Protein AF-A0A2E8D542-F1 (afdb_monomer)

Foldseek 3Di:
DDDDDDDDDDDDDDDDDPDPDDPPPPDPDDDDPLFDFFAADADAAFPLPDFADQKAKEFEWEDDPPDIAGDWLKWKDQLQFIDTQHRRRIDMDRHDRPGRKIFIAAAAQKDWDDDRIHGHDNYDYTYIYGDPDHQLKFKEWEAEQLAFFPDPLSRSLLLLVLVVQQPDPVHHQEYEYQENLHQADQLQPDDVVRLVRRLSSSNRRNVSRPHYYHYAYYSRNFHVPPCVVQPAQRQCHRCNSVCSRPNDNWHWYDGQQEIETHAELFGRRVPDWDQDPNDTGGGGPLAGDPSSLNVLLNSLVSGDPRHAYEYRHQDDCVVHYVPVLVSCVVRRQAEYEHEDQQDADWDDDSRIYGYFRHLCQLPVFVLLVQHHLQRHHRWIKMWMDNNHDTDIDTDHSVDQKDWPDDAAAAEDAFKDKTKMKGFQADPPKFKWKDFVVPDTDGWDFDDDDPRITMTIDIDGLNPPAFAKIKIWMAIPVGDIDIGIYTYPHVPFLVLFDDKKKKKKWWQDDQPPWRWDHWQQKKFKDKQNHGQDIDHHPDTGMDITIGDSRSDDQKMKIFIHDPDQQTKGWMWFMWIGDPPDIWGFSSLVSSLSSQCSNVNDVRSRRATEMAGNDPDPDDGSRYYYDGMGMTGHDSPDDDDDDPPPDPDDPAFKAKFFQPDPPFFAQAWADWEDDQQKIWTDHAQWIWIDSHSVDHTDTFLAHDAGGWHEWYAQPPVQWIWTFSQVVQWIWIDNDSNDNDTDDTGQDAQNHGRHRFAYWDADPVVQWIWIARFQQRKIWIDNDDDDHIDIQGPNVPARTWHYWEADPNWIWTQRQQQQKIWTQPDRVVNDIDIQHAAPQPGRDCAEACVHGNARWQDWYDDDQKIKTAGRFACVRHPPHQSLWQRIWIGRDSVCRHHVNIHRPSVSDDPQKGFHDWDDDDQWIKTFIARPVDRRPHTGIMIIHGDD

pLDDT: mean 90.02, std 15.62, range [21.89, 98.88]

Structure (mmCIF, N/CA/C/O backbone):
data_AF-A0A2E8D542-F1
#
_entry.id   AF-A0A2E8D542-F1
#
loop_
_atom_site.group_PDB
_atom_site.id
_atom_site.type_symbol
_atom_site.label_atom_id
_atom_site.label_alt_id
_atom_site.label_comp_id
_atom_site.label_asym_id
_atom_site.label_entity_id
_atom_site.label_seq_id
_atom_site.pdbx_PDB_ins_code
_atom_site.Cartn_x
_atom_site.Cartn_y
_atom_site.Cartn_z
_atom_site.occupancy
_atom_site.B_iso_or_equiv
_atom_site.auth_seq_id
_atom_site.auth_comp_id
_atom_site.auth_asym_id
_atom_site.auth_atom_id
_atom_site.pdbx_PDB_model_num
ATOM 1 N N . MET A 1 1 ? -6.558 -70.794 15.693 1.00 32.56 1 MET A N 1
ATOM 2 C CA . MET A 1 1 ? -5.566 -71.063 16.761 1.00 32.56 1 MET A CA 1
ATOM 3 C C . MET A 1 1 ? -5.573 -69.848 17.683 1.00 32.56 1 MET A C 1
ATOM 5 O O . MET A 1 1 ? -5.268 -68.776 17.197 1.00 32.56 1 MET A O 1
ATOM 9 N N . ARG A 1 2 ? -6.327 -69.904 18.798 1.00 27.05 2 ARG A N 1
ATOM 10 C CA . ARG A 1 2 ? -5.830 -70.000 20.201 1.00 27.05 2 ARG A CA 1
ATOM 11 C C . ARG A 1 2 ? -4.864 -68.838 20.548 1.00 27.05 2 ARG A C 1
ATOM 13 O O . ARG A 1 2 ? -3.843 -68.754 19.893 1.00 27.05 2 ARG A O 1
ATOM 20 N N . ALA A 1 3 ? -5.060 -67.975 21.552 1.00 26.20 3 ALA A N 1
ATOM 21 C CA . ALA A 1 3 ? -5.926 -68.031 22.733 1.00 26.20 3 ALA A CA 1
ATOM 22 C C . ALA A 1 3 ? -5.837 -66.721 23.587 1.00 26.20 3 ALA A C 1
ATOM 24 O O . ALA A 1 3 ? -4.746 -66.183 23.714 1.00 26.20 3 ALA A O 1
ATOM 25 N N . ILE A 1 4 ? -6.973 -66.341 24.217 1.00 26.92 4 ILE A N 1
ATOM 26 C CA . ILE A 1 4 ? -7.182 -65.785 25.595 1.00 26.92 4 ILE A CA 1
ATOM 27 C C . ILE A 1 4 ? -6.825 -64.294 25.869 1.00 26.92 4 ILE A C 1
ATOM 29 O O . ILE A 1 4 ? -5.666 -63.916 25.789 1.00 26.92 4 ILE A O 1
ATOM 33 N N . LEU A 1 5 ? -7.800 -63.367 26.028 1.00 25.95 5 LEU A N 1
ATOM 34 C CA . LEU A 1 5 ? -8.625 -62.968 27.219 1.00 25.95 5 LEU A CA 1
ATOM 35 C C . LEU A 1 5 ? -7.804 -62.432 28.422 1.00 25.95 5 LEU A C 1
ATOM 37 O O . LEU A 1 5 ? -6.939 -63.141 28.917 1.00 25.95 5 LEU A O 1
ATOM 41 N N . THR A 1 6 ? -8.023 -61.210 28.950 1.00 25.56 6 THR A N 1
ATOM 42 C CA . THR A 1 6 ? -8.920 -60.844 30.098 1.00 25.56 6 THR A CA 1
ATOM 43 C C . THR A 1 6 ? -8.750 -59.316 30.352 1.00 25.56 6 THR A C 1
ATOM 45 O O . THR A 1 6 ? -7.609 -58.874 30.383 1.00 25.56 6 THR A O 1
ATOM 48 N N . LEU A 1 7 ? -9.741 -58.411 30.241 1.00 23.11 7 LEU A N 1
ATOM 49 C CA . LEU A 1 7 ? -10.859 -57.970 31.123 1.00 23.11 7 LEU A CA 1
ATOM 50 C C . LEU A 1 7 ? -10.489 -57.229 32.443 1.00 23.11 7 LEU A C 1
ATOM 52 O O . LEU A 1 7 ? -9.785 -57.807 33.259 1.00 23.11 7 LEU A O 1
ATOM 56 N N . PHE A 1 8 ? -11.032 -55.999 32.618 1.00 22.77 8 PHE A N 1
ATOM 57 C CA . PHE A 1 8 ? -11.613 -55.287 33.808 1.00 22.77 8 PHE A CA 1
ATOM 58 C C . PHE A 1 8 ? -11.392 -53.744 33.676 1.00 22.77 8 PHE A C 1
ATOM 60 O O . PHE A 1 8 ? -10.249 -53.312 33.626 1.00 22.77 8 PHE A O 1
ATOM 67 N N . CYS A 1 9 ? -12.389 -52.889 33.348 1.00 21.89 9 CYS A N 1
ATOM 68 C CA . CYS A 1 9 ? -13.466 -52.261 34.177 1.00 21.89 9 CYS A CA 1
ATOM 69 C C . CYS A 1 9 ? -12.918 -51.320 35.292 1.00 21.89 9 CYS A C 1
ATOM 71 O O . CYS A 1 9 ? -12.009 -51.736 35.989 1.00 21.89 9 CYS A O 1
ATOM 73 N N . LEU A 1 10 ? -13.396 -50.095 35.601 1.00 22.77 10 LEU A N 1
ATOM 74 C CA . LEU A 1 10 ? -14.681 -49.397 35.392 1.00 22.77 10 LEU A CA 1
ATOM 75 C C . LEU A 1 10 ? -14.566 -47.888 35.832 1.00 22.77 10 LEU A C 1
ATOM 77 O O . LEU A 1 10 ? -13.953 -47.618 36.855 1.00 22.77 10 LEU A O 1
ATOM 81 N N . ILE A 1 11 ? -15.215 -46.971 35.086 1.00 25.77 11 ILE A N 1
ATOM 82 C CA . ILE A 1 11 ? -15.910 -45.682 35.422 1.00 25.77 11 ILE A CA 1
ATOM 83 C C . ILE A 1 11 ? -15.229 -44.522 36.205 1.00 25.77 11 ILE A C 1
ATOM 85 O O . ILE A 1 11 ? -14.840 -44.663 37.357 1.00 25.77 11 ILE A O 1
ATOM 89 N N . GLY A 1 12 ? -15.329 -43.304 35.625 1.00 23.20 12 GLY A N 1
ATOM 90 C CA . GLY A 1 12 ? -15.254 -42.007 36.329 1.00 23.20 12 GLY A CA 1
ATOM 91 C C . GLY A 1 12 ? -15.396 -40.751 35.434 1.00 23.20 12 GLY A C 1
ATOM 92 O O . GLY A 1 12 ? -14.400 -40.157 35.057 1.00 23.20 12 GLY A O 1
ATOM 93 N N . THR A 1 13 ? -16.637 -40.391 35.079 1.00 25.14 13 THR A N 1
ATOM 94 C CA . THR A 1 13 ? -17.205 -39.059 34.709 1.00 25.14 13 THR A CA 1
ATOM 95 C C . THR A 1 13 ? -16.343 -37.882 34.177 1.00 25.14 13 THR A C 1
ATOM 97 O O . THR A 1 13 ? -15.595 -37.264 34.921 1.00 25.14 13 THR A O 1
ATOM 100 N N . ALA A 1 14 ? -16.674 -37.481 32.935 1.00 24.23 14 ALA A N 1
ATOM 101 C CA . ALA A 1 14 ? -16.989 -36.131 32.410 1.00 24.23 14 ALA A CA 1
ATOM 102 C C . ALA A 1 14 ? -16.025 -34.933 32.601 1.00 24.23 14 ALA A C 1
ATOM 104 O O . ALA A 1 14 ? -15.936 -34.375 33.686 1.00 24.23 14 ALA A O 1
ATOM 105 N N . LEU A 1 15 ? -15.488 -34.402 31.489 1.00 25.20 15 LEU A N 1
ATOM 106 C CA . LEU A 1 15 ? -15.872 -33.104 30.890 1.00 25.20 15 LEU A CA 1
ATOM 107 C C . LEU A 1 15 ? -15.009 -32.786 29.650 1.00 25.20 15 LEU A C 1
ATOM 109 O O . LEU A 1 15 ? -13.880 -33.237 29.500 1.00 25.20 15 LEU A O 1
ATOM 113 N N . SER A 1 16 ? -15.634 -32.055 28.738 1.00 26.75 16 SER A N 1
ATOM 114 C CA . SER A 1 16 ? -15.252 -31.660 27.381 1.00 26.75 16 SER A CA 1
ATOM 115 C C . SER A 1 16 ? -13.941 -30.879 27.243 1.00 26.75 16 SER A C 1
ATOM 117 O O . SER A 1 16 ? -13.697 -29.939 27.992 1.00 26.75 16 SER A O 1
ATOM 119 N N . GLY A 1 17 ? -13.187 -31.181 26.182 1.00 24.62 17 GLY A N 1
ATOM 120 C CA . GLY A 1 17 ? -12.063 -30.377 25.701 1.00 24.62 17 GLY A CA 1
ATOM 121 C C . GLY A 1 17 ? -11.438 -30.999 24.454 1.00 24.62 17 GLY A C 1
ATOM 122 O O . GLY A 1 17 ? -10.439 -31.705 24.545 1.00 24.62 17 GLY A O 1
ATOM 123 N N . VAL A 1 18 ? -12.054 -30.789 23.286 1.00 25.00 18 VAL A N 1
ATOM 124 C CA . VAL A 1 18 ? -11.438 -31.128 21.995 1.00 25.00 18 VAL A CA 1
ATOM 125 C C . VAL A 1 18 ? -10.356 -30.085 21.728 1.00 25.00 18 VAL A C 1
ATOM 127 O O . VAL A 1 18 ? -10.637 -28.994 21.241 1.00 25.00 18 VAL A O 1
ATOM 130 N N . ALA A 1 19 ? -9.120 -30.412 22.093 1.00 25.11 19 ALA A N 1
ATOM 131 C CA . ALA A 1 19 ? -7.946 -29.681 21.650 1.00 25.11 19 ALA A CA 1
ATOM 132 C C . ALA A 1 19 ? -7.706 -30.014 20.171 1.00 25.11 19 ALA A C 1
ATOM 134 O O . ALA A 1 19 ? -7.317 -31.131 19.824 1.00 25.11 19 ALA A O 1
ATOM 135 N N . ILE A 1 20 ? -7.961 -29.046 19.292 1.00 26.08 20 ILE A N 1
ATOM 136 C CA . ILE A 1 20 ? -7.488 -29.084 17.910 1.00 26.08 20 ILE A CA 1
ATOM 137 C C . ILE A 1 20 ? -5.976 -28.848 17.973 1.00 26.08 20 ILE A C 1
ATOM 139 O O . ILE A 1 20 ? -5.516 -27.725 18.159 1.00 26.08 20 ILE A O 1
ATOM 143 N N . GLN A 1 21 ? -5.200 -29.925 17.871 1.00 23.80 21 GLN A N 1
ATOM 144 C CA . GLN A 1 21 ? -3.763 -29.839 17.625 1.00 23.80 21 GLN A CA 1
ATOM 145 C C . GLN A 1 21 ? -3.526 -29.150 16.271 1.00 23.80 21 GLN A C 1
ATOM 147 O O . GLN A 1 21 ? -4.207 -29.492 15.298 1.00 23.80 21 GLN A O 1
ATOM 152 N N . PRO A 1 22 ? -2.548 -28.236 16.146 1.00 27.06 22 PRO A N 1
ATOM 153 C CA . PRO A 1 22 ? -2.090 -27.823 14.833 1.00 27.06 22 PRO A CA 1
ATOM 154 C C . PRO A 1 22 ? -1.466 -29.045 14.154 1.00 27.06 22 PRO A C 1
ATOM 156 O O . PRO A 1 22 ? -0.594 -29.712 14.716 1.00 27.06 22 PRO A O 1
ATOM 159 N N . ALA A 1 23 ? -1.942 -29.358 12.951 1.00 26.06 23 ALA A N 1
ATOM 160 C CA . ALA A 1 23 ? -1.365 -30.397 12.119 1.00 26.06 23 ALA A CA 1
ATOM 161 C C . ALA A 1 23 ? 0.113 -30.065 11.862 1.00 26.06 23 ALA A C 1
ATOM 163 O O . ALA A 1 23 ? 0.445 -29.176 11.077 1.00 26.06 23 ALA A O 1
ATOM 164 N N . ILE A 1 24 ? 1.002 -30.787 12.542 1.00 26.75 24 ILE A N 1
ATOM 165 C CA . ILE A 1 24 ? 2.413 -30.875 12.187 1.00 26.75 24 ILE A CA 1
ATOM 166 C C . ILE A 1 24 ? 2.437 -31.518 10.803 1.00 26.75 24 ILE A C 1
ATOM 168 O O . ILE A 1 24 ? 2.159 -32.710 10.655 1.00 26.75 24 ILE A O 1
ATOM 172 N N . GLY A 1 25 ? 2.719 -30.713 9.780 1.00 25.03 25 GLY A N 1
ATOM 173 C CA . GLY A 1 25 ? 3.028 -31.231 8.458 1.00 25.03 25 GLY A CA 1
ATOM 174 C C . GLY A 1 25 ? 4.167 -32.236 8.588 1.00 25.03 25 GLY A C 1
ATOM 175 O O . GLY A 1 25 ? 5.243 -31.904 9.088 1.00 25.03 25 GLY A O 1
ATOM 176 N N . GLN A 1 26 ? 3.914 -33.475 8.173 1.00 27.95 26 GLN A N 1
ATOM 177 C CA . GLN A 1 26 ? 4.946 -34.482 7.963 1.00 27.95 26 GLN A CA 1
ATOM 178 C C . GLN A 1 26 ? 5.831 -34.024 6.803 1.00 27.95 26 GLN A C 1
ATOM 180 O O . GLN A 1 26 ? 5.574 -34.362 5.659 1.00 27.95 26 GLN A O 1
ATOM 185 N N . ASP A 1 27 ? 6.797 -33.164 7.103 1.00 27.89 27 ASP A N 1
ATOM 186 C CA . ASP A 1 27 ? 8.025 -32.935 6.349 1.00 27.89 27 ASP A CA 1
ATOM 187 C C . ASP A 1 27 ? 8.826 -31.902 7.146 1.00 27.89 27 ASP A C 1
ATOM 189 O O . ASP A 1 27 ? 8.527 -30.710 7.118 1.00 27.89 27 ASP A O 1
ATOM 193 N N . GLY A 1 28 ? 9.836 -32.359 7.892 1.00 26.45 28 GLY A N 1
ATOM 194 C CA . GLY A 1 28 ? 10.751 -31.528 8.683 1.00 26.45 28 GLY A CA 1
ATOM 195 C C . GLY A 1 28 ? 11.654 -30.633 7.827 1.00 26.45 28 GLY A C 1
ATOM 196 O O . GLY A 1 28 ? 12.876 -30.755 7.872 1.00 26.45 28 GLY A O 1
ATOM 197 N N . LYS A 1 29 ? 11.064 -29.743 7.028 1.00 26.12 29 LYS A N 1
ATOM 198 C CA . LYS A 1 29 ? 11.755 -28.677 6.305 1.00 26.12 29 LYS A CA 1
ATOM 199 C C . LYS A 1 29 ? 11.615 -27.388 7.102 1.00 26.12 29 LYS A C 1
ATOM 201 O O . LYS A 1 29 ? 10.515 -26.996 7.479 1.00 26.12 29 LYS A O 1
ATOM 206 N N . SER A 1 30 ? 12.749 -26.736 7.333 1.00 25.92 30 SER A N 1
ATOM 207 C CA . SER A 1 30 ? 12.838 -25.350 7.788 1.00 25.92 30 SER A CA 1
ATOM 208 C C . SER A 1 30 ? 11.818 -24.470 7.045 1.00 25.92 30 SER A C 1
ATOM 210 O O . SER A 1 30 ? 11.621 -24.671 5.839 1.00 25.92 30 SER A O 1
ATOM 212 N N . PRO A 1 31 ? 11.153 -23.509 7.721 1.00 36.03 31 PRO A N 1
ATOM 213 C CA . PRO A 1 31 ? 10.272 -22.574 7.034 1.00 36.03 31 PRO A CA 1
ATOM 214 C C . PRO A 1 31 ? 11.059 -21.916 5.898 1.00 36.03 31 PRO A C 1
ATOM 216 O O . PRO A 1 31 ? 12.198 -21.482 6.084 1.00 36.03 31 PRO A O 1
ATOM 219 N N . LYS A 1 32 ? 10.482 -21.932 4.690 1.00 44.38 32 LYS A N 1
ATOM 220 C CA . LYS A 1 32 ? 11.088 -21.301 3.510 1.00 44.38 32 LYS A CA 1
ATOM 221 C C . LYS A 1 32 ? 11.435 -19.846 3.853 1.00 44.38 32 LYS A C 1
ATOM 223 O O . LYS A 1 32 ? 10.628 -19.213 4.533 1.00 44.38 32 LYS A O 1
ATOM 228 N N . PRO A 1 33 ? 12.563 -19.303 3.364 1.00 47.72 33 PRO A N 1
ATOM 229 C CA . PRO A 1 33 ? 12.880 -17.897 3.585 1.00 47.72 33 PRO A CA 1
ATOM 230 C C . PRO A 1 33 ? 11.722 -17.031 3.073 1.00 47.72 33 PRO A C 1
ATOM 232 O O . PRO A 1 33 ? 11.204 -17.287 1.981 1.00 47.72 33 PRO A O 1
ATOM 235 N N . GLU A 1 34 ? 11.271 -16.051 3.866 1.00 80.38 34 GLU A N 1
ATOM 236 C CA . GLU A 1 34 ? 10.144 -15.177 3.498 1.00 80.38 34 GLU A CA 1
ATOM 237 C C . GLU A 1 34 ? 10.470 -14.333 2.260 1.00 80.38 34 GLU A C 1
ATOM 239 O O . GLU A 1 34 ? 9.610 -14.155 1.391 1.00 80.38 34 GLU A O 1
ATOM 244 N N . VAL A 1 35 ? 11.739 -13.966 2.079 1.00 93.12 35 VAL A N 1
ATOM 245 C CA . VAL A 1 35 ? 12.272 -13.331 0.866 1.00 93.12 35 VAL A CA 1
ATOM 246 C C . VAL A 1 35 ? 12.872 -14.385 -0.071 1.00 93.12 35 VAL A C 1
ATOM 248 O O . VAL A 1 35 ? 13.564 -15.297 0.372 1.00 93.12 35 VAL A O 1
ATOM 251 N N . LEU A 1 36 ? 12.580 -14.300 -1.370 1.00 95.56 36 LEU A N 1
ATOM 252 C CA . LEU A 1 36 ? 13.213 -15.148 -2.385 1.00 95.56 36 LEU A CA 1
ATOM 253 C C . LEU A 1 36 ? 14.665 -14.709 -2.617 1.00 95.56 36 LEU A C 1
ATOM 255 O O . LEU A 1 36 ? 14.931 -13.517 -2.763 1.00 95.56 36 LEU A O 1
ATOM 259 N N . ASP A 1 37 ? 15.586 -15.669 -2.727 1.00 96.06 37 ASP A N 1
ATOM 260 C CA . ASP A 1 37 ? 16.956 -15.388 -3.170 1.00 96.06 37 ASP A CA 1
ATOM 261 C C . ASP A 1 37 ? 16.935 -14.701 -4.538 1.00 96.06 37 ASP A C 1
ATOM 263 O O . ASP A 1 37 ? 16.192 -15.111 -5.428 1.00 96.06 37 ASP A O 1
ATOM 267 N N . LEU A 1 38 ? 17.744 -13.662 -4.738 1.00 97.44 38 LEU A N 1
ATOM 268 C CA . LEU A 1 38 ? 17.688 -12.881 -5.974 1.00 97.44 38 LEU A CA 1
ATOM 269 C C . LEU A 1 38 ? 18.143 -13.715 -7.183 1.00 97.44 38 LEU A C 1
ATOM 271 O O . LEU A 1 38 ? 19.311 -14.085 -7.294 1.00 97.44 38 LEU A O 1
ATOM 275 N N . LEU A 1 39 ? 17.233 -13.947 -8.131 1.00 97.81 39 LEU A N 1
ATOM 276 C CA . LEU A 1 39 ? 17.522 -14.575 -9.417 1.00 97.81 39 LEU A CA 1
ATOM 277 C C . LEU A 1 39 ? 17.804 -13.496 -10.465 1.00 97.81 39 LEU A C 1
ATOM 279 O O . LEU A 1 39 ? 16.913 -13.041 -11.179 1.00 97.81 39 LEU A O 1
ATOM 283 N N . LEU A 1 40 ? 19.054 -13.053 -10.556 1.00 96.94 40 LEU A N 1
ATOM 284 C CA . LEU A 1 40 ? 19.459 -12.083 -11.574 1.00 96.94 40 LEU A CA 1
ATOM 285 C C . LEU A 1 40 ? 19.685 -12.784 -12.917 1.00 96.94 40 LEU A C 1
ATOM 287 O O . LEU A 1 40 ? 20.303 -13.844 -12.975 1.00 96.94 40 LEU A O 1
ATOM 291 N N . LYS A 1 41 ? 19.183 -12.177 -13.993 1.00 93.50 41 LYS A N 1
ATOM 292 C CA . LYS A 1 41 ? 19.390 -12.627 -15.372 1.00 93.50 41 LYS A CA 1
ATOM 293 C C . LYS A 1 41 ? 20.198 -11.574 -16.111 1.00 93.50 41 LYS A C 1
ATOM 295 O O . LYS A 1 41 ? 20.038 -10.384 -15.843 1.00 93.50 41 LYS A O 1
ATOM 300 N N . GLU A 1 42 ? 21.046 -12.013 -17.030 1.00 91.75 42 GLU A N 1
ATOM 301 C CA . GLU A 1 42 ? 21.680 -11.093 -17.966 1.00 91.75 42 GLU A CA 1
ATOM 302 C C . GLU A 1 42 ? 20.626 -10.539 -18.927 1.00 91.75 42 GLU A C 1
ATOM 304 O O . GLU A 1 42 ? 19.786 -11.271 -19.458 1.00 91.75 42 GLU A O 1
ATOM 309 N N . THR A 1 43 ? 20.660 -9.226 -19.107 1.00 93.75 43 THR A N 1
ATOM 310 C CA . THR A 1 43 ? 19.779 -8.469 -19.989 1.00 93.75 43 THR A CA 1
ATOM 311 C C . THR A 1 43 ? 20.627 -7.767 -21.046 1.00 93.75 43 THR A C 1
ATOM 313 O O . THR A 1 43 ? 21.724 -7.292 -20.730 1.00 93.75 43 THR A O 1
ATOM 316 N N . PRO A 1 44 ? 20.150 -7.668 -22.299 1.00 95.75 44 PRO A N 1
ATOM 317 C CA . PRO A 1 44 ? 20.784 -6.824 -23.296 1.00 95.75 44 PRO A CA 1
ATOM 318 C C . PRO A 1 44 ? 20.858 -5.390 -22.771 1.00 95.75 44 PRO A C 1
ATOM 320 O O . PRO A 1 44 ? 19.860 -4.852 -22.290 1.00 95.75 44 PRO A O 1
ATOM 323 N N . LYS A 1 45 ? 22.040 -4.781 -22.848 1.00 95.12 45 LYS A N 1
ATOM 324 C CA . LYS A 1 45 ? 22.277 -3.407 -22.395 1.00 95.12 45 LYS A CA 1
ATOM 325 C C . LYS A 1 45 ? 22.456 -2.484 -23.594 1.00 95.12 45 LYS A C 1
ATOM 327 O O . LYS A 1 45 ? 23.027 -2.944 -24.582 1.00 95.12 45 LYS A O 1
ATOM 332 N N . PRO A 1 46 ? 22.023 -1.215 -23.517 1.00 94.06 46 PRO A N 1
ATOM 333 C CA . PRO A 1 46 ? 22.388 -0.225 -24.518 1.00 94.06 46 PRO A CA 1
ATOM 334 C C . PRO A 1 46 ? 23.906 -0.092 -24.612 1.00 94.06 46 PRO A C 1
ATOM 336 O O . PRO A 1 46 ? 24.593 -0.067 -23.588 1.00 94.06 46 PRO A O 1
ATOM 339 N N . ASP A 1 47 ? 24.410 0.048 -25.832 1.00 92.94 47 ASP A N 1
ATOM 340 C CA . ASP A 1 47 ? 25.754 0.559 -26.056 1.00 92.94 47 ASP A CA 1
ATOM 341 C C . ASP A 1 47 ? 25.648 2.072 -26.251 1.00 92.94 47 ASP A C 1
ATOM 343 O O . ASP A 1 47 ? 25.293 2.554 -27.324 1.00 92.94 47 ASP A O 1
ATOM 347 N N . TYR A 1 48 ? 25.864 2.815 -25.167 1.00 92.00 48 TYR A N 1
ATOM 348 C CA . TYR A 1 48 ? 25.692 4.267 -25.167 1.00 92.00 48 TYR A CA 1
ATOM 349 C C . TYR A 1 48 ? 26.797 5.018 -25.920 1.00 92.00 48 TYR A C 1
ATOM 351 O O . TYR A 1 48 ? 26.633 6.210 -26.181 1.00 92.00 48 TYR A O 1
ATOM 359 N N . ASP A 1 49 ? 27.913 4.348 -26.214 1.00 88.81 49 ASP A N 1
ATOM 360 C CA . ASP A 1 49 ? 29.075 4.943 -26.873 1.00 88.81 49 ASP A CA 1
ATOM 361 C C . ASP A 1 49 ? 29.146 4.549 -28.361 1.00 88.81 49 ASP A C 1
ATOM 363 O O . ASP A 1 49 ? 29.858 5.187 -29.142 1.00 88.81 49 ASP A O 1
ATOM 367 N N . ALA A 1 50 ? 28.390 3.526 -28.778 1.00 88.75 50 ALA A N 1
ATOM 368 C CA . ALA A 1 50 ? 28.268 3.144 -30.178 1.00 88.75 50 ALA A CA 1
ATOM 369 C C . ALA A 1 50 ? 27.466 4.177 -30.992 1.00 88.75 50 ALA A C 1
ATOM 371 O O . ALA A 1 50 ? 26.420 4.659 -30.550 1.00 88.75 50 ALA A O 1
ATOM 372 N N . PRO A 1 51 ? 27.902 4.492 -32.227 1.00 90.94 51 PRO A N 1
ATOM 373 C CA . PRO A 1 51 ? 27.109 5.317 -33.123 1.00 90.94 51 PRO A CA 1
ATOM 374 C C . PRO A 1 51 ? 25.830 4.579 -33.532 1.00 90.94 51 PRO A C 1
ATOM 376 O O . PRO A 1 51 ? 25.853 3.387 -33.845 1.00 90.94 51 PRO A O 1
ATOM 379 N N . VAL A 1 52 ? 24.721 5.315 -33.596 1.00 95.25 52 VAL A N 1
ATOM 380 C CA . VAL A 1 52 ? 23.465 4.814 -34.164 1.00 95.25 52 VAL A CA 1
ATOM 381 C C . VAL A 1 52 ? 23.697 4.467 -35.645 1.00 95.25 52 VAL A C 1
ATOM 383 O O . VAL A 1 52 ? 24.115 5.348 -36.399 1.00 95.25 52 VAL A O 1
ATOM 386 N N . PRO A 1 53 ? 23.452 3.218 -36.093 1.00 95.38 53 PRO A N 1
ATOM 387 C CA . PRO A 1 53 ? 23.622 2.846 -37.497 1.00 95.38 53 PRO A CA 1
ATOM 388 C C . PRO A 1 53 ? 22.691 3.642 -38.420 1.00 95.38 53 PRO A C 1
ATOM 390 O O . PRO A 1 53 ? 21.526 3.838 -38.092 1.00 95.38 53 PRO A O 1
ATOM 393 N N . ASP A 1 54 ? 23.143 4.008 -39.624 1.00 96.25 54 ASP A N 1
ATOM 394 C CA . ASP A 1 54 ? 22.285 4.688 -40.617 1.00 96.25 54 ASP A CA 1
ATOM 395 C C . ASP A 1 54 ? 21.065 3.842 -41.030 1.00 96.25 54 ASP A C 1
ATOM 397 O O . ASP A 1 5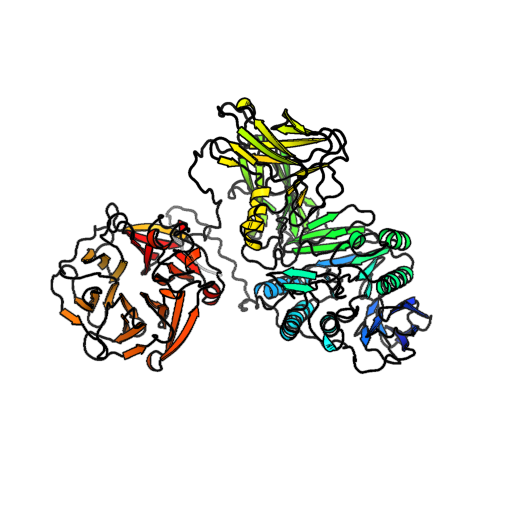4 ? 20.019 4.362 -41.430 1.00 96.25 54 ASP A O 1
ATOM 401 N N . GLN A 1 55 ? 21.218 2.521 -40.956 1.00 97.88 55 GLN A N 1
ATOM 402 C CA . GLN A 1 55 ? 20.207 1.528 -41.274 1.00 97.88 55 GLN A CA 1
ATOM 403 C C . GLN A 1 55 ? 20.453 0.266 -40.447 1.00 97.88 55 GLN A C 1
ATOM 405 O O . GLN A 1 55 ? 21.594 -0.160 -40.264 1.00 97.88 55 GLN A O 1
ATOM 410 N N . ILE A 1 56 ? 19.367 -0.351 -39.993 1.00 98.25 56 ILE A N 1
ATOM 411 C CA . ILE A 1 56 ? 19.363 -1.651 -39.330 1.00 98.25 56 ILE A CA 1
ATOM 412 C C . ILE A 1 56 ? 18.553 -2.616 -40.187 1.00 98.25 56 ILE A C 1
ATOM 414 O O . ILE A 1 56 ? 17.458 -2.292 -40.652 1.00 98.25 56 ILE A O 1
ATOM 418 N N . SER A 1 57 ? 19.096 -3.806 -40.402 1.00 98.44 57 SER A N 1
ATOM 419 C CA . SER A 1 57 ? 18.423 -4.892 -41.114 1.00 98.44 57 SER A CA 1
ATOM 420 C C . SER A 1 57 ? 18.357 -6.143 -40.247 1.00 98.44 57 SER A C 1
ATOM 422 O O . SER A 1 57 ? 19.089 -6.277 -39.270 1.00 98.44 57 SER A O 1
ATOM 424 N N . GLY A 1 58 ? 17.474 -7.072 -40.584 1.00 98.25 58 GLY A N 1
ATOM 425 C CA . GLY A 1 58 ? 17.425 -8.350 -39.888 1.00 98.25 58 GLY A CA 1
ATOM 426 C C . GLY A 1 58 ? 16.247 -9.202 -40.306 1.00 98.25 58 GLY A C 1
ATOM 427 O O . GLY A 1 58 ? 15.518 -8.872 -41.247 1.00 98.25 58 GLY A O 1
ATOM 428 N N . ARG A 1 59 ? 16.067 -10.316 -39.601 1.00 98.31 59 ARG A N 1
ATOM 429 C CA . ARG A 1 59 ? 14.991 -11.280 -39.808 1.00 98.31 59 ARG A CA 1
ATOM 430 C C . ARG A 1 59 ? 14.330 -11.682 -38.499 1.00 98.31 59 ARG A C 1
ATOM 432 O O . ARG A 1 59 ? 14.988 -11.816 -37.474 1.00 98.31 59 ARG A O 1
ATOM 439 N N . VAL A 1 60 ? 13.028 -11.937 -38.564 1.00 98.38 60 VAL A N 1
ATOM 440 C CA . VAL A 1 60 ? 12.282 -12.654 -37.529 1.00 98.38 60 VAL A CA 1
ATOM 441 C C . VAL A 1 60 ? 11.972 -14.050 -38.052 1.00 98.38 60 VAL A C 1
ATOM 443 O O . VAL A 1 60 ? 11.288 -14.193 -39.070 1.00 98.38 60 VAL A O 1
ATOM 446 N N . VAL A 1 61 ? 12.492 -15.074 -37.381 1.00 97.75 61 VAL A N 1
ATOM 447 C CA . VAL A 1 61 ? 12.393 -16.470 -37.822 1.00 97.75 61 VAL A CA 1
ATOM 448 C C . VAL A 1 61 ? 11.663 -17.330 -36.799 1.00 97.75 61 VAL A C 1
ATOM 450 O O . VAL A 1 61 ? 11.829 -17.171 -35.596 1.00 97.75 61 VAL A O 1
ATOM 453 N N . LEU A 1 62 ? 10.841 -18.253 -37.283 1.00 97.00 62 LEU A N 1
ATOM 454 C CA . LEU A 1 62 ? 10.167 -19.275 -36.499 1.00 97.00 62 LEU A CA 1
ATOM 455 C C . LEU A 1 62 ? 11.001 -20.551 -36.505 1.00 97.00 62 LEU A C 1
ATOM 457 O O . LEU A 1 62 ? 11.334 -21.055 -37.575 1.00 97.00 62 LEU A O 1
ATOM 461 N N . HIS A 1 63 ? 11.266 -21.098 -35.324 1.00 94.56 63 HIS A N 1
ATOM 462 C CA . HIS A 1 63 ? 11.897 -22.400 -35.139 1.00 94.56 63 HIS A CA 1
ATOM 463 C C . HIS A 1 63 ? 10.836 -23.479 -34.920 1.00 94.56 63 HIS A C 1
ATOM 465 O O . HIS A 1 63 ? 10.094 -23.445 -33.934 1.00 94.56 63 HIS A O 1
ATOM 471 N N . ALA A 1 64 ? 10.802 -24.465 -35.818 1.00 87.88 64 ALA A N 1
ATOM 472 C CA . ALA A 1 64 ? 9.963 -25.657 -35.730 1.00 87.88 64 ALA A CA 1
ATOM 473 C C . ALA A 1 64 ? 10.854 -26.912 -35.785 1.00 87.88 64 ALA A C 1
ATOM 475 O O . ALA A 1 64 ? 11.120 -27.492 -36.837 1.00 87.88 64 ALA A O 1
ATOM 476 N N . GLY A 1 65 ? 11.381 -27.325 -34.630 1.00 82.06 65 GLY A N 1
ATOM 477 C CA . GLY A 1 65 ? 12.354 -28.418 -34.568 1.00 82.06 65 GLY A CA 1
ATOM 478 C C . GLY A 1 65 ? 13.693 -28.018 -35.195 1.00 82.06 65 GLY A C 1
ATOM 479 O O . GLY A 1 65 ? 14.405 -27.197 -34.627 1.00 82.06 65 GLY A O 1
ATOM 480 N N . ARG A 1 66 ? 14.058 -28.625 -36.333 1.00 82.50 66 ARG A N 1
ATOM 481 C CA . ARG A 1 66 ? 15.279 -28.282 -37.097 1.00 82.50 66 ARG A CA 1
ATOM 482 C C . ARG A 1 66 ? 15.018 -27.325 -38.263 1.00 82.50 66 ARG A C 1
ATOM 484 O O . ARG A 1 66 ? 15.970 -26.915 -38.920 1.00 82.50 66 ARG A O 1
ATOM 491 N N . GLU A 1 67 ? 13.756 -27.016 -38.541 1.00 88.31 67 GLU A N 1
ATOM 492 C CA . GLU A 1 67 ? 13.364 -26.134 -39.636 1.00 88.31 67 GLU A CA 1
ATOM 493 C C . GLU A 1 67 ? 13.228 -24.694 -39.141 1.00 88.31 67 GLU A C 1
ATOM 495 O O . GLU A 1 67 ? 12.762 -24.448 -38.022 1.00 88.31 67 GLU A O 1
ATOM 500 N N . THR A 1 68 ? 13.625 -23.748 -39.993 1.00 92.56 68 THR A N 1
ATOM 501 C CA . THR A 1 68 ? 13.455 -22.314 -39.766 1.00 92.56 68 THR A CA 1
ATOM 502 C C . THR A 1 68 ? 12.716 -21.677 -40.934 1.00 92.56 68 THR A C 1
ATOM 504 O O . THR A 1 68 ? 13.017 -21.937 -42.099 1.00 92.56 68 THR A O 1
ATOM 507 N N . SER A 1 69 ? 11.738 -20.826 -40.630 1.00 96.00 69 SER A N 1
ATOM 508 C CA . SER A 1 69 ? 10.974 -20.084 -41.637 1.00 96.00 69 SER A CA 1
ATOM 509 C C . SER A 1 69 ? 10.810 -18.625 -41.231 1.00 96.00 69 SER A C 1
ATOM 511 O O . SER A 1 69 ? 10.670 -18.321 -40.050 1.00 96.00 69 SER A O 1
ATOM 513 N N . GLY A 1 70 ? 10.792 -17.711 -42.198 1.00 96.50 70 GLY A N 1
ATOM 514 C CA . GLY A 1 70 ? 10.491 -16.306 -41.930 1.00 96.50 70 GLY A CA 1
ATOM 515 C C . GLY A 1 70 ? 9.073 -16.106 -41.394 1.00 96.50 70 GLY A C 1
ATOM 516 O O . GLY A 1 70 ? 8.149 -16.802 -41.814 1.00 96.50 70 GLY A O 1
ATOM 517 N N . VAL A 1 71 ? 8.892 -15.156 -40.474 1.00 97.00 71 VAL A N 1
ATOM 518 C CA . VAL A 1 71 ? 7.567 -14.796 -39.946 1.00 97.00 71 VAL A CA 1
ATOM 519 C C . VAL A 1 71 ? 7.149 -13.450 -40.504 1.00 97.00 71 VAL A C 1
ATOM 521 O O . VAL A 1 71 ? 7.770 -12.428 -40.215 1.00 97.00 71 VAL A O 1
ATOM 524 N N . THR A 1 72 ? 6.090 -13.448 -41.306 1.00 96.88 72 THR A N 1
ATOM 525 C CA . THR A 1 72 ? 5.563 -12.238 -41.937 1.00 96.88 72 THR A CA 1
ATOM 526 C C . THR A 1 72 ? 4.743 -11.383 -40.982 1.00 96.88 72 THR A C 1
ATOM 528 O O . THR A 1 72 ? 4.082 -11.893 -40.080 1.00 96.88 72 THR A O 1
ATOM 531 N N . GLY A 1 73 ? 4.761 -10.068 -41.195 1.00 97.12 73 GLY A N 1
ATOM 532 C CA . GLY A 1 73 ? 3.870 -9.151 -40.503 1.00 97.12 73 GLY A CA 1
ATOM 533 C C . GLY A 1 73 ? 4.185 -8.946 -39.019 1.00 97.12 73 GLY A C 1
ATOM 534 O O . GLY A 1 73 ? 3.332 -8.426 -38.304 1.00 97.12 73 GLY A O 1
ATOM 535 N N . VAL A 1 74 ? 5.382 -9.287 -38.540 1.00 98.38 74 VAL A N 1
ATOM 536 C CA . VAL A 1 74 ? 5.831 -8.970 -37.174 1.00 98.38 74 VAL A CA 1
ATOM 537 C C . VAL A 1 74 ? 6.253 -7.505 -37.122 1.00 98.38 74 VAL A C 1
ATOM 539 O O . VAL A 1 74 ? 6.979 -7.040 -38.002 1.00 98.38 74 VAL A O 1
ATOM 542 N N . SER A 1 75 ? 5.766 -6.758 -36.127 1.00 98.62 75 SER A N 1
ATOM 543 C CA . SER A 1 75 ? 6.202 -5.371 -35.913 1.00 98.62 75 SER A CA 1
ATOM 544 C C . SER A 1 75 ? 7.611 -5.355 -35.334 1.00 98.62 75 SER A C 1
ATOM 546 O O . SER A 1 75 ? 7.870 -6.043 -34.347 1.00 98.62 75 SER A O 1
ATOM 548 N N . VAL A 1 76 ? 8.488 -4.546 -35.924 1.00 98.75 76 VAL A N 1
ATOM 549 C CA . VAL A 1 76 ? 9.844 -4.273 -35.435 1.00 98.75 76 VAL A CA 1
ATOM 550 C C . VAL A 1 76 ? 10.000 -2.771 -35.238 1.00 98.75 76 VAL A C 1
ATOM 552 O O . VAL A 1 76 ? 9.571 -1.988 -36.087 1.00 98.75 76 VAL A O 1
ATOM 555 N N . THR A 1 77 ? 10.582 -2.367 -34.116 1.00 98.69 77 THR A N 1
ATOM 556 C CA . THR A 1 77 ? 10.613 -0.973 -33.663 1.00 98.69 77 THR A CA 1
ATOM 557 C C . THR A 1 77 ? 11.909 -0.647 -32.931 1.00 98.69 77 THR A C 1
ATOM 559 O O . THR A 1 77 ? 12.542 -1.523 -32.344 1.00 98.69 77 THR A O 1
ATOM 562 N N . ASP A 1 78 ? 12.280 0.629 -32.952 1.00 97.94 78 ASP A N 1
ATOM 563 C CA . ASP A 1 78 ? 13.360 1.233 -32.161 1.00 97.94 78 ASP A CA 1
ATOM 564 C C . ASP A 1 78 ? 12.853 2.113 -30.997 1.00 97.94 78 ASP A C 1
ATOM 566 O O . ASP A 1 78 ? 13.647 2.688 -30.255 1.00 97.94 78 ASP A O 1
ATOM 570 N N . GLY A 1 79 ? 11.528 2.230 -30.850 1.00 96.81 79 GLY A N 1
ATOM 571 C CA . GLY A 1 79 ? 10.845 3.098 -29.879 1.00 96.81 79 GLY A CA 1
ATOM 572 C C . GLY A 1 79 ? 10.369 4.427 -30.450 1.00 96.81 79 GLY A C 1
ATOM 573 O O . GLY A 1 79 ? 9.743 5.211 -29.741 1.00 96.81 79 GLY A O 1
ATOM 574 N N . TYR A 1 80 ? 10.608 4.652 -31.742 1.00 97.75 80 TYR A N 1
ATOM 575 C CA . TYR A 1 80 ? 10.270 5.884 -32.449 1.00 97.75 80 TYR A CA 1
ATOM 576 C C . TYR A 1 80 ? 9.518 5.598 -33.752 1.00 97.75 80 TYR A C 1
ATOM 578 O O . TYR A 1 80 ? 8.569 6.300 -34.097 1.00 97.75 80 TYR A O 1
ATOM 586 N N . SER A 1 81 ? 9.913 4.544 -34.465 1.00 97.12 81 SER A N 1
ATOM 587 C CA . SER A 1 81 ? 9.333 4.112 -35.736 1.00 97.12 81 SER A CA 1
ATOM 588 C C . SER A 1 81 ? 8.996 2.625 -35.714 1.00 97.12 81 SER A C 1
ATOM 590 O O . SER A 1 81 ? 9.682 1.833 -35.072 1.00 97.12 81 SER A O 1
ATOM 592 N N . VAL A 1 82 ? 7.966 2.227 -36.466 1.00 98.50 82 VAL A N 1
ATOM 593 C CA . VAL A 1 82 ? 7.538 0.822 -36.559 1.00 98.50 82 VAL A CA 1
ATOM 594 C C . VAL A 1 82 ? 7.520 0.347 -38.012 1.00 98.50 82 VAL A C 1
ATOM 596 O O . VAL A 1 82 ? 6.858 0.936 -38.872 1.00 98.50 82 VAL A O 1
ATOM 599 N N . VAL A 1 83 ? 8.209 -0.761 -38.289 1.00 98.50 83 VAL A N 1
ATOM 600 C CA . VAL A 1 83 ? 8.209 -1.463 -39.584 1.00 98.50 83 VAL A CA 1
ATOM 601 C C . VAL A 1 83 ? 7.641 -2.874 -39.442 1.00 98.50 83 VAL A C 1
ATOM 603 O O . VAL A 1 83 ? 7.458 -3.376 -38.336 1.00 98.50 83 VAL A O 1
ATOM 606 N N . LYS A 1 84 ? 7.323 -3.513 -40.571 1.00 98.38 84 LYS A N 1
ATOM 607 C CA . LYS A 1 84 ? 6.791 -4.878 -40.623 1.00 98.38 84 LYS A CA 1
ATOM 608 C C . LYS A 1 84 ? 7.740 -5.798 -41.365 1.00 98.38 84 LYS A C 1
ATOM 610 O O . LYS A 1 84 ? 8.290 -5.409 -42.394 1.00 98.38 84 LYS A O 1
ATOM 615 N N . THR A 1 85 ? 7.885 -7.021 -40.871 1.00 98.69 85 THR A N 1
ATOM 616 C CA . THR A 1 85 ? 8.600 -8.067 -41.601 1.00 98.69 85 THR A CA 1
ATOM 617 C C . THR A 1 85 ? 7.847 -8.473 -42.869 1.00 98.69 85 THR A C 1
ATOM 619 O O . THR A 1 85 ? 6.613 -8.546 -42.896 1.00 98.69 85 THR A O 1
ATOM 622 N N . ASN A 1 86 ? 8.591 -8.752 -43.936 1.00 98.31 86 ASN A N 1
ATOM 623 C CA . ASN A 1 86 ? 8.050 -9.262 -45.195 1.00 98.31 86 ASN A CA 1
ATOM 624 C C . ASN A 1 86 ? 7.771 -10.782 -45.128 1.00 98.31 86 ASN A C 1
ATOM 626 O O . ASN A 1 86 ? 7.840 -11.386 -44.060 1.00 98.31 86 ASN A O 1
ATOM 630 N N . ALA A 1 87 ? 7.434 -11.411 -46.259 1.00 97.06 87 ALA A N 1
ATOM 631 C CA . ALA A 1 87 ? 7.133 -12.848 -46.327 1.00 97.06 87 ALA A CA 1
ATOM 632 C C . ALA A 1 87 ? 8.295 -13.754 -45.860 1.00 97.06 87 ALA A C 1
ATOM 634 O O . ALA A 1 87 ? 8.049 -14.797 -45.265 1.00 97.06 87 ALA A O 1
ATOM 635 N N . ASP A 1 88 ? 9.545 -13.322 -46.055 1.00 97.00 88 ASP A N 1
ATOM 636 C CA . ASP A 1 88 ? 10.754 -14.047 -45.639 1.00 97.00 88 ASP A CA 1
ATOM 637 C C . ASP A 1 88 ? 11.184 -13.721 -44.198 1.00 97.00 88 ASP A C 1
ATOM 639 O O . ASP A 1 88 ? 12.287 -14.081 -43.769 1.00 97.00 88 ASP A O 1
ATOM 643 N N . GLY A 1 89 ? 10.342 -12.999 -43.452 1.00 98.12 89 GLY A N 1
ATOM 644 C CA . GLY A 1 89 ? 10.640 -12.512 -42.110 1.00 98.12 89 GLY A CA 1
ATOM 645 C C . GLY A 1 89 ? 11.629 -11.348 -42.072 1.00 98.12 89 GLY A C 1
ATOM 646 O O . GLY A 1 89 ? 11.986 -10.907 -40.985 1.00 98.12 89 GLY A O 1
ATOM 647 N N . ALA A 1 90 ? 12.080 -10.835 -43.219 1.00 98.62 90 ALA A N 1
ATOM 648 C CA . ALA A 1 90 ? 13.085 -9.782 -43.287 1.00 98.62 90 ALA A CA 1
ATOM 649 C C . ALA A 1 90 ? 12.485 -8.390 -43.060 1.00 98.62 90 ALA A C 1
ATOM 651 O O . ALA A 1 90 ? 11.358 -8.111 -43.477 1.00 98.62 90 ALA A O 1
ATOM 652 N N . TYR A 1 91 ? 13.258 -7.502 -42.440 1.00 98.69 91 TYR A N 1
ATOM 653 C CA . TYR A 1 91 ? 12.901 -6.102 -42.238 1.00 98.69 91 TYR A CA 1
ATOM 654 C C . TYR A 1 91 ? 14.112 -5.184 -42.425 1.00 98.69 91 TYR A C 1
ATOM 656 O O . TYR A 1 91 ? 15.268 -5.602 -42.328 1.00 98.69 91 TYR A O 1
ATOM 664 N N . VAL A 1 92 ? 13.817 -3.913 -42.688 1.00 98.50 92 VAL A N 1
ATOM 665 C CA . VAL A 1 92 ? 14.787 -2.822 -42.742 1.00 98.50 92 VAL A CA 1
ATOM 666 C C . VAL A 1 92 ? 14.185 -1.631 -42.008 1.00 98.50 92 VAL A C 1
ATOM 668 O O . VAL A 1 92 ? 13.044 -1.253 -42.274 1.00 98.50 92 VAL A O 1
ATOM 671 N N . LEU A 1 93 ? 14.946 -1.053 -41.086 1.00 97.44 93 LEU A N 1
ATOM 672 C CA . LEU A 1 93 ? 14.553 0.068 -40.241 1.00 97.44 93 LEU A CA 1
ATOM 673 C C . LEU A 1 93 ? 15.630 1.152 -40.319 1.00 97.44 93 LEU A C 1
ATOM 675 O O . LEU A 1 93 ? 16.821 0.860 -40.238 1.00 97.44 93 LEU A O 1
ATOM 679 N N . LYS A 1 94 ? 15.216 2.411 -40.462 1.00 97.81 94 LYS A N 1
ATOM 680 C CA . LYS A 1 94 ? 16.096 3.557 -40.228 1.00 97.81 94 LYS A CA 1
ATOM 681 C C . LYS A 1 94 ? 15.901 3.990 -38.771 1.00 97.81 94 LYS A C 1
ATOM 683 O O . LYS A 1 94 ? 14.825 4.520 -38.490 1.00 97.81 94 LYS A O 1
ATOM 688 N N . PRO A 1 95 ? 16.861 3.739 -37.866 1.00 96.88 95 PRO A N 1
ATOM 689 C CA . PRO A 1 95 ? 16.678 4.071 -36.462 1.00 96.88 95 PRO A CA 1
ATOM 690 C C . PRO A 1 95 ? 16.678 5.591 -36.247 1.00 96.88 95 PRO A C 1
ATOM 692 O O . PRO A 1 95 ? 17.349 6.344 -36.961 1.00 96.88 95 PRO A O 1
ATOM 695 N N . ALA A 1 96 ? 15.920 6.052 -35.259 1.00 97.00 96 ALA A N 1
ATOM 696 C CA . ALA A 1 96 ? 15.983 7.419 -34.771 1.00 97.00 96 ALA A CA 1
ATOM 697 C C . ALA A 1 96 ? 17.334 7.690 -34.092 1.00 97.00 96 ALA A C 1
ATOM 699 O O . ALA A 1 96 ? 17.926 6.803 -33.484 1.00 97.00 96 ALA A O 1
ATOM 700 N N . ALA A 1 97 ? 17.796 8.942 -34.138 1.00 95.31 97 ALA A N 1
ATOM 701 C CA . ALA A 1 97 ? 19.067 9.342 -33.524 1.00 95.31 97 ALA A CA 1
ATOM 702 C C . ALA A 1 97 ? 19.112 9.111 -32.001 1.00 95.31 97 ALA A C 1
ATOM 704 O O . ALA A 1 97 ? 20.192 8.973 -31.435 1.00 95.31 97 ALA A O 1
ATOM 705 N N . ASP A 1 98 ? 17.947 9.061 -31.351 1.00 95.31 98 ASP A N 1
ATOM 706 C CA . ASP A 1 98 ? 17.827 8.839 -29.911 1.00 95.31 98 ASP A CA 1
ATOM 707 C C . ASP A 1 98 ? 17.524 7.376 -29.536 1.00 95.31 98 ASP A C 1
ATOM 709 O O . ASP A 1 98 ? 17.398 7.066 -28.350 1.00 95.31 98 ASP A O 1
ATOM 713 N N . ALA A 1 99 ? 17.447 6.470 -30.520 1.00 96.44 99 ALA A N 1
ATOM 714 C CA . ALA A 1 99 ? 17.216 5.049 -30.294 1.00 96.44 99 ALA A CA 1
ATOM 715 C C . ALA A 1 99 ? 18.349 4.395 -29.491 1.00 96.44 99 ALA A C 1
ATOM 717 O O . ALA A 1 99 ? 19.522 4.731 -29.638 1.00 96.44 99 ALA A O 1
ATOM 718 N N . VAL A 1 100 ? 17.987 3.410 -28.666 1.00 96.25 100 VAL A N 1
ATOM 719 C CA . VAL A 1 100 ? 18.939 2.636 -27.843 1.00 96.25 100 VAL A CA 1
ATOM 720 C C . VAL A 1 100 ? 18.770 1.119 -27.979 1.00 96.25 100 VAL A C 1
ATOM 722 O O . VAL A 1 100 ? 19.670 0.358 -27.625 1.00 96.25 100 VAL A O 1
ATOM 725 N N . PHE A 1 101 ? 17.645 0.666 -28.538 1.00 98.00 101 PHE A N 1
ATOM 726 C CA . PHE A 1 101 ? 17.339 -0.743 -28.776 1.00 98.00 101 PHE A CA 1
ATOM 727 C C . PHE A 1 101 ? 16.619 -0.931 -30.112 1.00 98.00 101 PHE A C 1
ATOM 729 O O . PHE A 1 101 ? 16.003 -0.001 -30.622 1.00 98.00 101 PHE A O 1
ATOM 736 N N . VAL A 1 102 ? 16.632 -2.163 -30.623 1.00 98.38 102 VAL A N 1
ATOM 737 C CA . VAL A 1 102 ? 15.657 -2.671 -31.598 1.00 98.38 102 VAL A CA 1
ATOM 738 C C . VAL A 1 102 ? 14.925 -3.851 -30.972 1.00 98.38 102 VAL A C 1
ATOM 740 O O . VAL A 1 102 ? 15.533 -4.661 -30.267 1.00 98.38 102 VAL A O 1
ATOM 743 N N . TYR A 1 103 ? 13.618 -3.945 -31.190 1.00 98.62 103 TYR A N 1
ATOM 744 C CA . TYR A 1 103 ? 12.767 -4.952 -30.563 1.00 98.62 103 TYR A CA 1
ATOM 745 C C . TYR A 1 103 ? 11.509 -5.246 -31.370 1.00 98.62 103 TYR A C 1
ATOM 747 O O . TYR A 1 103 ? 11.150 -4.507 -32.288 1.00 98.62 103 TYR A O 1
ATOM 755 N N . ILE A 1 104 ? 10.852 -6.353 -31.028 1.00 98.75 104 ILE A N 1
ATOM 756 C CA . ILE A 1 104 ? 9.649 -6.825 -31.715 1.00 98.75 104 ILE A CA 1
ATOM 757 C C . ILE A 1 104 ? 8.417 -6.773 -30.821 1.00 98.75 104 ILE A C 1
ATOM 759 O O . ILE A 1 104 ? 8.494 -7.021 -29.617 1.00 98.75 104 ILE A O 1
ATOM 763 N N . THR A 1 105 ? 7.258 -6.548 -31.437 1.00 98.62 105 THR A N 1
ATOM 764 C CA . THR A 1 105 ? 5.976 -6.899 -30.821 1.00 98.62 105 THR A CA 1
ATOM 765 C C . THR A 1 105 ? 5.855 -8.412 -30.849 1.00 98.62 105 THR A C 1
ATOM 767 O O . THR A 1 105 ? 5.816 -9.000 -31.932 1.00 98.62 105 THR A O 1
ATOM 770 N N . ARG A 1 106 ? 5.782 -9.056 -29.679 1.00 97.38 106 ARG A N 1
ATOM 771 C CA . ARG A 1 106 ? 5.514 -10.499 -29.606 1.00 97.38 106 ARG A CA 1
ATOM 772 C C . ARG A 1 106 ? 4.179 -10.787 -30.311 1.00 97.38 106 ARG A C 1
ATOM 774 O O . ARG A 1 106 ? 3.163 -10.296 -29.818 1.00 97.38 106 ARG A O 1
ATOM 781 N N . PRO A 1 107 ? 4.152 -11.558 -31.414 1.00 96.44 107 PRO A N 1
ATOM 782 C CA . PRO A 1 107 ? 2.911 -11.831 -32.132 1.00 96.44 107 PRO A CA 1
ATOM 783 C C . PRO A 1 107 ? 2.095 -12.929 -31.439 1.00 96.44 107 PRO A C 1
ATOM 785 O O . PRO A 1 107 ? 2.661 -13.854 -30.848 1.00 96.44 107 PRO A O 1
ATOM 788 N N . ALA A 1 108 ? 0.765 -12.843 -31.537 1.00 95.38 108 ALA A N 1
ATOM 789 C CA . ALA A 1 108 ? -0.152 -13.861 -31.018 1.00 95.38 108 ALA A CA 1
ATOM 790 C C . ALA A 1 108 ? 0.204 -15.268 -31.543 1.00 95.38 108 ALA A C 1
ATOM 792 O O . ALA A 1 108 ? 0.557 -15.429 -32.711 1.00 95.38 108 ALA A O 1
ATOM 793 N N . GLY A 1 109 ? 0.116 -16.290 -30.687 1.00 94.31 109 GLY A N 1
ATOM 794 C CA . GLY A 1 109 ? 0.426 -17.680 -31.051 1.00 94.31 109 GLY A CA 1
ATOM 795 C C . GLY A 1 109 ? 1.915 -18.067 -31.094 1.00 94.31 109 GLY A C 1
ATOM 796 O O . GLY A 1 109 ? 2.213 -19.226 -31.380 1.00 94.31 109 GLY A O 1
ATOM 797 N N . TYR A 1 110 ? 2.853 -17.168 -30.760 1.00 95.62 110 TYR A N 1
ATOM 798 C CA . TYR A 1 110 ? 4.300 -17.452 -30.787 1.00 95.62 110 TYR A CA 1
ATOM 799 C C . TYR A 1 110 ? 5.052 -17.014 -29.529 1.00 95.62 110 TYR A C 1
ATOM 801 O O . TYR A 1 110 ? 4.939 -15.876 -29.114 1.00 95.62 110 TYR A O 1
ATOM 809 N N . ASP A 1 111 ? 5.892 -17.835 -28.913 1.00 95.81 111 ASP A N 1
ATOM 810 C CA . ASP A 1 111 ? 6.824 -17.349 -27.884 1.00 95.81 111 ASP A CA 1
ATOM 811 C C . ASP A 1 111 ? 8.118 -16.813 -28.499 1.00 95.81 111 ASP A C 1
ATOM 813 O O . ASP A 1 111 ? 8.632 -17.375 -29.464 1.00 95.81 111 ASP A O 1
ATOM 817 N N . VAL A 1 112 ? 8.688 -15.771 -27.892 1.00 95.94 112 VAL A N 1
ATOM 818 C CA . VAL A 1 112 ? 10.042 -15.315 -28.227 1.00 95.94 112 VAL A CA 1
ATOM 819 C C . VAL A 1 112 ? 11.066 -16.285 -27.639 1.00 95.94 112 VAL A C 1
ATOM 821 O O . VAL A 1 112 ? 10.994 -16.631 -26.459 1.00 95.94 112 VAL A O 1
ATOM 824 N N . GLN A 1 113 ? 12.029 -16.713 -28.453 1.00 94.06 113 GLN A N 1
ATOM 825 C CA . GLN A 1 113 ? 13.213 -17.432 -28.000 1.00 94.06 113 GLN A CA 1
ATOM 826 C C . GLN A 1 113 ? 14.348 -16.436 -27.730 1.00 94.06 113 GLN A C 1
ATOM 828 O O . GLN A 1 113 ? 14.737 -15.658 -28.597 1.00 94.06 113 GLN A O 1
ATOM 833 N N . GLY A 1 114 ? 14.894 -16.453 -26.513 1.00 93.25 114 GLY A N 1
ATOM 834 C CA . GLY A 1 114 ? 15.902 -15.478 -26.095 1.00 93.25 114 GLY A CA 1
ATOM 835 C C . GLY A 1 114 ? 15.289 -14.112 -25.772 1.00 93.25 114 GLY A C 1
ATOM 836 O O . GLY A 1 114 ? 14.268 -14.031 -25.087 1.00 93.25 114 GLY A O 1
ATOM 837 N N . HIS A 1 115 ? 15.932 -13.034 -26.221 1.00 95.69 115 HIS A N 1
ATOM 838 C CA . HIS A 1 115 ? 15.509 -11.666 -25.915 1.00 95.69 115 HIS A CA 1
ATOM 839 C C . HIS A 1 115 ? 14.630 -11.077 -27.021 1.00 95.69 115 HIS A C 1
ATOM 841 O O . HIS A 1 115 ? 14.968 -11.138 -28.201 1.00 95.69 115 HIS A O 1
ATOM 847 N N . TRP A 1 116 ? 13.526 -10.445 -26.618 1.00 97.06 116 TRP A N 1
ATOM 848 C CA . TRP A 1 116 ? 12.596 -9.735 -27.506 1.00 97.06 116 TRP A CA 1
ATOM 849 C C . TRP A 1 116 ? 13.077 -8.329 -27.896 1.00 97.06 116 TRP A C 1
ATOM 851 O O . TRP A 1 116 ? 12.478 -7.693 -28.758 1.00 97.06 116 TRP A O 1
ATOM 861 N N . TYR A 1 117 ? 14.176 -7.875 -27.289 1.00 98.12 117 TYR A N 1
ATOM 862 C CA . TYR A 1 117 ? 14.882 -6.635 -27.589 1.00 98.12 117 TYR A CA 1
ATOM 863 C C . TYR A 1 117 ? 16.392 -6.874 -27.595 1.00 98.12 117 TYR A C 1
ATOM 865 O O . TYR A 1 117 ? 16.883 -7.791 -26.933 1.00 98.12 117 TYR A O 1
ATOM 873 N N . LYS A 1 118 ? 17.132 -6.066 -28.353 1.00 97.69 118 LYS A N 1
ATOM 874 C CA . LYS A 1 118 ? 18.594 -6.135 -28.490 1.00 97.69 118 LYS A CA 1
ATOM 875 C C . LYS A 1 118 ? 19.169 -4.715 -28.633 1.00 97.69 118 LYS A C 1
ATOM 877 O O . LYS A 1 118 ? 18.441 -3.833 -29.095 1.00 97.69 118 LYS A O 1
ATOM 882 N N . PRO A 1 119 ? 20.431 -4.458 -28.230 1.00 96.44 119 PRO A N 1
ATOM 883 C CA . PRO A 1 119 ? 21.097 -3.189 -28.521 1.00 96.44 119 PRO A CA 1
ATOM 884 C C . PRO A 1 119 ? 21.159 -2.925 -30.024 1.00 96.44 119 PRO A C 1
ATOM 886 O O . PRO A 1 119 ? 21.037 -3.847 -30.837 1.00 96.44 119 PRO A O 1
ATOM 889 N N . LEU A 1 120 ? 21.371 -1.661 -30.385 1.00 96.25 120 LEU A N 1
ATOM 890 C CA . LEU A 1 120 ? 21.545 -1.277 -31.779 1.00 96.25 120 LEU A CA 1
ATOM 891 C C . LEU A 1 120 ? 22.753 -1.987 -32.404 1.00 96.25 120 LEU A C 1
ATOM 893 O O . LEU A 1 120 ? 23.832 -2.065 -31.824 1.00 96.25 120 LEU A O 1
ATOM 897 N N . SER A 1 121 ? 22.556 -2.490 -33.617 1.00 96.00 121 SER A N 1
ATOM 898 C CA . SER A 1 121 ? 23.578 -3.093 -34.469 1.00 96.00 121 SER A CA 1
ATOM 899 C C . SER A 1 121 ? 23.110 -2.981 -35.917 1.00 96.00 121 SER A C 1
ATOM 901 O O . SER A 1 121 ? 21.908 -2.905 -36.165 1.00 96.00 121 SER A O 1
ATOM 903 N N . ALA A 1 122 ? 24.028 -2.997 -36.886 1.00 96.25 122 ALA A N 1
ATOM 904 C CA . ALA A 1 122 ? 23.674 -2.984 -38.310 1.00 96.25 122 ALA A CA 1
ATOM 905 C C . ALA A 1 122 ? 22.789 -4.185 -38.711 1.00 96.25 122 ALA A C 1
ATOM 907 O O . ALA A 1 122 ? 21.972 -4.085 -39.632 1.00 96.25 122 ALA A O 1
ATOM 908 N N . GLN A 1 123 ? 22.934 -5.307 -37.995 1.00 97.69 123 GLN A N 1
ATOM 909 C CA . GLN A 1 123 ? 22.098 -6.491 -38.145 1.00 97.69 123 GLN A CA 1
ATOM 910 C C . GLN A 1 123 ? 21.538 -6.954 -36.796 1.00 97.69 123 GLN A C 1
ATOM 912 O O . GLN A 1 123 ? 22.300 -7.187 -35.854 1.00 97.69 123 GLN A O 1
ATOM 917 N N . VAL A 1 124 ? 20.213 -7.111 -36.714 1.00 98.06 124 VAL A N 1
ATOM 918 C CA . VAL A 1 124 ? 19.504 -7.564 -35.508 1.00 98.06 124 VAL A CA 1
ATOM 919 C C . VAL A 1 124 ? 18.426 -8.588 -35.879 1.00 98.06 124 VAL A C 1
ATOM 921 O O . VAL A 1 124 ? 17.380 -8.244 -36.419 1.00 98.06 124 VAL A O 1
ATOM 924 N N . ASP A 1 125 ? 18.647 -9.857 -35.555 1.00 98.19 125 ASP A N 1
ATOM 925 C CA . ASP A 1 125 ? 17.686 -10.936 -35.826 1.00 98.19 125 ASP A CA 1
ATOM 926 C C . ASP A 1 125 ? 16.874 -11.303 -34.573 1.00 98.19 125 ASP A C 1
ATOM 928 O O . ASP A 1 125 ? 17.335 -11.074 -33.454 1.00 98.19 125 ASP A O 1
ATOM 932 N N . PHE A 1 126 ? 15.686 -11.888 -34.730 1.00 98.50 126 PHE A N 1
ATOM 933 C CA . PHE A 1 126 ? 14.857 -12.389 -33.627 1.00 98.50 126 PHE A CA 1
ATOM 934 C C . PHE A 1 126 ? 14.310 -13.780 -33.924 1.00 98.50 126 PHE A C 1
ATOM 936 O O . PHE A 1 126 ? 13.947 -14.097 -35.055 1.00 98.50 126 PHE A O 1
ATOM 943 N N . ASP A 1 127 ? 14.181 -14.579 -32.873 1.00 97.75 127 ASP A N 1
ATOM 944 C CA . ASP A 1 127 ? 13.792 -15.976 -32.962 1.00 97.75 127 ASP A CA 1
ATOM 945 C C . ASP A 1 127 ? 12.471 -16.199 -32.222 1.00 97.75 127 ASP A C 1
ATOM 947 O O . ASP A 1 127 ? 12.281 -15.759 -31.087 1.00 97.75 127 ASP A O 1
ATOM 951 N N . LEU A 1 128 ? 11.542 -16.891 -32.871 1.00 97.69 128 LEU A N 1
ATOM 952 C CA . LEU A 1 128 ? 10.232 -17.258 -32.352 1.00 97.69 128 LEU A CA 1
ATOM 953 C C . LEU A 1 128 ? 10.084 -18.781 -32.321 1.00 97.69 128 LEU A C 1
ATOM 955 O O . LEU A 1 128 ? 10.728 -19.510 -33.071 1.00 97.69 128 LEU A O 1
ATOM 959 N N . ARG A 1 129 ? 9.172 -19.270 -31.489 1.00 96.00 129 ARG A N 1
ATOM 960 C CA . ARG A 1 129 ? 8.616 -20.631 -31.541 1.00 96.00 129 ARG A CA 1
ATOM 961 C C . ARG A 1 129 ? 7.106 -20.564 -31.450 1.00 96.00 129 ARG A C 1
ATOM 963 O O . ARG A 1 129 ? 6.582 -19.596 -30.913 1.00 96.00 129 ARG A O 1
ATOM 970 N N . ALA A 1 130 ? 6.405 -21.589 -31.917 1.00 94.50 130 ALA A N 1
ATOM 971 C CA . ALA A 1 130 ? 4.973 -21.697 -31.652 1.00 94.50 130 ALA A CA 1
ATOM 972 C C . ALA A 1 130 ? 4.716 -21.693 -30.133 1.00 94.50 130 ALA A C 1
ATOM 974 O O . ALA A 1 130 ? 5.499 -22.261 -29.367 1.00 94.50 130 ALA A O 1
ATOM 975 N N . ALA A 1 131 ? 3.651 -21.023 -29.698 1.00 92.44 131 ALA A N 1
ATOM 976 C CA . ALA A 1 131 ? 3.222 -21.075 -28.309 1.00 92.44 131 ALA A CA 1
ATOM 977 C C . ALA A 1 131 ? 2.778 -22.502 -27.951 1.00 92.44 131 ALA A C 1
ATOM 979 O O . ALA A 1 131 ? 2.152 -23.193 -28.752 1.00 92.44 131 ALA A O 1
ATOM 980 N N . ASP A 1 132 ? 3.057 -22.927 -26.717 1.00 86.00 132 ASP A N 1
ATOM 981 C CA . ASP A 1 132 ? 2.749 -24.290 -26.254 1.00 86.00 132 ASP A CA 1
ATOM 982 C C . ASP A 1 132 ? 1.230 -24.554 -26.095 1.00 86.00 132 ASP A C 1
ATOM 984 O O . ASP A 1 132 ? 0.817 -25.673 -25.782 1.00 86.00 132 ASP A O 1
ATOM 988 N N . ARG A 1 133 ? 0.390 -23.520 -26.244 1.00 84.94 133 ARG A N 1
ATOM 989 C CA . ARG A 1 133 ? -1.078 -23.559 -26.141 1.00 84.94 133 ARG A CA 1
ATOM 990 C C . ARG A 1 133 ? -1.693 -22.550 -27.104 1.00 84.94 133 ARG A C 1
ATOM 992 O O . ARG A 1 133 ? -1.066 -21.526 -27.383 1.00 84.94 133 ARG A O 1
ATOM 999 N N . ASP A 1 134 ? -2.921 -22.817 -27.549 1.00 86.00 134 ASP A N 1
ATOM 1000 C CA . ASP A 1 134 ? -3.735 -21.782 -28.183 1.00 86.00 134 ASP A CA 1
ATOM 1001 C C . ASP A 1 134 ? -4.004 -20.625 -27.202 1.00 86.00 134 ASP A C 1
ATOM 1003 O O . ASP A 1 134 ? -3.874 -20.753 -25.981 1.00 86.00 134 ASP A O 1
ATOM 1007 N N . GLU A 1 135 ? -4.290 -19.451 -27.757 1.00 92.94 135 GLU A N 1
ATOM 1008 C CA . GLU A 1 135 ? -4.512 -18.218 -26.995 1.00 92.94 135 GLU A CA 1
ATOM 1009 C C . GLU A 1 135 ? -5.949 -17.710 -27.174 1.00 92.94 135 GLU A C 1
ATOM 1011 O O . GLU A 1 135 ? -6.217 -16.517 -27.031 1.00 92.94 135 GLU A O 1
ATOM 1016 N N . ASP A 1 136 ? -6.877 -18.627 -27.470 1.00 91.06 136 ASP A N 1
ATOM 1017 C CA . ASP A 1 136 ? -8.318 -18.356 -27.538 1.00 91.06 136 ASP A CA 1
ATOM 1018 C C . ASP A 1 136 ? -8.903 -18.112 -26.138 1.00 91.06 136 ASP A C 1
ATOM 1020 O O . ASP A 1 136 ? -9.814 -17.292 -25.956 1.00 91.06 136 ASP A O 1
ATOM 1024 N N . GLU A 1 137 ? -8.333 -18.792 -25.139 1.00 95.88 137 GLU A N 1
ATOM 1025 C CA . GLU A 1 137 ? -8.543 -18.542 -23.721 1.00 95.88 137 GLU A CA 1
ATOM 1026 C C . GLU A 1 137 ? -7.205 -18.448 -22.981 1.00 95.88 137 GLU A C 1
ATOM 1028 O O . GLU A 1 137 ? -6.379 -19.359 -23.015 1.00 95.88 137 GLU A O 1
ATOM 1033 N N . PHE A 1 138 ? -7.000 -17.366 -22.233 1.00 97.19 138 PHE A N 1
ATOM 1034 C CA . PHE A 1 138 ? -5.822 -17.227 -21.380 1.00 97.19 138 PHE A CA 1
ATOM 1035 C C . PHE A 1 138 ? -6.111 -16.405 -20.130 1.00 97.19 138 PHE A C 1
ATOM 1037 O O . PHE A 1 138 ? -7.103 -15.685 -20.028 1.00 97.19 138 PHE A O 1
ATOM 1044 N N . ILE A 1 139 ? -5.214 -16.521 -19.154 1.00 98.25 139 ILE A N 1
ATOM 1045 C CA . ILE A 1 139 ? -5.277 -15.774 -17.900 1.00 98.25 139 ILE A CA 1
ATOM 1046 C C . ILE A 1 139 ? -4.049 -14.887 -17.799 1.00 98.25 139 ILE A C 1
ATOM 1048 O O . ILE A 1 139 ? -2.950 -15.333 -18.115 1.00 98.25 139 ILE A O 1
ATOM 1052 N N . PHE A 1 140 ? -4.205 -13.664 -17.312 1.00 98.62 140 PHE A N 1
ATOM 1053 C CA . PHE A 1 140 ? -3.073 -12.813 -16.964 1.00 98.62 140 PHE A CA 1
ATOM 1054 C C . PHE A 1 140 ? -3.300 -12.120 -15.624 1.00 98.62 140 PHE A C 1
ATOM 1056 O O . PHE A 1 140 ? -4.431 -11.980 -15.152 1.00 98.62 140 PHE A O 1
ATOM 1063 N N . VAL A 1 141 ? -2.202 -11.716 -14.993 1.00 98.88 141 VAL A N 1
ATOM 1064 C CA . VAL A 1 141 ? -2.220 -10.947 -13.746 1.00 98.88 141 VAL A CA 1
ATOM 1065 C C . VAL A 1 141 ? -1.839 -9.508 -14.053 1.00 98.88 141 VAL A C 1
ATOM 1067 O O . VAL A 1 141 ? -0.846 -9.270 -14.733 1.00 98.88 141 VAL A O 1
ATOM 1070 N N . HIS A 1 142 ? -2.616 -8.564 -13.533 1.00 98.69 142 HIS A N 1
ATOM 1071 C CA . HIS A 1 142 ? -2.301 -7.139 -13.527 1.00 98.69 142 HIS A CA 1
ATOM 1072 C C . HIS A 1 142 ? -1.959 -6.734 -12.097 1.00 98.69 142 HIS A C 1
ATOM 1074 O O . HIS A 1 142 ? -2.808 -6.783 -11.204 1.00 98.69 142 HIS A O 1
ATOM 1080 N N . VAL A 1 143 ? -0.702 -6.372 -11.897 1.00 98.75 143 VAL A N 1
ATOM 1081 C CA . VAL A 1 143 ? -0.179 -5.793 -10.662 1.00 98.75 143 VAL A CA 1
ATOM 1082 C C . VAL A 1 143 ? 0.233 -4.349 -10.942 1.00 98.75 143 VAL A C 1
ATOM 1084 O O . VAL A 1 143 ? 0.382 -3.958 -12.097 1.00 98.75 143 VAL A O 1
ATOM 1087 N N . THR A 1 144 ? 0.354 -3.534 -9.909 1.00 97.94 144 THR A N 1
ATOM 1088 C CA . THR A 1 144 ? 0.771 -2.138 -10.033 1.00 97.94 144 THR A CA 1
ATOM 1089 C C . THR A 1 144 ? 1.313 -1.652 -8.700 1.00 97.94 144 THR A C 1
ATOM 1091 O O . THR A 1 144 ? 0.999 -2.265 -7.668 1.00 97.94 144 THR A O 1
ATOM 1094 N N . ASP A 1 145 ? 2.110 -0.584 -8.720 1.00 98.06 145 ASP A N 1
ATOM 1095 C CA . ASP A 1 145 ? 2.515 0.155 -7.523 1.00 98.06 145 ASP A CA 1
ATOM 1096 C C . ASP A 1 145 ? 3.152 -0.786 -6.493 1.00 98.06 145 ASP A C 1
ATOM 1098 O O . ASP A 1 145 ? 2.678 -0.981 -5.363 1.00 98.06 145 ASP A O 1
ATOM 1102 N N . THR A 1 146 ? 4.203 -1.478 -6.937 1.00 98.00 146 THR A N 1
ATOM 1103 C CA . THR A 1 146 ? 4.929 -2.429 -6.096 1.00 98.00 146 THR A CA 1
ATOM 1104 C C . THR A 1 146 ? 5.859 -1.727 -5.122 1.00 98.00 146 THR A C 1
ATOM 1106 O O . THR A 1 146 ? 6.148 -2.319 -4.083 1.00 98.00 146 THR A O 1
ATOM 1109 N N . HIS A 1 147 ? 6.298 -0.495 -5.419 1.00 97.81 147 HIS A N 1
ATOM 1110 C CA . HIS A 1 147 ? 7.108 0.364 -4.539 1.00 97.81 147 HIS A CA 1
ATOM 1111 C C . HIS A 1 147 ? 8.241 -0.399 -3.843 1.00 97.81 147 HIS A C 1
ATOM 1113 O O . HIS A 1 147 ? 8.383 -0.395 -2.618 1.00 97.81 147 HIS A O 1
ATOM 1119 N N . VAL A 1 148 ? 8.995 -1.171 -4.625 1.00 97.69 148 VAL A N 1
ATOM 1120 C CA . VAL A 1 148 ? 10.042 -2.050 -4.100 1.00 97.69 148 VAL A CA 1
ATOM 1121 C C . VAL A 1 148 ? 11.278 -1.230 -3.771 1.00 97.69 148 VAL A C 1
ATOM 1123 O O . VAL A 1 148 ? 11.725 -0.392 -4.551 1.00 97.69 148 VAL A O 1
ATOM 1126 N N . SER A 1 149 ? 11.850 -1.491 -2.602 1.00 94.06 149 SER A N 1
ATOM 1127 C CA . SER A 1 149 ? 13.053 -0.813 -2.131 1.00 94.06 149 SER A CA 1
ATOM 1128 C C . SER A 1 149 ? 13.963 -1.797 -1.397 1.00 94.06 149 SER A C 1
ATOM 1130 O O . SER A 1 149 ? 13.923 -3.008 -1.621 1.00 94.06 149 SER A O 1
ATOM 1132 N N . GLN A 1 150 ? 14.807 -1.294 -0.501 1.00 90.19 150 GLN A N 1
ATOM 1133 C CA . GLN A 1 150 ? 15.565 -2.115 0.444 1.00 90.19 150 GLN A CA 1
ATOM 1134 C C . GLN A 1 150 ? 14.764 -2.429 1.721 1.00 90.19 150 GLN A C 1
ATOM 1136 O O . GLN A 1 150 ? 15.278 -3.105 2.610 1.00 90.19 150 GLN A O 1
ATOM 1141 N N . ASN A 1 151 ? 13.515 -1.957 1.829 1.00 88.69 151 ASN A N 1
ATOM 1142 C CA . ASN A 1 151 ? 12.620 -2.281 2.938 1.00 88.69 151 ASN A CA 1
ATOM 1143 C C . ASN A 1 151 ? 12.231 -3.769 2.907 1.00 88.69 151 ASN A C 1
ATOM 1145 O O . ASN A 1 151 ? 11.669 -4.238 1.915 1.00 88.69 151 ASN A O 1
ATOM 1149 N N . LEU A 1 152 ? 12.461 -4.486 4.013 1.00 88.12 152 LEU A N 1
ATOM 1150 C CA . LEU A 1 152 ? 12.220 -5.928 4.121 1.00 88.12 152 LEU A CA 1
ATOM 1151 C C . LEU A 1 152 ? 10.785 -6.334 3.746 1.00 88.12 152 LEU A C 1
ATOM 1153 O O . LEU A 1 152 ? 10.603 -7.293 3.003 1.00 88.12 152 LEU A O 1
ATOM 1157 N N . ARG A 1 153 ? 9.769 -5.565 4.147 1.00 89.75 153 ARG A N 1
ATOM 1158 C CA . ARG A 1 153 ? 8.367 -5.887 3.837 1.00 89.75 153 ARG A CA 1
ATOM 1159 C C . ARG A 1 153 ? 8.037 -5.767 2.364 1.00 89.75 153 ARG A C 1
ATOM 1161 O O . ARG A 1 153 ? 7.224 -6.540 1.870 1.00 89.75 153 ARG A O 1
ATOM 1168 N N . SER A 1 154 ? 8.675 -4.831 1.660 1.00 95.62 154 SER A N 1
ATOM 1169 C CA . SER A 1 154 ? 8.540 -4.756 0.203 1.00 95.62 154 SER A CA 1
ATOM 1170 C C . SER A 1 154 ? 9.098 -6.019 -0.464 1.00 95.62 154 SER A C 1
ATOM 1172 O O . SER A 1 154 ? 8.479 -6.568 -1.376 1.00 95.62 154 SER A O 1
ATOM 1174 N N . LEU A 1 155 ? 10.211 -6.553 0.055 1.00 97.31 155 LEU A N 1
ATOM 1175 C CA . LEU A 1 155 ? 10.845 -7.773 -0.448 1.00 97.31 155 LEU A CA 1
ATOM 1176 C C . LEU A 1 155 ? 10.023 -9.025 -0.126 1.00 97.31 155 LEU A C 1
ATOM 1178 O O . LEU A 1 155 ? 9.835 -9.880 -0.993 1.00 97.31 155 LEU A O 1
ATOM 1182 N N . GLU A 1 156 ? 9.504 -9.131 1.096 1.00 95.25 156 GLU A N 1
ATOM 1183 C CA . GLU A 1 156 ? 8.622 -10.219 1.533 1.00 95.25 156 GLU A CA 1
ATOM 1184 C C . GLU A 1 156 ? 7.300 -10.201 0.765 1.00 95.25 156 GLU A C 1
ATOM 1186 O O . GLU A 1 156 ? 6.856 -11.237 0.265 1.00 95.25 156 GLU A O 1
ATOM 1191 N N . GLY A 1 157 ? 6.697 -9.020 0.613 1.00 96.12 157 GLY A N 1
ATOM 1192 C CA . GLY A 1 157 ? 5.449 -8.816 -0.110 1.00 96.12 157 GLY A CA 1
ATOM 1193 C C . GLY A 1 157 ? 5.565 -9.183 -1.587 1.00 96.12 157 GLY A C 1
ATOM 1194 O O . GLY A 1 157 ? 4.757 -9.970 -2.090 1.00 96.12 157 GLY A O 1
ATOM 1195 N N . LEU A 1 158 ? 6.613 -8.711 -2.270 1.00 98.62 158 LEU A N 1
ATOM 1196 C CA . LEU A 1 158 ? 6.888 -9.088 -3.658 1.00 98.62 158 LEU A CA 1
ATOM 1197 C C . LEU A 1 158 ? 7.201 -10.588 -3.786 1.00 98.62 158 LEU A C 1
ATOM 1199 O O . LEU A 1 158 ? 6.690 -11.263 -4.679 1.00 98.62 158 LEU A O 1
ATOM 1203 N N . SER A 1 159 ? 7.980 -11.150 -2.857 1.00 98.69 159 SER A N 1
ATOM 1204 C CA . SER A 1 159 ? 8.285 -12.587 -2.832 1.00 98.69 159 SER A CA 1
ATOM 1205 C C . SER A 1 159 ? 7.026 -13.435 -2.645 1.00 98.69 159 SER A C 1
ATOM 1207 O O . SER A 1 159 ? 6.851 -14.466 -3.300 1.00 98.69 159 SER A O 1
ATOM 1209 N N . ARG A 1 160 ? 6.112 -12.998 -1.775 1.00 98.25 160 ARG A N 1
ATOM 1210 C CA . ARG A 1 160 ? 4.804 -13.625 -1.577 1.00 98.25 160 ARG A CA 1
ATOM 1211 C C . ARG A 1 160 ? 3.952 -13.542 -2.836 1.00 98.25 160 ARG A C 1
ATOM 1213 O O . ARG A 1 160 ? 3.412 -14.569 -3.241 1.00 98.25 160 ARG A O 1
ATOM 1220 N N . PHE A 1 161 ? 3.883 -12.376 -3.479 1.00 98.75 161 PHE A N 1
ATOM 1221 C CA . PHE A 1 161 ? 3.181 -12.195 -4.750 1.00 98.75 161 PHE A CA 1
ATOM 1222 C C . PHE A 1 161 ? 3.657 -13.209 -5.796 1.00 98.75 161 PHE A C 1
ATOM 1224 O O . PHE A 1 161 ? 2.846 -13.955 -6.345 1.00 98.75 161 PHE A O 1
ATOM 1231 N N . VAL A 1 162 ? 4.973 -13.321 -6.001 1.00 98.88 162 VAL A N 1
ATOM 1232 C CA . VAL A 1 162 ? 5.550 -14.261 -6.972 1.00 98.88 162 VAL A CA 1
ATOM 1233 C C . VAL A 1 162 ? 5.191 -15.713 -6.646 1.00 98.88 162 VAL A C 1
ATOM 1235 O O . VAL A 1 162 ? 4.803 -16.471 -7.540 1.00 98.88 162 VAL A O 1
ATOM 1238 N N . ARG A 1 163 ? 5.268 -16.118 -5.371 1.00 98.56 163 ARG A N 1
ATOM 1239 C CA . ARG A 1 163 ? 4.876 -17.475 -4.947 1.00 98.56 163 ARG A CA 1
ATOM 1240 C C . ARG A 1 163 ? 3.398 -17.750 -5.209 1.00 98.56 163 ARG A C 1
ATOM 1242 O O . ARG A 1 163 ? 3.070 -18.821 -5.715 1.00 98.56 163 ARG A O 1
ATOM 1249 N N . GLU A 1 164 ? 2.522 -16.802 -4.889 1.00 98.19 164 GLU A N 1
ATOM 1250 C CA . GLU A 1 164 ? 1.082 -16.944 -5.105 1.00 98.19 164 GLU A CA 1
ATOM 1251 C C . GLU A 1 164 ? 0.737 -17.054 -6.587 1.00 98.19 164 GLU A C 1
ATOM 1253 O O . GLU A 1 164 ? 0.028 -17.979 -6.975 1.00 98.19 164 GLU A O 1
ATOM 1258 N N . VAL A 1 165 ? 1.283 -16.171 -7.426 1.00 98.75 165 VAL A N 1
ATOM 1259 C CA . VAL A 1 165 ? 1.043 -16.191 -8.874 1.00 98.75 165 VAL A CA 1
ATOM 1260 C C . VAL A 1 165 ? 1.536 -17.498 -9.499 1.00 98.75 165 VAL A C 1
ATOM 1262 O O . VAL A 1 165 ? 0.829 -18.108 -10.303 1.00 98.75 165 VAL A O 1
ATOM 1265 N N . ASN A 1 166 ? 2.709 -17.986 -9.086 1.00 98.62 166 ASN A N 1
ATOM 1266 C CA . ASN A 1 166 ? 3.238 -19.273 -9.538 1.00 98.62 166 ASN A CA 1
ATOM 1267 C C . ASN A 1 166 ? 2.390 -20.474 -9.097 1.00 98.62 166 ASN A C 1
ATOM 1269 O O . ASN A 1 166 ? 2.376 -21.500 -9.787 1.00 98.62 166 ASN A O 1
ATOM 1273 N N . ALA A 1 167 ? 1.700 -20.362 -7.961 1.00 97.56 167 ALA A N 1
ATOM 1274 C CA . ALA A 1 167 ? 0.847 -21.417 -7.434 1.00 97.56 167 ALA A CA 1
ATOM 1275 C C . ALA A 1 167 ? -0.497 -21.531 -8.172 1.00 97.56 167 ALA A C 1
ATOM 1277 O O . ALA A 1 167 ? -1.128 -22.584 -8.091 1.00 97.56 167 ALA A O 1
ATOM 1278 N N . LEU A 1 168 ? -0.919 -20.509 -8.928 1.00 97.88 168 LEU A N 1
ATOM 1279 C CA . LEU A 1 168 ? -2.221 -20.515 -9.594 1.00 97.88 168 LEU A CA 1
ATOM 1280 C C . LEU A 1 168 ? -2.361 -21.657 -10.630 1.00 97.88 168 LEU A C 1
ATOM 1282 O O . LEU A 1 168 ? -1.452 -21.937 -11.421 1.00 97.88 168 LEU A O 1
ATOM 1286 N N . LYS A 1 169 ? -3.532 -22.315 -10.634 1.00 95.69 169 LYS A N 1
ATOM 1287 C CA . LYS A 1 169 ? -3.934 -23.398 -11.549 1.00 95.69 169 LYS A CA 1
ATOM 1288 C C . LYS A 1 169 ? -5.303 -23.124 -12.197 1.00 95.69 169 LYS A C 1
ATOM 1290 O O . LYS A 1 169 ? -6.258 -22.877 -11.458 1.00 95.69 169 LYS A O 1
ATOM 1295 N N . PRO A 1 170 ? -5.428 -23.209 -13.544 1.00 94.81 170 PRO A N 1
ATOM 1296 C CA . PRO A 1 170 ? -4.345 -23.212 -14.549 1.00 94.81 170 PRO A CA 1
ATOM 1297 C C . PRO A 1 170 ? -3.356 -22.053 -14.358 1.00 94.81 170 PRO A C 1
ATOM 1299 O O . PRO A 1 170 ? -3.672 -21.105 -13.664 1.00 94.81 170 PRO A O 1
ATOM 1302 N N . LYS A 1 171 ? -2.149 -22.112 -14.921 1.00 95.88 171 LYS A N 1
ATOM 1303 C CA . LYS A 1 171 ? -1.151 -21.040 -14.755 1.00 95.88 171 LYS A CA 1
ATOM 1304 C C . LYS A 1 171 ? -1.523 -19.769 -15.550 1.00 95.88 171 LYS A C 1
ATOM 1306 O O . LYS A 1 171 ? -1.968 -19.931 -16.687 1.00 95.88 171 LYS A O 1
ATOM 1311 N N . PRO A 1 172 ? -1.285 -18.544 -15.036 1.00 97.81 172 PRO A N 1
ATOM 1312 C CA . PRO A 1 172 ? -1.306 -17.333 -15.855 1.00 97.81 172 PRO A CA 1
ATOM 1313 C C . PRO A 1 172 ? -0.301 -17.402 -17.012 1.00 97.81 172 PRO A C 1
ATOM 1315 O O . PRO A 1 172 ? 0.792 -17.955 -16.866 1.00 97.81 172 PRO A O 1
ATOM 1318 N N . ARG A 1 173 ? -0.670 -16.815 -18.152 1.00 97.12 173 ARG A N 1
ATOM 1319 C CA . ARG A 1 173 ? 0.136 -16.714 -19.372 1.00 97.12 173 ARG A CA 1
ATOM 1320 C C . ARG A 1 173 ? 1.238 -15.668 -19.256 1.00 97.12 173 ARG A C 1
ATOM 1322 O O . ARG A 1 173 ? 2.324 -15.894 -19.781 1.00 97.12 173 ARG A O 1
ATOM 1329 N N . PHE A 1 174 ? 0.959 -14.566 -18.563 1.00 98.44 174 PHE A N 1
ATOM 1330 C CA . PHE A 1 174 ? 1.917 -13.512 -18.245 1.00 98.44 174 PHE A CA 1
ATOM 1331 C C . PHE A 1 174 ? 1.458 -12.688 -17.032 1.00 98.44 174 PHE A C 1
ATOM 1333 O O . PHE A 1 174 ? 0.313 -12.796 -16.574 1.00 98.44 174 PHE A O 1
ATOM 1340 N N . VAL A 1 175 ? 2.366 -11.854 -16.532 1.00 98.88 175 VAL A N 1
ATOM 1341 C CA . VAL A 1 175 ? 2.092 -10.786 -15.563 1.00 98.88 175 VAL A CA 1
ATOM 1342 C C . VAL A 1 175 ? 2.374 -9.441 -16.228 1.00 98.88 175 VAL A C 1
ATOM 1344 O O . VAL A 1 175 ? 3.361 -9.307 -16.943 1.00 98.88 175 VAL A O 1
ATOM 1347 N N . VAL A 1 176 ? 1.532 -8.440 -16.001 1.00 98.69 176 VAL A N 1
ATOM 1348 C CA . VAL A 1 176 ? 1.818 -7.052 -16.373 1.00 98.69 176 VAL A CA 1
ATOM 1349 C C . VAL A 1 176 ? 1.817 -6.182 -15.123 1.00 98.69 176 VAL A C 1
ATOM 1351 O O . VAL A 1 176 ? 0.879 -6.248 -14.328 1.00 98.69 176 VAL A O 1
ATOM 1354 N N . ASN A 1 177 ? 2.885 -5.408 -14.941 1.00 98.56 177 ASN A N 1
ATOM 1355 C CA . ASN A 1 177 ? 2.984 -4.366 -13.931 1.00 98.56 177 ASN A CA 1
ATOM 1356 C C . ASN A 1 177 ? 2.771 -3.004 -14.604 1.00 98.56 177 ASN A C 1
ATOM 1358 O O . ASN A 1 177 ? 3.532 -2.682 -15.511 1.00 98.56 177 ASN A O 1
ATOM 1362 N N . SER A 1 178 ? 1.745 -2.241 -14.216 1.00 97.69 178 SER A N 1
ATOM 1363 C CA . SER A 1 178 ? 1.401 -0.971 -14.880 1.00 97.69 178 SER A CA 1
ATOM 1364 C C . SER A 1 178 ? 2.144 0.265 -14.371 1.00 97.69 178 SER A C 1
ATOM 1366 O O . SER A 1 178 ? 1.850 1.342 -14.868 1.00 97.69 178 SER A O 1
ATOM 1368 N N . GLY A 1 179 ? 3.099 0.153 -13.448 1.00 95.44 179 GLY A N 1
ATOM 1369 C CA . GLY A 1 179 ? 3.899 1.305 -13.023 1.00 95.44 179 GLY A CA 1
ATOM 1370 C C . GLY A 1 179 ? 4.387 1.206 -11.587 1.00 95.44 179 GLY A C 1
ATOM 1371 O O . GLY A 1 179 ? 4.059 0.252 -10.879 1.00 95.44 179 GLY A O 1
ATOM 1372 N N . ASP A 1 180 ? 5.185 2.193 -11.177 1.00 96.06 180 ASP A N 1
ATOM 1373 C CA . ASP A 1 180 ? 5.701 2.337 -9.812 1.00 96.06 180 ASP A CA 1
ATOM 1374 C C . ASP A 1 180 ? 6.317 1.052 -9.258 1.00 96.06 180 ASP A C 1
ATOM 1376 O O . ASP A 1 180 ? 5.950 0.490 -8.220 1.00 96.06 180 ASP A O 1
ATOM 1380 N N . LEU A 1 181 ? 7.287 0.559 -10.030 1.00 97.88 181 LEU A N 1
ATOM 1381 C CA . LEU A 1 181 ? 7.991 -0.683 -9.740 1.00 97.88 181 LEU A CA 1
ATOM 1382 C C . LEU A 1 181 ? 8.789 -0.555 -8.435 1.00 97.88 181 LEU A C 1
ATOM 1384 O O . LEU A 1 181 ? 8.805 -1.465 -7.599 1.00 97.88 181 LEU A O 1
ATOM 1388 N N . LEU A 1 182 ? 9.446 0.592 -8.275 1.00 97.69 182 LEU A N 1
ATOM 1389 C CA . LEU A 1 182 ? 10.356 0.920 -7.183 1.00 97.69 182 LEU A CA 1
ATOM 1390 C C . LEU A 1 182 ? 9.795 2.055 -6.325 1.00 97.69 182 LEU A C 1
ATOM 1392 O O . LEU A 1 182 ? 8.777 2.633 -6.669 1.00 97.69 182 LEU A O 1
ATOM 1396 N N . ASP A 1 183 ? 10.478 2.371 -5.227 1.00 95.44 183 ASP A N 1
ATOM 1397 C CA . ASP A 1 183 ? 10.187 3.526 -4.363 1.00 95.44 183 ASP A CA 1
ATOM 1398 C C . ASP A 1 183 ? 11.276 4.613 -4.507 1.00 95.44 183 ASP A C 1
ATOM 1400 O O . ASP A 1 183 ? 11.817 5.138 -3.528 1.00 95.44 183 ASP A O 1
ATOM 1404 N N . LEU A 1 184 ? 11.699 4.910 -5.746 1.00 95.94 184 LEU A N 1
ATOM 1405 C CA . LEU A 1 184 ? 12.658 5.992 -5.986 1.00 95.94 184 LEU A CA 1
ATOM 1406 C C . LEU A 1 184 ? 11.963 7.345 -5.894 1.00 95.94 184 LEU A C 1
ATOM 1408 O O . LEU A 1 184 ? 10.766 7.491 -6.118 1.00 95.94 184 LEU A O 1
ATOM 1412 N N . HIS A 1 185 ? 12.726 8.382 -5.559 1.00 94.81 185 HIS A N 1
ATOM 1413 C CA . HIS A 1 185 ? 12.155 9.711 -5.452 1.00 94.81 185 HIS A CA 1
ATOM 1414 C C . HIS A 1 185 ? 11.893 10.285 -6.848 1.00 94.81 185 HIS A C 1
ATOM 1416 O O 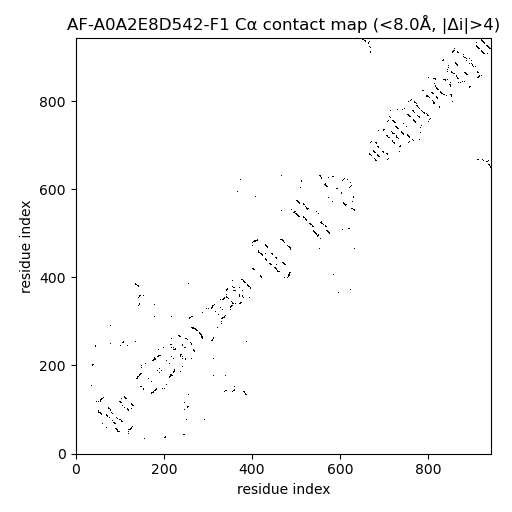. HIS A 1 185 ? 12.852 10.556 -7.578 1.00 94.81 185 HIS A O 1
ATOM 1422 N N . LYS A 1 186 ? 10.630 10.640 -7.132 1.00 94.06 186 LYS A N 1
ATOM 1423 C CA . LYS A 1 186 ? 10.124 11.286 -8.369 1.00 94.06 186 LYS A CA 1
ATOM 1424 C C . LYS A 1 186 ? 10.864 12.549 -8.831 1.00 94.06 186 LYS A C 1
ATOM 1426 O O . LYS A 1 186 ? 10.495 13.156 -9.819 1.00 94.06 186 LYS A O 1
ATOM 1431 N N . ALA A 1 187 ? 11.858 13.031 -8.089 1.00 95.69 187 ALA A N 1
ATOM 1432 C CA . ALA A 1 187 ? 12.624 14.229 -8.427 1.00 95.69 187 ALA A CA 1
ATOM 1433 C C . ALA A 1 187 ? 14.060 13.906 -8.856 1.00 95.69 187 ALA A C 1
ATOM 1435 O O . ALA A 1 187 ? 14.884 14.812 -8.983 1.00 95.69 187 ALA A O 1
ATOM 1436 N N . LEU A 1 188 ? 14.385 12.625 -9.055 1.00 95.94 188 LEU A N 1
ATOM 1437 C CA . LEU A 1 188 ? 15.727 12.136 -9.382 1.00 95.94 188 LEU A CA 1
ATOM 1438 C C . LEU A 1 188 ? 16.789 12.580 -8.365 1.00 95.94 188 LEU A C 1
ATOM 1440 O O . LEU A 1 188 ? 17.891 12.981 -8.735 1.00 95.94 188 LEU A O 1
ATOM 1444 N N . ILE A 1 189 ? 16.447 12.546 -7.075 1.00 93.44 189 ILE A N 1
ATOM 1445 C CA . ILE A 1 189 ? 17.379 12.887 -5.984 1.00 93.44 189 ILE A CA 1
ATOM 1446 C C . ILE A 1 189 ? 17.894 11.659 -5.227 1.00 93.44 189 ILE A C 1
ATOM 1448 O O . ILE A 1 189 ? 18.830 11.778 -4.437 1.00 93.44 189 ILE A O 1
ATOM 1452 N N . SER A 1 190 ? 17.306 10.482 -5.460 1.00 93.00 190 SER A N 1
ATOM 1453 C CA . SER A 1 190 ? 17.846 9.222 -4.947 1.00 93.00 190 SER A CA 1
ATOM 1454 C C . SER A 1 190 ? 19.229 8.975 -5.546 1.00 93.00 190 SER A C 1
ATOM 1456 O O . SER A 1 190 ? 19.420 9.165 -6.746 1.00 93.00 190 SER A O 1
ATOM 1458 N N . ASN A 1 191 ? 20.191 8.537 -4.731 1.00 92.31 191 ASN A N 1
ATOM 1459 C CA . ASN A 1 191 ? 21.533 8.186 -5.206 1.00 92.31 191 ASN A CA 1
ATOM 1460 C C . ASN A 1 191 ? 21.471 7.005 -6.203 1.00 92.31 191 ASN A C 1
ATOM 1462 O O . ASN A 1 191 ? 20.758 6.038 -5.906 1.00 92.31 191 ASN A O 1
ATOM 1466 N N . PRO A 1 192 ? 22.237 7.011 -7.315 1.00 94.38 192 PRO A N 1
ATOM 1467 C CA . PRO A 1 192 ? 22.212 5.931 -8.305 1.00 94.38 192 PRO A CA 1
ATOM 1468 C C . PRO A 1 192 ? 22.446 4.530 -7.726 1.00 94.38 192 PRO A C 1
ATOM 1470 O O . PRO A 1 192 ? 21.771 3.587 -8.135 1.00 94.38 192 PRO A O 1
ATOM 1473 N N . ASP A 1 193 ? 23.316 4.375 -6.719 1.00 95.19 193 ASP A N 1
ATOM 1474 C CA . ASP A 1 193 ? 23.553 3.057 -6.105 1.00 95.19 193 ASP A CA 1
ATOM 1475 C C . ASP A 1 193 ? 22.317 2.511 -5.384 1.00 95.19 193 ASP A C 1
ATOM 1477 O O . ASP A 1 193 ? 22.157 1.295 -5.286 1.00 95.19 193 ASP A O 1
ATOM 1481 N N . SER A 1 194 ? 21.452 3.389 -4.854 1.00 92.44 194 SER A N 1
ATOM 1482 C CA . SER A 1 194 ? 20.171 2.947 -4.291 1.00 92.44 194 SER A CA 1
ATOM 1483 C C . SER A 1 194 ? 19.285 2.409 -5.400 1.00 92.44 194 SER A C 1
ATOM 1485 O O . SER A 1 194 ? 18.810 1.288 -5.284 1.00 92.44 194 SER A O 1
ATOM 1487 N N . GLY A 1 195 ? 19.182 3.144 -6.513 1.00 95.88 195 GLY A N 1
ATOM 1488 C CA . GLY A 1 195 ? 18.478 2.678 -7.705 1.00 95.88 195 GLY A CA 1
ATOM 1489 C C . GLY A 1 195 ? 18.957 1.300 -8.157 1.00 95.88 195 GLY A C 1
ATOM 1490 O O . GLY A 1 195 ? 18.140 0.411 -8.369 1.00 95.88 195 GLY A O 1
ATOM 1491 N N . HIS A 1 196 ? 20.274 1.078 -8.249 1.00 97.44 196 HIS A N 1
ATOM 1492 C CA . HIS A 1 196 ? 20.817 -0.234 -8.615 1.00 97.44 196 HIS A CA 1
ATOM 1493 C C . HIS A 1 196 ? 20.389 -1.338 -7.643 1.00 97.44 196 HIS A C 1
ATOM 1495 O O . HIS A 1 196 ? 20.059 -2.442 -8.076 1.00 97.44 196 HIS A O 1
ATOM 1501 N N . ARG A 1 197 ? 20.403 -1.079 -6.330 1.00 97.50 197 ARG A N 1
ATOM 1502 C CA . ARG A 1 197 ? 19.966 -2.063 -5.328 1.00 97.50 197 ARG A CA 1
ATOM 1503 C C . ARG A 1 197 ? 18.468 -2.342 -5.424 1.00 97.50 197 ARG A C 1
ATOM 1505 O O . ARG A 1 197 ? 18.082 -3.508 -5.403 1.00 97.50 197 ARG A O 1
ATOM 1512 N N . ASP A 1 198 ? 17.659 -1.306 -5.598 1.00 97.25 198 ASP A N 1
ATOM 1513 C CA . ASP A 1 198 ? 16.201 -1.410 -5.673 1.00 97.25 198 ASP A CA 1
ATOM 1514 C C . ASP A 1 198 ? 15.779 -2.174 -6.945 1.00 97.25 198 ASP A C 1
ATOM 1516 O O . ASP A 1 198 ? 15.017 -3.139 -6.861 1.00 97.25 198 ASP A O 1
ATOM 1520 N N . PHE A 1 199 ? 16.389 -1.878 -8.102 1.00 97.94 199 PHE A N 1
ATOM 1521 C CA . PHE A 1 199 ? 16.195 -2.666 -9.327 1.00 97.94 199 PHE A CA 1
ATOM 1522 C C . PHE A 1 199 ? 16.658 -4.115 -9.181 1.00 97.94 199 PHE A C 1
ATOM 1524 O O . PHE A 1 199 ? 15.938 -5.021 -9.597 1.00 97.94 199 PHE A O 1
ATOM 1531 N N . ARG A 1 200 ? 17.834 -4.368 -8.585 1.00 98.25 200 ARG A N 1
ATOM 1532 C CA . ARG A 1 200 ? 18.327 -5.740 -8.347 1.00 98.25 200 ARG A CA 1
ATOM 1533 C C . ARG A 1 200 ? 17.363 -6.547 -7.485 1.00 98.25 200 ARG A C 1
ATOM 1535 O O . ARG A 1 200 ? 17.153 -7.722 -7.780 1.00 98.25 200 ARG A O 1
ATOM 1542 N N . ASN A 1 201 ? 16.779 -5.930 -6.462 1.00 98.44 201 ASN A N 1
ATOM 1543 C CA . ASN A 1 201 ? 15.755 -6.553 -5.630 1.00 98.44 201 ASN A CA 1
ATOM 1544 C C . ASN A 1 201 ? 14.496 -6.863 -6.448 1.00 98.44 201 ASN A C 1
ATOM 1546 O O . ASN A 1 201 ? 14.060 -8.015 -6.480 1.00 98.44 201 ASN A O 1
ATOM 1550 N N . TYR A 1 202 ? 13.960 -5.867 -7.160 1.00 98.69 202 TYR A N 1
ATOM 1551 C CA . TYR A 1 202 ? 12.762 -6.020 -7.985 1.00 98.69 202 TYR A CA 1
ATOM 1552 C C . TYR A 1 202 ? 12.918 -7.136 -9.024 1.00 98.69 202 TYR A C 1
ATOM 1554 O O . TYR A 1 202 ? 12.173 -8.117 -9.003 1.00 98.69 202 TYR A O 1
ATOM 1562 N N . VAL A 1 203 ? 13.922 -7.033 -9.902 1.00 98.38 203 VAL A N 1
ATOM 1563 C CA . VAL A 1 203 ? 14.133 -8.012 -10.980 1.00 98.38 203 VAL A CA 1
ATOM 1564 C C . VAL A 1 203 ? 14.556 -9.367 -10.432 1.00 98.38 203 VAL A C 1
ATOM 1566 O O . VAL A 1 203 ? 14.099 -10.389 -10.933 1.00 98.38 203 VAL A O 1
ATOM 1569 N N . GLY A 1 204 ? 15.375 -9.401 -9.376 1.00 98.44 204 GLY A N 1
ATOM 1570 C CA . GLY A 1 204 ? 15.827 -10.638 -8.749 1.00 98.44 204 GLY A CA 1
ATOM 1571 C C . GLY A 1 204 ? 14.670 -11.468 -8.201 1.00 98.44 204 GLY A C 1
ATOM 1572 O O . GLY A 1 204 ? 14.671 -12.687 -8.355 1.00 98.44 204 GLY A O 1
ATOM 1573 N N . ILE A 1 205 ? 13.659 -10.820 -7.622 1.00 98.81 205 ILE A N 1
ATOM 1574 C CA . ILE A 1 205 ? 12.459 -11.492 -7.117 1.00 98.81 205 ILE A CA 1
ATOM 1575 C C . ILE A 1 205 ? 11.482 -11.799 -8.263 1.00 98.81 205 ILE A C 1
ATOM 1577 O O . ILE A 1 205 ? 11.049 -12.943 -8.401 1.00 98.81 205 ILE A O 1
ATOM 1581 N N . MET A 1 206 ? 11.164 -10.826 -9.127 1.00 98.69 206 MET A N 1
ATOM 1582 C CA . MET A 1 206 ? 10.215 -11.010 -10.241 1.00 98.69 206 MET A CA 1
ATOM 1583 C C . MET A 1 206 ? 10.670 -12.073 -11.247 1.00 98.69 206 MET A C 1
ATOM 1585 O O . MET A 1 206 ? 9.839 -12.759 -11.841 1.00 98.69 206 MET A O 1
ATOM 1589 N N . ASN A 1 207 ? 11.977 -12.297 -11.393 1.00 98.38 207 ASN A N 1
ATOM 1590 C CA . ASN A 1 207 ? 12.529 -13.338 -12.259 1.00 98.38 207 ASN A CA 1
ATOM 1591 C C . ASN A 1 207 ? 12.171 -14.771 -11.853 1.00 98.38 207 ASN A C 1
ATOM 1593 O O . ASN A 1 207 ? 12.326 -15.667 -12.690 1.00 98.38 207 ASN A O 1
ATOM 1597 N N . HIS A 1 208 ? 11.687 -14.985 -10.624 1.00 98.50 208 HIS A N 1
ATOM 1598 C CA . HIS A 1 208 ? 11.127 -16.265 -10.177 1.00 98.50 208 HIS A CA 1
ATOM 1599 C C . HIS A 1 208 ? 9.719 -16.532 -10.713 1.00 98.50 208 HIS A C 1
ATOM 1601 O O . HIS A 1 208 ? 9.240 -17.662 -10.597 1.00 98.50 208 HIS A O 1
ATOM 1607 N N . LEU A 1 209 ? 9.032 -15.544 -11.300 1.00 98.62 209 LEU A N 1
ATOM 1608 C CA . LEU A 1 209 ? 7.794 -15.801 -12.032 1.00 98.62 209 LEU A CA 1
ATOM 1609 C C . LEU A 1 209 ? 8.077 -16.798 -13.150 1.00 98.62 209 LEU A C 1
ATOM 1611 O O . LEU A 1 209 ? 8.951 -16.611 -13.995 1.00 98.62 209 LEU A O 1
ATOM 1615 N N . ALA A 1 210 ? 7.312 -17.880 -13.161 1.00 97.12 210 ALA A N 1
ATOM 1616 C CA . ALA A 1 210 ? 7.505 -18.971 -14.099 1.00 97.12 210 ALA A CA 1
ATOM 1617 C C . ALA A 1 210 ? 6.738 -18.738 -15.421 1.00 97.12 210 ALA A C 1
ATOM 1619 O O . ALA A 1 210 ? 6.404 -19.692 -16.128 1.00 97.12 210 ALA A O 1
ATOM 1620 N N . MET A 1 211 ? 6.418 -17.479 -15.710 1.00 96.81 211 MET A N 1
ATOM 1621 C CA . MET A 1 211 ? 5.788 -16.940 -16.912 1.00 96.81 211 MET A CA 1
ATOM 1622 C C . MET A 1 211 ? 6.437 -15.580 -17.234 1.00 96.81 211 MET A C 1
ATOM 1624 O O . MET A 1 211 ? 7.026 -14.971 -16.335 1.00 96.81 211 MET A O 1
ATOM 1628 N N . PRO A 1 212 ? 6.339 -15.082 -18.480 1.00 96.31 212 PRO A N 1
ATOM 1629 C CA . PRO A 1 212 ? 6.798 -13.740 -18.827 1.00 96.31 212 PRO A CA 1
ATOM 1630 C C . PRO A 1 212 ? 6.141 -12.663 -17.961 1.00 96.31 212 PRO A C 1
ATOM 1632 O O . PRO A 1 212 ? 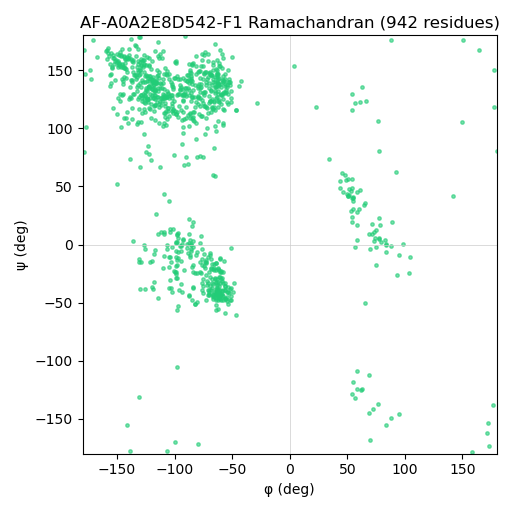4.971 -12.782 -17.584 1.00 96.31 212 PRO A O 1
ATOM 1635 N N . HIS A 1 213 ? 6.889 -11.600 -17.679 1.00 97.75 213 HIS A N 1
ATOM 1636 C CA . HIS A 1 213 ? 6.366 -10.420 -17.012 1.00 97.75 213 HIS A CA 1
ATOM 1637 C C . HIS A 1 213 ? 6.784 -9.153 -17.763 1.00 97.75 213 HIS A C 1
ATOM 1639 O O . HIS A 1 213 ? 7.920 -9.042 -18.220 1.00 97.75 213 HIS A O 1
ATOM 1645 N N . TYR A 1 214 ? 5.841 -8.228 -17.907 1.00 98.25 214 TYR A N 1
ATOM 1646 C CA . TYR A 1 214 ? 5.989 -6.970 -18.631 1.00 98.25 214 TYR A CA 1
ATOM 1647 C C . TYR A 1 214 ? 5.855 -5.824 -17.635 1.00 98.25 214 TYR A C 1
ATOM 1649 O O . TYR A 1 214 ? 4.885 -5.791 -16.882 1.00 98.25 214 TYR A O 1
ATOM 1657 N N . ASN A 1 215 ? 6.819 -4.909 -17.602 1.00 98.06 215 ASN A N 1
ATOM 1658 C CA . ASN A 1 215 ? 6.859 -3.849 -16.599 1.00 98.06 215 ASN A CA 1
ATOM 1659 C C . ASN A 1 215 ? 6.757 -2.498 -17.289 1.00 98.06 215 ASN A C 1
ATOM 1661 O O . ASN A 1 215 ? 7.660 -2.133 -18.026 1.00 98.06 215 ASN A O 1
ATOM 1665 N N . VAL A 1 216 ? 5.687 -1.760 -17.052 1.00 97.06 216 VAL A N 1
ATOM 1666 C CA . VAL A 1 216 ? 5.555 -0.377 -17.505 1.00 97.06 216 VAL A CA 1
ATOM 1667 C C . VAL A 1 216 ? 6.367 0.516 -16.567 1.00 97.06 216 VAL A C 1
ATOM 1669 O O . VAL A 1 216 ? 6.461 0.241 -15.368 1.00 97.06 216 VAL A O 1
ATOM 1672 N N . ALA A 1 217 ? 7.007 1.549 -17.110 1.00 92.88 217 ALA A N 1
ATOM 1673 C CA . ALA A 1 217 ? 7.673 2.550 -16.286 1.00 92.88 217 ALA A CA 1
ATOM 1674 C C . ALA A 1 217 ? 6.633 3.377 -15.510 1.00 92.88 217 ALA A C 1
ATOM 1676 O O . ALA A 1 217 ? 5.540 3.627 -16.014 1.00 92.88 217 ALA A O 1
ATOM 1677 N N . GLY A 1 218 ? 6.986 3.794 -14.297 1.00 90.62 218 GLY A N 1
ATOM 1678 C CA . GLY A 1 218 ? 6.231 4.800 -13.552 1.00 90.62 218 GLY A CA 1
ATOM 1679 C C . GLY A 1 218 ? 7.151 5.855 -12.953 1.00 90.62 218 GLY A C 1
ATOM 1680 O O . GLY A 1 218 ? 8.377 5.695 -12.976 1.00 90.62 218 GLY A O 1
ATOM 1681 N N . ASP A 1 219 ? 6.592 6.927 -12.417 1.00 88.19 219 ASP A N 1
ATOM 1682 C CA . ASP A 1 219 ? 7.357 8.081 -11.965 1.00 88.19 219 ASP A CA 1
ATOM 1683 C C . ASP A 1 219 ? 8.242 7.803 -10.728 1.00 88.19 219 ASP A C 1
ATOM 1685 O O . ASP A 1 219 ? 9.275 8.460 -10.554 1.00 88.19 219 ASP A O 1
ATOM 1689 N N . HIS A 1 220 ? 7.941 6.763 -9.937 1.00 94.69 220 HIS A N 1
ATOM 1690 C CA . HIS A 1 220 ? 8.823 6.241 -8.882 1.00 94.69 220 HIS A CA 1
ATOM 1691 C C . HIS A 1 220 ? 9.885 5.245 -9.385 1.00 94.69 220 HIS A C 1
ATOM 1693 O O . HIS A 1 220 ? 10.655 4.683 -8.601 1.00 94.69 220 HIS A O 1
ATOM 1699 N N . THR A 1 221 ? 9.950 4.999 -10.693 1.00 94.12 221 THR A N 1
ATOM 1700 C CA . THR A 1 221 ? 10.905 4.062 -11.311 1.00 94.12 221 THR A CA 1
ATOM 1701 C C . THR A 1 221 ? 12.120 4.774 -11.912 1.00 94.12 221 THR A C 1
ATOM 1703 O O . THR A 1 221 ? 13.193 4.173 -12.033 1.00 94.12 221 THR A O 1
ATOM 1706 N N . ASP A 1 222 ? 11.985 6.056 -12.259 1.00 95.81 222 ASP A N 1
ATOM 1707 C CA . ASP A 1 222 ? 13.067 6.845 -12.845 1.00 95.81 222 ASP A CA 1
ATOM 1708 C C . ASP A 1 222 ? 14.185 7.138 -11.830 1.00 95.81 222 ASP A C 1
ATOM 1710 O O . ASP A 1 222 ? 13.976 7.298 -10.625 1.00 95.81 222 ASP A O 1
ATOM 1714 N N . SER A 1 223 ? 15.421 7.220 -12.327 1.00 96.44 223 SER A N 1
ATOM 1715 C CA . SER A 1 223 ? 16.619 7.310 -11.486 1.00 96.44 223 SER A CA 1
ATOM 1716 C C . SER A 1 223 ? 17.538 8.468 -11.869 1.00 96.44 223 SER A C 1
ATOM 1718 O O . SER A 1 223 ? 17.561 8.931 -13.003 1.00 96.44 223 SER A O 1
ATOM 1720 N N . SER A 1 224 ? 18.382 8.905 -10.937 1.00 96.44 224 SER A N 1
ATOM 1721 C CA . SER A 1 224 ? 19.422 9.909 -11.207 1.00 96.44 224 SER A CA 1
ATOM 1722 C C . SER A 1 224 ? 20.653 9.347 -11.944 1.00 96.44 224 SER A C 1
ATOM 1724 O O . SER A 1 224 ? 21.669 10.031 -12.096 1.00 96.44 224 SER A O 1
ATOM 1726 N N . TYR A 1 225 ? 20.600 8.091 -12.393 1.00 97.31 225 TYR A N 1
ATOM 1727 C CA . TYR A 1 225 ? 21.703 7.434 -13.083 1.00 97.31 225 TYR A CA 1
ATOM 1728 C C . TYR A 1 225 ? 21.913 8.028 -14.487 1.00 97.31 225 TYR A C 1
ATOM 1730 O O . TYR A 1 225 ? 20.960 8.245 -15.232 1.00 97.31 225 TYR A O 1
ATOM 1738 N N . ARG A 1 226 ? 23.180 8.293 -14.848 1.00 96.62 226 ARG A N 1
ATOM 1739 C CA . ARG A 1 226 ? 23.608 8.886 -16.136 1.00 96.62 226 ARG A CA 1
ATOM 1740 C C . ARG A 1 226 ? 23.013 10.266 -16.471 1.00 96.62 226 ARG A C 1
ATOM 1742 O O . ARG A 1 226 ? 22.986 10.648 -17.637 1.00 96.62 226 ARG A O 1
ATOM 1749 N N . LEU A 1 227 ? 22.652 11.078 -15.473 1.00 95.81 227 LEU A N 1
ATOM 1750 C CA . LEU A 1 227 ? 22.161 12.452 -15.694 1.00 95.81 227 LEU A CA 1
ATOM 1751 C C . LEU A 1 227 ? 23.135 13.377 -16.445 1.00 95.81 227 LEU A C 1
ATOM 1753 O O . LEU A 1 227 ? 22.703 14.351 -17.051 1.00 95.81 227 LEU A O 1
ATOM 1757 N N . THR A 1 228 ? 24.442 13.105 -16.421 1.00 95.31 228 THR A N 1
ATOM 1758 C CA . THR A 1 228 ? 25.413 13.860 -17.233 1.00 95.31 228 THR A CA 1
ATOM 1759 C C . THR A 1 228 ? 25.255 13.574 -18.727 1.00 95.31 228 THR A C 1
ATOM 1761 O O . THR A 1 228 ? 25.440 14.474 -19.537 1.00 95.31 228 THR A O 1
ATOM 1764 N N . GLN A 1 229 ? 24.913 12.334 -19.085 1.00 95.88 229 GLN A N 1
ATOM 1765 C CA . GLN A 1 229 ? 24.726 11.904 -20.470 1.00 95.88 229 GLN A CA 1
ATOM 1766 C C . GLN A 1 229 ? 23.317 12.232 -20.978 1.00 95.88 229 GLN A C 1
ATOM 1768 O O . GLN A 1 229 ? 23.165 12.655 -22.117 1.00 95.88 229 GLN A O 1
ATOM 1773 N N . PHE A 1 230 ? 22.309 12.090 -20.113 1.00 96.81 230 PHE A N 1
ATOM 1774 C CA . PHE A 1 230 ? 20.907 12.393 -20.402 1.00 96.81 230 PHE A CA 1
ATOM 1775 C C . PHE A 1 230 ? 20.388 13.436 -19.400 1.00 96.81 230 PHE A C 1
ATOM 1777 O O . PHE A 1 230 ? 19.745 13.078 -18.407 1.00 96.81 230 PHE A O 1
ATOM 1784 N N . PRO A 1 231 ? 20.723 14.724 -19.593 1.00 96.69 231 PRO A N 1
ATOM 1785 C CA . PRO A 1 231 ? 20.346 15.782 -18.663 1.00 96.69 231 PRO A CA 1
ATOM 1786 C C . PRO A 1 231 ? 18.846 16.087 -18.719 1.00 96.69 231 PRO A C 1
ATOM 1788 O O . PRO A 1 231 ? 18.155 15.768 -19.687 1.00 96.69 231 PRO A O 1
ATOM 1791 N N . ARG A 1 232 ? 18.334 16.782 -17.695 1.00 95.94 232 ARG A N 1
ATOM 1792 C CA . ARG A 1 232 ? 16.953 17.295 -17.716 1.00 9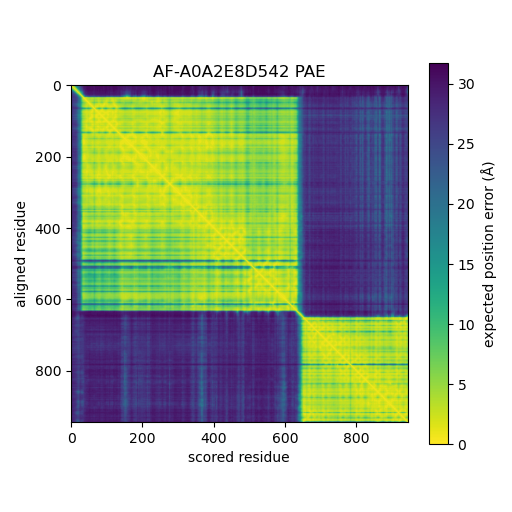5.94 232 ARG A CA 1
ATOM 1793 C C . ARG A 1 232 ? 16.721 18.147 -18.967 1.00 95.94 232 ARG A C 1
ATOM 1795 O O . ARG A 1 232 ? 17.545 18.996 -19.298 1.00 95.94 232 ARG A O 1
ATOM 1802 N N . GLY A 1 233 ? 15.586 17.930 -19.624 1.00 95.62 233 GLY A N 1
ATOM 1803 C CA . GLY A 1 233 ? 15.280 18.493 -20.944 1.00 95.62 233 GLY A CA 1
ATOM 1804 C C . GLY A 1 233 ? 15.421 17.478 -22.080 1.00 95.62 233 GLY A C 1
ATOM 1805 O O . GLY A 1 233 ? 14.730 17.615 -23.087 1.00 95.62 233 GLY A O 1
ATOM 1806 N N . ASP A 1 234 ? 16.238 16.437 -21.899 1.00 96.19 234 ASP A N 1
ATOM 1807 C CA . ASP A 1 234 ? 16.257 15.258 -22.766 1.00 96.19 234 ASP A CA 1
ATOM 1808 C C . ASP A 1 234 ? 15.095 14.319 -22.386 1.00 96.19 234 ASP A C 1
ATOM 1810 O O . ASP A 1 234 ? 14.872 14.044 -21.205 1.00 96.19 234 ASP A O 1
ATOM 1814 N N . HIS A 1 235 ? 14.354 13.801 -23.372 1.00 94.94 235 HIS A N 1
ATOM 1815 C CA . HIS A 1 235 ? 13.250 12.866 -23.121 1.00 94.94 235 HIS A CA 1
ATOM 1816 C C . HIS A 1 235 ? 13.723 11.498 -22.592 1.00 94.94 235 HIS A C 1
ATOM 1818 O O . HIS A 1 235 ? 12.906 10.717 -22.114 1.00 94.94 235 HIS A O 1
ATOM 1824 N N . ARG A 1 236 ? 15.028 11.213 -22.664 1.00 96.19 236 ARG A N 1
ATOM 1825 C CA . ARG A 1 236 ? 15.692 10.016 -22.123 1.00 96.19 236 ARG A CA 1
ATOM 1826 C C . ARG A 1 236 ? 16.114 10.159 -20.661 1.00 96.19 236 ARG A C 1
ATOM 1828 O O . ARG A 1 236 ? 16.533 9.181 -20.044 1.00 96.19 236 ARG A O 1
ATOM 1835 N N . CYS A 1 237 ? 16.045 11.369 -20.103 1.00 97.50 237 CYS A N 1
ATOM 1836 C CA . CYS A 1 237 ? 16.411 11.643 -18.716 1.00 97.50 237 CYS A CA 1
ATOM 1837 C C . CYS A 1 237 ? 15.629 10.732 -17.750 1.00 97.50 237 CYS A C 1
ATOM 1839 O O . CYS A 1 237 ? 14.412 10.606 -17.864 1.00 97.50 237 CYS A O 1
ATOM 1841 N N . GLY A 1 238 ? 16.326 10.097 -16.803 1.00 96.75 238 GLY A N 1
ATOM 1842 C CA . GLY A 1 238 ? 15.727 9.211 -15.793 1.00 96.75 238 GLY A CA 1
ATOM 1843 C C . GLY A 1 238 ? 15.685 7.720 -16.158 1.00 96.75 238 GLY A C 1
ATOM 1844 O O . GLY A 1 238 ? 15.745 6.867 -15.268 1.00 96.75 238 GLY A O 1
ATOM 1845 N N . LYS A 1 239 ? 15.668 7.403 -17.457 1.00 97.06 239 LYS A N 1
ATOM 1846 C CA . LYS A 1 239 ? 15.423 6.059 -18.014 1.00 97.06 239 LYS A CA 1
ATOM 1847 C C . LYS A 1 239 ? 16.593 5.057 -18.047 1.00 97.06 239 LYS A C 1
ATOM 1849 O O . LYS A 1 239 ? 16.306 3.858 -18.038 1.00 97.06 239 LYS A O 1
ATOM 1854 N N . PRO A 1 240 ? 17.886 5.445 -18.059 1.00 97.44 240 PRO A N 1
ATOM 1855 C CA . PRO A 1 240 ? 18.980 4.502 -18.322 1.00 97.44 240 PRO A CA 1
ATOM 1856 C C . PRO A 1 240 ? 19.034 3.283 -17.401 1.00 97.44 240 PRO A C 1
ATOM 1858 O O . PRO A 1 240 ? 19.351 2.181 -17.840 1.00 97.44 240 PRO A O 1
ATOM 1861 N N . LEU A 1 241 ? 18.691 3.457 -16.125 1.00 96.69 241 LEU A N 1
ATOM 1862 C CA . LEU A 1 241 ? 18.697 2.346 -15.182 1.00 96.69 241 LEU A CA 1
ATOM 1863 C C . LEU A 1 241 ? 17.577 1.342 -15.477 1.00 96.69 241 LEU A C 1
ATOM 1865 O O . LEU A 1 241 ? 17.828 0.141 -15.497 1.00 96.69 241 LEU A O 1
ATOM 1869 N N . TYR A 1 242 ? 16.373 1.829 -15.793 1.00 97.56 242 TYR A N 1
ATOM 1870 C CA . TYR A 1 242 ? 15.286 0.981 -16.279 1.00 97.56 242 TYR A CA 1
ATOM 1871 C C . TYR A 1 242 ? 15.737 0.201 -17.523 1.00 97.56 242 TYR A C 1
ATOM 1873 O O . TYR A 1 242 ? 15.567 -1.014 -17.573 1.00 97.56 242 TYR A O 1
ATOM 1881 N N . TRP A 1 243 ? 16.382 0.859 -18.492 1.00 98.00 243 TRP A N 1
ATOM 1882 C CA . TRP A 1 243 ? 16.841 0.200 -19.721 1.00 98.00 243 TRP A CA 1
ATOM 1883 C C . TRP A 1 243 ? 17.828 -0.932 -19.469 1.00 98.00 243 TRP A C 1
ATOM 1885 O O . TRP A 1 243 ? 17.700 -2.000 -20.065 1.00 98.00 243 TRP A O 1
ATOM 1895 N N . GLU A 1 244 ? 18.786 -0.730 -18.568 1.00 97.31 244 GLU A N 1
ATOM 1896 C CA . GLU A 1 244 ? 19.781 -1.753 -18.251 1.00 97.31 244 GLU A CA 1
ATOM 1897 C C . GLU A 1 244 ? 19.185 -2.977 -17.539 1.00 97.31 244 GLU A C 1
ATOM 1899 O O . GLU A 1 244 ? 19.697 -4.084 -17.716 1.00 97.31 244 GLU A O 1
ATOM 1904 N N . TYR A 1 245 ? 18.106 -2.814 -16.766 1.00 97.56 245 TYR A N 1
ATOM 1905 C CA . TYR A 1 245 ? 17.481 -3.913 -16.017 1.00 97.56 245 TYR A CA 1
ATOM 1906 C C . TYR A 1 245 ? 16.266 -4.548 -16.700 1.00 97.56 245 TYR A C 1
ATOM 1908 O O . TYR A 1 245 ? 15.990 -5.720 -16.448 1.00 97.56 245 TYR A O 1
ATOM 1916 N N . LEU A 1 246 ? 15.526 -3.800 -17.519 1.00 97.25 246 LEU A N 1
ATOM 1917 C CA . LEU A 1 246 ? 14.212 -4.200 -18.038 1.00 97.25 246 LEU A CA 1
ATOM 1918 C C . LEU A 1 246 ? 14.059 -4.031 -19.558 1.00 97.25 246 LEU A C 1
ATOM 1920 O O . LEU A 1 246 ? 13.144 -4.623 -20.128 1.00 97.25 246 LEU A O 1
ATOM 1924 N N . GLY A 1 247 ? 14.955 -3.291 -20.219 1.00 97.06 247 GLY A N 1
ATOM 1925 C CA . GLY A 1 247 ? 14.897 -3.053 -21.663 1.00 97.06 247 GLY A CA 1
ATOM 1926 C C . GLY A 1 247 ? 14.052 -1.832 -22.052 1.00 97.06 247 GLY A C 1
ATOM 1927 O O . GLY A 1 247 ? 14.029 -0.847 -21.314 1.00 97.06 247 GLY A O 1
ATOM 1928 N N . PRO A 1 248 ? 13.404 -1.820 -23.231 1.00 97.12 248 PRO A N 1
ATOM 1929 C CA . PRO A 1 248 ? 12.638 -0.665 -23.693 1.00 97.12 248 PRO A CA 1
ATOM 1930 C C . PRO A 1 248 ? 11.377 -0.446 -22.839 1.00 97.12 248 PRO A C 1
ATOM 1932 O O . PRO A 1 248 ? 10.760 -1.395 -22.368 1.00 97.12 248 PRO A O 1
ATOM 1935 N N . HIS A 1 249 ? 10.993 0.819 -22.654 1.00 94.94 249 HIS A N 1
ATOM 1936 C CA . HIS A 1 249 ? 9.882 1.261 -21.794 1.00 94.94 249 HIS A CA 1
ATOM 1937 C C . HIS A 1 249 ? 8.590 1.541 -22.586 1.00 94.94 249 HIS A C 1
ATOM 1939 O O . HIS A 1 249 ? 7.486 1.394 -22.062 1.00 94.94 249 HIS A O 1
ATOM 1945 N N . PHE A 1 250 ? 8.728 1.841 -23.880 1.00 97.25 250 PHE A N 1
ATOM 1946 C CA . PHE A 1 250 ? 7.655 1.797 -24.872 1.00 97.25 250 PHE A CA 1
ATOM 1947 C C . PHE A 1 250 ? 7.736 0.481 -25.629 1.00 97.25 250 PHE A C 1
ATOM 1949 O O . PHE A 1 250 ? 8.711 0.232 -26.328 1.00 97.25 250 PHE A O 1
ATOM 1956 N N . PHE A 1 251 ? 6.745 -0.388 -25.488 1.00 98.44 251 PHE A N 1
ATOM 1957 C CA . PHE A 1 251 ? 6.724 -1.678 -26.173 1.00 98.44 251 PHE A CA 1
ATOM 1958 C C . PHE A 1 251 ? 5.303 -2.214 -26.268 1.00 98.44 251 PHE A C 1
ATOM 1960 O O . PHE A 1 251 ? 4.410 -1.765 -25.550 1.00 98.44 251 PHE A O 1
ATOM 1967 N N . SER A 1 252 ? 5.105 -3.204 -27.129 1.00 98.69 252 SER A N 1
ATOM 1968 C CA . SER A 1 252 ? 3.819 -3.865 -27.303 1.00 98.69 252 SER A CA 1
ATOM 1969 C C . SER A 1 252 ? 3.976 -5.377 -27.409 1.00 98.69 252 SER A C 1
ATOM 1971 O O . SER A 1 252 ? 5.048 -5.907 -27.711 1.00 98.69 252 SER A O 1
ATOM 1973 N N . PHE A 1 253 ? 2.900 -6.095 -27.121 1.00 98.50 253 PHE A N 1
ATOM 1974 C CA . PHE A 1 253 ? 2.830 -7.546 -27.244 1.00 98.50 253 PHE A CA 1
ATOM 1975 C C . PHE A 1 253 ? 1.384 -7.982 -27.457 1.00 98.50 253 PHE A C 1
ATOM 1977 O O . PHE A 1 253 ? 0.445 -7.319 -27.020 1.00 98.50 253 PHE A O 1
ATOM 1984 N N . GLU A 1 254 ? 1.191 -9.120 -28.113 1.00 98.06 254 GLU A N 1
ATOM 1985 C CA . GLU A 1 254 ? -0.138 -9.619 -28.450 1.00 98.06 254 GLU A CA 1
ATOM 1986 C C . GLU A 1 254 ? -0.397 -10.968 -27.792 1.00 98.06 254 GLU A C 1
ATOM 1988 O O . GLU A 1 254 ? 0.488 -11.819 -27.763 1.00 98.06 254 GLU A O 1
ATOM 1993 N N . TYR A 1 255 ? -1.614 -11.170 -27.286 1.00 97.31 255 TYR A N 1
ATOM 1994 C CA . TYR A 1 255 ? -2.128 -12.465 -26.830 1.00 97.31 255 TYR A CA 1
ATOM 1995 C C . TYR A 1 255 ? -3.569 -12.621 -27.310 1.00 97.31 255 TYR A C 1
ATOM 1997 O O . TYR A 1 255 ? -4.411 -11.752 -27.059 1.00 97.31 255 TYR A O 1
ATOM 2005 N N . GLY A 1 256 ? -3.856 -13.721 -28.009 1.00 95.69 256 GLY A N 1
ATOM 2006 C CA . GLY A 1 256 ? -5.158 -13.930 -28.640 1.00 95.69 256 GLY A CA 1
ATOM 2007 C C . GLY A 1 256 ? -5.514 -12.765 -29.570 1.00 95.69 256 GLY A C 1
ATOM 2008 O O . GLY A 1 256 ? -4.797 -12.478 -30.525 1.00 95.69 256 GLY A O 1
ATOM 2009 N N . ARG A 1 257 ? -6.612 -12.061 -29.274 1.00 96.56 257 ARG A N 1
ATOM 2010 C CA . ARG A 1 257 ? -7.098 -10.910 -30.064 1.00 96.56 257 ARG A CA 1
ATOM 2011 C C . ARG A 1 257 ? -6.774 -9.547 -29.448 1.00 96.56 257 ARG A C 1
ATOM 2013 O O . ARG A 1 257 ? -7.358 -8.544 -29.859 1.00 96.56 257 ARG A O 1
ATOM 2020 N N . ILE A 1 258 ? -5.881 -9.503 -28.462 1.00 98.50 258 ILE A N 1
ATOM 2021 C CA . ILE A 1 258 ? -5.546 -8.280 -27.731 1.00 98.50 258 ILE A CA 1
ATOM 2022 C C . ILE A 1 258 ? -4.128 -7.843 -28.068 1.00 98.50 258 ILE A C 1
ATOM 2024 O O . ILE A 1 258 ? -3.187 -8.617 -27.900 1.00 98.50 258 ILE A O 1
ATOM 2028 N N . HIS A 1 259 ? -3.993 -6.587 -28.483 1.00 98.75 259 HIS A N 1
ATOM 2029 C CA . HIS A 1 259 ? -2.731 -5.874 -28.582 1.00 98.75 259 HIS A CA 1
ATOM 2030 C C . HIS A 1 259 ? -2.537 -5.026 -27.321 1.00 98.75 259 HIS A C 1
ATOM 2032 O O . HIS A 1 259 ? -3.264 -4.057 -27.092 1.00 98.75 259 HIS A O 1
ATOM 2038 N N . PHE A 1 260 ? -1.592 -5.425 -26.474 1.00 98.81 260 PHE A N 1
ATOM 2039 C CA . PHE A 1 260 ? -1.210 -4.681 -25.280 1.00 98.81 260 PHE A CA 1
ATOM 2040 C C . PHE A 1 260 ? -0.093 -3.705 -25.626 1.00 98.81 260 PHE A C 1
ATOM 2042 O O . PHE A 1 260 ? 0.875 -4.100 -26.275 1.00 98.81 260 PHE A O 1
ATOM 2049 N N . VAL A 1 261 ? -0.201 -2.461 -25.161 1.00 98.75 261 VAL A N 1
ATOM 2050 C CA . VAL A 1 261 ? 0.821 -1.430 -25.390 1.00 98.75 261 VAL A CA 1
ATOM 2051 C C . VAL A 1 261 ? 1.192 -0.708 -24.094 1.00 98.75 261 VAL A C 1
ATOM 2053 O O . VAL A 1 261 ? 0.326 -0.180 -23.394 1.00 98.75 261 VAL A O 1
ATOM 2056 N N . SER A 1 262 ? 2.491 -0.701 -23.789 1.00 98.38 262 SER A N 1
ATOM 2057 C CA . SER A 1 262 ? 3.114 0.034 -22.686 1.00 98.38 262 SER A CA 1
ATOM 2058 C C . SER A 1 262 ? 3.306 1.494 -23.070 1.00 98.38 262 SER A C 1
ATOM 2060 O O . SER A 1 262 ? 3.916 1.790 -24.101 1.00 98.38 262 SER A O 1
ATOM 2062 N N . VAL A 1 263 ? 2.800 2.400 -22.234 1.00 97.81 263 VAL A N 1
ATOM 2063 C CA . VAL A 1 263 ? 2.896 3.847 -22.441 1.00 97.81 263 VAL A CA 1
ATOM 2064 C C . VAL A 1 263 ? 3.445 4.501 -21.179 1.00 97.81 263 VAL A C 1
ATOM 2066 O O . VAL A 1 263 ? 2.777 4.537 -20.147 1.00 97.81 263 VAL A O 1
ATOM 2069 N N . ASP A 1 264 ? 4.654 5.044 -21.290 1.00 95.81 264 ASP A N 1
ATOM 2070 C CA . ASP A 1 264 ? 5.262 5.903 -20.276 1.00 95.81 264 ASP A CA 1
ATOM 2071 C C . ASP A 1 264 ? 4.832 7.363 -20.508 1.00 95.81 264 ASP A C 1
ATOM 2073 O O . ASP A 1 264 ? 4.733 7.832 -21.643 1.00 95.81 264 ASP A O 1
ATOM 2077 N N . PHE A 1 265 ? 4.556 8.095 -19.437 1.00 94.12 265 PHE A N 1
ATOM 2078 C CA . PHE A 1 265 ? 4.234 9.523 -19.488 1.00 94.12 265 PHE A CA 1
ATOM 2079 C C . PHE A 1 265 ? 5.126 10.359 -18.550 1.00 94.12 265 PHE A C 1
ATOM 2081 O O . PHE A 1 265 ? 5.001 11.586 -18.510 1.00 94.12 265 PHE A O 1
ATOM 2088 N N . GLY A 1 266 ? 6.054 9.732 -17.822 1.00 93.94 266 GLY A N 1
ATOM 2089 C CA . GLY A 1 266 ? 6.994 10.393 -16.926 1.00 93.94 266 GLY A CA 1
ATOM 2090 C C . GLY A 1 266 ? 8.209 10.935 -17.679 1.00 93.94 266 GLY A C 1
ATOM 2091 O O . GLY A 1 266 ? 9.092 10.176 -18.069 1.00 93.94 266 GLY A O 1
ATOM 2092 N N . TYR A 1 267 ? 8.287 12.260 -17.863 1.00 96.31 267 TYR A N 1
ATOM 2093 C CA . TYR A 1 267 ? 9.441 12.915 -18.501 1.00 96.31 267 TYR A CA 1
ATOM 2094 C C . TYR A 1 267 ? 10.002 14.074 -17.685 1.00 96.31 267 TYR A C 1
ATOM 2096 O O . TYR A 1 267 ? 9.287 15.032 -17.374 1.00 96.31 267 TYR A O 1
ATOM 2104 N N . HIS A 1 268 ? 11.314 14.043 -17.457 1.00 97.06 268 HIS A N 1
ATOM 2105 C CA . HIS A 1 268 ? 12.084 15.059 -16.737 1.00 97.06 268 HIS A CA 1
ATOM 2106 C C . HIS A 1 268 ? 12.622 16.156 -17.662 1.00 97.06 268 HIS A C 1
ATOM 2108 O O . HIS A 1 268 ? 13.808 16.213 -18.000 1.00 97.06 268 HIS A O 1
ATOM 2114 N N . LEU A 1 269 ? 11.727 17.047 -18.093 1.00 96.19 269 LEU A N 1
ATOM 2115 C CA . LEU A 1 269 ? 12.014 18.070 -19.107 1.00 96.19 269 LEU A CA 1
ATOM 2116 C C . LEU A 1 269 ? 12.474 19.419 -18.536 1.00 96.19 269 LEU A C 1
ATOM 2118 O O . LEU A 1 269 ? 12.623 20.380 -19.290 1.00 96.19 269 LEU A O 1
ATOM 2122 N N . GLY A 1 270 ? 12.646 19.537 -17.217 1.00 91.50 270 GLY A N 1
ATOM 2123 C CA . GLY A 1 270 ? 13.030 20.799 -16.579 1.00 91.50 270 GLY A CA 1
ATOM 2124 C C . GLY A 1 270 ? 11.860 21.758 -16.320 1.00 91.50 270 GLY A C 1
ATOM 2125 O O . GLY A 1 270 ? 12.085 22.879 -15.868 1.00 91.50 270 GLY A O 1
ATOM 2126 N N . ARG A 1 271 ? 10.614 21.351 -16.612 1.00 93.44 271 ARG A N 1
ATOM 2127 C CA . ARG A 1 271 ? 9.456 22.263 -16.725 1.00 93.44 271 ARG A CA 1
ATOM 2128 C C . ARG A 1 271 ? 8.569 22.337 -15.480 1.00 93.44 271 ARG A C 1
ATOM 2130 O O . ARG A 1 271 ? 7.951 23.372 -15.252 1.00 93.44 271 ARG A O 1
ATOM 2137 N N . ARG A 1 272 ? 8.492 21.272 -14.675 1.00 94.00 272 ARG A N 1
ATOM 2138 C CA . ARG A 1 272 ? 7.601 21.198 -13.504 1.00 94.00 272 ARG A CA 1
ATOM 2139 C C . ARG A 1 272 ? 8.409 21.290 -12.212 1.00 94.00 272 ARG A C 1
ATOM 2141 O O . ARG A 1 272 ? 9.027 20.319 -11.790 1.00 94.00 272 ARG A O 1
ATOM 2148 N N . GLN A 1 273 ? 8.394 22.462 -11.581 1.00 93.31 273 GLN A N 1
ATOM 2149 C CA . GLN A 1 273 ? 9.093 22.727 -10.320 1.00 93.31 273 GLN A CA 1
ATOM 2150 C C . GLN A 1 273 ? 8.104 22.707 -9.152 1.00 93.31 273 GLN A C 1
ATOM 2152 O O . GLN A 1 273 ? 7.108 23.428 -9.174 1.00 93.31 273 GLN A O 1
ATOM 2157 N N . ILE A 1 274 ? 8.384 21.903 -8.128 1.00 91.81 274 ILE A N 1
ATOM 2158 C CA . ILE A 1 274 ? 7.578 21.806 -6.907 1.00 91.81 274 ILE A CA 1
ATOM 2159 C C . ILE A 1 274 ? 8.433 22.241 -5.718 1.00 91.81 274 ILE A C 1
ATOM 2161 O O . ILE A 1 274 ? 9.542 21.742 -5.520 1.00 91.81 274 ILE A O 1
ATOM 2165 N N . LEU A 1 275 ? 7.910 23.166 -4.911 1.00 90.31 275 LEU A N 1
ATOM 2166 C CA . LEU A 1 275 ? 8.567 23.628 -3.692 1.00 90.31 275 LEU A CA 1
ATOM 2167 C C . LEU A 1 275 ? 8.407 22.581 -2.582 1.00 90.31 275 LEU A C 1
ATOM 2169 O O . LEU A 1 275 ? 7.320 22.397 -2.041 1.00 90.31 275 LEU A O 1
ATOM 2173 N N . VAL A 1 276 ? 9.502 21.924 -2.206 1.00 86.81 276 VAL A N 1
ATOM 2174 C CA . VAL A 1 276 ? 9.545 20.919 -1.138 1.00 86.81 276 VAL A CA 1
ATOM 2175 C C . VAL A 1 276 ? 10.566 21.355 -0.094 1.00 86.81 276 VAL A C 1
ATOM 2177 O O . VAL A 1 276 ? 11.753 21.489 -0.388 1.00 86.81 276 VAL A O 1
ATOM 2180 N N . LYS A 1 277 ? 10.111 21.600 1.142 1.00 84.69 277 LYS A N 1
ATOM 2181 C CA . LYS A 1 277 ? 10.965 22.045 2.267 1.00 84.69 277 LYS A CA 1
ATOM 2182 C C . LYS A 1 277 ? 11.860 23.246 1.904 1.00 84.69 277 LYS A C 1
ATOM 2184 O O . LYS A 1 277 ? 13.048 23.269 2.217 1.00 84.69 277 LYS A O 1
ATOM 2189 N N . GLY A 1 278 ? 11.292 24.229 1.203 1.00 88.19 278 GLY A N 1
ATOM 2190 C CA . GLY A 1 278 ? 11.998 25.449 0.795 1.00 88.19 278 GLY A CA 1
ATOM 2191 C C . GLY A 1 278 ? 12.937 25.294 -0.408 1.00 88.19 278 GLY A C 1
ATOM 2192 O O . GLY A 1 278 ? 13.635 26.246 -0.743 1.00 88.19 278 GLY A O 1
ATOM 2193 N N . LYS A 1 279 ? 12.967 24.129 -1.071 1.00 90.50 279 LYS A N 1
ATOM 2194 C CA . LYS A 1 279 ? 13.755 23.890 -2.289 1.00 90.50 279 LYS A CA 1
ATOM 2195 C C . LYS A 1 279 ? 12.839 23.569 -3.463 1.00 90.50 279 LYS A C 1
ATOM 2197 O O . LYS A 1 279 ? 11.954 22.730 -3.334 1.00 90.50 279 LYS A O 1
ATOM 2202 N N . ASN A 1 280 ? 13.070 24.204 -4.609 1.00 92.94 280 ASN A N 1
ATOM 2203 C CA . ASN A 1 280 ? 12.413 23.808 -5.851 1.00 92.94 280 ASN A CA 1
ATOM 2204 C C . ASN A 1 280 ? 13.059 22.520 -6.361 1.00 92.94 280 ASN A C 1
ATOM 2206 O O . ASN A 1 280 ? 14.264 22.483 -6.615 1.00 92.94 280 ASN A O 1
ATOM 2210 N N . LEU A 1 281 ? 12.255 21.469 -6.462 1.00 95.06 281 LEU A N 1
ATOM 2211 C CA . LEU A 1 281 ? 12.634 20.187 -7.035 1.00 95.06 281 LEU A CA 1
ATOM 2212 C C . LEU A 1 281 ? 11.895 20.002 -8.360 1.00 95.06 281 LEU A C 1
ATOM 2214 O O . LEU A 1 281 ? 10.707 20.311 -8.453 1.00 95.06 281 LEU A O 1
ATOM 2218 N N . GLU A 1 282 ? 12.585 19.478 -9.371 1.00 94.50 282 GLU A N 1
ATOM 2219 C CA . GLU A 1 282 ? 11.961 19.157 -10.654 1.00 94.50 282 GLU A CA 1
ATOM 2220 C C . GLU A 1 282 ? 11.322 17.774 -10.602 1.00 94.50 282 GLU A C 1
ATOM 2222 O O . GLU A 1 282 ? 11.984 16.806 -10.236 1.00 94.50 282 GLU A O 1
ATOM 2227 N N . TYR A 1 283 ? 10.046 17.713 -10.964 1.00 95.56 283 TYR A N 1
ATOM 2228 C CA . TYR A 1 283 ? 9.234 16.502 -11.063 1.00 95.56 283 TYR A CA 1
ATOM 2229 C C . TYR A 1 283 ? 8.916 16.220 -12.535 1.00 95.56 283 TYR A C 1
ATOM 2231 O O . TYR A 1 283 ? 8.963 17.151 -13.346 1.00 95.56 283 TYR A O 1
ATOM 2239 N N . PRO A 1 284 ? 8.538 14.983 -12.898 1.00 95.25 284 PRO A N 1
ATOM 2240 C CA . PRO A 1 284 ? 8.179 14.672 -14.267 1.00 95.25 284 PRO A CA 1
ATOM 2241 C C . PRO A 1 284 ? 6.956 15.477 -14.709 1.00 95.25 284 PRO A C 1
ATOM 2243 O O . PRO A 1 284 ? 6.054 15.808 -13.930 1.00 95.25 284 PRO A O 1
ATOM 2246 N N . THR A 1 285 ? 6.944 15.816 -15.993 1.00 94.06 285 THR A N 1
ATOM 2247 C CA . THR A 1 285 ? 5.871 16.586 -16.637 1.00 94.06 285 THR A CA 1
ATOM 2248 C C . THR A 1 285 ? 4.540 15.848 -16.678 1.00 94.06 285 THR A C 1
ATOM 2250 O O . THR A 1 285 ? 3.505 16.500 -16.768 1.00 94.06 285 THR A O 1
ATOM 2253 N N . ASN A 1 286 ? 4.570 14.524 -16.535 1.00 93.56 286 ASN A N 1
ATOM 2254 C CA . ASN A 1 286 ? 3.421 13.634 -16.583 1.00 93.56 286 ASN A CA 1
ATOM 2255 C C . ASN A 1 286 ? 2.588 13.823 -17.865 1.00 93.56 286 ASN A C 1
ATOM 2257 O O . ASN A 1 286 ? 1.366 13.931 -17.810 1.00 93.56 286 ASN A O 1
ATOM 2261 N N . GLU A 1 287 ? 3.255 13.895 -19.015 1.00 95.69 287 GLU A N 1
ATOM 2262 C CA . GLU A 1 287 ? 2.626 14.064 -20.324 1.00 95.69 287 GLU A CA 1
ATOM 2263 C C . GLU A 1 287 ? 3.417 13.302 -21.395 1.00 95.69 287 GLU A C 1
ATOM 2265 O O . GLU A 1 287 ? 4.632 13.480 -21.529 1.00 95.69 287 GLU A O 1
ATOM 2270 N N . VAL A 1 288 ? 2.736 12.473 -22.191 1.00 97.19 288 VAL A N 1
ATOM 2271 C CA . VAL A 1 288 ? 3.353 11.738 -23.305 1.00 97.19 288 VAL A CA 1
ATOM 2272 C C . VAL A 1 288 ? 3.894 12.720 -24.347 1.00 97.19 288 VAL A C 1
ATOM 2274 O O . VAL A 1 288 ? 3.184 13.609 -24.815 1.00 97.19 288 VAL A O 1
ATOM 2277 N N . GLN A 1 289 ? 5.157 12.550 -24.744 1.00 96.44 289 GLN A N 1
ATOM 2278 C CA . GLN A 1 289 ? 5.811 13.469 -25.679 1.00 96.44 289 GLN A CA 1
ATOM 2279 C C . GLN A 1 289 ? 5.402 13.221 -27.140 1.00 96.44 289 GLN A C 1
ATOM 2281 O O . GLN A 1 289 ? 5.200 12.066 -27.518 1.00 96.44 289 GLN A O 1
ATOM 2286 N N . PRO A 1 290 ? 5.364 14.259 -28.008 1.00 96.31 290 PRO A N 1
ATOM 2287 C CA . PRO A 1 290 ? 4.907 14.136 -29.399 1.00 96.31 290 PRO A CA 1
ATOM 2288 C C . PRO A 1 290 ? 5.565 13.009 -30.199 1.00 96.31 290 PRO A C 1
ATOM 2290 O O . PRO A 1 290 ? 4.898 12.341 -30.985 1.00 96.31 290 PRO A O 1
ATOM 2293 N N . VAL A 1 291 ? 6.858 12.772 -29.970 1.00 96.06 291 VAL A N 1
ATOM 2294 C CA . VAL A 1 291 ? 7.606 11.697 -30.630 1.00 96.06 291 VAL A CA 1
ATOM 2295 C C . VAL A 1 291 ? 7.076 10.305 -30.259 1.00 96.06 291 VAL A C 1
ATOM 2297 O O . VAL A 1 291 ? 6.899 9.459 -31.131 1.00 96.06 291 VAL A O 1
ATOM 2300 N N . HIS A 1 292 ? 6.722 10.091 -28.992 1.00 97.56 292 HIS A N 1
ATOM 2301 C CA . HIS A 1 292 ? 6.174 8.824 -28.515 1.00 97.56 292 HIS A CA 1
ATOM 2302 C C . HIS A 1 292 ? 4.667 8.698 -28.784 1.00 97.56 292 HIS A C 1
ATOM 2304 O O . HIS A 1 292 ? 4.171 7.588 -28.948 1.00 97.56 292 HIS A O 1
ATOM 2310 N N . ILE A 1 293 ? 3.936 9.813 -28.925 1.00 98.19 293 ILE A N 1
ATOM 2311 C CA . ILE A 1 293 ? 2.564 9.800 -29.465 1.00 98.19 293 ILE A CA 1
ATOM 2312 C C . ILE A 1 293 ? 2.569 9.282 -30.908 1.00 98.19 293 ILE A C 1
ATOM 2314 O O . ILE A 1 293 ? 1.690 8.511 -31.295 1.00 98.19 293 ILE A O 1
ATOM 2318 N N . GLU A 1 294 ? 3.540 9.712 -31.714 1.00 97.75 294 GLU A N 1
ATOM 2319 C CA . GLU A 1 294 ? 3.671 9.248 -33.093 1.00 97.75 294 GLU A CA 1
ATOM 2320 C C . GLU A 1 294 ? 4.038 7.762 -33.152 1.00 97.75 294 GLU A C 1
ATOM 2322 O O . GLU A 1 294 ? 3.378 7.003 -33.863 1.00 97.75 294 GLU A O 1
ATOM 2327 N N . TRP A 1 295 ? 4.996 7.320 -32.332 1.00 98.38 295 TRP A N 1
ATOM 2328 C CA . TRP A 1 295 ? 5.291 5.895 -32.171 1.00 98.38 295 TRP A CA 1
ATOM 2329 C C . TRP A 1 295 ? 4.044 5.088 -31.780 1.00 98.38 295 TRP A C 1
ATOM 2331 O O . TRP A 1 295 ? 3.725 4.097 -32.434 1.00 98.38 295 TRP A O 1
ATOM 2341 N N . LEU A 1 296 ? 3.286 5.549 -30.780 1.00 98.38 296 LEU A N 1
ATOM 2342 C CA . LEU A 1 296 ? 2.081 4.876 -30.291 1.00 98.38 296 LEU A CA 1
ATOM 2343 C C . LEU A 1 296 ? 1.040 4.697 -31.407 1.00 98.38 296 LEU A C 1
ATOM 2345 O O . LEU A 1 296 ? 0.475 3.616 -31.571 1.00 98.38 296 LEU A O 1
ATOM 2349 N N . LYS A 1 297 ? 0.809 5.736 -32.223 1.00 98.12 297 LYS A N 1
ATOM 2350 C CA . LYS A 1 297 ? -0.065 5.640 -33.404 1.00 98.12 297 LYS A CA 1
ATOM 2351 C C . LYS A 1 297 ? 0.456 4.612 -34.403 1.00 98.12 297 LYS A C 1
ATOM 2353 O O . LYS A 1 297 ? -0.332 3.833 -34.937 1.00 98.12 297 LYS A O 1
ATOM 2358 N N . GLN A 1 298 ? 1.761 4.615 -34.672 1.00 98.19 298 GLN A N 1
ATOM 2359 C CA . GLN A 1 298 ? 2.378 3.698 -35.624 1.00 98.19 298 GLN A CA 1
ATOM 2360 C C . GLN A 1 298 ? 2.306 2.238 -35.179 1.00 98.19 298 GLN A C 1
ATOM 2362 O O . GLN A 1 298 ? 2.047 1.386 -36.031 1.00 98.19 298 GLN A O 1
ATOM 2367 N N . ASP A 1 299 ? 2.531 1.972 -33.894 1.00 98.56 299 ASP A N 1
ATOM 2368 C CA . ASP A 1 299 ? 2.473 0.651 -33.269 1.00 98.56 299 ASP A CA 1
ATOM 2369 C C . ASP A 1 299 ? 1.053 0.082 -33.335 1.00 98.56 299 ASP A C 1
ATOM 2371 O O . ASP A 1 299 ? 0.822 -0.940 -33.988 1.00 98.56 299 ASP A O 1
ATOM 2375 N N . MET A 1 300 ? 0.069 0.819 -32.809 1.00 98.06 300 MET A N 1
ATOM 2376 C CA . MET A 1 300 ? -1.326 0.379 -32.822 1.00 98.06 300 MET A CA 1
ATOM 2377 C C . MET A 1 300 ? -1.876 0.213 -34.241 1.00 98.06 300 MET A C 1
ATOM 2379 O O . MET A 1 300 ? -2.584 -0.758 -34.505 1.00 98.06 300 MET A O 1
ATOM 2383 N N . ALA A 1 301 ? -1.549 1.107 -35.180 1.00 96.75 301 ALA A N 1
ATOM 2384 C CA . ALA A 1 301 ? -1.994 0.988 -36.573 1.00 96.75 301 ALA A CA 1
ATOM 2385 C C . ALA A 1 301 ? -1.393 -0.233 -37.286 1.00 96.75 301 ALA A C 1
ATOM 2387 O O . ALA A 1 301 ? -1.945 -0.715 -38.275 1.00 96.75 301 ALA A O 1
ATOM 2388 N N . ARG A 1 302 ? -0.263 -0.736 -36.785 1.00 96.75 302 ARG A N 1
ATOM 2389 C CA . ARG A 1 302 ? 0.450 -1.898 -37.309 1.00 96.75 302 ARG A CA 1
ATOM 2390 C C . ARG A 1 302 ? 0.245 -3.146 -36.451 1.00 96.75 302 ARG A C 1
ATOM 2392 O O . ARG A 1 302 ? 0.946 -4.122 -36.661 1.00 96.75 302 ARG A O 1
ATOM 2399 N N . ARG A 1 303 ? -0.703 -3.195 -35.520 1.00 96.56 303 ARG A N 1
ATOM 2400 C CA . ARG A 1 303 ? -1.053 -4.445 -34.818 1.00 96.56 303 ARG A CA 1
ATOM 2401 C C . ARG A 1 303 ? -1.546 -5.542 -35.772 1.00 96.56 303 ARG A C 1
ATOM 2403 O O . ARG A 1 303 ? -1.873 -5.275 -36.932 1.00 96.56 303 ARG A O 1
ATOM 2410 N N . THR A 1 304 ? -1.642 -6.777 -35.290 1.00 95.06 304 THR A N 1
ATOM 2411 C CA . THR A 1 304 ? -2.232 -7.878 -36.065 1.00 95.06 304 THR A CA 1
ATOM 2412 C C . THR A 1 304 ? -3.689 -7.554 -36.439 1.00 95.06 304 THR A C 1
ATOM 2414 O O . THR A 1 304 ? -4.473 -7.179 -35.557 1.00 95.06 304 THR A O 1
ATOM 2417 N N . PRO A 1 305 ? -4.098 -7.678 -37.720 1.00 93.88 305 PRO A N 1
ATOM 2418 C CA . PRO A 1 305 ? -5.462 -7.363 -38.144 1.00 93.88 305 PRO A CA 1
ATOM 2419 C C . PRO A 1 305 ? -6.537 -8.113 -37.343 1.00 93.88 305 PRO A C 1
ATOM 2421 O O . PRO A 1 305 ? -6.413 -9.304 -37.077 1.00 93.88 305 PRO A O 1
ATOM 2424 N N . GLY A 1 306 ? -7.617 -7.417 -36.970 1.00 92.31 306 GLY A N 1
ATOM 2425 C CA . GLY A 1 306 ? -8.730 -7.993 -36.198 1.00 92.31 306 GLY A CA 1
ATOM 2426 C C . GLY A 1 306 ? -8.526 -8.035 -34.676 1.00 92.31 306 GLY A C 1
ATOM 2427 O O . GLY A 1 306 ? -9.433 -8.483 -33.961 1.00 92.31 306 GLY A O 1
ATOM 2428 N N . SER A 1 307 ? -7.379 -7.554 -34.183 1.00 96.56 307 SER A N 1
ATOM 2429 C CA . SER A 1 307 ? -7.133 -7.302 -32.759 1.00 96.56 307 SER A CA 1
ATOM 2430 C C . SER A 1 307 ? -7.645 -5.928 -32.307 1.00 96.56 307 SER A C 1
ATOM 2432 O O . SER A 1 307 ? -7.736 -4.981 -33.100 1.00 96.56 307 SER A O 1
ATOM 2434 N N . PHE A 1 308 ? -7.948 -5.817 -31.015 1.00 97.94 308 PHE A N 1
ATOM 2435 C CA . PHE A 1 308 ? -8.255 -4.555 -30.335 1.00 97.94 308 PHE A CA 1
ATOM 2436 C C . PHE A 1 308 ? -7.163 -4.211 -29.320 1.00 97.94 308 PHE A C 1
ATOM 2438 O O . PHE A 1 308 ? -6.368 -5.075 -28.944 1.00 97.94 308 PHE A O 1
ATOM 2445 N N . VAL A 1 309 ? -7.123 -2.957 -28.869 1.00 98.75 309 VAL A N 1
ATOM 2446 C CA . VAL A 1 309 ? -6.033 -2.459 -28.024 1.00 98.75 309 VAL A CA 1
ATOM 2447 C C . VAL A 1 309 ? -6.439 -2.370 -26.553 1.00 98.75 309 VAL A C 1
ATOM 2449 O O . VAL A 1 309 ? -7.532 -1.903 -26.209 1.00 98.75 309 VAL A O 1
ATOM 2452 N N . VAL A 1 310 ? -5.514 -2.782 -25.684 1.00 98.69 310 VAL A N 1
ATOM 2453 C CA . VAL A 1 310 ? -5.518 -2.496 -24.245 1.00 98.69 310 VAL A CA 1
ATOM 2454 C C . VAL A 1 310 ? -4.236 -1.742 -23.903 1.00 98.69 310 VAL A C 1
ATOM 2456 O O . VAL A 1 310 ? -3.141 -2.249 -24.135 1.00 98.69 310 VAL A O 1
ATOM 2459 N N . THR A 1 311 ? -4.351 -0.535 -23.355 1.00 98.62 311 THR A N 1
ATOM 2460 C CA . THR A 1 311 ? -3.170 0.229 -22.924 1.00 98.62 311 THR A CA 1
ATOM 2461 C C . THR A 1 311 ? -2.779 -0.146 -21.500 1.00 98.62 311 THR A C 1
ATOM 2463 O O . THR A 1 311 ? -3.631 -0.481 -20.674 1.00 98.62 311 THR A O 1
ATOM 2466 N N . THR A 1 312 ? -1.485 -0.084 -21.208 1.00 98.19 312 THR A N 1
ATOM 2467 C CA . THR A 1 312 ? -0.924 -0.230 -19.863 1.00 98.19 312 THR A CA 1
ATOM 2468 C C . THR A 1 312 ? -0.043 0.983 -19.586 1.00 98.19 312 THR A C 1
ATOM 2470 O O . THR A 1 312 ? 0.946 1.194 -20.287 1.00 98.19 312 THR A O 1
ATOM 2473 N N . SER A 1 313 ? -0.419 1.785 -18.598 1.00 97.19 313 SER A N 1
ATOM 2474 C CA . SER A 1 313 ? 0.238 3.043 -18.220 1.00 97.19 313 SER A CA 1
ATOM 2475 C C . SER A 1 313 ? 0.066 3.263 -16.725 1.00 97.19 313 SER A C 1
ATOM 2477 O O . SER A 1 313 ? -0.909 2.785 -16.156 1.00 97.19 313 SER A O 1
ATOM 2479 N N . GLU A 1 314 ? 0.956 4.007 -16.078 1.00 95.31 314 GLU A N 1
ATOM 2480 C CA . GLU A 1 314 ? 0.820 4.274 -14.638 1.00 95.31 314 GLU A CA 1
ATOM 2481 C C . GLU A 1 314 ? -0.477 5.060 -14.317 1.00 95.31 314 GLU A C 1
ATOM 2483 O O . GLU A 1 314 ? -1.132 4.768 -13.322 1.00 95.31 314 GLU A O 1
ATOM 2488 N N . ALA A 1 315 ? -0.952 5.942 -15.205 1.00 94.00 315 ALA A N 1
ATOM 2489 C CA . ALA A 1 315 ? -2.160 6.754 -15.017 1.00 94.00 315 ALA A CA 1
ATOM 2490 C C . ALA A 1 315 ? -3.033 6.838 -16.290 1.00 94.00 315 ALA A C 1
ATOM 2492 O O . ALA A 1 315 ? -2.686 6.282 -17.337 1.00 94.00 315 ALA A O 1
ATOM 2493 N N . ASP A 1 316 ? -4.193 7.507 -16.198 1.00 93.56 316 ASP A N 1
ATOM 2494 C CA . ASP A 1 316 ? -5.170 7.649 -17.296 1.00 93.56 316 ASP A CA 1
ATOM 2495 C C . ASP A 1 316 ? -4.599 8.468 -18.466 1.00 93.56 316 ASP A C 1
ATOM 2497 O O . ASP A 1 316 ? -4.352 9.671 -18.358 1.00 93.56 316 ASP A O 1
ATOM 2501 N N . LEU A 1 317 ? -4.452 7.840 -19.634 1.00 96.31 317 LEU A N 1
ATOM 2502 C CA . LEU A 1 317 ? -3.947 8.514 -20.831 1.00 96.31 317 LEU A CA 1
ATOM 2503 C C . LEU A 1 317 ? -4.916 9.576 -21.363 1.00 96.31 317 LEU A C 1
ATOM 2505 O O . LEU A 1 317 ? -4.499 10.441 -22.128 1.00 96.31 317 LEU A O 1
ATOM 2509 N N . GLY A 1 318 ? -6.186 9.563 -20.949 1.00 94.44 318 GLY A N 1
ATOM 2510 C CA . GLY A 1 318 ? -7.121 10.652 -21.225 1.00 94.44 318 GLY A CA 1
ATOM 2511 C C . GLY A 1 318 ? -6.643 12.006 -20.691 1.00 94.44 318 GLY A C 1
ATOM 2512 O O . GLY A 1 318 ? -6.882 13.021 -21.346 1.00 94.44 318 GLY A O 1
ATOM 2513 N N . ASP A 1 319 ? -5.928 12.000 -19.563 1.00 91.38 319 ASP A N 1
ATOM 2514 C CA . ASP A 1 319 ? -5.380 13.196 -18.916 1.00 91.38 319 ASP A CA 1
ATOM 2515 C C . ASP A 1 319 ? -3.892 13.411 -19.248 1.00 91.38 319 ASP A C 1
ATOM 2517 O O . ASP A 1 319 ? -3.417 14.546 -19.234 1.00 91.38 319 ASP A O 1
ATOM 2521 N N . HIS A 1 320 ? -3.164 12.339 -19.585 1.00 95.31 320 HIS A N 1
ATOM 2522 C CA . HIS A 1 320 ? -1.704 12.365 -19.748 1.00 95.31 320 HIS A CA 1
ATOM 2523 C C . HIS A 1 320 ? -1.202 12.225 -21.194 1.00 95.31 320 HIS A C 1
ATOM 2525 O O . HIS A 1 320 ? -0.018 12.432 -21.450 1.00 95.31 320 HIS A O 1
ATOM 2531 N N . CYS A 1 321 ? -2.055 11.894 -22.166 1.00 97.31 321 CYS A N 1
ATOM 2532 C CA . CYS A 1 321 ? -1.667 11.775 -23.572 1.00 97.31 321 CYS A CA 1
ATOM 2533 C C . CYS A 1 321 ? -2.473 12.755 -24.448 1.00 97.31 321 CYS A C 1
ATOM 2535 O O . CYS A 1 321 ? -3.664 12.540 -24.706 1.00 97.31 321 CYS A O 1
ATOM 2537 N N . PRO A 1 322 ? -1.837 13.815 -24.980 1.00 97.25 322 PRO A N 1
ATOM 2538 C CA . PRO A 1 322 ? -2.486 14.757 -25.885 1.00 97.25 322 PRO A CA 1
ATOM 2539 C C . PRO A 1 322 ? -3.206 14.066 -27.056 1.00 97.25 322 PRO A C 1
ATOM 2541 O O . PRO A 1 322 ? -2.614 13.314 -27.831 1.00 97.25 322 PRO A O 1
ATOM 2544 N N . GLY A 1 323 ? -4.510 14.324 -27.196 1.00 96.19 323 GLY A N 1
ATOM 2545 C CA . GLY A 1 323 ? -5.336 13.759 -28.271 1.00 96.19 323 GLY A CA 1
ATOM 2546 C C . GLY A 1 323 ? -5.716 12.281 -28.103 1.00 96.19 323 GLY A C 1
ATOM 2547 O O . GLY A 1 323 ? -6.227 11.686 -29.056 1.00 96.19 323 GLY A O 1
ATOM 2548 N N . PHE A 1 324 ? -5.517 11.686 -26.919 1.00 97.25 324 PHE A N 1
ATOM 2549 C CA . PHE A 1 324 ? -5.735 10.254 -26.687 1.00 97.25 324 PHE A CA 1
ATOM 2550 C C . PHE A 1 324 ? -7.124 9.754 -27.086 1.00 97.25 324 PHE A C 1
ATOM 2552 O O . PHE A 1 324 ? -7.226 8.700 -27.698 1.00 97.25 324 PHE A O 1
ATOM 2559 N N . ALA A 1 325 ? -8.195 10.505 -26.815 1.00 95.25 325 ALA A N 1
ATOM 2560 C CA . ALA A 1 325 ? -9.554 10.068 -27.150 1.00 95.25 325 ALA A CA 1
ATOM 2561 C C . ALA A 1 325 ? -9.743 9.784 -28.654 1.00 95.25 325 ALA A C 1
ATOM 2563 O O . ALA A 1 325 ? -10.400 8.812 -29.026 1.00 95.25 325 ALA A O 1
ATOM 2564 N N . GLU A 1 326 ? -9.145 10.604 -29.520 1.00 96.25 326 GLU A N 1
ATOM 2565 C CA . GLU A 1 326 ? -9.212 10.404 -30.969 1.00 96.25 326 GLU A CA 1
ATOM 2566 C C . GLU A 1 326 ? -8.293 9.262 -31.414 1.00 96.25 326 GLU A C 1
ATOM 2568 O O . GLU A 1 326 ? -8.708 8.408 -32.196 1.00 96.25 326 GLU A O 1
ATOM 2573 N N . ILE A 1 327 ? -7.079 9.195 -30.857 1.00 96.88 327 ILE A N 1
ATOM 2574 C CA . ILE A 1 327 ? -6.137 8.091 -31.094 1.00 96.88 327 ILE A CA 1
ATOM 2575 C C . ILE A 1 327 ? -6.792 6.751 -30.737 1.00 96.88 327 ILE A C 1
ATOM 2577 O O . ILE A 1 327 ? -6.750 5.806 -31.524 1.00 96.88 327 ILE A O 1
ATOM 2581 N N . ALA A 1 328 ? -7.443 6.689 -29.580 1.00 97.50 328 ALA A N 1
ATOM 2582 C CA . ALA A 1 328 ? -8.134 5.517 -29.079 1.00 97.50 328 ALA A CA 1
ATOM 2583 C C . ALA A 1 328 ? -9.274 5.077 -29.996 1.00 97.50 328 ALA A C 1
ATOM 2585 O O . ALA A 1 328 ? -9.379 3.899 -30.339 1.00 97.50 328 ALA A O 1
ATOM 2586 N N . ARG A 1 329 ? -10.094 6.033 -30.448 1.00 96.62 329 ARG A N 1
ATOM 2587 C CA . ARG A 1 329 ? -11.197 5.781 -31.381 1.00 96.62 329 ARG A CA 1
ATOM 2588 C C . ARG A 1 329 ? -10.700 5.235 -32.721 1.00 96.62 329 ARG A C 1
ATOM 2590 O O . ARG A 1 329 ? -11.314 4.328 -33.272 1.00 96.62 329 ARG A O 1
ATOM 2597 N N . GLN A 1 330 ? -9.602 5.776 -33.247 1.00 96.44 330 GLN A N 1
ATOM 2598 C CA . GLN A 1 330 ? -9.010 5.334 -34.514 1.00 96.44 330 GLN A CA 1
ATOM 2599 C C . GLN A 1 330 ? -8.370 3.940 -34.425 1.00 96.44 330 GLN A C 1
ATOM 2601 O O . GLN A 1 330 ? -8.248 3.260 -35.442 1.00 96.44 330 GLN A O 1
ATOM 2606 N N . ASN A 1 331 ? -7.980 3.507 -33.223 1.00 97.00 331 ASN A N 1
ATOM 2607 C CA . ASN A 1 331 ? -7.206 2.283 -33.013 1.00 97.00 331 ASN A CA 1
ATOM 2608 C C . ASN A 1 331 ? -7.944 1.185 -32.233 1.00 97.00 331 ASN A C 1
ATOM 2610 O O . ASN A 1 331 ? -7.332 0.171 -31.915 1.00 97.00 331 ASN A O 1
ATOM 2614 N N . ASP A 1 332 ? -9.247 1.342 -31.982 1.00 97.25 332 ASP A N 1
ATOM 2615 C CA . ASP A 1 332 ? -10.060 0.382 -31.216 1.00 97.25 332 ASP A CA 1
ATOM 2616 C C . ASP A 1 332 ? -9.458 0.083 -29.829 1.00 97.25 332 ASP A C 1
ATOM 2618 O O . ASP A 1 332 ? -9.277 -1.070 -29.432 1.00 97.25 332 ASP A O 1
ATOM 2622 N N . VAL A 1 333 ? -9.098 1.142 -29.092 1.00 98.25 333 VAL A N 1
ATOM 2623 C CA . VAL A 1 333 ? -8.680 1.019 -27.688 1.00 98.25 333 VAL A CA 1
ATOM 2624 C C . VAL A 1 333 ? -9.921 0.850 -26.820 1.00 98.25 333 VAL A C 1
ATOM 2626 O O . VAL A 1 333 ? -10.784 1.729 -26.773 1.00 98.25 333 VAL A O 1
ATOM 2629 N N . ARG A 1 334 ? -10.007 -0.279 -26.113 1.00 97.12 334 ARG A N 1
ATOM 2630 C CA . ARG A 1 334 ? -11.217 -0.666 -25.367 1.00 97.12 334 ARG A CA 1
ATOM 2631 C C . ARG A 1 334 ? -11.068 -0.616 -23.851 1.00 97.12 334 ARG A C 1
ATOM 2633 O O . ARG A 1 334 ? -12.081 -0.587 -23.157 1.00 97.12 334 ARG A O 1
ATOM 2640 N N . LEU A 1 335 ? -9.841 -0.638 -23.333 1.00 98.00 335 LEU A N 1
ATOM 2641 C CA . LEU A 1 335 ? -9.555 -0.624 -21.897 1.00 98.00 335 LEU A CA 1
ATOM 2642 C C . LEU A 1 335 ? -8.151 -0.069 -21.635 1.00 98.00 335 LEU A C 1
ATOM 2644 O O . LEU A 1 335 ? -7.231 -0.339 -22.403 1.00 98.00 335 LEU A O 1
ATOM 2648 N N . GLN A 1 336 ? -7.991 0.635 -20.517 1.00 98.12 336 GLN A N 1
ATOM 2649 C CA . GLN A 1 336 ? -6.691 0.995 -19.951 1.00 98.12 336 GLN A CA 1
ATOM 2650 C C . GLN A 1 336 ? -6.482 0.265 -18.612 1.00 98.12 336 GLN A C 1
ATOM 2652 O O . GLN A 1 336 ? -7.387 0.223 -17.769 1.00 98.12 336 GLN A O 1
ATOM 2657 N N . LEU A 1 337 ? -5.298 -0.309 -18.413 1.00 98.12 337 LEU A N 1
ATOM 2658 C CA . LEU A 1 337 ? -4.838 -0.896 -17.153 1.00 98.12 337 LEU A CA 1
ATOM 2659 C C . LEU A 1 337 ? -3.886 0.094 -16.479 1.00 98.12 337 LEU A C 1
ATOM 2661 O O . LEU A 1 337 ? -2.834 0.383 -17.047 1.00 98.12 337 LEU A O 1
ATOM 2665 N N . VAL A 1 338 ? -4.267 0.611 -15.305 1.00 96.69 338 VAL A N 1
ATOM 2666 C CA . VAL A 1 338 ? -3.550 1.719 -14.644 1.00 96.69 338 VAL A CA 1
ATOM 2667 C C . VAL A 1 338 ? -3.237 1.484 -13.159 1.00 96.69 338 VAL A C 1
ATOM 2669 O O . VAL A 1 338 ? -3.773 0.551 -12.548 1.00 96.69 338 VAL A O 1
ATOM 2672 N N . GLY A 1 339 ? -2.387 2.351 -12.599 1.00 93.44 339 GLY A N 1
ATOM 2673 C CA . GLY A 1 339 ? -1.865 2.382 -11.226 1.00 93.44 339 GLY A CA 1
ATOM 2674 C C . GLY A 1 339 ? -1.983 3.758 -10.554 1.00 93.44 339 GLY A C 1
ATOM 2675 O O . GLY A 1 339 ? -3.078 4.334 -10.588 1.00 93.44 339 GLY A O 1
ATOM 2676 N N . ASP A 1 340 ? -0.882 4.233 -9.944 1.00 93.12 340 ASP A N 1
ATOM 2677 C CA . ASP A 1 340 ? -0.572 5.561 -9.345 1.00 93.12 340 ASP A CA 1
ATOM 2678 C C . ASP A 1 340 ? -1.404 5.935 -8.117 1.00 93.12 340 ASP A C 1
ATOM 2680 O O . ASP A 1 340 ? -0.918 6.308 -7.050 1.00 93.12 340 ASP A O 1
ATOM 2684 N N . ILE A 1 341 ? -2.719 5.809 -8.234 1.00 90.56 341 ILE A N 1
ATOM 2685 C CA . ILE A 1 341 ? -3.635 6.298 -7.211 1.00 90.56 341 ILE A CA 1
ATOM 2686 C C . ILE A 1 341 ? -3.868 5.293 -6.082 1.00 90.56 341 ILE A C 1
ATOM 2688 O O . ILE A 1 341 ? -4.586 5.624 -5.149 1.00 90.56 341 ILE A O 1
ATOM 2692 N N . HIS A 1 342 ? -3.324 4.074 -6.143 1.00 94.62 342 HIS A N 1
ATOM 2693 C CA . HIS A 1 342 ? -3.437 3.045 -5.098 1.00 94.62 342 HIS A CA 1
ATOM 2694 C C . HIS A 1 342 ? -4.888 2.691 -4.699 1.00 94.62 342 HIS A C 1
ATOM 2696 O O . HIS A 1 342 ? -5.162 2.365 -3.547 1.00 94.62 342 HIS A O 1
ATOM 2702 N N . VAL A 1 343 ? -5.870 2.775 -5.601 1.00 91.56 343 VAL A N 1
ATOM 2703 C CA . VAL A 1 343 ? -7.279 2.461 -5.271 1.00 91.56 343 VAL A CA 1
ATOM 2704 C C . VAL A 1 343 ? -7.855 1.462 -6.254 1.00 91.56 343 VAL A C 1
ATOM 2706 O O . VAL A 1 343 ? -7.625 1.550 -7.457 1.00 91.56 343 VAL A O 1
ATOM 2709 N N . VAL A 1 344 ? -8.664 0.527 -5.768 1.00 92.75 344 VAL A N 1
ATOM 2710 C CA . VAL A 1 344 ? -9.321 -0.447 -6.639 1.00 92.75 344 VAL A CA 1
ATOM 2711 C C . VAL A 1 344 ? -10.553 0.214 -7.240 1.00 92.75 344 VAL A C 1
ATOM 2713 O O . VAL A 1 344 ? -11.571 0.414 -6.573 1.00 92.75 344 VAL A O 1
ATOM 2716 N N . SER A 1 345 ? -10.479 0.586 -8.517 1.00 89.94 345 SER A N 1
ATOM 2717 C CA . SER A 1 345 ? -11.575 1.311 -9.162 1.00 89.94 345 SER A CA 1
ATOM 2718 C C . SER A 1 345 ? -11.715 1.009 -10.648 1.00 89.94 345 SER A C 1
ATOM 2720 O O . SER A 1 345 ? -10.770 0.620 -11.327 1.00 89.94 345 SER A O 1
ATOM 2722 N N . HIS A 1 346 ? -12.931 1.199 -11.156 1.00 91.31 346 HIS A N 1
ATOM 2723 C CA . HIS A 1 346 ? -13.248 1.169 -12.579 1.00 91.31 346 HIS A CA 1
ATOM 2724 C C . HIS A 1 346 ? -13.943 2.473 -12.945 1.00 91.31 346 HIS A C 1
ATOM 2726 O O . HIS A 1 346 ? -14.925 2.845 -12.294 1.00 91.31 346 HIS A O 1
ATOM 2732 N N . LYS A 1 347 ? -13.455 3.155 -13.982 1.00 87.50 347 LYS A N 1
ATOM 2733 C CA . LYS A 1 347 ? -14.050 4.405 -14.455 1.00 87.50 347 LYS A CA 1
ATOM 2734 C C . LYS A 1 347 ? -14.631 4.238 -15.847 1.00 87.50 347 LYS A C 1
ATOM 2736 O O . LYS A 1 347 ? -13.943 3.844 -16.784 1.00 87.50 347 LYS A O 1
ATOM 2741 N N . ALA A 1 348 ? -15.902 4.606 -15.974 1.00 84.75 348 ALA A N 1
ATOM 2742 C CA . ALA A 1 348 ? -16.590 4.698 -17.252 1.00 84.75 348 ALA A CA 1
ATOM 2743 C C . ALA A 1 348 ? -16.237 6.036 -17.924 1.00 84.75 348 ALA A C 1
ATOM 2745 O O . ALA A 1 348 ? -16.872 7.060 -17.670 1.00 84.75 348 ALA A O 1
ATOM 2746 N N . ARG A 1 349 ? -15.182 6.023 -18.738 1.00 83.44 349 ARG A N 1
ATOM 2747 C CA . ARG A 1 349 ? -14.742 7.127 -19.606 1.00 83.44 349 ARG A CA 1
ATOM 2748 C C . ARG A 1 349 ? -15.063 6.784 -21.069 1.00 83.44 349 ARG A C 1
ATOM 2750 O O . ARG A 1 349 ? -15.637 5.730 -21.335 1.00 83.44 349 ARG A O 1
ATOM 2757 N N . SER A 1 350 ? -14.698 7.656 -22.012 1.00 87.44 350 SER A N 1
ATOM 2758 C CA . SER A 1 350 ? -14.738 7.321 -23.448 1.00 87.44 350 SER A CA 1
ATOM 2759 C C . SER A 1 350 ? -13.908 6.070 -23.750 1.00 87.44 350 SER A C 1
ATOM 2761 O O . SER A 1 350 ? -14.351 5.212 -24.505 1.00 87.44 350 SER A O 1
ATOM 2763 N N . VAL A 1 351 ? -12.755 5.946 -23.088 1.00 94.38 351 VAL A N 1
ATOM 2764 C CA . VAL A 1 351 ? -11.975 4.712 -22.977 1.00 94.38 351 VAL A CA 1
ATOM 2765 C C . VAL A 1 351 ? -11.926 4.331 -21.500 1.00 94.38 351 VAL A C 1
ATOM 2767 O O . VAL A 1 351 ? -11.253 5.020 -20.730 1.00 94.38 351 VAL A O 1
ATOM 2770 N N . PRO A 1 352 ? -12.648 3.289 -21.058 1.00 94.31 352 PRO A N 1
ATOM 2771 C CA . PRO A 1 352 ? -12.690 2.945 -19.646 1.00 94.31 352 PRO A CA 1
ATOM 2772 C C . PRO A 1 352 ? -11.303 2.547 -19.140 1.00 94.31 352 PRO A C 1
ATOM 2774 O O . PRO A 1 352 ? -10.518 1.938 -19.867 1.00 94.31 352 PRO A O 1
ATOM 2777 N N . TYR A 1 353 ? -11.025 2.845 -17.874 1.00 94.31 353 TYR A N 1
ATOM 2778 C CA . TYR A 1 353 ? -9.804 2.392 -17.215 1.00 94.31 353 TYR A CA 1
ATOM 2779 C C . TYR A 1 353 ? -10.106 1.658 -15.916 1.00 94.31 353 TYR A C 1
ATOM 2781 O O . TYR A 1 353 ? -11.141 1.878 -15.269 1.00 94.31 353 TYR A O 1
ATOM 2789 N N . ARG A 1 354 ? -9.184 0.778 -15.524 1.00 94.75 354 ARG A N 1
ATOM 2790 C CA . ARG A 1 354 ? -9.220 0.082 -14.240 1.00 94.75 354 ARG A CA 1
ATOM 2791 C C . ARG A 1 354 ? -7.910 0.278 -13.489 1.00 94.75 354 ARG A C 1
ATOM 2793 O O . ARG A 1 354 ? -6.860 -0.096 -14.000 1.00 94.75 354 ARG A O 1
ATOM 2800 N N . SER A 1 355 ? -8.010 0.822 -12.277 1.00 91.56 355 SER A N 1
ATOM 2801 C CA . SER A 1 355 ? -6.890 0.889 -11.339 1.00 91.56 355 SER A CA 1
ATOM 2802 C C . SER A 1 355 ? -6.896 -0.348 -10.447 1.00 91.56 355 SER A C 1
ATOM 2804 O O . SER A 1 355 ? -7.942 -0.739 -9.909 1.00 91.56 355 SER A O 1
ATOM 2806 N N . GLY A 1 356 ? -5.737 -0.998 -10.363 1.00 87.12 356 GLY A N 1
ATOM 2807 C CA . GLY A 1 356 ? -5.543 -2.281 -9.695 1.00 87.12 356 GLY A CA 1
ATOM 2808 C C . GLY A 1 356 ? -5.297 -2.201 -8.192 1.00 87.12 356 GLY A C 1
ATOM 2809 O O . GLY A 1 356 ? -4.827 -3.188 -7.641 1.00 87.12 356 GLY A O 1
ATOM 2810 N N . GLY A 1 357 ? -5.589 -1.077 -7.527 1.00 92.50 357 GLY A N 1
ATOM 2811 C CA . GLY A 1 357 ? -5.123 -0.856 -6.155 1.00 92.50 357 GLY A CA 1
ATOM 2812 C C . GLY A 1 357 ? -3.620 -0.595 -6.141 1.00 92.50 357 GLY A C 1
ATOM 2813 O O . GLY A 1 357 ? -3.119 0.075 -7.034 1.00 92.50 357 GLY A O 1
ATOM 2814 N N . ALA A 1 358 ? -2.919 -1.119 -5.140 1.00 97.62 358 ALA A N 1
ATOM 2815 C CA . ALA A 1 358 ? -1.462 -1.167 -5.106 1.00 97.62 358 ALA A CA 1
ATOM 2816 C C . ALA A 1 358 ? -1.014 -2.461 -4.429 1.00 97.62 358 ALA A C 1
ATOM 2818 O O . ALA A 1 358 ? -1.564 -2.836 -3.384 1.00 97.62 358 ALA A O 1
ATOM 2819 N N . LEU A 1 359 ? 0.017 -3.120 -4.965 1.00 98.44 359 LEU A N 1
ATOM 2820 C CA . LEU A 1 359 ? 0.606 -4.262 -4.262 1.00 98.44 359 LEU A CA 1
ATOM 2821 C C . LEU A 1 359 ? 1.199 -3.807 -2.922 1.00 98.44 359 LEU A C 1
ATOM 2823 O O . LEU A 1 359 ? 1.060 -4.509 -1.922 1.00 98.44 359 LEU A O 1
ATOM 2827 N N . ALA A 1 360 ? 1.779 -2.605 -2.890 1.00 97.50 360 ALA A N 1
ATOM 2828 C CA . ALA A 1 360 ? 2.342 -2.007 -1.688 1.00 97.50 360 ALA A CA 1
ATOM 2829 C C . ALA A 1 360 ? 1.298 -1.491 -0.685 1.00 97.50 360 ALA A C 1
ATOM 2831 O O . ALA A 1 360 ? 1.637 -1.219 0.472 1.00 97.50 360 ALA A O 1
ATOM 2832 N N . GLY A 1 361 ? 0.027 -1.342 -1.076 1.00 96.31 361 GLY A N 1
ATOM 2833 C CA . GLY A 1 361 ? -0.971 -0.663 -0.245 1.00 96.31 361 GLY A CA 1
ATOM 2834 C C . GLY A 1 361 ? -0.540 0.785 -0.041 1.00 96.31 361 GLY A C 1
ATOM 2835 O O . GLY A 1 361 ? -0.242 1.471 -1.008 1.00 96.31 361 GLY A O 1
ATOM 2836 N N . CYS A 1 362 ? -0.425 1.262 1.194 1.00 94.56 362 CYS A N 1
ATOM 2837 C CA . CYS A 1 362 ? 0.170 2.572 1.469 1.00 94.56 362 CYS A CA 1
ATOM 2838 C C . CYS A 1 362 ? 1.706 2.487 1.651 1.00 94.56 362 CYS A C 1
ATOM 2840 O O . CYS A 1 362 ? 2.197 2.669 2.769 1.00 94.56 362 CYS A O 1
ATOM 2842 N N . TRP A 1 363 ? 2.457 2.201 0.576 1.00 94.81 363 TRP A N 1
ATOM 2843 C CA . TRP A 1 363 ? 3.935 2.077 0.557 1.00 94.81 363 TRP A CA 1
ATOM 2844 C C . TRP A 1 363 ? 4.499 1.122 1.625 1.00 94.81 363 TRP A C 1
ATOM 2846 O O . TRP A 1 363 ? 5.404 1.466 2.384 1.00 94.81 363 TRP A O 1
ATOM 2856 N N . TRP A 1 364 ? 3.920 -0.076 1.752 1.00 93.75 364 TRP A N 1
ATOM 2857 C CA . TRP A 1 364 ? 4.343 -1.106 2.718 1.00 93.75 364 TRP A CA 1
ATOM 2858 C C . TRP A 1 364 ? 4.313 -0.664 4.199 1.00 93.75 364 TRP A C 1
ATOM 2860 O O . TRP A 1 364 ? 4.893 -1.318 5.076 1.00 93.75 364 TRP A O 1
ATOM 2870 N N . ASN A 1 365 ? 3.606 0.427 4.514 1.00 88.94 365 ASN A N 1
ATOM 2871 C CA . ASN A 1 365 ? 3.541 0.984 5.862 1.00 88.94 365 ASN A CA 1
ATOM 2872 C C . ASN A 1 365 ? 2.752 0.069 6.820 1.00 88.94 365 ASN A C 1
ATOM 2874 O O . ASN A 1 365 ? 1.561 -0.182 6.624 1.00 88.94 365 ASN A O 1
ATOM 2878 N N . ALA A 1 366 ? 3.396 -0.344 7.924 1.00 83.62 366 ALA A N 1
ATOM 2879 C CA . ALA A 1 366 ? 2.806 -1.208 8.969 1.00 83.62 366 ALA A CA 1
ATOM 2880 C C . ALA A 1 366 ? 1.466 -0.705 9.462 1.00 83.62 366 ALA A C 1
ATOM 2882 O O . ALA A 1 366 ? 0.534 -1.471 9.683 1.00 83.62 366 ALA A O 1
ATOM 2883 N N . LYS A 1 367 ? 1.423 0.609 9.686 1.00 86.56 367 LYS A N 1
ATOM 2884 C CA . LYS A 1 367 ? 0.363 1.281 10.423 1.00 86.56 367 LYS A CA 1
ATOM 2885 C C . LYS A 1 367 ? -0.942 1.295 9.631 1.00 86.56 367 LYS A C 1
ATOM 2887 O O . LYS A 1 367 ? -1.976 1.641 10.181 1.00 86.56 367 LYS A O 1
ATOM 2892 N N . THR A 1 368 ? -0.876 0.925 8.353 1.00 86.81 368 THR A N 1
ATOM 2893 C CA . THR A 1 368 ? -2.020 0.838 7.445 1.00 86.81 368 THR A CA 1
ATOM 2894 C C . THR A 1 368 ? -2.573 -0.576 7.299 1.00 86.81 368 THR A C 1
ATOM 2896 O O . THR A 1 368 ? -3.432 -0.794 6.457 1.00 86.81 368 THR A O 1
ATOM 2899 N N . GLU A 1 369 ? -2.100 -1.536 8.103 1.00 86.56 369 GLU A N 1
ATOM 2900 C CA . GLU A 1 369 ? -2.715 -2.867 8.248 1.00 86.56 369 GLU A CA 1
ATOM 2901 C C . GLU A 1 369 ? -2.890 -3.622 6.915 1.00 86.56 369 GLU A C 1
ATOM 2903 O O . GLU A 1 369 ? -3.876 -4.321 6.698 1.00 86.56 369 GLU A O 1
ATOM 2908 N N . GLN A 1 370 ? -1.912 -3.488 6.008 1.00 91.06 370 GLN A N 1
ATOM 2909 C CA . GLN A 1 370 ? -1.942 -4.073 4.657 1.00 91.06 370 GLN A CA 1
ATOM 2910 C C . GLN A 1 370 ? -3.124 -3.581 3.804 1.00 91.06 370 GLN A C 1
ATOM 2912 O O . GLN A 1 370 ? -3.611 -4.306 2.935 1.00 91.06 370 GLN A O 1
ATOM 2917 N N . LEU A 1 371 ? -3.587 -2.350 4.027 1.00 94.75 371 LEU A N 1
ATOM 2918 C CA . LEU A 1 371 ? -4.652 -1.724 3.255 1.00 94.75 371 LEU A CA 1
ATOM 2919 C C . LEU A 1 371 ? -4.109 -0.645 2.311 1.00 94.75 371 LEU A C 1
ATOM 2921 O O . LEU A 1 371 ? -3.115 0.033 2.569 1.00 94.75 371 LEU A O 1
ATOM 2925 N N . CYS A 1 372 ? -4.809 -0.499 1.197 1.00 95.44 372 CYS A N 1
ATOM 2926 C CA . CYS A 1 372 ? -4.765 0.645 0.309 1.00 95.44 372 CYS A CA 1
ATOM 2927 C C . CYS A 1 372 ? -5.559 1.821 0.923 1.00 95.44 372 CYS A C 1
ATOM 2929 O O . CYS A 1 372 ? -6.423 1.608 1.785 1.00 95.44 372 CYS A O 1
ATOM 2931 N N . PRO A 1 373 ? -5.374 3.065 0.439 1.00 92.38 373 PRO A N 1
ATOM 2932 C CA . PRO A 1 373 ? -6.130 4.232 0.907 1.00 92.38 373 PRO A CA 1
ATOM 2933 C C . PRO A 1 373 ? -7.662 4.128 0.775 1.00 92.38 373 PRO A C 1
ATOM 2935 O O . PRO A 1 373 ? -8.392 4.973 1.297 1.00 92.38 373 PRO A O 1
ATOM 2938 N N . ASP A 1 374 ? -8.185 3.166 0.007 1.00 90.81 374 ASP A N 1
ATOM 2939 C CA . ASP A 1 374 ? -9.622 2.910 -0.189 1.00 90.81 374 ASP A CA 1
ATOM 2940 C C . ASP A 1 374 ? -10.191 1.800 0.704 1.00 90.81 374 ASP A C 1
ATOM 2942 O O . ASP A 1 374 ? -11.371 1.466 0.562 1.00 90.81 374 ASP A O 1
ATOM 2946 N N . LEU A 1 375 ? -9.383 1.274 1.633 1.00 93.00 375 LEU A N 1
ATOM 2947 C CA . LEU A 1 375 ? -9.663 0.100 2.468 1.00 93.00 375 LEU A CA 1
ATOM 2948 C C . LEU A 1 375 ? -9.691 -1.234 1.702 1.00 93.00 375 LEU A C 1
ATOM 2950 O O . LEU A 1 375 ? -10.098 -2.255 2.265 1.00 93.00 375 LEU A O 1
ATOM 2954 N N . SER A 1 376 ? -9.292 -1.259 0.428 1.00 93.69 376 SER A N 1
ATOM 2955 C CA . SER A 1 376 ? -8.991 -2.516 -0.259 1.00 93.69 376 SER A CA 1
ATOM 2956 C C . SER A 1 376 ? -7.686 -3.086 0.304 1.00 93.69 376 SER A C 1
ATOM 2958 O O . SER A 1 376 ? -6.789 -2.313 0.630 1.00 93.69 376 SER A O 1
ATOM 2960 N N . PRO A 1 377 ? -7.523 -4.411 0.440 1.00 95.56 377 PRO A N 1
ATOM 2961 C CA . PRO A 1 377 ? -6.243 -4.966 0.868 1.00 95.56 377 PRO A CA 1
ATOM 2962 C C . PRO A 1 377 ? -5.167 -4.728 -0.194 1.00 95.56 377 PRO A C 1
ATOM 2964 O O . PRO A 1 377 ? -5.500 -4.597 -1.369 1.00 95.56 377 PRO A O 1
ATOM 2967 N N . GLN A 1 378 ? -3.891 -4.727 0.195 1.00 97.06 378 GLN A N 1
ATOM 2968 C CA . GLN A 1 378 ? -2.757 -4.950 -0.711 1.00 97.06 378 GLN A CA 1
ATOM 2969 C C . GLN A 1 378 ? -3.077 -6.114 -1.646 1.00 97.06 378 GLN A C 1
ATOM 2971 O O . GLN A 1 378 ? -3.623 -7.120 -1.189 1.00 97.06 378 GLN A O 1
ATOM 2976 N N . GLY A 1 379 ? -2.783 -6.009 -2.939 1.00 97.81 379 GLY A N 1
ATOM 2977 C CA . GLY A 1 379 ? -3.220 -7.046 -3.867 1.00 97.81 379 GLY A CA 1
ATOM 2978 C C . GLY A 1 379 ? -3.022 -6.727 -5.338 1.00 97.81 379 GLY A C 1
ATOM 2979 O O . GLY A 1 379 ? -2.201 -5.897 -5.712 1.00 97.81 379 GLY A O 1
ATOM 2980 N N . TYR A 1 380 ? -3.739 -7.479 -6.168 1.00 98.50 380 TYR A N 1
ATOM 2981 C CA . TYR A 1 380 ? -3.629 -7.443 -7.623 1.00 98.50 380 TYR A CA 1
ATOM 2982 C C . TYR A 1 380 ? -4.913 -7.951 -8.284 1.00 98.50 380 TYR A C 1
ATOM 2984 O O . TYR A 1 380 ? -5.736 -8.640 -7.670 1.00 98.50 380 TYR A O 1
ATOM 2992 N N . LEU A 1 381 ? -5.089 -7.628 -9.564 1.00 98.31 381 LEU A N 1
ATOM 2993 C CA . LEU A 1 381 ? -6.197 -8.115 -10.380 1.00 98.31 381 LEU A CA 1
ATOM 2994 C C . LEU A 1 381 ? -5.778 -9.344 -11.182 1.00 98.31 381 LEU A C 1
ATOM 2996 O O . LEU A 1 381 ? -4.673 -9.425 -11.716 1.00 98.31 381 LEU A O 1
ATOM 3000 N N . ILE A 1 382 ? -6.701 -10.290 -11.317 1.00 98.62 382 ILE A N 1
ATOM 3001 C CA . ILE A 1 382 ? -6.538 -11.451 -12.189 1.00 98.62 382 ILE A CA 1
ATOM 3002 C C . ILE A 1 382 ? -7.616 -11.392 -13.259 1.00 98.62 382 ILE A C 1
ATOM 3004 O O . ILE A 1 382 ? -8.791 -11.212 -12.933 1.00 98.62 382 ILE A O 1
ATOM 3008 N N . TYR A 1 383 ? -7.215 -11.575 -14.513 1.00 98.56 383 TYR A N 1
ATOM 3009 C CA . TYR A 1 383 ? -8.089 -11.545 -15.676 1.00 98.56 383 TYR A CA 1
ATOM 3010 C C . TYR A 1 383 ? -8.122 -12.893 -16.375 1.00 98.56 383 TYR A C 1
ATOM 3012 O O . TYR A 1 383 ? -7.079 -13.506 -16.583 1.00 98.56 383 TYR A O 1
ATOM 3020 N N . ARG A 1 384 ? -9.310 -13.305 -16.809 1.00 98.19 384 ARG A N 1
ATOM 3021 C CA . ARG A 1 384 ? -9.520 -14.381 -17.773 1.00 98.19 384 ARG A CA 1
ATOM 3022 C C . ARG A 1 384 ? -10.068 -13.776 -19.055 1.00 98.19 384 ARG A C 1
ATOM 3024 O O . ARG A 1 384 ? -11.076 -13.069 -19.031 1.00 98.19 384 ARG A O 1
ATOM 3031 N N . VAL A 1 385 ? -9.397 -14.069 -20.157 1.00 98.06 385 VAL A N 1
ATOM 3032 C CA . VAL A 1 385 ? -9.772 -13.643 -21.500 1.00 98.06 385 VAL A CA 1
ATOM 3033 C C . VAL A 1 385 ? -10.342 -14.841 -22.238 1.00 98.06 385 VAL A C 1
ATOM 3035 O O . VAL A 1 385 ? -9.708 -15.890 -22.254 1.00 98.06 385 VAL A O 1
ATOM 3038 N N . VAL A 1 386 ? -11.523 -14.683 -22.837 1.00 96.38 386 VAL A N 1
ATOM 3039 C CA . VAL A 1 386 ? -12.123 -15.663 -23.756 1.00 96.38 386 VAL A CA 1
ATOM 3040 C C . VAL A 1 386 ? -12.590 -14.911 -24.999 1.00 96.38 386 VAL A C 1
ATOM 3042 O O . VAL A 1 386 ? -13.578 -14.167 -24.950 1.00 96.38 386 VAL A O 1
ATOM 3045 N N . GLY A 1 387 ? -11.857 -15.055 -26.104 1.00 92.00 387 GLY A N 1
ATOM 3046 C CA . GLY A 1 387 ? -12.042 -14.221 -27.293 1.00 92.00 387 GLY A CA 1
ATOM 3047 C C . GLY A 1 387 ? -11.858 -12.729 -26.977 1.00 92.00 387 GLY A C 1
ATOM 3048 O O . GLY A 1 387 ? -10.748 -12.275 -26.730 1.00 92.00 387 GLY A O 1
ATOM 3049 N N . GLU A 1 388 ? -12.950 -11.956 -26.977 1.00 93.25 388 GLU A N 1
ATOM 3050 C CA . GLU A 1 388 ? -12.938 -10.516 -26.645 1.00 93.25 388 GLU A CA 1
ATOM 3051 C C . GLU A 1 388 ? -13.444 -10.198 -25.225 1.00 93.25 388 GLU A C 1
ATOM 3053 O O . GLU A 1 388 ? -13.495 -9.034 -24.827 1.00 93.25 388 GLU A O 1
ATOM 3058 N N . LYS A 1 389 ? -13.871 -11.206 -24.452 1.00 95.06 389 LYS A N 1
ATOM 3059 C CA . LYS A 1 389 ? -14.442 -10.998 -23.114 1.00 95.06 389 LYS A CA 1
ATOM 3060 C C . LYS A 1 389 ? -13.351 -11.042 -22.053 1.00 95.06 389 LYS A C 1
ATOM 3062 O O . LYS A 1 389 ? -12.620 -12.023 -21.982 1.00 95.06 389 LYS A O 1
ATOM 3067 N N . LEU A 1 390 ? -13.295 -10.012 -21.207 1.00 95.69 390 LEU A N 1
ATOM 3068 C CA . LEU A 1 390 ? -12.382 -9.923 -20.066 1.00 95.69 390 LEU A CA 1
ATOM 3069 C C . LEU A 1 390 ? -13.171 -10.053 -18.756 1.00 95.69 390 LEU A C 1
ATOM 3071 O O . LEU A 1 390 ? -13.796 -9.100 -18.284 1.00 95.69 390 LEU A O 1
ATOM 3075 N N . GLU A 1 391 ? -13.124 -11.233 -18.149 1.00 96.69 391 GLU A N 1
ATOM 3076 C CA . GLU A 1 391 ? -13.604 -11.460 -16.785 1.00 96.69 391 GLU A CA 1
ATOM 3077 C C . GLU A 1 391 ? -12.468 -11.185 -15.798 1.00 96.69 391 GLU A C 1
ATOM 3079 O O . GLU A 1 391 ? -11.311 -11.456 -16.102 1.00 96.69 391 GLU A O 1
ATOM 3084 N N . HIS A 1 392 ? -12.762 -10.660 -14.607 1.00 97.12 392 HIS A N 1
ATOM 3085 C CA . HIS A 1 392 ? -11.720 -10.382 -13.615 1.00 97.12 392 HIS A CA 1
ATOM 3086 C C . HIS A 1 392 ? -12.214 -10.494 -12.174 1.00 97.12 392 HIS A C 1
ATOM 3088 O O . HIS A 1 392 ? -13.418 -10.474 -11.900 1.00 97.12 392 HIS A O 1
ATOM 3094 N N . PHE A 1 393 ? -11.268 -10.577 -11.241 1.00 97.31 393 PHE A N 1
ATOM 3095 C CA . PHE A 1 393 ? -11.505 -10.337 -9.820 1.00 97.31 393 PHE A CA 1
ATOM 3096 C C . PHE A 1 393 ? -10.248 -9.787 -9.137 1.00 97.31 393 PHE A C 1
ATOM 3098 O O . PHE A 1 393 ? -9.134 -9.972 -9.626 1.00 97.31 393 PHE A O 1
ATOM 3105 N N . TYR A 1 394 ? -10.446 -9.100 -8.011 1.00 97.44 394 TYR A N 1
ATOM 3106 C CA . TYR A 1 394 ? -9.365 -8.613 -7.156 1.00 97.44 394 TYR A CA 1
ATOM 3107 C C . TYR A 1 394 ? -8.967 -9.683 -6.145 1.00 97.44 394 TYR A C 1
ATOM 3109 O O . TYR A 1 394 ? -9.844 -10.264 -5.500 1.00 97.44 394 TYR A O 1
ATOM 3117 N N . LYS A 1 395 ? -7.666 -9.923 -5.995 1.00 97.50 395 LYS A N 1
ATOM 3118 C CA . LYS A 1 395 ? -7.113 -10.846 -5.011 1.00 97.50 395 LYS A CA 1
ATOM 3119 C C . LYS A 1 395 ? -6.230 -10.076 -4.031 1.00 97.50 395 LYS A C 1
ATOM 3121 O O . LYS A 1 395 ? -5.219 -9.502 -4.426 1.00 97.50 395 LYS A O 1
ATOM 3126 N N . GLY A 1 396 ? -6.589 -10.125 -2.748 1.00 97.69 396 GLY A N 1
ATOM 3127 C CA . GLY A 1 396 ? -5.719 -9.648 -1.677 1.00 97.69 396 GLY A CA 1
ATOM 3128 C C . GLY A 1 396 ? -4.444 -10.493 -1.590 1.00 97.69 396 GLY A C 1
ATOM 3129 O O . GLY A 1 396 ? -4.495 -11.729 -1.659 1.00 97.69 396 GLY A O 1
ATOM 3130 N N . LEU A 1 397 ? -3.300 -9.832 -1.436 1.00 97.50 397 LEU A N 1
ATOM 3131 C CA . LEU A 1 397 ? -2.013 -10.457 -1.177 1.00 97.50 397 LEU A CA 1
ATOM 3132 C C . LEU A 1 397 ? -2.127 -11.245 0.125 1.00 97.50 397 LEU A C 1
ATOM 3134 O O . LEU A 1 397 ? -2.496 -10.713 1.169 1.00 97.50 397 LEU A O 1
ATOM 3138 N N . GLY A 1 398 ? -1.884 -12.547 0.057 1.00 94.88 398 GLY A N 1
ATOM 3139 C CA . GLY A 1 398 ? -2.033 -13.413 1.212 1.00 94.88 398 GLY A CA 1
ATOM 3140 C C . GLY A 1 398 ? -3.437 -13.824 1.595 1.00 94.88 398 GLY A C 1
ATOM 3141 O O . GLY A 1 398 ? -3.595 -14.498 2.612 1.00 94.88 398 GLY A O 1
ATOM 3142 N N . GLN A 1 399 ? -4.433 -13.446 0.800 1.00 95.62 399 GLN A N 1
ATOM 3143 C CA . GLN A 1 399 ? -5.832 -13.715 1.093 1.00 95.62 399 GLN A CA 1
ATOM 3144 C C . GLN A 1 399 ? -6.413 -14.673 0.053 1.00 95.62 399 GLN A C 1
ATOM 3146 O O . GLN A 1 399 ? -6.229 -14.479 -1.157 1.00 95.62 399 GLN A O 1
ATOM 3151 N N . ARG A 1 400 ? -7.111 -15.714 0.515 1.00 96.88 400 ARG A N 1
ATOM 3152 C CA . ARG A 1 400 ? -7.971 -16.560 -0.326 1.00 96.88 400 ARG A CA 1
ATOM 3153 C C . ARG A 1 400 ? -9.439 -16.232 -0.110 1.00 96.88 400 ARG A C 1
ATOM 3155 O O . ARG A 1 400 ? -10.215 -16.375 -1.051 1.00 96.88 400 ARG A O 1
ATOM 3162 N N . VAL A 1 401 ? -9.814 -15.787 1.089 1.00 98.12 401 VAL A N 1
ATOM 3163 C CA . VAL A 1 401 ? -11.176 -15.355 1.418 1.00 98.12 401 VAL A CA 1
ATOM 3164 C C . VAL A 1 401 ? -11.298 -13.858 1.152 1.00 98.12 401 VAL A C 1
ATOM 3166 O O . VAL A 1 401 ? -10.475 -13.075 1.624 1.00 98.12 401 VAL A O 1
ATOM 3169 N N . ALA A 1 402 ? -12.346 -13.440 0.442 1.00 97.25 402 ALA A N 1
ATOM 3170 C CA . ALA A 1 402 ? -12.684 -12.024 0.312 1.00 97.25 402 ALA A CA 1
ATOM 3171 C C . ALA A 1 402 ? -14.182 -11.792 0.488 1.00 97.25 402 ALA A C 1
ATOM 3173 O O . ALA A 1 402 ? -14.996 -12.421 -0.186 1.00 97.25 402 ALA A O 1
ATOM 3174 N N . ILE A 1 403 ? -14.538 -10.839 1.352 1.00 97.62 403 ILE A N 1
ATOM 3175 C CA . ILE A 1 403 ? -15.907 -10.335 1.503 1.00 97.62 403 ILE A CA 1
ATOM 3176 C C . ILE A 1 403 ? -16.122 -9.241 0.454 1.00 97.62 403 ILE A C 1
ATOM 3178 O O . ILE A 1 403 ? -15.547 -8.150 0.555 1.00 97.62 403 ILE A O 1
ATOM 3182 N N . THR A 1 404 ? -16.939 -9.542 -0.557 1.00 95.38 404 THR A N 1
ATOM 3183 C CA . THR A 1 404 ? -17.201 -8.665 -1.709 1.00 95.38 404 THR A CA 1
ATOM 3184 C C . THR A 1 404 ? -18.448 -7.802 -1.534 1.00 95.38 404 THR A C 1
ATOM 3186 O O . THR A 1 404 ? -18.621 -6.832 -2.270 1.00 95.38 404 THR A O 1
ATOM 3189 N N . SER A 1 405 ? -19.305 -8.111 -0.555 1.00 94.31 405 SER A N 1
ATOM 3190 C CA . SER A 1 405 ? -20.367 -7.210 -0.101 1.00 94.31 405 SER A CA 1
ATOM 3191 C C . SER A 1 405 ? -20.566 -7.288 1.417 1.00 94.31 405 SER A C 1
ATOM 3193 O O . SER A 1 405 ? -20.333 -8.325 2.025 1.00 94.31 405 SER A O 1
ATOM 3195 N N . HIS A 1 406 ? -21.008 -6.227 2.085 1.00 93.50 406 HIS A N 1
ATOM 3196 C CA . HIS A 1 406 ? -21.172 -4.855 1.587 1.00 93.50 406 HIS A CA 1
ATOM 3197 C C . HIS A 1 406 ? -19.898 -4.032 1.837 1.00 93.50 406 HIS A C 1
ATOM 3199 O O . HIS A 1 406 ? -18.900 -4.542 2.347 1.00 93.50 406 HIS A O 1
ATOM 3205 N N . ARG A 1 407 ? -19.894 -2.757 1.432 1.00 89.81 407 ARG A N 1
ATOM 3206 C CA . ARG A 1 407 ? -18.807 -1.840 1.806 1.00 89.81 407 ARG A CA 1
ATOM 3207 C C . ARG A 1 407 ? -18.765 -1.686 3.333 1.00 89.81 407 ARG A C 1
ATOM 3209 O O . ARG A 1 407 ? -19.794 -1.836 3.986 1.00 89.81 407 ARG A O 1
ATOM 3216 N N . VAL A 1 408 ? -17.587 -1.361 3.870 1.00 91.50 408 VAL A N 1
ATOM 3217 C CA . VAL A 1 408 ? -17.413 -1.041 5.300 1.00 91.50 408 VAL A CA 1
ATOM 3218 C C . VAL A 1 408 ? -18.440 0.011 5.706 1.00 91.50 408 VAL A C 1
ATOM 3220 O O . VAL A 1 408 ? -18.617 0.988 4.977 1.00 91.50 408 VAL A O 1
ATOM 3223 N N . GLY A 1 409 ? -19.127 -0.213 6.824 1.00 91.88 409 GLY A N 1
ATOM 3224 C CA . GLY A 1 409 ? -20.091 0.733 7.387 1.00 91.88 409 GLY A CA 1
ATOM 3225 C C . GLY A 1 409 ? -21.395 0.876 6.600 1.00 91.88 409 GLY A C 1
ATOM 3226 O O . GLY A 1 409 ? -22.176 1.773 6.902 1.00 91.88 409 GLY A O 1
ATOM 3227 N N . ALA A 1 410 ? -21.655 0.029 5.594 1.00 92.62 410 ALA A N 1
ATOM 3228 C CA . ALA A 1 410 ? -22.880 0.125 4.803 1.00 92.62 410 ALA A CA 1
ATOM 3229 C C . ALA A 1 410 ? -24.132 0.016 5.700 1.00 92.62 410 ALA A C 1
ATOM 3231 O O . ALA A 1 410 ? -24.210 -0.932 6.487 1.00 92.62 410 ALA A O 1
ATOM 3232 N N . PRO A 1 411 ? -25.111 0.933 5.575 1.00 93.44 411 PRO A N 1
ATOM 3233 C CA . PRO A 1 411 ? -26.376 0.832 6.290 1.00 93.44 411 PRO A CA 1
ATOM 3234 C C . PRO A 1 411 ? -27.268 -0.222 5.628 1.00 93.44 411 PRO A C 1
ATOM 3236 O O . PRO A 1 411 ? -27.548 -0.154 4.430 1.00 93.44 411 PRO A O 1
ATOM 3239 N N . LEU A 1 412 ? -27.703 -1.202 6.413 1.00 94.62 412 LEU A N 1
ATOM 3240 C CA . LEU A 1 412 ? -28.445 -2.379 5.981 1.00 94.62 412 LEU A CA 1
ATOM 3241 C C . LEU A 1 412 ? -29.767 -2.494 6.750 1.00 94.62 412 LEU A C 1
ATOM 3243 O O . LEU A 1 412 ? -29.829 -2.228 7.951 1.00 94.62 412 LEU A O 1
ATOM 3247 N N . GLN A 1 413 ? -30.820 -2.904 6.043 1.00 94.00 413 GLN A N 1
ATOM 3248 C CA . GLN A 1 413 ? -32.167 -3.067 6.584 1.00 94.00 413 GLN A CA 1
ATOM 3249 C C . GLN A 1 413 ? -32.869 -4.266 5.933 1.00 94.00 413 GLN A C 1
ATOM 3251 O O . GLN A 1 413 ? -32.778 -4.472 4.720 1.00 94.00 413 GLN A O 1
ATOM 3256 N N . GLY A 1 414 ? -33.625 -5.017 6.737 1.00 94.06 414 GLY A N 1
ATOM 3257 C CA . GLY A 1 414 ? -34.392 -6.178 6.300 1.00 94.06 414 GLY A CA 1
ATOM 3258 C C . GLY A 1 414 ? -33.517 -7.360 5.884 1.00 94.06 414 GLY A C 1
ATOM 3259 O O . GLY A 1 414 ? -32.459 -7.623 6.450 1.00 94.06 414 GLY A O 1
ATOM 3260 N N . ARG A 1 415 ? -33.973 -8.105 4.875 1.00 95.94 415 ARG A N 1
ATOM 3261 C CA . ARG A 1 415 ? -33.288 -9.308 4.399 1.00 95.94 415 ARG A CA 1
ATOM 3262 C C . ARG A 1 415 ? -32.185 -8.949 3.405 1.00 95.94 415 ARG A C 1
ATOM 3264 O O . ARG A 1 415 ? -32.467 -8.580 2.267 1.00 95.94 415 ARG A O 1
ATOM 3271 N N . VAL A 1 416 ? -30.930 -9.111 3.815 1.00 96.69 416 VAL A N 1
ATOM 3272 C CA . VAL A 1 416 ? -29.751 -8.671 3.061 1.00 96.69 416 VAL A CA 1
ATOM 3273 C C . VAL A 1 416 ? -28.854 -9.846 2.682 1.00 96.69 416 VAL A C 1
ATOM 3275 O O . VAL A 1 416 ? -28.643 -10.764 3.469 1.00 96.69 416 VAL A O 1
ATOM 3278 N N . THR A 1 417 ? -28.307 -9.822 1.462 1.00 98.00 417 THR A N 1
ATOM 3279 C CA . THR A 1 417 ? -27.385 -10.857 0.968 1.00 98.00 417 THR A CA 1
ATOM 3280 C C . THR A 1 417 ? -25.935 -10.385 1.018 1.00 98.00 417 THR A C 1
ATOM 3282 O O . THR A 1 417 ? -25.538 -9.480 0.284 1.00 98.00 417 THR A O 1
ATOM 3285 N N . PHE A 1 418 ? -25.131 -11.041 1.846 1.00 98.12 418 PHE A N 1
ATOM 3286 C CA . PHE A 1 418 ? -23.681 -10.906 1.880 1.00 98.12 418 PHE A CA 1
ATOM 3287 C C . PHE A 1 418 ? -23.040 -11.845 0.865 1.00 98.12 418 PHE A C 1
ATOM 3289 O O . PHE A 1 418 ? -23.489 -12.976 0.680 1.00 98.12 418 PHE A O 1
ATOM 3296 N N . GLN A 1 419 ? -21.988 -11.368 0.210 1.00 98.44 419 GLN A N 1
ATOM 3297 C CA . GLN A 1 419 ? -21.249 -12.085 -0.818 1.00 98.44 419 GLN A CA 1
ATOM 3298 C C . GLN A 1 419 ? -19.789 -12.204 -0.409 1.00 98.44 419 GLN A C 1
ATOM 3300 O O . GLN A 1 419 ? -19.172 -11.235 0.041 1.00 98.44 419 GLN A O 1
ATOM 3305 N N . ALA A 1 420 ? -19.236 -13.390 -0.616 1.00 98.38 420 ALA A N 1
ATOM 3306 C CA . ALA A 1 420 ? -17.819 -13.653 -0.455 1.00 98.38 420 ALA A CA 1
ATOM 3307 C C . ALA A 1 420 ? -17.323 -14.567 -1.577 1.00 98.38 420 ALA A C 1
ATOM 3309 O O . ALA A 1 420 ? -18.113 -15.228 -2.256 1.00 98.38 420 ALA A O 1
ATOM 3310 N N . HIS A 1 421 ? -16.013 -14.623 -1.780 1.00 98.06 421 HIS A N 1
ATOM 3311 C CA . HIS A 1 421 ? -15.404 -15.664 -2.597 1.00 98.06 421 HIS A CA 1
ATOM 3312 C C . HIS A 1 421 ? -14.253 -16.345 -1.864 1.00 98.06 421 HIS A C 1
ATOM 3314 O O . HIS A 1 421 ? -13.673 -15.777 -0.938 1.00 98.06 421 HIS A O 1
ATOM 3320 N N . LEU A 1 422 ? -13.925 -17.548 -2.325 1.00 98.31 422 LEU A N 1
ATOM 3321 C CA . LEU A 1 422 ? -12.767 -18.326 -1.909 1.00 98.31 422 LEU A CA 1
ATOM 3322 C C . LEU A 1 422 ? -11.921 -18.660 -3.139 1.00 98.31 422 LEU A C 1
ATOM 3324 O O . LEU A 1 422 ? -12.429 -19.251 -4.094 1.00 98.31 422 LEU A O 1
ATOM 3328 N N . VAL A 1 423 ? -10.647 -18.272 -3.131 1.00 98.12 423 VAL A N 1
ATOM 3329 C CA . VAL A 1 423 ? -9.700 -18.519 -4.227 1.00 98.12 423 VAL A CA 1
ATOM 3330 C C . VAL A 1 423 ? -9.094 -19.920 -4.112 1.00 98.12 423 VAL A C 1
ATOM 3332 O O . VAL A 1 423 ? -8.521 -20.280 -3.083 1.00 98.12 423 VAL A O 1
ATOM 3335 N N . GLN A 1 424 ? -9.198 -20.680 -5.203 1.00 95.44 424 GLN A N 1
ATOM 3336 C CA . GLN A 1 424 ? -8.744 -22.063 -5.378 1.00 95.44 424 GLN A CA 1
ATOM 3337 C C . GLN A 1 424 ? -9.126 -22.942 -4.185 1.00 95.44 424 GLN A C 1
ATOM 3339 O O . GLN A 1 424 ? -8.235 -23.423 -3.487 1.00 95.44 424 GLN A O 1
ATOM 3344 N N . PRO A 1 425 ? -10.436 -23.096 -3.899 1.00 96.00 425 PRO A N 1
ATOM 3345 C CA . PRO A 1 425 ? -10.897 -23.954 -2.815 1.00 96.00 425 PRO A CA 1
ATOM 3346 C C . PRO A 1 425 ? -10.420 -25.390 -3.035 1.00 96.00 425 PRO A C 1
ATOM 3348 O O . PRO A 1 425 ? -10.439 -25.891 -4.165 1.00 96.00 425 PRO A O 1
ATOM 3351 N N . SER A 1 426 ? -10.039 -26.062 -1.952 1.00 93.12 426 SER A N 1
ATOM 3352 C CA . SER A 1 426 ? -9.914 -27.523 -1.959 1.00 93.12 426 SER A CA 1
ATOM 3353 C C . SER A 1 426 ? -11.298 -28.155 -2.210 1.00 93.12 426 SER A C 1
ATOM 3355 O O . SER A 1 426 ? -12.306 -27.479 -1.993 1.00 93.12 426 SER A O 1
ATOM 3357 N N . PRO A 1 427 ? -11.396 -29.419 -2.672 1.00 90.06 427 PRO A N 1
ATOM 3358 C CA . PRO A 1 427 ? -12.677 -30.032 -3.047 1.00 90.06 427 PRO A CA 1
ATOM 3359 C C . PRO A 1 427 ? -13.800 -29.887 -2.005 1.00 90.06 427 PRO A C 1
ATOM 3361 O O . PRO A 1 427 ? -14.919 -29.552 -2.387 1.00 90.06 427 PRO A O 1
ATOM 3364 N N . ASP A 1 428 ? -13.471 -30.033 -0.718 1.00 91.69 428 ASP A N 1
ATOM 3365 C CA . ASP A 1 428 ? -14.419 -29.963 0.407 1.00 91.69 428 ASP A CA 1
ATOM 3366 C C . ASP A 1 428 ? -14.339 -28.640 1.193 1.00 91.69 428 ASP A C 1
ATOM 3368 O O . ASP A 1 428 ? -14.877 -28.507 2.292 1.00 91.69 428 ASP A O 1
ATOM 3372 N N . GLU A 1 429 ? -13.626 -27.647 0.661 1.00 96.88 429 GLU A N 1
ATOM 3373 C CA . GLU A 1 429 ? -13.454 -26.359 1.322 1.00 96.88 429 GLU A CA 1
ATOM 3374 C C . GLU A 1 429 ? -14.626 -25.424 1.011 1.00 96.88 429 GLU A C 1
ATOM 3376 O O . GLU A 1 429 ? -14.951 -25.162 -0.150 1.00 96.88 429 GLU A O 1
ATOM 3381 N N . SER A 1 430 ? -15.243 -24.882 2.059 1.00 97.50 430 SER A N 1
ATOM 3382 C CA . SER A 1 430 ? -16.403 -23.995 1.966 1.00 97.50 430 SER A CA 1
ATOM 3383 C C . SER A 1 430 ? -16.239 -22.774 2.865 1.00 97.50 430 SER A C 1
ATOM 3385 O O . SER A 1 430 ? -15.308 -22.697 3.666 1.00 97.50 430 SER A O 1
ATOM 3387 N N . LEU A 1 431 ? -17.158 -21.813 2.740 1.00 98.62 431 LEU A N 1
ATOM 3388 C CA . LEU A 1 431 ? -17.208 -20.647 3.618 1.00 98.62 431 LEU A CA 1
ATOM 3389 C C . LEU A 1 431 ? -18.340 -20.759 4.637 1.00 98.62 431 LEU A C 1
ATOM 3391 O O . LEU A 1 431 ? -19.443 -21.201 4.316 1.00 98.62 431 LEU A O 1
ATOM 3395 N N . GLU A 1 432 ? -18.073 -20.285 5.845 1.00 98.44 432 GLU A N 1
ATOM 3396 C CA . GLU A 1 432 ? -19.047 -20.083 6.914 1.00 98.44 432 GLU A CA 1
ATOM 3397 C C . GLU A 1 432 ? -19.030 -18.613 7.336 1.00 98.44 432 GLU A C 1
ATOM 3399 O O . GLU A 1 432 ? -18.016 -17.931 7.173 1.00 98.44 432 GLU A O 1
ATOM 3404 N N . TYR A 1 433 ? -20.137 -18.118 7.884 1.00 98.38 433 TYR A N 1
ATOM 3405 C CA . TYR A 1 433 ? -20.256 -16.754 8.383 1.00 98.38 433 TYR A CA 1
ATOM 3406 C C . TYR A 1 433 ? -20.748 -16.697 9.828 1.00 98.38 433 TYR A C 1
ATOM 3408 O O . TYR A 1 433 ? -21.437 -17.605 10.288 1.00 98.38 433 TYR A O 1
ATOM 3416 N N . SER A 1 434 ? -20.422 -15.606 10.519 1.00 96.81 434 SER A N 1
ATOM 3417 C CA . SER A 1 434 ? -20.891 -15.307 11.873 1.00 96.81 434 SER A CA 1
ATOM 3418 C C . SER A 1 434 ? -21.128 -13.804 12.054 1.00 96.81 434 SER A C 1
ATOM 3420 O O . SER A 1 434 ? -20.491 -12.983 11.389 1.00 96.81 434 SER A O 1
ATOM 3422 N N . LEU A 1 435 ? -22.055 -13.444 12.946 1.00 93.25 435 LEU A N 1
ATOM 3423 C CA . LEU A 1 435 ? -22.349 -12.055 13.333 1.00 93.25 435 LEU A CA 1
ATOM 3424 C C . LEU A 1 435 ? -21.779 -11.670 14.707 1.00 93.25 435 LEU A C 1
ATOM 3426 O O . LEU A 1 435 ? -21.804 -10.496 15.063 1.00 93.25 435 LEU A O 1
ATOM 3430 N N . ASN A 1 436 ? -21.298 -12.649 15.476 1.00 85.69 436 ASN A N 1
ATOM 3431 C CA . ASN A 1 436 ? -20.694 -12.469 16.799 1.00 85.69 436 ASN A CA 1
ATOM 3432 C C . ASN A 1 436 ? -19.285 -13.081 16.903 1.00 85.69 436 ASN A C 1
ATOM 3434 O O . ASN A 1 436 ? -18.642 -12.944 17.934 1.00 85.69 436 ASN A O 1
ATOM 3438 N N . GLY A 1 437 ? -18.810 -13.759 15.853 1.00 87.12 437 GLY A N 1
ATOM 3439 C CA . GLY A 1 437 ? -17.514 -14.441 15.823 1.00 87.12 437 GLY A CA 1
ATOM 3440 C C . GLY A 1 437 ? -17.523 -15.846 16.438 1.00 87.12 437 GLY A C 1
ATOM 3441 O O . GLY A 1 437 ? -16.535 -16.568 16.300 1.00 87.12 437 GLY A O 1
ATOM 3442 N N . GLU A 1 438 ? -18.631 -16.265 17.051 1.00 87.06 438 GLU A N 1
ATOM 3443 C CA . GLU A 1 438 ? -18.745 -17.519 17.808 1.00 87.06 438 GLU A CA 1
ATOM 3444 C C . GLU A 1 438 ? -19.714 -18.503 17.144 1.00 87.06 438 GLU A C 1
ATOM 3446 O O . GLU A 1 438 ? -19.370 -19.668 16.941 1.00 87.06 438 GLU A O 1
ATOM 3451 N N . ASP A 1 439 ? -20.891 -18.029 16.730 1.00 91.56 439 ASP A N 1
ATOM 3452 C CA . ASP A 1 439 ? -21.926 -18.849 16.103 1.00 91.56 439 ASP A CA 1
ATOM 3453 C C . ASP A 1 439 ? -21.765 -18.828 14.584 1.00 91.56 439 ASP A C 1
ATOM 3455 O O . ASP A 1 439 ? -22.032 -17.815 13.926 1.00 91.56 439 ASP A O 1
ATOM 3459 N N . TRP A 1 440 ? -21.311 -19.947 14.020 1.00 96.19 440 TRP A N 1
ATOM 3460 C CA . TRP A 1 440 ? -21.000 -20.069 12.596 1.00 96.19 440 TRP A CA 1
ATOM 3461 C C . TRP A 1 440 ? -22.108 -20.790 11.833 1.00 96.19 440 TRP A C 1
ATOM 3463 O O . TRP A 1 440 ? -22.599 -21.838 12.246 1.00 96.19 440 TRP A O 1
ATOM 3473 N N . SER A 1 441 ? -22.494 -20.224 10.693 1.00 97.62 441 SER A N 1
ATOM 3474 C CA . SER A 1 441 ? -23.477 -20.785 9.765 1.00 97.62 441 SER A CA 1
ATOM 3475 C C . SER A 1 441 ? -22.867 -20.947 8.372 1.00 97.62 441 SER A C 1
ATOM 3477 O O . SER A 1 441 ? -22.100 -20.085 7.941 1.00 97.62 441 SER A O 1
ATOM 3479 N N . PRO A 1 442 ? -23.205 -22.005 7.618 1.00 97.94 442 PRO A N 1
ATOM 3480 C CA . PRO A 1 442 ? -22.663 -22.202 6.279 1.00 97.94 442 PRO A CA 1
ATOM 3481 C C . PRO A 1 442 ? -23.120 -21.097 5.320 1.00 97.94 442 PRO A C 1
ATOM 3483 O O . PRO A 1 442 ? -24.284 -20.688 5.315 1.00 97.94 442 PRO A O 1
ATOM 3486 N N . MET A 1 443 ? -22.212 -20.641 4.459 1.00 98.44 443 MET A N 1
ATOM 3487 C CA . MET A 1 443 ? -22.568 -19.847 3.288 1.00 98.44 443 MET A CA 1
ATOM 3488 C C . MET A 1 443 ? -22.922 -20.778 2.123 1.00 98.44 443 MET A C 1
ATOM 3490 O O . MET A 1 443 ? -22.288 -21.808 1.905 1.00 98.44 443 MET A O 1
ATOM 3494 N N . ARG A 1 444 ? -23.911 -20.394 1.314 1.00 98.25 444 ARG A N 1
ATOM 3495 C CA . ARG A 1 444 ? -24.315 -21.144 0.119 1.00 98.25 444 ARG A CA 1
ATOM 3496 C C . ARG A 1 444 ? -23.386 -20.823 -1.048 1.00 98.25 444 ARG A C 1
ATOM 3498 O O . ARG A 1 444 ? -23.322 -19.667 -1.462 1.00 98.25 444 ARG A O 1
ATOM 3505 N N . GLU A 1 445 ? -22.735 -21.827 -1.627 1.00 98.00 445 GLU A N 1
ATOM 3506 C CA . GLU A 1 445 ? -22.028 -21.672 -2.904 1.00 98.00 445 GLU A CA 1
ATOM 3507 C C . GLU A 1 445 ? -23.036 -21.370 -4.029 1.00 98.00 445 GLU A C 1
ATOM 3509 O O . GLU A 1 445 ? -24.062 -22.038 -4.156 1.00 98.00 445 GLU A O 1
ATOM 3514 N N . VAL A 1 446 ? -22.772 -20.341 -4.833 1.00 97.94 446 VAL A N 1
ATOM 3515 C CA . VAL A 1 446 ? -23.654 -19.892 -5.929 1.00 97.94 446 VAL A CA 1
ATOM 3516 C C . VAL A 1 446 ? -23.014 -20.001 -7.310 1.00 97.94 446 VAL A C 1
ATOM 3518 O O . VAL A 1 446 ? -23.670 -19.738 -8.314 1.00 97.94 446 VAL A O 1
ATOM 3521 N N . GLY A 1 447 ? -21.740 -20.385 -7.378 1.00 97.25 447 GLY A N 1
ATOM 3522 C CA . GLY A 1 447 ? -21.052 -20.654 -8.633 1.00 97.25 447 GLY A CA 1
ATOM 3523 C C . GLY A 1 447 ? -19.539 -20.710 -8.474 1.00 97.25 447 GLY A C 1
ATOM 3524 O O . GLY A 1 447 ? -18.988 -20.262 -7.470 1.00 97.25 447 GLY A O 1
ATOM 3525 N N . ARG A 1 448 ? -18.863 -21.211 -9.510 1.00 96.06 448 ARG A N 1
ATOM 3526 C CA . ARG A 1 448 ? -17.398 -21.303 -9.579 1.00 96.06 448 ARG A CA 1
ATOM 3527 C C . ARG A 1 448 ? -16.844 -20.528 -10.777 1.00 96.06 448 ARG A C 1
ATOM 3529 O O . ARG A 1 448 ? -16.456 -21.146 -11.768 1.00 96.06 448 ARG A O 1
ATOM 3536 N N . PRO A 1 449 ? -16.850 -19.180 -10.745 1.00 94.62 449 PRO A N 1
ATOM 3537 C CA . PRO A 1 449 ? -16.093 -18.409 -11.725 1.00 94.62 449 PRO A CA 1
ATOM 3538 C C . PRO A 1 449 ? -14.600 -18.775 -11.665 1.00 94.62 449 PRO A C 1
ATOM 3540 O O . PRO A 1 449 ? -14.131 -19.387 -10.709 1.00 94.62 449 PRO A O 1
ATOM 3543 N N . PHE A 1 450 ? -13.829 -18.424 -12.692 1.00 95.56 450 PHE A N 1
ATOM 3544 C CA . PHE A 1 450 ? -12.440 -18.881 -12.794 1.00 95.56 450 PHE A CA 1
ATOM 3545 C C . PHE A 1 450 ? -11.619 -18.595 -11.520 1.00 95.56 450 PHE A C 1
ATOM 3547 O O . PHE A 1 450 ? -11.741 -17.535 -10.903 1.00 95.56 450 PHE A O 1
ATOM 3554 N N . TYR A 1 451 ? -10.815 -19.584 -11.113 1.00 97.25 451 TYR A N 1
ATOM 3555 C CA . TYR A 1 451 ? -10.041 -19.629 -9.864 1.00 97.25 451 TYR A CA 1
ATOM 3556 C C . TYR A 1 451 ? -10.809 -19.484 -8.545 1.00 97.25 451 TYR A C 1
ATOM 3558 O O . TYR A 1 451 ? -10.156 -19.556 -7.507 1.00 97.25 451 TYR A O 1
ATOM 3566 N N . ARG A 1 452 ? -12.128 -19.277 -8.506 1.00 97.44 452 ARG A N 1
ATOM 3567 C CA . ARG A 1 452 ? -12.819 -18.970 -7.245 1.00 97.44 452 ARG A CA 1
ATOM 3568 C C . ARG A 1 452 ? -14.189 -19.621 -7.140 1.00 97.44 452 ARG A C 1
ATOM 3570 O O . ARG A 1 452 ? -14.945 -19.654 -8.100 1.00 97.44 452 ARG A O 1
ATOM 3577 N N . ALA A 1 453 ? -14.550 -20.065 -5.946 1.00 98.00 453 ALA A N 1
ATOM 3578 C CA . ALA A 1 453 ? -15.943 -20.344 -5.615 1.00 98.00 453 ALA A CA 1
ATOM 3579 C C . ALA A 1 453 ? -16.575 -19.077 -5.022 1.00 98.00 453 ALA A C 1
ATOM 3581 O O . ALA A 1 453 ? -15.955 -18.380 -4.217 1.00 98.00 453 ALA A O 1
ATOM 3582 N N . ALA A 1 454 ? -17.782 -18.741 -5.464 1.00 98.25 454 ALA A N 1
ATOM 3583 C CA . ALA A 1 454 ? -18.557 -17.604 -4.988 1.00 98.25 454 ALA A CA 1
ATOM 3584 C C . ALA A 1 454 ? -19.632 -18.088 -4.014 1.00 98.25 454 ALA A C 1
ATOM 3586 O O . ALA A 1 454 ? -20.340 -19.053 -4.297 1.00 98.25 454 ALA A O 1
ATOM 3587 N N . PHE A 1 455 ? -19.782 -17.388 -2.895 1.00 98.62 455 PHE A N 1
ATOM 3588 C CA . PHE A 1 455 ? -20.663 -17.757 -1.795 1.00 98.62 455 PHE A CA 1
ATOM 3589 C C . PHE A 1 455 ? -21.594 -16.610 -1.416 1.00 98.62 455 PHE A C 1
ATOM 3591 O O . PHE A 1 455 ? -21.266 -15.431 -1.580 1.00 98.62 455 PHE A O 1
ATOM 3598 N N . GLN A 1 456 ? -22.756 -16.970 -0.878 1.00 98.56 456 GLN A N 1
ATOM 3599 C CA . GLN A 1 456 ? -23.754 -16.042 -0.368 1.00 98.56 456 GLN A CA 1
ATOM 3600 C C . GLN A 1 456 ? -24.272 -16.468 1.001 1.00 98.56 456 GLN A C 1
ATOM 3602 O O . GLN A 1 456 ? -24.522 -17.647 1.243 1.00 98.56 456 GLN A O 1
ATOM 3607 N N . ALA A 1 457 ? -24.509 -15.487 1.861 1.00 97.88 457 ALA A N 1
ATOM 3608 C CA . ALA A 1 457 ? -25.266 -15.644 3.094 1.00 97.88 457 ALA A CA 1
ATOM 3609 C C . ALA A 1 457 ? -26.390 -14.616 3.116 1.00 97.88 457 ALA A C 1
ATOM 3611 O O . ALA A 1 457 ? -26.192 -13.468 2.720 1.00 97.88 457 ALA A O 1
ATOM 3612 N N . THR A 1 458 ? -27.569 -15.016 3.581 1.00 97.12 458 THR A N 1
ATOM 3613 C CA . THR A 1 458 ? -28.681 -14.088 3.762 1.00 97.12 458 THR A CA 1
ATOM 3614 C C . THR A 1 458 ? -28.898 -13.851 5.244 1.00 97.12 458 THR A C 1
ATOM 3616 O O . THR A 1 458 ? -29.210 -14.782 5.977 1.00 97.12 458 THR A O 1
ATOM 3619 N N . VAL A 1 459 ? -28.757 -12.598 5.662 1.00 95.19 459 VAL A N 1
ATOM 3620 C CA . VAL A 1 459 ? -28.969 -12.150 7.037 1.00 95.19 459 VAL A CA 1
ATOM 3621 C C . VAL A 1 459 ? -30.260 -11.346 7.071 1.00 95.19 459 VAL A C 1
ATOM 3623 O O . VAL A 1 459 ? -30.437 -10.428 6.270 1.00 95.19 459 VAL A O 1
ATOM 3626 N N . ASP A 1 460 ? -31.170 -11.693 7.977 1.00 95.62 460 ASP A N 1
ATOM 3627 C CA . ASP A 1 460 ? -32.318 -10.843 8.281 1.00 95.62 460 ASP A CA 1
ATOM 3628 C C . ASP A 1 460 ? -31.916 -9.843 9.364 1.00 95.62 460 ASP A C 1
ATOM 3630 O O . ASP A 1 460 ? -31.813 -10.185 10.540 1.00 95.62 460 ASP A O 1
ATOM 3634 N N . THR A 1 461 ? -31.636 -8.601 8.973 1.00 93.69 461 THR A N 1
ATOM 3635 C CA . THR A 1 461 ? -31.267 -7.570 9.942 1.00 93.69 461 THR A CA 1
ATOM 3636 C C . THR A 1 461 ? -32.467 -7.112 10.759 1.00 93.69 461 THR A C 1
ATOM 3638 O O . THR A 1 461 ? -32.256 -6.515 11.809 1.00 93.69 461 THR A O 1
ATOM 3641 N N . ALA A 1 462 ? -33.709 -7.399 10.341 1.00 91.75 462 ALA A N 1
ATOM 3642 C CA . ALA A 1 462 ? -34.907 -6.956 11.051 1.00 91.75 462 ALA A CA 1
ATOM 3643 C C . ALA A 1 462 ? -35.028 -7.570 12.452 1.00 91.75 462 ALA A C 1
ATOM 3645 O O . ALA A 1 462 ? -35.694 -6.983 13.305 1.00 91.75 462 ALA A O 1
ATOM 3646 N N . SER A 1 463 ? -34.365 -8.702 12.720 1.00 88.56 463 SER A N 1
ATOM 3647 C CA . SER A 1 463 ? -34.276 -9.311 14.053 1.00 88.56 463 SER A CA 1
ATOM 3648 C C . SER A 1 463 ? -33.161 -8.718 14.924 1.00 88.56 463 SER A C 1
ATOM 3650 O O . SER A 1 463 ? -33.217 -8.841 16.145 1.00 88.56 463 SER A O 1
ATOM 3652 N N . LEU A 1 464 ? -32.184 -8.024 14.336 1.00 90.75 464 LEU A N 1
ATOM 3653 C CA . LEU A 1 464 ? -31.034 -7.442 15.035 1.00 90.75 464 LEU A CA 1
ATOM 3654 C C . LEU A 1 464 ? -31.350 -6.044 15.580 1.00 90.75 464 LEU A C 1
ATOM 3656 O O . LEU A 1 464 ? -32.166 -5.313 15.020 1.00 90.75 464 LEU A O 1
ATOM 3660 N N . ALA A 1 465 ? -30.705 -5.661 16.683 1.00 89.94 465 ALA A N 1
ATOM 3661 C CA . ALA A 1 465 ? -30.751 -4.281 17.163 1.00 89.94 465 ALA A CA 1
ATOM 3662 C C . ALA A 1 465 ? -30.088 -3.327 16.157 1.00 89.94 465 ALA A C 1
ATOM 3664 O O . ALA A 1 465 ? -29.178 -3.727 15.440 1.00 89.94 465 ALA A O 1
ATOM 3665 N N . ASP A 1 466 ? -30.535 -2.072 16.116 1.00 90.62 466 ASP A N 1
ATOM 3666 C CA . ASP A 1 466 ? -29.866 -1.041 15.319 1.00 90.62 466 ASP A CA 1
ATOM 3667 C C . ASP A 1 466 ? -28.495 -0.730 15.940 1.00 90.62 466 ASP A C 1
ATOM 3669 O O . ASP A 1 466 ? -28.403 -0.537 17.154 1.00 90.62 466 ASP A O 1
ATOM 3673 N N . GLY A 1 467 ? -27.438 -0.687 15.127 1.00 90.81 467 GLY A N 1
ATOM 3674 C CA . GLY A 1 467 ? -26.065 -0.527 15.612 1.00 90.81 467 GLY A CA 1
ATOM 3675 C C . GLY A 1 467 ? -24.997 -1.013 14.634 1.00 90.81 467 GLY A C 1
ATOM 3676 O O . GLY A 1 467 ? -25.304 -1.448 13.523 1.00 90.81 467 GLY A O 1
ATOM 3677 N N . LEU A 1 468 ? -23.732 -0.922 15.047 1.00 91.50 468 LEU A N 1
ATOM 3678 C CA . LEU A 1 468 ? -22.581 -1.421 14.291 1.00 91.50 468 LEU A CA 1
ATOM 3679 C C . LEU A 1 468 ? -22.379 -2.920 14.564 1.00 91.50 468 LEU A C 1
ATOM 3681 O O . LEU A 1 468 ? -22.388 -3.340 15.718 1.00 91.50 468 LEU A O 1
ATOM 3685 N N . PHE A 1 469 ? -22.186 -3.709 13.508 1.00 92.94 469 PHE A N 1
ATOM 3686 C CA . PHE A 1 469 ? -21.954 -5.153 13.575 1.00 92.94 469 PHE A CA 1
ATOM 3687 C C . PHE A 1 469 ? -20.764 -5.552 12.710 1.00 92.94 469 PHE A C 1
ATOM 3689 O O . PHE A 1 469 ? -20.473 -4.914 11.694 1.00 92.94 469 PHE A O 1
ATOM 3696 N N . THR A 1 470 ? -20.141 -6.674 13.063 1.00 94.12 470 THR A N 1
ATOM 3697 C CA . THR A 1 470 ? -19.052 -7.273 12.291 1.00 94.12 470 THR A CA 1
ATOM 3698 C C . THR A 1 470 ? -19.541 -8.548 11.619 1.00 94.12 470 THR A C 1
ATOM 3700 O O . THR A 1 470 ? -20.007 -9.481 12.265 1.00 94.12 470 THR A O 1
ATOM 3703 N N . PHE A 1 471 ? -19.442 -8.596 10.292 1.00 96.62 471 PHE A N 1
ATOM 3704 C CA . PHE A 1 471 ? -19.676 -9.803 9.510 1.00 96.62 471 PHE A CA 1
ATOM 3705 C C . PHE A 1 471 ? -18.364 -10.576 9.393 1.00 96.62 471 PHE A C 1
ATOM 3707 O O . PHE A 1 471 ? -17.431 -10.113 8.734 1.00 96.62 471 PHE A O 1
ATOM 3714 N N . HIS A 1 472 ? -18.285 -11.737 10.032 1.00 97.62 472 HIS A N 1
ATOM 3715 C CA . HIS A 1 472 ? -17.134 -12.630 9.964 1.00 97.62 472 HIS A CA 1
ATOM 3716 C C . HIS A 1 472 ? -17.375 -13.680 8.885 1.00 97.62 472 HIS A C 1
ATOM 3718 O O . HIS A 1 472 ? -18.464 -14.240 8.806 1.00 97.62 472 HIS A O 1
ATOM 3724 N N . VAL A 1 473 ? -16.358 -13.978 8.081 1.00 98.38 473 VAL A N 1
ATOM 3725 C CA . VAL A 1 473 ? -16.347 -15.096 7.135 1.00 98.38 473 VAL A CA 1
ATOM 3726 C C . VAL A 1 473 ? -15.095 -15.911 7.375 1.00 98.38 473 VAL A C 1
ATOM 3728 O O . VAL A 1 473 ? -14.002 -15.349 7.395 1.00 98.38 473 VAL A O 1
ATOM 3731 N N . ARG A 1 474 ? -15.240 -17.227 7.515 1.00 97.38 474 ARG A N 1
ATOM 3732 C CA . ARG A 1 474 ? -14.108 -18.146 7.601 1.00 97.38 474 ARG A CA 1
ATOM 3733 C C . ARG A 1 474 ? -14.172 -19.199 6.511 1.00 97.38 474 ARG A C 1
ATOM 3735 O O . ARG A 1 474 ? -15.257 -19.659 6.162 1.00 97.38 474 ARG A O 1
ATOM 3742 N N . SER A 1 475 ? -13.013 -19.593 6.000 1.00 97.25 475 SER A N 1
ATOM 3743 C CA . SER A 1 475 ? -12.880 -20.871 5.304 1.00 97.25 475 SER A CA 1
ATOM 3744 C C . SER A 1 475 ? -12.894 -22.009 6.324 1.00 97.25 475 SER A C 1
ATOM 3746 O O . SER A 1 475 ? -12.357 -21.858 7.424 1.00 97.25 475 SER A O 1
ATOM 3748 N N . THR A 1 476 ? -13.427 -23.172 5.948 1.00 93.44 476 THR A N 1
ATOM 3749 C CA . THR A 1 476 ? -13.287 -24.410 6.733 1.00 93.44 476 THR A CA 1
ATOM 3750 C C . THR A 1 476 ? -11.825 -24.844 6.908 1.00 93.44 476 THR A C 1
ATOM 3752 O O . THR A 1 476 ? -11.532 -25.668 7.770 1.00 93.44 476 THR A O 1
ATOM 3755 N N . SER A 1 477 ? -10.887 -24.244 6.161 1.00 87.75 477 SER A N 1
ATOM 3756 C CA . SER A 1 477 ? -9.439 -24.394 6.353 1.00 87.75 477 SER A CA 1
ATOM 3757 C C . SER A 1 477 ? -8.811 -23.376 7.325 1.00 87.75 477 SER A C 1
ATOM 3759 O O . SER A 1 477 ? -7.592 -23.375 7.485 1.00 87.75 477 SER A O 1
ATOM 3761 N N . GLY A 1 478 ? -9.596 -22.469 7.919 1.00 86.94 478 GLY A N 1
ATOM 3762 C CA . GLY A 1 478 ? -9.170 -21.584 9.013 1.00 86.94 478 GLY A CA 1
ATOM 3763 C C . GLY A 1 478 ? -8.884 -20.113 8.671 1.00 86.94 478 GLY A C 1
ATOM 3764 O O . GLY A 1 478 ? -8.750 -19.314 9.592 1.00 86.94 478 GLY A O 1
ATOM 3765 N N . GLU A 1 479 ? -8.816 -19.696 7.399 1.00 94.44 479 GLU A N 1
ATOM 3766 C CA . GLU A 1 479 ? -8.649 -18.264 7.073 1.00 94.44 479 GLU A CA 1
ATOM 3767 C C . GLU A 1 479 ? -9.918 -17.477 7.435 1.00 94.44 479 GLU A C 1
ATOM 3769 O O . GLU A 1 479 ? -10.985 -17.789 6.912 1.00 94.44 479 GLU A O 1
ATOM 3774 N N . VAL A 1 480 ? -9.797 -16.437 8.271 1.00 93.88 480 VAL A N 1
ATOM 3775 C CA . VAL A 1 480 ? -10.912 -15.567 8.691 1.00 93.88 480 VAL A CA 1
ATOM 3776 C C . VAL A 1 480 ? -10.755 -14.153 8.128 1.00 93.88 480 VAL A C 1
ATOM 3778 O O . VAL A 1 480 ? -9.662 -13.577 8.121 1.00 93.88 480 VAL A O 1
ATOM 3781 N N . ARG A 1 481 ? -11.865 -13.565 7.680 1.00 94.94 481 ARG A N 1
ATOM 3782 C CA . ARG A 1 481 ? -11.985 -12.163 7.265 1.00 94.94 481 ARG A CA 1
ATOM 3783 C C . ARG A 1 481 ? -13.208 -11.526 7.891 1.00 9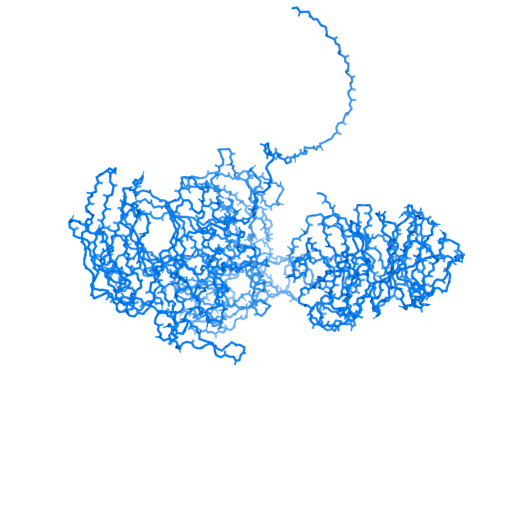4.94 481 ARG A C 1
ATOM 3785 O O . ARG A 1 481 ? -14.191 -12.205 8.173 1.00 94.94 481 ARG A O 1
ATOM 3792 N N . THR A 1 482 ? -13.152 -10.215 8.072 1.00 94.88 482 THR A N 1
ATOM 3793 C CA . THR A 1 482 ? -14.229 -9.448 8.693 1.00 94.88 482 THR A CA 1
ATOM 3794 C C . THR A 1 482 ? -14.617 -8.245 7.846 1.00 94.88 482 THR A C 1
ATOM 3796 O O . THR A 1 482 ? -13.836 -7.737 7.036 1.00 94.88 482 THR A O 1
ATOM 3799 N N . ARG A 1 483 ? -15.864 -7.802 8.003 1.00 93.88 483 ARG A N 1
ATOM 3800 C CA . ARG A 1 483 ? -16.377 -6.569 7.408 1.00 93.88 483 ARG A CA 1
ATOM 3801 C C . ARG A 1 483 ? -17.419 -5.949 8.325 1.00 93.88 483 ARG A C 1
ATOM 3803 O O . ARG A 1 483 ? -18.431 -6.579 8.613 1.00 93.88 483 ARG A O 1
ATOM 3810 N N . GLU A 1 484 ? -17.205 -4.703 8.720 1.00 93.75 484 GLU A N 1
ATOM 3811 C CA . GLU A 1 484 ? -18.200 -3.956 9.489 1.00 93.75 484 GLU A CA 1
ATOM 3812 C C . GLU A 1 484 ? -19.358 -3.476 8.607 1.00 93.75 484 GLU A C 1
ATOM 3814 O O . GLU A 1 484 ? -19.154 -3.039 7.468 1.00 93.75 484 GLU A O 1
ATOM 3819 N N . PHE A 1 485 ? -20.567 -3.505 9.155 1.00 94.38 485 PHE A N 1
ATOM 3820 C CA . PHE A 1 485 ? -21.781 -2.951 8.562 1.00 94.38 485 PHE A CA 1
ATOM 3821 C C . PHE A 1 485 ? -22.673 -2.359 9.654 1.00 94.38 485 PHE A C 1
ATOM 3823 O O . PHE A 1 485 ? -22.522 -2.677 10.833 1.00 94.38 485 PHE A O 1
ATOM 3830 N N . VAL A 1 486 ? -23.618 -1.504 9.270 1.00 94.88 486 VAL A N 1
ATOM 3831 C CA . VAL A 1 486 ? -24.567 -0.913 10.215 1.00 94.88 486 VAL A CA 1
ATOM 3832 C C . VAL A 1 486 ? -25.949 -1.503 9.991 1.00 94.88 486 VAL A C 1
ATOM 3834 O O . VAL A 1 486 ? -26.460 -1.488 8.875 1.00 94.88 486 VAL A O 1
ATOM 3837 N N . VAL A 1 487 ? -26.579 -1.992 11.054 1.00 94.38 487 VAL A N 1
ATOM 3838 C CA . VAL A 1 487 ? -28.006 -2.317 11.064 1.00 94.38 487 VAL A CA 1
ATOM 3839 C C . VAL A 1 487 ? -28.784 -1.031 11.328 1.00 94.38 487 VAL A C 1
ATOM 3841 O O . VAL A 1 487 ? -28.622 -0.410 12.377 1.00 94.38 487 VAL A O 1
ATOM 3844 N N . ALA A 1 488 ? -29.621 -0.630 10.374 1.00 92.88 488 ALA A N 1
ATOM 3845 C CA . ALA A 1 488 ? -30.420 0.592 10.432 1.00 92.88 488 ALA A CA 1
ATOM 3846 C C . ALA A 1 488 ? -31.891 0.288 10.107 1.00 92.88 488 ALA A C 1
ATOM 3848 O O . ALA A 1 488 ? -32.425 0.718 9.084 1.00 92.88 488 ALA A O 1
ATOM 3849 N N . ASN A 1 489 ? -32.569 -0.469 10.976 1.00 90.69 489 ASN A N 1
ATOM 3850 C CA . ASN A 1 489 ? -33.972 -0.846 10.781 1.00 90.69 489 ASN A CA 1
ATOM 3851 C C . ASN A 1 489 ? -34.968 0.273 11.122 1.00 90.69 489 ASN A C 1
ATOM 3853 O O . ASN A 1 489 ? -36.174 0.057 11.005 1.00 90.69 489 ASN A O 1
ATOM 3857 N N . GLN A 1 490 ? -34.479 1.451 11.522 1.00 84.81 490 GLN A N 1
ATOM 3858 C CA . GLN A 1 490 ? -35.278 2.629 11.874 1.00 84.81 490 GLN A CA 1
ATOM 3859 C C . GLN A 1 490 ? -36.164 2.404 13.114 1.00 84.81 490 GLN A C 1
ATOM 3861 O O . GLN A 1 490 ? -37.268 2.951 13.201 1.00 84.81 490 GLN A O 1
ATOM 3866 N N . ARG A 1 491 ? -35.689 1.603 14.083 1.00 81.12 491 ARG A N 1
ATOM 3867 C CA . ARG A 1 491 ? -36.429 1.299 15.324 1.00 81.12 491 ARG A CA 1
ATOM 3868 C C . ARG A 1 491 ? -36.591 2.540 16.213 1.00 81.12 491 ARG A C 1
ATOM 3870 O O . ARG A 1 491 ? -35.815 3.479 16.122 1.00 81.12 491 ARG A O 1
ATOM 3877 N N . ASP A 1 492 ? -37.625 2.540 17.049 1.00 66.56 492 ASP A N 1
ATOM 3878 C CA . ASP A 1 492 ? -38.248 3.743 17.623 1.00 66.56 492 ASP A CA 1
ATOM 3879 C C . ASP A 1 492 ? -37.314 4.737 18.363 1.00 66.56 492 ASP A C 1
ATOM 3881 O O . ASP A 1 492 ? -36.306 4.381 18.969 1.00 66.56 492 ASP A O 1
ATOM 3885 N N . SER A 1 493 ? -37.693 6.017 18.317 1.00 64.62 493 SER A N 1
ATOM 3886 C CA . SER A 1 493 ? -36.917 7.206 18.725 1.00 64.62 493 SER A CA 1
ATOM 3887 C C . SER A 1 493 ? -37.117 7.699 20.148 1.00 64.62 493 SER A C 1
ATOM 3889 O O . SER A 1 493 ? -36.530 8.706 20.544 1.00 64.62 493 SER A O 1
ATOM 3891 N N . SER A 1 494 ? -37.959 7.015 20.917 1.00 63.28 494 SER A N 1
ATOM 3892 C CA . SER A 1 494 ? -38.481 7.483 22.207 1.00 63.28 494 SER A CA 1
ATOM 3893 C C . SER A 1 494 ? -37.415 7.750 23.282 1.00 63.28 494 SER A C 1
ATOM 3895 O O . SER A 1 494 ? -37.716 8.374 24.300 1.00 63.28 494 SER A O 1
ATOM 3897 N N . GLN A 1 495 ? -36.166 7.330 23.061 1.00 76.44 495 GLN A N 1
ATOM 3898 C CA . GLN A 1 495 ? -35.049 7.543 23.982 1.00 76.44 495 GLN A CA 1
ATOM 3899 C C . GLN A 1 495 ? -34.332 8.900 23.831 1.00 76.44 495 GLN A C 1
ATOM 3901 O O . GLN A 1 495 ? -33.652 9.326 24.766 1.00 76.44 495 GLN A O 1
ATOM 3906 N N . PHE A 1 496 ? -34.464 9.600 22.697 1.00 87.12 496 PHE A N 1
ATOM 3907 C CA . PHE A 1 496 ? -33.755 10.865 22.464 1.00 87.12 496 PHE A CA 1
ATOM 3908 C C . PHE A 1 496 ? -34.614 12.065 22.879 1.00 87.12 496 PHE A C 1
ATOM 3910 O O . PHE A 1 496 ? -35.769 12.185 22.479 1.00 87.12 496 PHE A O 1
ATOM 3917 N N . LYS A 1 497 ? -34.045 12.962 23.696 1.00 88.12 497 LYS A N 1
ATOM 3918 C CA . LYS A 1 497 ? -34.753 14.128 24.272 1.00 88.12 497 LYS A CA 1
ATOM 3919 C C . LYS A 1 497 ? -34.191 15.486 23.855 1.00 88.12 497 LYS A C 1
ATOM 3921 O O . LYS A 1 497 ? -34.777 16.508 24.188 1.00 88.12 497 LYS A O 1
ATOM 3926 N N . THR A 1 498 ? -33.050 15.498 23.181 1.00 90.94 498 THR A N 1
ATOM 3927 C CA . THR A 1 498 ? -32.367 16.710 22.724 1.00 90.94 498 THR A CA 1
ATOM 3928 C C . THR A 1 498 ? -32.104 16.595 21.235 1.00 90.94 498 THR A C 1
ATOM 3930 O O . THR A 1 498 ? -31.912 15.488 20.728 1.00 90.94 498 THR A O 1
ATOM 3933 N N . ASP A 1 499 ? -32.107 17.725 20.545 1.00 94.31 499 ASP A N 1
ATOM 3934 C CA . ASP A 1 499 ? -31.803 17.771 19.120 1.00 94.31 499 ASP A CA 1
ATOM 3935 C C . ASP A 1 499 ? -30.306 17.511 18.883 1.00 94.31 499 ASP A C 1
ATOM 3937 O O . ASP A 1 499 ? -29.475 17.669 19.783 1.00 94.31 499 ASP A O 1
ATOM 3941 N N . ALA A 1 500 ? -29.971 17.078 17.671 1.00 95.75 500 ALA A N 1
ATOM 3942 C CA . ALA A 1 500 ? -28.600 16.981 17.181 1.00 95.75 500 ALA A CA 1
ATOM 3943 C C . ALA A 1 500 ? -28.353 18.039 16.100 1.00 95.75 500 ALA A C 1
ATOM 3945 O O . ALA A 1 500 ? -29.290 18.617 15.547 1.00 95.75 500 ALA A O 1
ATOM 3946 N N . GLU A 1 501 ? -27.093 18.259 15.758 1.00 97.75 501 GLU A N 1
ATOM 3947 C CA . GLU A 1 501 ? -26.682 19.142 14.672 1.00 97.75 501 GLU A CA 1
ATOM 3948 C C . GLU A 1 501 ? -25.925 18.332 13.619 1.00 97.75 501 GLU A C 1
ATOM 3950 O O . GLU A 1 501 ? -24.978 17.619 13.939 1.00 97.75 501 GLU A O 1
ATOM 3955 N N . LEU A 1 502 ? -26.358 18.410 12.362 1.00 97.94 502 LEU A N 1
ATOM 3956 C CA . LEU A 1 502 ? -25.671 17.812 11.222 1.00 97.94 502 LEU A CA 1
ATOM 3957 C C . LEU A 1 502 ? -24.911 18.899 10.461 1.00 97.94 502 LEU A C 1
ATOM 3959 O O . LEU A 1 502 ? -25.545 19.817 9.940 1.00 97.94 502 LEU A O 1
ATOM 3963 N N . THR A 1 503 ? -23.594 18.752 10.321 1.00 97.12 503 THR A N 1
ATOM 3964 C CA . THR A 1 503 ? -22.738 19.703 9.600 1.00 97.12 503 THR A CA 1
ATOM 3965 C C . THR A 1 503 ? -21.967 19.050 8.453 1.00 97.12 503 THR A C 1
ATOM 3967 O O . THR A 1 503 ? -21.528 17.902 8.544 1.00 97.12 503 THR A O 1
ATOM 3970 N N . PHE A 1 504 ? -21.840 19.767 7.333 1.00 95.19 504 PHE A N 1
ATOM 3971 C CA . PHE A 1 504 ? -20.980 19.426 6.190 1.00 95.19 504 PHE A CA 1
ATOM 3972 C C . PHE A 1 504 ? -20.857 20.616 5.231 1.00 95.19 504 PHE A C 1
ATOM 3974 O O . PHE A 1 504 ? -21.710 21.498 5.201 1.00 95.19 504 PHE A O 1
ATOM 3981 N N . SER A 1 505 ? -19.844 20.602 4.369 1.00 92.81 505 SER A N 1
ATOM 3982 C CA . SER A 1 505 ? -19.603 21.641 3.363 1.00 92.81 505 SER A CA 1
ATOM 3983 C C . SER A 1 505 ? -19.760 21.093 1.956 1.00 92.81 505 SER A C 1
ATOM 3985 O O . SER A 1 505 ? -19.219 20.037 1.648 1.00 92.81 505 SER A O 1
ATOM 3987 N N . VAL A 1 506 ? -20.464 21.818 1.085 1.00 92.75 506 VAL A N 1
ATOM 3988 C CA . VAL A 1 506 ? -20.628 21.483 -0.341 1.00 92.75 506 VAL A CA 1
ATOM 3989 C C . VAL A 1 506 ? -19.573 22.204 -1.174 1.00 92.75 506 VAL A C 1
ATOM 3991 O O . VAL A 1 506 ? -19.370 23.407 -1.020 1.00 92.75 506 VAL A O 1
ATOM 3994 N N . GLY A 1 507 ? -18.934 21.479 -2.096 1.00 79.38 507 GLY A N 1
ATOM 3995 C CA . GLY A 1 507 ? -17.897 22.019 -2.977 1.00 79.38 507 GLY A CA 1
ATOM 3996 C C . GLY A 1 507 ? -16.628 22.455 -2.237 1.00 79.38 507 GLY A C 1
ATOM 3997 O O . GLY A 1 507 ? -16.038 23.464 -2.607 1.00 79.38 507 GLY A O 1
ATOM 3998 N N . TYR A 1 508 ? -16.262 21.720 -1.184 1.00 74.62 508 TYR A N 1
ATOM 3999 C CA . TYR A 1 508 ? -15.161 22.001 -0.255 1.00 74.62 508 TYR A CA 1
ATOM 4000 C C . TYR A 1 508 ? -13.768 21.858 -0.892 1.00 74.62 508 TYR A C 1
ATOM 4002 O O . TYR A 1 508 ? -13.449 20.773 -1.352 1.00 74.62 508 TYR A O 1
ATOM 4010 N N . ASP A 1 509 ? -12.920 22.895 -0.872 1.00 66.81 509 ASP A N 1
ATOM 4011 C CA . ASP A 1 509 ? -11.601 22.871 -1.524 1.00 66.81 509 ASP A CA 1
ATOM 4012 C C . ASP A 1 509 ? -10.523 22.101 -0.738 1.00 66.81 509 ASP A C 1
ATOM 4014 O O . ASP A 1 509 ? -10.232 22.391 0.417 1.00 66.81 509 ASP A O 1
ATOM 4018 N N . THR A 1 510 ? -9.881 21.138 -1.406 1.00 61.53 510 THR A N 1
ATOM 4019 C CA . THR A 1 510 ? -8.863 20.236 -0.817 1.00 61.53 510 THR A CA 1
ATOM 4020 C C . THR A 1 510 ? -7.623 20.028 -1.685 1.00 61.53 510 THR A C 1
ATOM 4022 O O . THR A 1 510 ? -6.761 19.230 -1.338 1.00 61.53 510 THR A O 1
ATOM 4025 N N . GLY A 1 511 ? -7.523 20.690 -2.842 1.00 60.53 511 GLY A N 1
ATOM 4026 C CA . GLY A 1 511 ? -6.366 20.590 -3.747 1.00 60.53 511 GLY A CA 1
ATOM 4027 C C . GLY A 1 511 ? -6.242 19.299 -4.580 1.00 60.53 511 GLY A C 1
ATOM 4028 O O . GLY A 1 511 ? -5.557 19.329 -5.595 1.00 60.53 511 GLY A O 1
ATOM 4029 N N . TRP A 1 512 ? -6.923 18.197 -4.226 1.00 61.53 512 TRP A N 1
ATOM 4030 C CA . TRP A 1 512 ? -6.748 16.878 -4.878 1.00 61.53 512 TRP A CA 1
ATOM 4031 C C . TRP A 1 512 ? -7.789 16.504 -5.943 1.00 61.53 512 TRP A C 1
ATOM 4033 O O . TRP A 1 512 ? -7.565 15.591 -6.732 1.00 61.53 512 TRP A O 1
ATOM 4043 N N . THR A 1 513 ? -8.947 17.161 -5.968 1.00 62.03 513 THR A N 1
ATOM 4044 C CA . THR A 1 513 ? -9.977 16.956 -6.999 1.00 62.03 513 THR A CA 1
ATOM 4045 C C . THR A 1 513 ? -10.646 18.273 -7.336 1.00 62.03 513 THR A C 1
ATOM 4047 O O . THR A 1 513 ? -10.766 19.145 -6.479 1.00 62.03 513 THR A O 1
ATOM 4050 N N . LYS A 1 514 ? -11.152 18.410 -8.565 1.00 71.44 514 LYS A N 1
ATOM 4051 C CA . LYS A 1 514 ? -11.969 19.566 -8.942 1.00 71.44 514 LYS A CA 1
ATOM 4052 C C . LYS A 1 514 ? -13.332 19.492 -8.251 1.00 71.44 514 LYS A C 1
ATOM 4054 O O . LYS A 1 514 ? -14.138 18.610 -8.543 1.00 71.44 514 LYS A O 1
ATOM 4059 N N . HIS A 1 515 ? -13.581 20.433 -7.347 1.00 76.56 515 HIS A N 1
ATOM 4060 C CA . HIS A 1 515 ? -14.797 20.474 -6.536 1.00 76.56 515 HIS A CA 1
ATOM 4061 C C . HIS A 1 515 ? -16.026 20.919 -7.316 1.00 76.56 515 HIS A C 1
ATOM 4063 O O . HIS A 1 515 ? -15.940 21.752 -8.227 1.00 76.56 515 HIS A O 1
ATOM 4069 N N . LYS A 1 516 ? -17.183 20.363 -6.944 1.00 84.62 516 LYS A N 1
ATOM 4070 C CA . LYS A 1 516 ? -18.450 20.558 -7.653 1.00 84.62 516 LYS A CA 1
ATOM 4071 C C . LYS A 1 516 ? -19.607 20.740 -6.667 1.00 84.62 516 LYS A C 1
ATOM 4073 O O . LYS A 1 516 ? -19.819 19.897 -5.804 1.00 84.62 516 LYS A O 1
ATOM 4078 N N . ALA A 1 517 ? -20.363 21.823 -6.831 1.00 90.69 517 ALA A N 1
ATOM 4079 C CA . ALA A 1 517 ? -21.679 22.004 -6.217 1.00 90.69 517 ALA A CA 1
ATOM 4080 C C . ALA A 1 517 ? -22.757 21.350 -7.104 1.00 90.69 517 ALA A C 1
ATOM 4082 O O . ALA A 1 517 ? -22.522 21.218 -8.312 1.00 90.69 517 ALA A O 1
ATOM 4083 N N . PRO A 1 518 ? -23.916 20.952 -6.553 1.00 92.25 518 PRO A N 1
ATOM 4084 C CA . PRO A 1 518 ? -24.995 20.416 -7.373 1.00 92.25 518 PRO A CA 1
ATOM 4085 C C . PRO A 1 518 ? -25.502 21.486 -8.349 1.00 92.25 518 PRO A C 1
ATOM 4087 O O . PRO A 1 518 ? -25.504 22.676 -8.034 1.00 92.25 518 PRO A O 1
ATOM 4090 N N . THR A 1 519 ? -25.905 21.074 -9.547 1.00 92.56 519 THR A N 1
ATOM 4091 C CA . THR A 1 519 ? -26.431 21.990 -10.574 1.00 92.56 519 THR A CA 1
ATOM 4092 C C . THR A 1 519 ? -27.875 22.412 -10.319 1.00 92.56 519 THR A C 1
ATOM 4094 O O . THR A 1 519 ? -28.282 23.475 -10.785 1.00 92.56 519 THR A O 1
ATOM 4097 N N . ASP A 1 520 ? -28.624 21.603 -9.571 1.00 93.19 520 ASP A N 1
ATOM 4098 C CA . ASP A 1 520 ? -30.016 21.835 -9.184 1.00 93.19 520 ASP A CA 1
ATOM 4099 C C . ASP A 1 520 ? -30.194 21.636 -7.665 1.00 93.19 520 ASP A C 1
ATOM 4101 O O . ASP A 1 520 ? -29.250 21.311 -6.940 1.00 93.19 520 ASP A O 1
ATOM 4105 N N . LYS A 1 521 ? -31.410 21.849 -7.161 1.00 93.44 521 LYS A N 1
ATOM 4106 C CA . LYS A 1 521 ? -31.755 21.673 -5.754 1.00 93.44 521 LYS A CA 1
ATOM 4107 C C . LYS A 1 521 ? -31.575 20.210 -5.346 1.00 93.44 521 LYS A C 1
ATOM 4109 O O . LYS A 1 521 ? -31.941 19.288 -6.079 1.00 93.44 521 LYS A O 1
ATOM 4114 N N . VAL A 1 522 ? -31.054 19.996 -4.141 1.00 95.94 522 VAL A N 1
ATOM 4115 C CA . VAL A 1 522 ? -30.887 18.657 -3.559 1.00 95.94 522 VAL A CA 1
ATOM 4116 C C . VAL A 1 522 ? -31.591 18.614 -2.217 1.00 95.94 522 VAL A C 1
ATOM 4118 O O . VAL A 1 522 ? -31.306 19.430 -1.343 1.00 95.94 522 VAL A O 1
ATOM 4121 N N . ASP A 1 523 ? -32.496 17.659 -2.026 1.00 97.38 523 ASP A N 1
ATOM 4122 C CA . ASP A 1 523 ? -33.061 17.431 -0.698 1.00 97.38 523 ASP A CA 1
ATOM 4123 C C . ASP A 1 523 ? -32.048 16.662 0.157 1.00 97.38 523 ASP A C 1
ATOM 4125 O O . ASP A 1 523 ? -31.454 15.676 -0.294 1.00 97.38 523 ASP A O 1
ATOM 4129 N N . VAL A 1 524 ? -31.885 17.095 1.406 1.00 97.50 524 VAL A N 1
ATOM 4130 C CA . VAL A 1 524 ? -31.111 16.393 2.433 1.00 97.50 524 VAL A CA 1
ATOM 4131 C C . VAL A 1 524 ? -32.077 15.535 3.239 1.00 97.50 524 VAL A C 1
ATOM 4133 O O . VAL A 1 524 ? -32.984 16.058 3.896 1.00 97.50 524 VAL A O 1
ATOM 4136 N N . LEU A 1 525 ? -31.904 14.215 3.172 1.00 97.38 525 LEU A N 1
ATOM 4137 C CA . LEU A 1 525 ? -32.767 13.249 3.839 1.00 97.38 525 LEU A CA 1
ATOM 4138 C C . LEU A 1 525 ? -32.042 12.656 5.042 1.00 97.38 525 LEU A C 1
ATOM 4140 O O . LEU A 1 525 ? -30.961 12.090 4.896 1.00 97.38 525 LEU A O 1
ATOM 4144 N N . PHE A 1 526 ? -32.678 12.719 6.207 1.00 95.69 526 PHE A N 1
ATOM 4145 C CA . PHE A 1 526 ? -32.228 12.070 7.432 1.00 95.69 526 PHE A CA 1
ATOM 4146 C C . PHE A 1 526 ? -33.272 11.032 7.845 1.00 95.69 526 PHE A C 1
ATOM 4148 O O . PHE A 1 526 ? -34.446 11.365 8.015 1.00 95.69 526 PHE A O 1
ATOM 4155 N N . ASN A 1 527 ? -32.872 9.761 7.925 1.00 93.75 527 ASN A N 1
ATOM 4156 C CA . ASN A 1 527 ? -33.770 8.615 8.117 1.00 93.75 527 ASN A CA 1
ATOM 4157 C C . ASN A 1 527 ? -34.944 8.608 7.118 1.00 93.75 527 ASN A C 1
ATOM 4159 O O . ASN A 1 527 ? -36.096 8.379 7.474 1.00 93.75 527 ASN A O 1
ATOM 4163 N N . GLY A 1 528 ? -34.655 8.936 5.852 1.00 93.00 528 GLY A N 1
ATOM 4164 C CA . GLY A 1 528 ? -35.644 8.991 4.770 1.00 93.00 528 GLY A CA 1
ATOM 4165 C C . GLY A 1 528 ? -36.576 10.211 4.789 1.00 93.00 528 GLY A C 1
ATOM 4166 O O . GLY A 1 528 ? -37.376 10.370 3.867 1.00 93.00 528 GLY A O 1
ATOM 4167 N N . GLN A 1 529 ? -36.469 11.100 5.780 1.00 93.75 529 GLN A N 1
ATOM 4168 C CA . GLN A 1 529 ? -37.279 12.316 5.875 1.00 93.75 529 GLN A CA 1
ATOM 4169 C C . GLN A 1 529 ? -36.482 13.554 5.469 1.00 93.75 529 GLN A C 1
ATOM 4171 O O . GLN A 1 529 ? -35.323 13.707 5.847 1.00 93.75 529 GLN A O 1
ATOM 4176 N N . VAL A 1 530 ? -37.112 14.474 4.737 1.00 96.62 530 VAL A N 1
ATOM 4177 C CA . VAL A 1 530 ? -36.475 15.741 4.348 1.00 96.62 530 VAL A CA 1
ATOM 4178 C C . VAL A 1 530 ? -36.220 16.591 5.596 1.00 96.62 530 VAL A C 1
ATOM 4180 O O . VAL A 1 530 ? -37.142 16.892 6.362 1.00 96.62 530 VAL A O 1
ATOM 4183 N N . THR A 1 531 ? -34.959 16.965 5.810 1.00 95.44 531 THR A N 1
ATOM 4184 C CA . THR A 1 531 ? -34.516 17.779 6.956 1.00 95.44 531 THR A CA 1
ATOM 4185 C C . THR A 1 531 ? -33.874 19.101 6.539 1.00 95.44 531 THR A C 1
ATOM 4187 O O . THR A 1 531 ? -33.720 19.993 7.363 1.00 95.44 531 THR A O 1
ATOM 4190 N N . GLY A 1 532 ? -33.530 19.245 5.260 1.00 95.31 532 GLY A N 1
ATOM 4191 C CA . GLY A 1 532 ? -32.961 20.460 4.694 1.00 95.31 532 GLY A CA 1
ATOM 4192 C C . GLY A 1 532 ? -32.888 20.373 3.175 1.00 95.31 532 GLY A C 1
ATOM 4193 O O . GLY A 1 532 ? -33.216 19.342 2.584 1.00 95.31 532 GLY A O 1
ATOM 4194 N N . THR A 1 533 ? -32.456 21.459 2.541 1.00 95.94 533 THR A N 1
ATOM 4195 C CA . THR A 1 533 ? -32.270 21.527 1.088 1.00 95.94 533 THR A CA 1
ATOM 4196 C C . THR A 1 533 ? -30.981 22.261 0.756 1.00 95.94 533 THR A C 1
ATOM 4198 O O . THR A 1 533 ? -30.655 23.250 1.409 1.00 95.94 533 THR A O 1
ATOM 4201 N N . LEU A 1 534 ? -30.269 21.786 -0.261 1.00 95.38 534 LEU A N 1
ATOM 4202 C CA . LEU A 1 534 ? -29.060 22.411 -0.788 1.00 95.38 534 LEU A CA 1
ATOM 4203 C C . LEU A 1 534 ? -29.413 23.259 -2.003 1.00 95.38 534 LEU A C 1
ATOM 4205 O O . LEU A 1 534 ? -30.263 22.878 -2.814 1.00 95.38 534 LEU A O 1
ATOM 4209 N N . ASP A 1 535 ? -28.745 24.398 -2.111 1.00 91.56 535 ASP A N 1
ATOM 4210 C CA . ASP A 1 535 ? -29.020 25.395 -3.133 1.00 91.56 535 ASP A CA 1
ATOM 4211 C C . ASP A 1 535 ? -28.217 25.065 -4.402 1.00 91.56 535 ASP A C 1
ATOM 4213 O O . ASP A 1 535 ? -27.033 24.715 -4.300 1.00 91.56 535 ASP A O 1
ATOM 4217 N N . PRO A 1 536 ? -28.813 25.211 -5.600 1.00 94.12 536 PRO A N 1
ATOM 4218 C CA . PRO A 1 536 ? -28.093 25.061 -6.858 1.00 94.12 536 PRO A CA 1
ATOM 4219 C C . PRO A 1 536 ? -26.831 25.927 -6.898 1.00 94.12 536 PRO A C 1
ATOM 4221 O O . PRO A 1 536 ? -26.839 27.083 -6.470 1.00 94.12 536 PRO A O 1
ATOM 4224 N N . ASN A 1 537 ? -25.751 25.383 -7.456 1.00 92.56 537 ASN A N 1
ATOM 4225 C CA . ASN A 1 537 ? -24.486 26.068 -7.739 1.00 92.56 537 ASN A CA 1
ATOM 4226 C C . ASN A 1 537 ? -23.845 26.779 -6.533 1.00 92.56 537 ASN A C 1
ATOM 4228 O O . ASN A 1 537 ? -22.987 27.644 -6.705 1.00 92.56 537 ASN A O 1
ATOM 4232 N N . THR A 1 538 ? -24.234 26.409 -5.313 1.00 92.25 538 THR A N 1
ATOM 4233 C CA . THR A 1 538 ? -23.788 27.075 -4.090 1.00 92.25 538 THR A CA 1
ATOM 4234 C C . THR A 1 538 ? -22.753 26.224 -3.366 1.00 92.25 538 THR A C 1
ATOM 4236 O O . THR A 1 538 ? -22.976 25.045 -3.092 1.00 92.25 538 THR A O 1
ATOM 4239 N N . ARG A 1 539 ? -21.610 26.835 -3.038 1.00 90.69 539 ARG A N 1
ATOM 4240 C CA . ARG A 1 539 ? -20.554 26.232 -2.215 1.00 90.69 539 ARG A CA 1
ATOM 4241 C C . ARG A 1 539 ? -20.548 26.911 -0.858 1.00 90.69 539 ARG A C 1
ATOM 4243 O O . ARG A 1 539 ? -20.207 28.088 -0.768 1.00 90.69 539 ARG A O 1
ATOM 4250 N N . LYS A 1 540 ? -20.976 26.195 0.173 1.00 92.69 540 LYS A N 1
ATOM 4251 C CA . LYS A 1 540 ? -20.988 26.685 1.552 1.00 92.69 540 LYS A CA 1
ATOM 4252 C C . LYS A 1 540 ? -21.039 25.523 2.530 1.00 92.69 540 LYS A C 1
ATOM 4254 O O . LYS A 1 540 ? -21.338 24.388 2.149 1.00 92.69 540 LYS A O 1
ATOM 4259 N N . GLU A 1 541 ? -20.773 25.847 3.783 1.00 94.38 541 GLU A N 1
ATOM 4260 C CA . GLU A 1 541 ? -21.103 24.998 4.914 1.00 94.38 541 GLU A CA 1
ATOM 4261 C C . GLU A 1 541 ? -22.614 25.017 5.170 1.00 94.38 541 GLU A C 1
ATOM 4263 O O . GLU A 1 541 ? -23.279 26.052 5.062 1.00 94.38 541 GLU A O 1
ATOM 4268 N N . TYR A 1 542 ? -23.153 23.848 5.484 1.00 95.69 542 TYR A N 1
ATOM 4269 C CA . TYR A 1 542 ? -24.523 23.632 5.903 1.00 95.69 542 TYR A CA 1
ATOM 4270 C C . TYR A 1 542 ? -24.500 23.093 7.331 1.00 95.69 542 TYR A C 1
ATOM 4272 O O . TYR A 1 542 ? -23.830 22.099 7.600 1.00 95.69 542 TYR A O 1
ATOM 4280 N N . SER A 1 543 ? -25.270 23.730 8.214 1.00 97.06 543 SER A N 1
ATOM 4281 C CA . SER A 1 543 ? -25.632 23.197 9.528 1.00 97.06 543 SER A CA 1
ATOM 4282 C C . SER A 1 543 ? -27.148 23.016 9.585 1.00 97.06 543 SER A C 1
ATOM 4284 O O . SER A 1 543 ? -27.903 23.941 9.275 1.00 97.06 543 SER A O 1
ATOM 4286 N N . LEU A 1 544 ? -27.595 21.804 9.910 1.00 97.25 544 LEU A N 1
ATOM 4287 C CA . LEU A 1 544 ? -29.001 21.415 9.949 1.00 97.25 544 LEU A CA 1
ATOM 4288 C C . LEU A 1 544 ? -29.335 20.827 11.320 1.00 97.25 544 LEU A C 1
ATOM 4290 O O . LEU A 1 544 ? -28.768 19.812 11.725 1.00 97.25 544 LEU A O 1
ATOM 4294 N N . THR A 1 545 ? -30.308 21.418 12.012 1.00 97.06 545 THR A N 1
ATOM 4295 C CA . THR A 1 545 ? -30.841 20.851 13.256 1.00 97.06 545 THR A CA 1
ATOM 4296 C C . THR A 1 545 ? -31.652 19.593 12.956 1.00 97.06 545 THR A C 1
ATOM 4298 O O . THR A 1 545 ? -32.570 19.604 12.131 1.00 97.06 545 THR A O 1
ATOM 4301 N N . ILE A 1 546 ? -31.328 18.505 13.650 1.00 96.31 546 ILE A N 1
ATOM 4302 C CA . ILE A 1 546 ? -32.031 17.228 13.588 1.00 96.31 546 ILE A CA 1
ATOM 4303 C C . ILE A 1 546 ? -32.864 17.079 14.867 1.00 96.31 546 ILE A C 1
ATOM 4305 O O . ILE A 1 546 ? -32.290 16.872 15.939 1.00 96.31 546 ILE A O 1
ATOM 4309 N N . PRO A 1 547 ? -34.205 17.149 14.778 1.00 93.50 547 PRO A N 1
ATOM 4310 C CA . PRO A 1 547 ? -35.072 17.006 15.939 1.00 93.50 547 PRO A CA 1
ATOM 4311 C C . PRO A 1 547 ? -34.844 15.687 16.680 1.00 93.50 547 PRO A C 1
ATOM 4313 O O . PRO A 1 547 ? -34.702 14.640 16.043 1.00 93.50 547 PRO A O 1
ATOM 4316 N N . ALA A 1 548 ? -34.919 15.705 18.010 1.00 92.00 548 ALA A N 1
ATOM 4317 C CA . ALA A 1 548 ? -34.788 14.517 18.857 1.00 92.00 548 ALA A CA 1
ATOM 4318 C C . ALA A 1 548 ? -35.721 13.370 18.419 1.00 92.00 548 ALA A C 1
ATOM 4320 O O . ALA A 1 548 ? -35.325 12.208 18.373 1.00 92.00 548 ALA A O 1
ATOM 4321 N N . SER A 1 549 ? -36.944 13.705 17.993 1.00 90.50 549 SER A N 1
ATOM 4322 C CA . SER A 1 549 ? -37.944 12.757 17.476 1.00 90.50 549 SER A CA 1
ATOM 4323 C C . SER A 1 549 ? -37.545 12.074 16.158 1.00 90.50 549 SER A C 1
ATOM 4325 O O . SER A 1 549 ? -38.111 11.044 15.779 1.00 90.50 549 SER A O 1
ATOM 4327 N N . ARG A 1 550 ? -36.561 12.620 15.437 1.00 90.31 550 ARG A N 1
ATOM 4328 C CA . ARG A 1 550 ? -35.998 12.045 14.207 1.00 90.31 550 ARG A CA 1
ATOM 4329 C C . ARG A 1 550 ? -34.722 11.244 14.447 1.00 90.31 550 ARG A C 1
ATOM 4331 O O . ARG A 1 550 ? -34.318 10.509 13.547 1.00 90.31 550 ARG A O 1
ATOM 4338 N N . LEU A 1 551 ? -34.126 11.330 15.636 1.00 91.81 551 LEU A N 1
ATOM 4339 C CA . LEU A 1 551 ? -32.956 10.537 16.002 1.00 91.81 551 LEU A CA 1
ATOM 4340 C C . LEU A 1 551 ? -33.325 9.077 16.263 1.00 91.81 551 LEU A C 1
ATOM 4342 O O . LEU A 1 551 ? -34.437 8.743 16.673 1.00 91.81 551 LEU A O 1
ATOM 4346 N N . ARG A 1 552 ? -32.379 8.199 15.963 1.00 90.94 552 ARG A N 1
ATOM 4347 C CA . ARG A 1 552 ? -32.436 6.738 16.071 1.00 90.94 552 ARG A CA 1
ATOM 4348 C C . ARG A 1 552 ? -31.087 6.243 16.613 1.00 90.94 552 ARG A C 1
ATOM 4350 O O . ARG A 1 552 ? -30.133 7.019 16.666 1.00 90.94 552 ARG A O 1
ATOM 4357 N N . SER A 1 553 ? -30.977 4.975 17.013 1.00 90.00 553 SER A N 1
ATOM 4358 C CA . SER A 1 553 ? -29.667 4.407 17.397 1.00 90.00 553 SER A CA 1
ATOM 4359 C C . SER A 1 553 ? -28.715 4.312 16.201 1.00 90.00 553 SER A C 1
ATOM 4361 O O . SER A 1 553 ? -27.524 4.542 16.346 1.00 90.00 553 SER A O 1
ATOM 4363 N N . ALA A 1 554 ? -29.231 4.041 15.001 1.00 92.88 554 ALA A N 1
ATOM 4364 C CA . ALA A 1 554 ? -28.491 4.152 13.749 1.00 92.88 554 ALA A CA 1
ATOM 4365 C C . ALA A 1 554 ? -29.245 5.098 12.813 1.00 92.88 554 ALA A C 1
ATOM 4367 O O . ALA A 1 554 ? -30.429 4.893 12.544 1.00 92.88 554 ALA A O 1
ATOM 4368 N N . ASN A 1 555 ? -28.571 6.145 12.343 1.00 94.44 555 ASN A N 1
ATOM 4369 C CA . ASN A 1 555 ? -29.175 7.191 11.528 1.00 94.44 555 ASN A CA 1
ATOM 4370 C C . ASN A 1 555 ? -28.543 7.241 10.153 1.00 94.44 555 ASN A C 1
ATOM 4372 O O . ASN A 1 555 ? -27.324 7.208 10.042 1.00 94.44 555 ASN A O 1
ATOM 4376 N N . VAL A 1 556 ? -29.361 7.398 9.121 1.00 96.06 556 VAL A N 1
ATOM 4377 C CA . VAL A 1 556 ? -28.908 7.415 7.734 1.00 96.06 556 VAL A CA 1
ATOM 4378 C C . VAL A 1 556 ? -29.131 8.792 7.126 1.00 96.06 556 VAL A C 1
ATOM 4380 O O . VAL A 1 556 ? -30.264 9.261 7.020 1.00 96.06 556 VAL A O 1
ATOM 4383 N N . LEU A 1 557 ? -28.050 9.418 6.676 1.00 97.62 557 LEU A N 1
ATOM 4384 C CA . LEU A 1 557 ? -28.064 10.612 5.840 1.00 97.62 557 LEU A CA 1
ATOM 4385 C C . LEU A 1 557 ? -27.949 10.211 4.371 1.00 97.62 557 LEU A C 1
ATOM 4387 O O . LEU A 1 557 ? -27.081 9.425 4.002 1.00 97.62 557 LEU A O 1
ATOM 4391 N N . SER A 1 558 ? -28.793 10.786 3.523 1.00 96.44 558 SER A N 1
ATOM 4392 C CA . SER A 1 558 ? -28.737 10.616 2.071 1.00 96.44 558 SER A CA 1
ATOM 4393 C C . SER A 1 558 ? -29.170 11.888 1.343 1.00 96.44 558 SER A C 1
ATOM 4395 O O . SER A 1 558 ? -29.704 12.822 1.943 1.00 96.44 558 SER A O 1
ATOM 4397 N N . PHE A 1 559 ? -28.930 11.918 0.034 1.00 95.69 559 PHE A N 1
ATOM 4398 C CA . PHE A 1 559 ? -29.183 13.080 -0.812 1.00 95.69 559 PHE A CA 1
ATOM 4399 C C . PHE A 1 559 ? -30.071 12.691 -1.990 1.00 95.69 559 PHE A C 1
ATOM 4401 O O . PHE A 1 559 ? -29.762 11.743 -2.718 1.00 95.69 559 PHE A O 1
ATOM 4408 N N . ARG A 1 560 ? -31.162 13.432 -2.199 1.00 95.69 560 ARG A N 1
ATOM 4409 C CA . ARG A 1 560 ? -32.049 13.248 -3.353 1.00 95.69 560 ARG A CA 1
ATOM 4410 C C . ARG A 1 560 ? -31.849 14.390 -4.335 1.00 95.69 560 ARG A C 1
ATOM 4412 O O . ARG A 1 560 ? -32.266 15.518 -4.087 1.00 95.69 560 ARG A O 1
ATOM 4419 N N . PHE A 1 561 ? -31.217 14.062 -5.454 1.00 93.94 561 PHE A N 1
ATOM 4420 C CA . PHE A 1 561 ? -30.998 14.970 -6.573 1.00 93.94 561 PHE A CA 1
ATOM 4421 C C . PHE A 1 561 ? -32.246 15.017 -7.457 1.00 93.94 561 PHE A C 1
ATOM 4423 O O . PHE A 1 561 ? -32.822 13.971 -7.758 1.00 93.94 561 PHE A O 1
ATOM 4430 N N . VAL A 1 562 ? -32.638 16.214 -7.900 1.00 92.44 562 VAL A N 1
ATOM 4431 C CA . VAL A 1 562 ? -33.718 16.388 -8.891 1.00 92.44 562 VAL A CA 1
ATOM 4432 C C . VAL A 1 562 ? -33.339 15.731 -10.221 1.00 92.44 562 VAL A C 1
ATOM 4434 O O . VAL A 1 562 ? -34.149 15.039 -10.836 1.00 92.44 562 VAL A O 1
ATOM 4437 N N . GLN A 1 563 ? -32.086 15.907 -10.644 1.00 88.25 563 GLN A N 1
ATOM 4438 C CA . GLN A 1 563 ? -31.554 15.359 -11.887 1.00 88.25 563 GLN A CA 1
ATOM 4439 C C . GLN A 1 563 ? -30.733 14.086 -11.611 1.00 88.25 563 GLN A C 1
ATOM 4441 O O . GLN A 1 563 ? -29.738 14.154 -10.887 1.00 88.25 563 GLN A O 1
ATOM 4446 N N . PRO A 1 564 ? -31.049 12.931 -12.230 1.00 84.44 564 PRO A N 1
ATOM 4447 C CA . PRO A 1 564 ? -30.333 11.673 -11.979 1.00 84.44 564 PRO A CA 1
ATOM 4448 C C . PRO A 1 564 ? -28.830 11.699 -12.296 1.00 84.44 564 PRO A C 1
ATOM 4450 O O . PRO A 1 564 ? -28.078 10.878 -11.776 1.00 84.44 564 PRO A O 1
ATOM 4453 N N . LYS A 1 565 ? -28.395 12.613 -13.175 1.00 86.75 565 LYS A N 1
ATOM 4454 C CA . LYS A 1 565 ? -26.989 12.800 -13.574 1.00 86.75 565 LYS A CA 1
ATOM 4455 C C . LYS A 1 565 ? -26.258 13.875 -12.761 1.00 86.75 565 LYS A C 1
ATOM 4457 O O . LYS A 1 565 ? -25.084 14.130 -13.019 1.00 86.75 565 LYS A O 1
ATOM 4462 N N . ASP A 1 566 ? -26.937 14.528 -11.824 1.00 90.69 566 ASP A N 1
ATOM 4463 C CA . ASP A 1 566 ? -26.317 15.549 -10.985 1.00 90.69 566 ASP A CA 1
ATOM 4464 C C . ASP A 1 566 ? -25.547 14.921 -9.818 1.00 90.69 566 ASP A C 1
ATOM 4466 O O . ASP A 1 566 ? -25.704 13.743 -9.491 1.00 90.69 566 ASP A O 1
ATOM 4470 N N . GLY A 1 567 ? -24.665 15.703 -9.212 1.00 90.75 567 GLY A N 1
ATOM 4471 C CA . GLY A 1 567 ? -23.861 15.293 -8.079 1.00 90.75 567 GLY A CA 1
ATOM 4472 C C . GLY A 1 567 ? -22.965 16.417 -7.580 1.00 90.75 567 GLY A C 1
ATOM 4473 O O . GLY A 1 567 ? -22.760 17.425 -8.257 1.00 90.75 567 GLY A O 1
ATOM 4474 N N . MET A 1 568 ? -22.395 16.207 -6.401 1.00 91.75 568 MET A N 1
ATOM 4475 C CA . MET A 1 568 ? -21.584 17.195 -5.699 1.00 91.75 568 MET A CA 1
ATOM 4476 C C . MET A 1 568 ? -20.413 16.543 -4.965 1.00 91.75 568 MET A C 1
ATOM 4478 O O . MET A 1 568 ? -20.485 15.366 -4.603 1.00 91.75 568 MET A O 1
ATOM 4482 N N . SER A 1 569 ? -19.359 17.319 -4.715 1.00 89.94 569 SER A N 1
ATOM 4483 C CA . SER A 1 569 ? -18.377 17.006 -3.679 1.00 89.94 569 SER A CA 1
ATOM 4484 C C . SER A 1 569 ? -18.806 17.613 -2.347 1.00 89.94 569 SER A C 1
ATOM 4486 O O . SER A 1 569 ? -19.408 18.688 -2.311 1.00 89.94 569 SER A O 1
ATOM 4488 N N . LEU A 1 570 ? -18.499 16.929 -1.251 1.00 90.25 570 LEU A N 1
ATOM 4489 C CA . LEU A 1 570 ? -18.763 17.414 0.096 1.00 90.25 570 LEU A CA 1
ATOM 4490 C C . LEU A 1 570 ? -17.662 17.001 1.078 1.00 90.25 570 LEU A C 1
ATOM 4492 O O . LEU A 1 570 ? -17.004 15.979 0.876 1.00 90.25 570 LEU A O 1
ATOM 4496 N N . SER A 1 571 ? -17.464 17.790 2.135 1.00 90.81 571 SER A N 1
ATOM 4497 C CA . SER A 1 571 ? -16.628 17.388 3.273 1.00 90.81 571 SER A CA 1
ATOM 4498 C C . SER A 1 571 ? -17.248 16.193 4.007 1.00 90.81 571 SER A C 1
ATOM 4500 O O . SER A 1 571 ? -18.368 15.776 3.705 1.00 90.81 571 SER A O 1
ATOM 4502 N N . SER A 1 572 ? -16.517 15.620 4.966 1.00 90.94 572 SER A N 1
ATOM 4503 C CA . SER A 1 572 ? -17.061 14.561 5.820 1.00 90.94 572 SER A CA 1
ATOM 4504 C C . SER A 1 572 ? -18.242 15.076 6.650 1.00 90.94 572 SER A C 1
ATOM 4506 O O . SER A 1 572 ? -18.034 15.984 7.460 1.00 90.94 572 SER A O 1
ATOM 4508 N N . PRO A 1 573 ? -19.455 14.510 6.484 1.00 95.38 573 PRO A N 1
ATOM 4509 C CA . PRO A 1 573 ? -20.584 14.863 7.328 1.00 95.38 573 PRO A CA 1
ATOM 4510 C C . PRO A 1 573 ? -20.354 14.473 8.787 1.00 95.38 573 PRO A C 1
ATOM 4512 O O . PRO A 1 573 ? -19.921 13.355 9.078 1.00 95.38 573 PRO A O 1
ATOM 4515 N N . VAL A 1 574 ? -20.691 15.381 9.700 1.00 96.06 574 VAL A N 1
ATOM 4516 C CA . VAL A 1 574 ? -20.584 15.187 11.150 1.00 96.06 574 VAL A CA 1
ATOM 4517 C C . VAL A 1 574 ? -21.948 15.358 11.781 1.00 96.06 574 VAL A C 1
ATOM 4519 O O . VAL A 1 574 ? -22.619 16.358 11.547 1.00 96.06 574 VAL A O 1
ATOM 4522 N N . LEU A 1 575 ? -22.349 14.394 12.605 1.00 97.31 575 LEU A N 1
ATOM 4523 C CA . LEU A 1 575 ? -23.495 14.545 13.487 1.00 97.31 575 LEU A CA 1
ATOM 4524 C C . LEU A 1 575 ? -22.985 14.835 14.900 1.00 97.31 575 LEU A C 1
ATOM 4526 O O . LEU A 1 575 ? -22.375 13.974 15.529 1.00 97.31 575 LEU A O 1
ATOM 4530 N N . SER A 1 576 ? -23.245 16.032 15.402 1.00 95.94 576 SER A N 1
ATOM 4531 C CA . SER A 1 576 ? -22.966 16.430 16.778 1.00 95.94 576 SER A CA 1
ATOM 4532 C C . SER A 1 576 ? -24.205 16.186 17.630 1.00 95.94 576 SER A C 1
ATOM 4534 O O . SER A 1 576 ? -25.289 16.686 17.331 1.00 95.94 576 SER A O 1
ATOM 4536 N N . PHE A 1 577 ? -24.070 15.409 18.699 1.00 92.00 577 PHE A N 1
ATOM 4537 C CA . PHE A 1 577 ? -25.155 15.144 19.637 1.00 92.00 577 PHE A CA 1
ATOM 4538 C C . PHE A 1 577 ? -24.615 15.212 21.062 1.00 92.00 577 PHE A C 1
ATOM 4540 O O . PHE A 1 577 ? -23.762 14.412 21.453 1.00 92.00 577 PHE A O 1
ATOM 4547 N N . LYS A 1 578 ? -25.132 16.169 21.846 1.00 86.94 578 LYS A N 1
ATOM 4548 C CA . LYS A 1 578 ? -24.540 16.585 23.129 1.00 86.94 578 LYS A CA 1
ATOM 4549 C C . LYS A 1 578 ? -23.080 17.026 22.916 1.00 86.94 578 LYS A C 1
ATOM 4551 O O . LYS A 1 578 ? -22.817 17.792 22.001 1.00 86.94 578 LYS A O 1
ATOM 4556 N N . GLU A 1 579 ? -22.148 16.547 23.737 1.00 84.06 579 GLU A N 1
ATOM 4557 C CA . GLU A 1 579 ? -20.712 16.859 23.649 1.00 84.06 579 GLU A CA 1
ATOM 4558 C C . GLU A 1 579 ? -19.941 15.913 22.705 1.00 84.06 579 GLU A C 1
ATOM 4560 O O . GLU A 1 579 ? -18.728 16.036 22.561 1.00 84.06 579 GLU A O 1
ATOM 4565 N N . ALA A 1 580 ? -20.625 14.959 22.059 1.00 86.88 580 ALA A N 1
ATOM 4566 C CA . ALA A 1 580 ? -20.004 13.952 21.203 1.00 86.88 580 ALA A CA 1
ATOM 4567 C C . ALA A 1 580 ? -20.226 14.241 19.712 1.00 86.88 580 ALA A C 1
ATOM 4569 O O . ALA A 1 580 ? -21.287 14.719 19.300 1.00 86.88 580 ALA A O 1
ATOM 4570 N N . THR A 1 581 ? -19.233 13.884 18.897 1.00 90.69 581 THR A N 1
ATOM 4571 C CA . THR A 1 581 ? -19.315 13.925 17.433 1.00 90.69 581 THR A CA 1
ATOM 4572 C C . THR A 1 581 ? -19.312 12.513 16.863 1.00 90.69 581 THR A C 1
ATOM 4574 O O . THR A 1 581 ? -18.570 11.639 17.310 1.00 90.69 581 THR A O 1
ATOM 4577 N N . PHE A 1 582 ? -20.165 12.287 15.870 1.00 93.81 582 PHE A N 1
ATOM 4578 C CA . PHE A 1 582 ? -20.358 10.999 15.222 1.00 93.81 582 PHE A CA 1
ATOM 4579 C C . PHE A 1 582 ? -20.093 11.144 13.727 1.00 93.81 582 PHE A C 1
ATOM 4581 O O . PHE A 1 582 ? -20.547 12.094 13.084 1.00 93.81 582 PHE A O 1
ATOM 4588 N N . ARG A 1 583 ? -19.372 10.172 13.171 1.00 93.88 583 ARG A N 1
ATOM 4589 C CA . ARG A 1 583 ? -19.019 10.096 11.751 1.00 93.88 583 ARG A CA 1
ATOM 4590 C C . ARG A 1 583 ? -19.432 8.752 11.178 1.00 93.88 583 ARG A C 1
ATOM 4592 O O . ARG A 1 583 ? -19.656 7.788 11.910 1.00 93.88 583 ARG A O 1
ATOM 4599 N N . ASP A 1 584 ? -19.484 8.706 9.856 1.00 94.94 584 ASP A N 1
ATOM 4600 C CA . ASP A 1 584 ? -19.663 7.466 9.116 1.00 94.94 584 ASP A CA 1
ATOM 4601 C C . ASP A 1 584 ? -18.561 6.444 9.457 1.00 94.94 584 ASP A C 1
ATOM 4603 O O . ASP A 1 584 ? -17.383 6.807 9.416 1.00 94.94 584 ASP A O 1
ATOM 4607 N N . PRO A 1 585 ? -18.882 5.170 9.773 1.00 93.56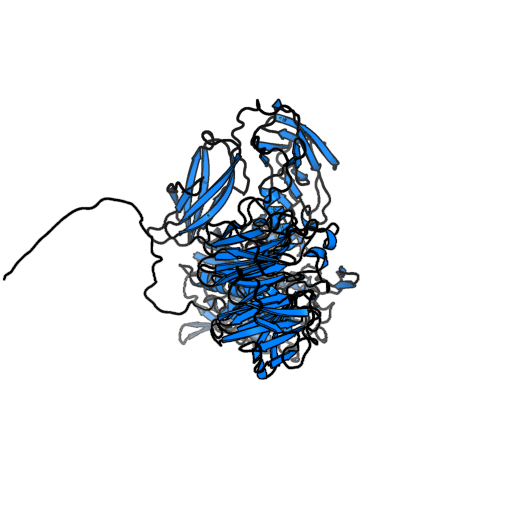 585 PRO A N 1
ATOM 4608 C CA . PRO A 1 585 ? -17.862 4.177 10.122 1.00 93.56 585 PRO A CA 1
ATOM 4609 C C . PRO A 1 585 ? -16.797 3.997 9.036 1.00 93.56 585 PRO A C 1
ATOM 4611 O O . PRO A 1 585 ? -15.622 3.785 9.338 1.00 93.56 585 PRO A O 1
ATOM 4614 N N . ARG A 1 586 ? -17.175 4.145 7.759 1.00 92.50 586 ARG A N 1
ATOM 4615 C CA . ARG A 1 586 ? -16.215 4.094 6.656 1.00 92.50 586 ARG A CA 1
ATOM 4616 C C . ARG A 1 586 ? -15.308 5.317 6.640 1.00 92.50 586 ARG A C 1
ATOM 4618 O O . ARG A 1 586 ? -14.124 5.161 6.354 1.00 92.50 586 ARG A O 1
ATOM 4625 N N . ASP A 1 587 ? -15.836 6.505 6.934 1.00 92.31 587 ASP A N 1
ATOM 4626 C CA . ASP A 1 587 ? -15.016 7.713 7.086 1.00 92.31 587 ASP A CA 1
ATOM 4627 C C . ASP A 1 587 ? -13.991 7.525 8.207 1.00 92.31 587 ASP A C 1
ATOM 4629 O O . ASP A 1 587 ? -12.798 7.720 7.989 1.00 92.31 587 ASP A O 1
ATOM 4633 N N . THR A 1 588 ? -14.430 7.032 9.367 1.00 91.69 588 THR A N 1
ATOM 4634 C CA . THR A 1 588 ? -13.551 6.711 10.500 1.00 91.69 588 THR A CA 1
ATOM 4635 C C . THR A 1 588 ? -12.440 5.735 10.103 1.00 91.69 588 THR A C 1
ATOM 4637 O O . THR A 1 588 ? -11.270 5.981 10.399 1.00 91.69 588 THR A O 1
ATOM 4640 N N . ALA A 1 589 ? -12.766 4.653 9.390 1.00 91.62 589 ALA A N 1
ATOM 4641 C CA . ALA A 1 589 ? -11.773 3.687 8.918 1.00 91.62 589 ALA A CA 1
ATOM 4642 C C . ALA A 1 589 ? -10.767 4.310 7.930 1.00 91.62 589 ALA A C 1
ATOM 4644 O O . ALA A 1 589 ? -9.563 4.078 8.036 1.00 91.62 589 ALA A O 1
ATOM 4645 N N . ILE A 1 590 ? -11.227 5.150 6.999 1.00 90.62 590 ILE A N 1
ATOM 4646 C CA . ILE A 1 590 ? -10.351 5.838 6.040 1.00 90.62 590 ILE A CA 1
ATOM 4647 C C . ILE A 1 590 ? -9.434 6.843 6.749 1.00 90.62 590 ILE A C 1
ATOM 4649 O O . ILE A 1 590 ? -8.238 6.879 6.460 1.00 90.62 590 ILE A O 1
ATOM 4653 N N . ARG A 1 591 ? -9.957 7.630 7.698 1.00 90.62 591 ARG A N 1
ATOM 4654 C CA . ARG A 1 591 ? -9.169 8.571 8.515 1.00 90.62 591 ARG A CA 1
ATOM 4655 C C . ARG A 1 591 ? -8.036 7.874 9.255 1.00 90.62 591 ARG A C 1
ATOM 4657 O O . ARG A 1 591 ? -6.928 8.403 9.307 1.00 90.62 591 ARG A O 1
ATOM 4664 N N . ARG A 1 592 ? -8.275 6.665 9.775 1.00 89.38 592 ARG A N 1
ATOM 4665 C CA . ARG A 1 592 ? -7.228 5.849 10.412 1.00 89.38 592 ARG A CA 1
ATOM 4666 C C . ARG A 1 592 ? -6.108 5.513 9.434 1.00 89.38 592 ARG A C 1
ATOM 4668 O O . ARG A 1 592 ? -4.950 5.738 9.762 1.00 89.38 592 ARG A O 1
ATOM 4675 N N . ILE A 1 593 ? -6.434 5.060 8.221 1.00 92.00 593 ILE A N 1
ATOM 4676 C CA . ILE A 1 593 ? -5.418 4.777 7.192 1.00 92.00 593 ILE A CA 1
ATOM 4677 C C . ILE A 1 593 ? -4.666 6.042 6.785 1.00 92.00 593 ILE A C 1
ATOM 4679 O O . ILE A 1 593 ? -3.441 6.012 6.659 1.00 92.00 593 ILE A O 1
ATOM 4683 N N . ARG A 1 594 ? -5.374 7.167 6.635 1.00 89.00 594 ARG A N 1
ATOM 4684 C CA . ARG A 1 594 ? -4.749 8.443 6.278 1.00 89.00 594 ARG A CA 1
ATOM 4685 C C . ARG A 1 594 ? -3.768 8.904 7.340 1.00 89.00 594 ARG A C 1
ATOM 4687 O O . ARG A 1 594 ? -2.590 9.069 7.045 1.00 89.00 594 ARG A O 1
ATOM 4694 N N . THR A 1 595 ? -4.227 9.020 8.580 1.00 89.31 595 THR A N 1
ATOM 4695 C CA . THR A 1 595 ? -3.392 9.473 9.699 1.00 89.31 595 THR A CA 1
ATOM 4696 C C . THR A 1 595 ? -2.230 8.524 9.981 1.00 89.31 595 THR A C 1
ATOM 4698 O O . THR A 1 595 ? -1.133 8.980 10.303 1.00 89.31 595 THR A O 1
ATOM 4701 N N . ALA A 1 596 ? -2.428 7.216 9.795 1.00 85.69 596 ALA A N 1
ATOM 4702 C CA . ALA A 1 596 ? -1.376 6.212 9.900 1.00 85.69 596 ALA A CA 1
ATOM 4703 C C . ALA A 1 596 ? -0.267 6.375 8.848 1.00 85.69 596 ALA A C 1
ATOM 4705 O O . ALA A 1 596 ? 0.893 6.057 9.134 1.00 85.69 596 ALA A O 1
ATOM 4706 N N . HIS A 1 597 ? -0.611 6.851 7.648 1.00 91.81 597 HIS A N 1
ATOM 4707 C CA . HIS A 1 597 ? 0.332 6.998 6.545 1.00 91.81 597 HIS A CA 1
ATOM 4708 C C . HIS A 1 597 ? 0.889 8.420 6.397 1.00 91.81 597 HIS A C 1
ATOM 4710 O O . HIS A 1 597 ? 2.101 8.600 6.455 1.00 91.81 597 HIS A O 1
ATOM 4716 N N . TRP A 1 598 ? 0.028 9.427 6.248 1.00 88.12 598 TRP A N 1
ATOM 4717 C CA . TRP A 1 598 ? 0.408 10.826 6.010 1.00 88.12 598 TRP A CA 1
ATOM 4718 C C . TRP A 1 598 ? 0.460 11.683 7.289 1.00 88.12 598 TRP A C 1
ATOM 4720 O O . TRP A 1 598 ? 0.820 12.856 7.225 1.00 88.12 598 TRP A O 1
ATOM 4730 N N . GLY A 1 599 ? 0.142 11.123 8.461 1.00 86.06 599 GLY A N 1
ATOM 4731 C CA . GLY A 1 599 ? 0.185 11.834 9.744 1.00 86.06 599 GLY A CA 1
ATOM 4732 C C . GLY A 1 599 ? -1.111 12.575 10.090 1.00 86.06 599 GLY A C 1
ATOM 4733 O O . GLY A 1 599 ? -2.062 12.601 9.314 1.00 86.06 599 GLY A O 1
ATOM 4734 N N . GLN A 1 600 ? -1.169 13.169 11.285 1.00 87.00 600 GLN A N 1
ATOM 4735 C CA . GLN A 1 600 ? -2.408 13.727 11.859 1.00 87.00 600 GLN A CA 1
ATOM 4736 C C . GLN A 1 600 ? -3.038 14.844 11.016 1.00 87.00 600 GLN A C 1
ATOM 4738 O O . GLN A 1 600 ? -4.253 14.916 10.910 1.00 87.00 600 GLN A O 1
ATOM 4743 N N . GLU A 1 601 ? -2.233 15.659 10.332 1.00 85.94 601 GLU A N 1
ATOM 4744 C CA . GLU A 1 601 ? -2.739 16.726 9.454 1.00 85.94 601 GLU A CA 1
ATOM 4745 C C . GLU A 1 601 ? -3.576 16.193 8.280 1.00 85.94 601 GLU A C 1
ATOM 4747 O O . GLU A 1 601 ? -4.369 16.936 7.705 1.00 85.94 601 GLU A O 1
ATOM 4752 N N . SER A 1 602 ? -3.421 14.909 7.938 1.00 86.06 602 SER A N 1
ATOM 4753 C CA . SER A 1 602 ? -4.149 14.260 6.846 1.00 86.06 602 SER A CA 1
ATOM 4754 C C . SER A 1 602 ? -5.539 13.749 7.209 1.00 86.06 602 SER A C 1
ATOM 4756 O O . SER A 1 602 ? -6.239 13.222 6.340 1.00 86.06 602 SER A O 1
ATOM 4758 N N . GLU A 1 603 ? -5.950 13.891 8.471 1.00 84.62 603 GLU A N 1
ATOM 4759 C CA . GLU A 1 603 ? -7.225 13.366 8.959 1.00 84.62 603 GLU A CA 1
ATOM 4760 C C . GLU A 1 603 ? -8.408 13.867 8.114 1.00 84.62 603 GLU A C 1
ATOM 4762 O O . GLU A 1 603 ? -9.240 13.077 7.666 1.00 84.62 603 GLU A O 1
ATOM 4767 N N . ASP A 1 604 ? -8.425 15.164 7.804 1.00 84.62 604 ASP A N 1
ATOM 4768 C CA . ASP A 1 604 ? -9.476 15.815 7.017 1.00 84.62 604 ASP A CA 1
ATOM 4769 C C . ASP A 1 604 ? -9.127 15.979 5.527 1.00 84.62 604 ASP A C 1
ATOM 4771 O O . ASP A 1 604 ? -9.840 16.659 4.788 1.00 84.62 604 ASP A O 1
ATOM 4775 N N . TRP A 1 605 ? -8.046 15.361 5.037 1.00 85.00 605 TRP A N 1
ATOM 4776 C CA . TRP A 1 605 ? -7.683 15.482 3.622 1.00 85.00 605 TRP A CA 1
ATOM 4777 C C . TRP A 1 605 ? -8.709 14.801 2.717 1.00 85.00 605 TRP A C 1
ATOM 4779 O O . TRP A 1 605 ? -8.874 13.581 2.737 1.00 85.00 605 TRP A O 1
ATOM 4789 N N . GLY A 1 606 ? -9.339 15.590 1.849 1.00 82.81 606 GLY A N 1
ATOM 4790 C CA . GLY A 1 606 ? -10.279 15.116 0.837 1.00 82.81 606 GLY A CA 1
ATOM 4791 C C . GLY A 1 606 ? -11.740 15.179 1.272 1.00 82.81 606 GLY A C 1
ATOM 4792 O O . GLY A 1 606 ? -12.154 16.107 1.959 1.00 82.81 606 GLY A O 1
ATOM 4793 N N . GLY A 1 607 ? -12.551 14.220 0.823 1.00 87.81 607 GLY A N 1
ATOM 4794 C CA . GLY A 1 607 ? -13.989 14.245 1.077 1.00 87.81 607 GLY A CA 1
ATOM 4795 C C . GLY A 1 607 ? -14.778 13.174 0.333 1.00 87.81 607 GLY A C 1
ATOM 4796 O O . GLY A 1 607 ? -14.270 12.109 -0.027 1.00 87.81 607 GLY A O 1
ATOM 4797 N N . PHE A 1 608 ? -16.047 13.466 0.089 1.00 90.06 608 PHE A N 1
ATOM 4798 C CA . PHE A 1 608 ? -16.996 12.546 -0.517 1.00 90.06 608 PHE A CA 1
ATOM 4799 C C . PHE A 1 608 ? -17.603 13.107 -1.790 1.00 90.06 608 PHE A C 1
ATOM 4801 O O . PHE A 1 608 ? -17.595 14.308 -2.044 1.00 90.06 608 PHE A O 1
ATOM 4808 N N . ILE A 1 609 ? -18.139 12.198 -2.594 1.00 89.06 609 ILE A N 1
ATOM 4809 C CA . ILE A 1 609 ? -18.808 12.481 -3.854 1.00 89.06 609 ILE A CA 1
ATOM 4810 C C . ILE A 1 609 ? -20.184 11.829 -3.781 1.00 89.06 609 ILE A C 1
ATOM 4812 O O . ILE A 1 609 ? -20.286 10.598 -3.735 1.00 89.06 609 ILE A O 1
ATOM 4816 N N . ALA A 1 610 ? -21.230 12.650 -3.772 1.00 91.50 610 ALA A N 1
ATOM 4817 C CA . ALA A 1 610 ? -22.620 12.210 -3.763 1.00 91.50 610 ALA A CA 1
ATOM 4818 C C . ALA A 1 610 ? -23.266 12.440 -5.138 1.00 91.50 610 ALA A C 1
ATOM 4820 O O . ALA A 1 610 ? -22.969 13.413 -5.831 1.00 91.50 610 ALA A O 1
ATOM 4821 N N . GLY A 1 611 ? -24.167 11.543 -5.530 1.00 89.06 611 GLY A N 1
ATOM 4822 C CA . GLY A 1 611 ? -24.859 11.557 -6.816 1.00 89.06 611 GLY A CA 1
ATOM 4823 C C . GLY A 1 611 ? -24.057 10.919 -7.955 1.00 89.06 611 GLY A C 1
ATOM 4824 O O . GLY A 1 611 ? -23.200 10.048 -7.766 1.00 89.06 611 GLY A O 1
ATOM 4825 N N . ALA A 1 612 ? -24.366 11.334 -9.176 1.00 80.94 612 ALA A N 1
ATOM 4826 C CA . ALA A 1 612 ? -23.729 10.904 -10.414 1.00 80.94 612 ALA A CA 1
ATOM 4827 C C . ALA A 1 612 ? -22.789 11.984 -10.978 1.00 80.94 612 ALA A C 1
ATOM 4829 O O . ALA A 1 612 ? -22.685 12.146 -12.192 1.00 80.94 612 ALA A O 1
ATOM 4830 N N . ALA A 1 613 ? -22.079 12.705 -10.101 1.00 67.69 613 ALA A N 1
ATOM 4831 C CA . ALA A 1 613 ? -21.059 13.660 -10.520 1.00 67.69 613 ALA A CA 1
ATOM 4832 C C . ALA A 1 613 ? -19.992 12.957 -11.375 1.00 67.69 613 ALA A C 1
ATOM 4834 O O . ALA A 1 613 ? -19.298 12.062 -10.896 1.00 67.69 613 ALA A O 1
ATOM 4835 N N . ALA A 1 614 ? -19.885 13.354 -12.642 1.00 62.84 614 ALA A N 1
ATOM 4836 C CA . ALA A 1 614 ? -18.786 12.985 -13.518 1.00 62.84 614 ALA A CA 1
ATOM 4837 C C . ALA A 1 614 ? -17.815 14.167 -13.622 1.00 62.84 614 ALA A C 1
ATOM 4839 O O . ALA A 1 614 ? -18.220 15.267 -14.014 1.00 62.84 614 ALA A O 1
ATOM 4840 N N . PRO A 1 615 ? -16.526 13.889 -13.390 1.00 63.50 615 PRO A N 1
ATOM 4841 C CA . PRO A 1 615 ? -15.745 14.299 -12.212 1.00 63.50 615 PRO A CA 1
ATOM 4842 C C . PRO A 1 615 ? -16.477 15.061 -11.075 1.00 63.50 615 PRO A C 1
ATOM 4844 O O . PRO A 1 615 ? -17.460 15.769 -11.317 1.00 63.50 615 PRO A O 1
ATOM 4847 N N . PRO A 1 616 ? -15.990 14.969 -9.820 1.00 67.06 616 PRO A N 1
ATOM 4848 C CA . PRO A 1 616 ? -14.702 14.393 -9.400 1.00 67.06 616 PRO A CA 1
ATOM 4849 C C . PRO A 1 616 ? -14.666 12.857 -9.410 1.00 67.06 616 PRO A C 1
ATOM 4851 O O . PRO A 1 616 ? -15.695 12.196 -9.290 1.00 67.06 616 PRO A O 1
ATOM 4854 N N . ASP A 1 617 ? -13.473 12.288 -9.575 1.00 73.69 617 ASP A N 1
ATOM 4855 C CA . ASP A 1 617 ? -13.244 10.847 -9.479 1.00 73.69 617 ASP A CA 1
ATOM 4856 C C . ASP A 1 617 ? -12.955 10.428 -8.037 1.00 73.69 617 ASP A C 1
ATOM 4858 O O . ASP A 1 617 ? -12.447 11.207 -7.236 1.00 73.69 617 ASP A O 1
ATOM 4862 N N . GLU A 1 618 ? -13.226 9.163 -7.701 1.00 80.12 618 GLU A N 1
ATOM 4863 C CA . GLU A 1 618 ? -12.593 8.563 -6.521 1.00 80.12 618 GLU A CA 1
ATOM 4864 C C . GLU A 1 618 ? -11.067 8.588 -6.668 1.00 80.12 618 GLU A C 1
ATOM 4866 O O . GLU A 1 618 ? -10.554 8.103 -7.678 1.00 80.12 618 GLU A O 1
ATOM 4871 N N . THR A 1 619 ? -10.393 9.100 -5.643 1.00 83.06 619 THR A N 1
ATOM 4872 C CA . THR A 1 619 ? -8.934 9.210 -5.480 1.00 83.06 619 THR A CA 1
ATOM 4873 C C . THR A 1 619 ? -8.558 8.659 -4.095 1.00 83.06 619 THR A C 1
ATOM 4875 O O . THR A 1 619 ? -9.470 8.307 -3.344 1.00 83.06 619 THR A O 1
ATOM 4878 N N . PRO A 1 620 ? -7.281 8.606 -3.665 1.00 83.94 620 PRO A N 1
ATOM 4879 C CA . PRO A 1 620 ? -6.939 8.276 -2.272 1.00 83.94 620 PRO A CA 1
ATOM 4880 C C . PRO A 1 620 ? -7.745 9.071 -1.230 1.00 83.94 620 PRO A C 1
ATOM 4882 O O . PRO A 1 620 ? -8.099 8.570 -0.158 1.00 83.94 620 PRO A O 1
ATOM 4885 N N . PHE A 1 621 ? -8.083 10.313 -1.579 1.00 84.69 621 PHE A N 1
ATOM 4886 C CA . PHE A 1 621 ? -8.691 11.287 -0.682 1.00 84.69 621 PHE A CA 1
ATOM 4887 C C . PHE A 1 621 ? -10.194 11.502 -0.934 1.00 84.69 621 PHE A C 1
ATOM 4889 O O . PHE A 1 621 ? -10.901 11.938 -0.027 1.00 84.69 621 PHE A O 1
ATOM 4896 N N . HIS A 1 622 ? -10.721 11.139 -2.109 1.00 84.94 622 HIS A N 1
ATOM 4897 C CA . HIS A 1 622 ? -12.143 11.302 -2.436 1.00 84.94 622 HIS A CA 1
ATOM 4898 C C . HIS A 1 622 ? -12.834 9.978 -2.729 1.00 84.94 622 HIS A C 1
ATOM 4900 O O . HIS A 1 622 ? -12.302 9.129 -3.441 1.00 84.94 622 HIS A O 1
ATOM 4906 N N . ARG A 1 623 ? -14.046 9.792 -2.202 1.00 86.56 623 ARG A N 1
ATOM 4907 C CA . ARG A 1 623 ? -14.801 8.539 -2.362 1.00 86.56 623 ARG A CA 1
ATOM 4908 C C . ARG A 1 623 ? -16.236 8.787 -2.766 1.00 86.56 623 ARG A C 1
ATOM 4910 O O . ARG A 1 623 ? -16.884 9.703 -2.266 1.00 86.56 623 ARG A O 1
ATOM 4917 N N . LYS A 1 624 ? -16.772 7.904 -3.606 1.00 87.06 624 LYS A N 1
ATOM 4918 C CA . LYS A 1 624 ? -18.185 7.944 -3.960 1.00 87.06 624 LYS A CA 1
ATOM 4919 C C . LYS A 1 624 ? -19.010 7.316 -2.842 1.00 87.06 624 LYS A C 1
ATOM 4921 O O . LYS A 1 624 ? -18.820 6.139 -2.506 1.00 87.06 624 LYS A O 1
ATOM 4926 N N . GLN A 1 625 ? -19.924 8.105 -2.285 1.00 90.69 625 GLN A N 1
ATOM 4927 C CA . GLN A 1 625 ? -20.794 7.719 -1.182 1.00 90.69 625 GLN A CA 1
ATOM 4928 C C . GLN A 1 625 ? -22.084 8.542 -1.220 1.00 90.69 625 GLN A C 1
ATOM 4930 O O . GLN A 1 625 ? -22.066 9.760 -1.099 1.00 90.69 625 GLN A O 1
ATOM 4935 N N . ASN A 1 626 ? -23.213 7.857 -1.402 1.00 90.50 626 ASN A N 1
ATOM 4936 C CA . ASN A 1 626 ? -24.538 8.489 -1.472 1.00 90.50 626 ASN A CA 1
ATOM 4937 C C . ASN A 1 626 ? -25.301 8.439 -0.147 1.00 90.50 626 ASN A C 1
ATOM 4939 O O . ASN A 1 626 ? -26.336 9.087 -0.009 1.00 90.50 626 ASN A O 1
ATOM 4943 N N . SER A 1 627 ? -24.817 7.627 0.789 1.00 92.75 627 SER A N 1
ATOM 4944 C CA . SER A 1 627 ? -25.449 7.372 2.070 1.00 92.75 627 SER A CA 1
ATOM 4945 C C . SER A 1 627 ? -24.377 7.345 3.145 1.00 92.75 627 SER A C 1
ATOM 4947 O O . SER A 1 627 ? -23.336 6.721 2.945 1.00 92.75 627 SER A O 1
ATOM 4949 N N . PHE A 1 628 ? -24.645 8.006 4.260 1.00 95.56 628 PHE A N 1
ATOM 4950 C CA . PHE A 1 628 ? -23.764 8.105 5.419 1.00 95.56 628 PHE A CA 1
ATOM 4951 C C . PHE A 1 628 ? -24.520 7.616 6.642 1.00 95.56 628 PHE A C 1
ATOM 4953 O O . PHE A 1 628 ? -25.731 7.829 6.725 1.00 95.56 628 PHE A O 1
ATOM 4960 N N . CYS A 1 629 ? -23.834 6.960 7.569 1.00 95.12 629 CYS A N 1
ATOM 4961 C CA . CYS A 1 629 ? -24.467 6.391 8.747 1.00 95.12 629 CYS A CA 1
ATOM 4962 C C . CYS A 1 629 ? -23.874 6.933 10.050 1.00 95.12 629 CYS A C 1
ATOM 4964 O O . CYS A 1 629 ? -22.666 6.962 10.211 1.00 95.12 629 CYS A O 1
ATOM 4966 N N . PHE A 1 630 ? -24.710 7.293 11.020 1.00 95.25 630 PHE A N 1
ATOM 4967 C CA . PHE A 1 630 ? -24.283 7.753 12.343 1.00 95.25 630 PHE A CA 1
ATOM 4968 C C . PHE A 1 630 ? -24.878 6.844 13.415 1.00 95.25 630 PHE A C 1
ATOM 4970 O O . PHE A 1 630 ? -26.103 6.767 13.550 1.00 95.25 630 PHE A O 1
ATOM 4977 N N . VAL A 1 631 ? -24.023 6.147 14.163 1.00 92.00 631 VAL A N 1
ATOM 4978 C CA . VAL A 1 631 ? -24.440 5.217 15.222 1.00 92.00 631 VAL A CA 1
ATOM 4979 C C . VAL A 1 631 ? -24.312 5.905 16.581 1.00 92.00 631 VAL A C 1
ATOM 4981 O O . VAL A 1 631 ? -23.213 6.250 16.999 1.00 92.00 631 VAL A O 1
ATOM 4984 N N . LEU A 1 632 ? -25.440 6.117 17.256 1.00 88.50 632 LEU A N 1
ATOM 4985 C CA . LEU A 1 632 ? -25.544 6.730 18.577 1.00 88.50 632 LEU A CA 1
ATOM 4986 C C . LEU A 1 632 ? -25.732 5.610 19.602 1.00 88.50 632 LEU A C 1
ATOM 4988 O O . LEU A 1 632 ? -26.754 4.925 19.587 1.00 88.50 632 LEU A O 1
ATOM 4992 N N . ASN A 1 633 ? -24.780 5.449 20.519 1.00 68.38 633 ASN A N 1
ATOM 4993 C CA . ASN A 1 633 ? -24.901 4.496 21.622 1.00 68.38 633 ASN A CA 1
ATOM 4994 C C . ASN A 1 633 ? -25.631 5.151 22.812 1.00 68.38 633 ASN A C 1
ATOM 4996 O O . ASN A 1 633 ? -25.062 6.038 23.447 1.00 68.38 633 ASN A O 1
ATOM 5000 N N . PRO A 1 634 ? -26.854 4.724 23.188 1.00 41.84 634 PRO A N 1
ATOM 5001 C CA . PRO A 1 634 ? -27.552 5.272 24.356 1.00 41.84 634 PRO A CA 1
ATOM 5002 C C . PRO A 1 634 ? -26.906 4.902 25.710 1.00 41.84 634 PRO A C 1
ATOM 5004 O O . PRO A 1 634 ? -27.293 5.463 26.732 1.00 41.84 634 PRO A O 1
ATOM 5007 N N . THR A 1 635 ? -25.914 4.003 25.741 1.00 35.38 635 THR A N 1
ATOM 5008 C CA . THR A 1 635 ? -25.189 3.565 26.953 1.00 35.38 635 THR A CA 1
ATOM 5009 C C . THR A 1 635 ? -23.831 4.240 27.181 1.00 35.38 635 THR A C 1
ATOM 5011 O O . THR A 1 635 ? -23.170 3.926 28.168 1.00 35.38 635 THR A O 1
ATOM 5014 N N . GLN A 1 636 ? -23.410 5.189 26.341 1.00 33.34 636 GLN A N 1
ATOM 5015 C CA . GLN A 1 636 ? -22.175 5.957 26.552 1.00 33.34 636 GLN A CA 1
ATOM 5016 C C . GLN A 1 636 ? -22.502 7.433 26.830 1.00 33.34 636 GLN A C 1
ATOM 5018 O O . GLN A 1 636 ? -22.871 8.189 25.934 1.00 33.34 636 GLN A O 1
ATOM 5023 N N . SER A 1 637 ? -22.389 7.835 28.100 1.00 23.06 637 SER A N 1
ATOM 5024 C CA . SER A 1 637 ? -22.238 9.243 28.500 1.00 23.06 637 SER A CA 1
ATOM 5025 C C . SER A 1 637 ? -20.759 9.645 28.337 1.00 23.06 637 SER A C 1
ATOM 5027 O O . SER A 1 637 ? -19.908 8.754 28.364 1.00 23.06 637 SER A O 1
ATOM 5029 N N . PRO A 1 638 ? -20.440 10.934 28.116 1.00 30.83 638 PRO A N 1
ATOM 5030 C CA . PRO A 1 638 ? -19.179 11.349 27.522 1.00 30.83 638 PRO A CA 1
ATOM 5031 C C . PRO A 1 638 ? -18.055 11.316 28.556 1.00 30.83 638 PRO A C 1
ATOM 5033 O O . PRO A 1 638 ? -18.024 12.123 29.476 1.00 30.83 638 PRO A O 1
ATOM 5036 N N . ASP A 1 639 ? -17.127 10.389 28.358 1.00 24.45 639 ASP A N 1
ATOM 5037 C CA . ASP A 1 639 ? -15.729 10.572 28.710 1.00 24.45 639 ASP A CA 1
ATOM 5038 C C . ASP A 1 639 ? -14.902 10.238 27.465 1.00 24.45 639 ASP A C 1
ATOM 5040 O O . ASP A 1 639 ? -15.229 9.367 26.656 1.00 24.45 639 ASP A O 1
ATOM 5044 N N . ILE A 1 640 ? -13.880 11.052 27.284 1.00 29.52 640 ILE A N 1
ATOM 5045 C CA . ILE A 1 640 ? -13.062 11.227 26.093 1.00 29.52 640 ILE A CA 1
ATOM 5046 C C . ILE A 1 640 ? -12.309 9.928 25.707 1.00 29.52 640 ILE A C 1
ATOM 5048 O O . ILE A 1 640 ? -11.794 9.217 26.564 1.00 29.52 640 ILE A O 1
ATOM 5052 N N . HIS A 1 641 ? -12.210 9.688 24.389 1.00 27.39 641 HIS A N 1
ATOM 5053 C CA . HIS A 1 641 ? -11.461 8.633 23.671 1.00 27.39 641 HIS A CA 1
ATOM 5054 C C . HIS A 1 641 ? -12.051 7.210 23.648 1.00 27.39 641 HIS A C 1
ATOM 5056 O O . HIS A 1 641 ? -11.552 6.282 24.280 1.00 27.39 641 HIS A O 1
ATOM 5062 N N . ALA A 1 642 ? -13.020 6.993 22.752 1.00 29.23 642 ALA A N 1
ATOM 5063 C CA . ALA A 1 642 ? -13.224 5.684 22.135 1.00 29.23 642 ALA A CA 1
ATOM 5064 C C . ALA A 1 642 ? -12.212 5.482 20.990 1.00 29.23 642 ALA A C 1
ATOM 5066 O O . ALA A 1 642 ? -12.548 5.559 19.806 1.00 29.23 642 ALA A O 1
ATOM 5067 N N . ASP A 1 643 ? -10.958 5.211 21.353 1.00 28.25 643 ASP A N 1
ATOM 5068 C CA . ASP A 1 643 ? -10.075 4.428 20.493 1.00 28.25 643 ASP A CA 1
ATOM 5069 C C . ASP A 1 643 ? -10.684 3.026 20.386 1.00 28.25 643 ASP A C 1
ATOM 5071 O O . ASP A 1 643 ? -10.543 2.195 21.285 1.00 28.25 643 ASP A O 1
ATOM 5075 N N . ALA A 1 644 ? -11.420 2.771 19.301 1.00 30.91 644 ALA A N 1
ATOM 5076 C CA . ALA A 1 644 ? -11.882 1.424 18.992 1.00 30.91 644 ALA A CA 1
ATOM 5077 C C . ALA A 1 644 ? -10.656 0.548 18.701 1.00 30.91 644 ALA A C 1
ATOM 5079 O O . ALA A 1 644 ? -10.046 0.664 17.636 1.00 30.91 644 ALA A O 1
ATOM 5080 N N . GLU A 1 645 ? -10.301 -0.246 19.710 1.00 31.41 645 GLU A N 1
ATOM 5081 C CA . GLU A 1 645 ? -9.601 -1.526 19.658 1.00 31.41 645 GLU A CA 1
ATOM 5082 C C . GLU A 1 645 ? -8.565 -1.661 18.536 1.00 31.41 645 GLU A C 1
ATOM 5084 O O . GLU A 1 645 ? -8.717 -2.434 17.594 1.00 31.41 645 GLU A O 1
ATOM 5089 N N . LYS A 1 646 ? -7.420 -0.984 18.699 1.00 34.72 646 LYS A N 1
ATOM 5090 C CA . LYS A 1 646 ? -6.166 -1.593 18.245 1.00 34.72 646 LYS A CA 1
ATOM 5091 C C . LYS A 1 646 ? -5.990 -2.905 18.994 1.00 34.72 646 LYS A C 1
ATOM 5093 O O . LYS A 1 646 ? -6.106 -2.925 20.231 1.00 34.72 646 LYS A O 1
ATOM 5098 N N . GLY A 1 647 ? -5.744 -3.949 18.202 1.00 36.34 647 GLY A N 1
ATOM 5099 C CA . GLY A 1 647 ? -5.642 -5.345 18.591 1.00 36.34 647 GLY A CA 1
ATOM 5100 C C . GLY A 1 647 ? -5.169 -5.510 20.023 1.00 36.34 647 GLY A C 1
ATOM 5101 O O . GLY A 1 647 ? -4.104 -5.032 20.414 1.00 36.34 647 GLY A O 1
ATOM 5102 N N . LEU A 1 648 ? -5.986 -6.173 20.833 1.00 36.34 648 LEU A N 1
ATOM 5103 C CA . LEU A 1 648 ? -5.420 -6.899 21.952 1.00 36.34 648 LEU A CA 1
ATOM 5104 C C . LEU A 1 648 ? -4.309 -7.770 21.352 1.00 36.34 648 LEU A C 1
ATOM 5106 O O . LEU A 1 648 ? -4.587 -8.532 20.423 1.00 36.34 648 LEU A O 1
ATOM 5110 N N . PRO A 1 649 ? -3.066 -7.700 21.846 1.00 47.66 649 PRO A N 1
ATOM 5111 C CA . PRO A 1 649 ? -2.265 -8.903 21.851 1.00 47.66 649 PRO A CA 1
ATOM 5112 C C . PRO A 1 649 ? -3.165 -9.997 22.411 1.00 47.66 649 PRO A C 1
ATOM 5114 O O . PRO A 1 649 ? -3.634 -9.849 23.543 1.00 47.66 649 PRO A O 1
ATOM 5117 N N . SER A 1 650 ? -3.487 -11.018 21.619 1.00 51.31 650 SER A N 1
ATOM 5118 C CA . SER A 1 650 ? -4.239 -12.162 22.120 1.00 51.31 650 SER A CA 1
ATOM 5119 C C . SER A 1 650 ? -3.591 -12.595 23.438 1.00 51.31 650 SER A C 1
ATOM 5121 O O . SER A 1 650 ? -2.397 -12.888 23.484 1.00 51.31 650 SER A O 1
ATOM 5123 N N . GLY A 1 651 ? -4.354 -12.471 24.521 1.00 71.69 651 GLY A N 1
ATOM 5124 C CA . GLY A 1 651 ? -3.986 -12.935 25.848 1.00 71.69 651 GLY A CA 1
ATOM 5125 C C . GLY A 1 651 ? -3.203 -12.025 26.794 1.00 71.69 651 GLY A C 1
ATOM 5126 O O . GLY A 1 651 ? -2.994 -12.447 27.927 1.00 71.69 651 GLY A O 1
ATOM 5127 N N . VAL A 1 652 ? -2.805 -10.791 26.453 1.00 85.06 652 VAL A N 1
ATOM 5128 C CA . VAL A 1 652 ? -2.145 -9.922 27.460 1.00 85.06 652 VAL A CA 1
ATOM 5129 C C . VAL A 1 652 ? -3.152 -9.419 28.499 1.00 85.06 652 VAL A C 1
ATOM 5131 O O . VAL A 1 652 ? -4.071 -8.666 28.181 1.00 85.06 652 VAL A O 1
ATOM 5134 N N . GLN A 1 653 ? -2.931 -9.776 29.763 1.00 90.88 653 GLN A N 1
ATOM 5135 C CA . GLN A 1 653 ? -3.718 -9.319 30.904 1.00 90.88 653 GLN A CA 1
ATOM 5136 C C . GLN A 1 653 ? -2.809 -8.651 31.935 1.00 90.88 653 GLN A C 1
ATOM 5138 O O . GLN A 1 653 ? -1.868 -9.267 32.428 1.00 90.88 653 GLN A O 1
ATOM 5143 N N . VAL A 1 654 ? -3.116 -7.407 32.310 1.00 92.94 654 VAL A N 1
ATOM 5144 C CA . VAL A 1 654 ? -2.416 -6.691 33.386 1.00 92.94 654 VAL A CA 1
ATOM 5145 C C . VAL A 1 654 ? -3.356 -6.514 34.569 1.00 92.94 654 VAL A C 1
ATOM 5147 O O . VAL A 1 654 ? -4.450 -5.972 34.437 1.00 92.94 654 VAL A O 1
ATOM 5150 N N . THR A 1 655 ? -2.944 -6.991 35.739 1.00 93.50 655 THR A N 1
ATOM 5151 C CA . THR A 1 655 ? -3.735 -6.909 36.974 1.00 93.50 655 THR A CA 1
ATOM 5152 C C . THR A 1 655 ? -2.895 -6.357 38.112 1.00 93.50 655 THR A C 1
ATOM 5154 O O . THR A 1 655 ? -1.690 -6.587 38.182 1.00 93.50 655 THR A O 1
ATOM 5157 N N . GLN A 1 656 ? -3.521 -5.615 39.022 1.00 93.62 656 GLN A N 1
ATOM 5158 C CA . GLN A 1 656 ? -2.844 -5.149 40.228 1.00 93.62 656 GLN A CA 1
ATOM 5159 C C . GLN A 1 656 ? -2.428 -6.357 41.082 1.00 93.62 656 GLN A C 1
ATOM 5161 O O . GLN A 1 656 ? -3.262 -7.195 41.426 1.00 93.62 656 GLN A O 1
ATOM 5166 N N . TYR A 1 657 ? -1.148 -6.432 41.444 1.00 94.00 657 TYR A N 1
ATOM 5167 C CA . TYR A 1 657 ? -0.591 -7.508 42.261 1.00 94.00 657 TYR A CA 1
ATOM 5168 C C . TYR A 1 657 ? -0.497 -7.115 43.738 1.00 94.00 657 TYR A C 1
ATOM 5170 O O . TYR A 1 657 ? -1.021 -7.818 44.606 1.00 94.00 657 TYR A O 1
ATOM 5178 N N . ALA A 1 658 ? 0.139 -5.976 44.035 1.00 92.06 658 ALA A N 1
ATOM 5179 C CA . ALA A 1 658 ? 0.364 -5.533 45.406 1.00 92.06 658 ALA A CA 1
ATOM 5180 C C . ALA A 1 658 ? 0.519 -4.006 45.536 1.00 92.06 658 ALA A C 1
ATOM 5182 O O . ALA A 1 658 ? 0.994 -3.362 44.607 1.00 92.06 658 ALA A O 1
ATOM 5183 N N . PRO A 1 659 ? 0.171 -3.420 46.694 1.00 87.31 659 PRO A N 1
ATOM 5184 C CA . PRO A 1 659 ? -0.672 -4.012 47.735 1.00 87.31 659 PRO A CA 1
ATOM 5185 C C . PRO A 1 659 ? -2.146 -4.029 47.264 1.00 87.31 659 PRO A C 1
ATOM 5187 O O . PRO A 1 659 ? -2.488 -3.388 46.276 1.00 87.31 659 PRO A O 1
ATOM 5190 N N . LYS A 1 660 ? -3.048 -4.772 47.924 1.00 78.06 660 LYS A N 1
ATOM 5191 C CA . LYS A 1 660 ? -4.446 -4.918 47.448 1.00 78.06 660 LYS A CA 1
ATOM 5192 C C . LYS A 1 660 ? -5.290 -3.637 47.598 1.00 78.06 660 LYS A C 1
ATOM 5194 O O . LYS A 1 660 ? -6.063 -3.323 46.702 1.00 78.06 660 LYS A O 1
ATOM 5199 N N . SER A 1 661 ? -5.127 -2.890 48.692 1.00 69.75 661 SER A N 1
ATOM 5200 C CA . SER A 1 661 ? -5.944 -1.698 49.004 1.00 69.75 661 SER A CA 1
ATOM 5201 C C . SER A 1 661 ? -5.151 -0.447 49.405 1.00 69.75 661 SER A C 1
ATOM 5203 O O . SER A 1 661 ? -5.723 0.636 49.446 1.00 69.75 661 SER A O 1
ATOM 5205 N N . ALA A 1 662 ? -3.853 -0.577 49.694 1.00 84.62 662 ALA A N 1
ATOM 5206 C CA . ALA A 1 662 ? -2.986 0.527 50.112 1.00 84.62 662 ALA A CA 1
ATOM 5207 C C . ALA A 1 662 ? -2.129 1.064 48.943 1.00 84.62 662 ALA A C 1
ATOM 5209 O O . ALA A 1 662 ? -2.322 0.685 47.786 1.00 84.62 662 ALA A O 1
ATOM 5210 N N . SER A 1 663 ? -1.160 1.922 49.254 1.00 90.81 663 SER A N 1
ATOM 5211 C CA . SER A 1 663 ? -0.092 2.351 48.349 1.00 90.81 663 SER A CA 1
ATOM 5212 C C . SER A 1 663 ? 1.248 2.223 49.068 1.00 90.81 663 SER A C 1
ATOM 5214 O O . SER A 1 663 ? 1.326 2.433 50.280 1.00 90.81 663 SER A O 1
ATOM 5216 N N . PHE A 1 664 ? 2.300 1.884 48.331 1.00 94.31 664 PHE A N 1
ATOM 5217 C CA . PHE A 1 664 ? 3.669 2.040 48.816 1.00 94.31 664 PHE A CA 1
ATOM 5218 C C . PHE A 1 664 ? 4.088 3.524 48.788 1.00 94.31 664 PHE A C 1
ATOM 5220 O O . PHE A 1 664 ? 3.422 4.318 48.128 1.00 94.31 664 PHE A O 1
ATOM 5227 N N . PRO A 1 665 ? 5.164 3.919 49.493 1.00 89.12 665 PRO A N 1
ATOM 5228 C CA . PRO A 1 665 ? 5.733 5.267 49.433 1.00 89.12 665 PRO A CA 1
ATOM 5229 C C . PRO A 1 665 ? 6.842 5.366 48.366 1.00 89.12 665 PRO A C 1
ATOM 5231 O O . PRO A 1 665 ? 8.014 5.494 48.701 1.00 89.12 665 PRO A O 1
ATOM 5234 N N . GLY A 1 666 ? 6.487 5.271 47.085 1.00 88.75 666 GLY A N 1
ATOM 5235 C CA . GLY A 1 666 ? 7.394 5.391 45.936 1.00 88.75 666 GLY A CA 1
ATOM 5236 C C . GLY A 1 666 ? 7.954 4.054 45.454 1.00 88.75 666 GLY A C 1
ATOM 5237 O O . GLY A 1 666 ? 9.157 3.839 45.545 1.00 88.75 666 GLY A O 1
ATOM 5238 N N . CYS A 1 667 ? 7.091 3.143 44.992 1.00 94.88 667 CYS A N 1
ATOM 5239 C CA . CYS A 1 667 ? 7.452 1.786 44.555 1.00 94.88 667 CYS A CA 1
ATOM 5240 C C . CYS A 1 667 ? 8.346 1.787 43.306 1.00 94.88 667 CYS A C 1
ATOM 5242 O O . CYS A 1 667 ? 7.960 2.318 42.265 1.00 94.88 667 CYS A O 1
ATOM 5244 N N . THR A 1 668 ? 9.516 1.153 43.407 1.00 95.06 668 THR A N 1
ATOM 5245 C CA . THR A 1 668 ? 10.533 1.134 42.342 1.00 95.06 668 THR A CA 1
ATOM 5246 C C . THR A 1 668 ? 10.837 -0.270 41.821 1.00 95.06 668 THR A C 1
ATOM 5248 O O . THR A 1 668 ? 10.973 -0.422 40.613 1.00 95.06 668 THR A O 1
ATOM 5251 N N . HIS A 1 669 ? 10.876 -1.298 42.677 1.00 97.75 669 HIS A N 1
ATOM 5252 C CA . HIS A 1 669 ? 11.181 -2.690 42.307 1.00 97.75 669 HIS A CA 1
ATOM 5253 C C . HIS A 1 669 ? 10.385 -3.679 43.170 1.00 97.75 669 HIS A C 1
ATOM 5255 O O . HIS A 1 669 ? 10.045 -3.378 44.318 1.00 97.75 669 HIS A O 1
ATOM 5261 N N . ILE A 1 670 ? 10.156 -4.887 42.653 1.00 97.00 670 ILE A N 1
ATOM 5262 C CA . ILE A 1 670 ? 9.811 -6.084 43.420 1.00 97.00 670 ILE A CA 1
ATOM 5263 C C . ILE A 1 670 ? 10.796 -7.206 43.081 1.00 97.00 670 ILE A C 1
ATOM 5265 O O . ILE A 1 670 ? 11.000 -7.503 41.918 1.00 97.00 670 ILE A O 1
ATOM 5269 N N . ALA A 1 671 ? 11.367 -7.868 44.081 1.00 95.50 671 ALA A N 1
ATOM 5270 C CA . ALA A 1 671 ? 12.263 -9.003 43.885 1.00 95.50 671 ALA A CA 1
ATOM 5271 C C . ALA A 1 671 ? 11.733 -10.263 44.568 1.00 95.50 671 ALA A C 1
ATOM 5273 O O . ALA A 1 671 ? 11.082 -10.195 45.615 1.00 95.50 671 ALA A O 1
ATOM 5274 N N . PHE A 1 672 ? 12.087 -11.417 44.003 1.00 92.94 672 PHE A N 1
ATOM 5275 C CA . PHE A 1 672 ? 11.641 -12.733 44.453 1.00 92.94 672 PHE A CA 1
ATOM 5276 C C . PHE A 1 672 ? 12.830 -13.599 44.892 1.00 92.94 672 PHE A C 1
ATOM 5278 O O . PHE A 1 672 ? 13.849 -13.678 44.208 1.00 92.94 672 PHE A O 1
ATOM 5285 N N . SER A 1 673 ? 12.699 -14.275 46.036 1.00 90.75 673 SER A N 1
ATOM 5286 C CA . SER A 1 673 ? 13.630 -15.313 46.497 1.00 90.75 673 SER A CA 1
ATOM 5287 C C . SER A 1 673 ? 12.872 -16.389 47.273 1.00 90.75 673 SER A C 1
ATOM 5289 O O . SER A 1 673 ? 12.486 -16.206 48.432 1.00 90.75 673 SER A O 1
ATOM 5291 N N . GLY A 1 674 ? 12.606 -17.520 46.614 1.00 87.38 674 GLY A N 1
ATOM 5292 C CA . GLY A 1 674 ? 11.695 -18.534 47.141 1.00 87.38 674 GLY A CA 1
ATOM 5293 C C . GLY A 1 674 ? 10.307 -17.937 47.387 1.00 87.38 674 GLY A C 1
ATOM 5294 O O . GLY A 1 674 ? 9.717 -17.350 46.490 1.00 87.38 674 GLY A O 1
ATOM 5295 N N . LYS A 1 675 ? 9.793 -18.054 48.617 1.00 88.56 675 LYS A N 1
ATOM 5296 C CA . LYS A 1 675 ? 8.511 -17.438 49.015 1.00 88.56 675 LYS A CA 1
ATOM 5297 C C . LYS A 1 675 ? 8.642 -15.985 49.483 1.00 88.56 675 LYS A C 1
ATOM 5299 O O . LYS A 1 675 ? 7.638 -15.354 49.807 1.00 88.56 675 LYS A O 1
ATOM 5304 N N . THR A 1 676 ? 9.867 -15.476 49.587 1.00 92.94 676 THR A N 1
ATOM 5305 C CA . THR A 1 676 ? 10.123 -14.117 50.054 1.00 92.94 676 THR A CA 1
ATOM 5306 C C . THR A 1 676 ? 10.017 -13.150 48.888 1.00 92.94 676 THR A C 1
ATOM 5308 O O . THR A 1 676 ? 10.743 -13.272 47.904 1.00 92.94 676 THR A O 1
ATOM 5311 N N . GLU A 1 677 ? 9.147 -12.161 49.038 1.00 95.94 677 GLU A N 1
ATOM 5312 C CA . GLU A 1 677 ? 9.027 -11.025 48.132 1.00 95.94 677 GLU A CA 1
ATOM 5313 C C . GLU A 1 677 ? 9.498 -9.770 48.852 1.00 95.94 677 GLU A C 1
ATOM 5315 O O . GLU A 1 677 ? 9.114 -9.545 50.005 1.00 95.94 677 GLU A O 1
ATOM 5320 N N . ILE A 1 678 ? 10.305 -8.949 48.181 1.00 97.69 678 ILE A N 1
ATOM 5321 C CA . ILE A 1 678 ? 10.783 -7.673 48.716 1.00 97.69 678 ILE A CA 1
ATOM 5322 C C . ILE A 1 678 ? 10.467 -6.570 47.715 1.00 97.69 678 ILE A C 1
ATOM 5324 O O . ILE A 1 678 ? 10.858 -6.658 46.560 1.00 97.69 678 ILE A O 1
ATOM 5328 N N . VAL A 1 679 ? 9.788 -5.524 48.171 1.00 97.62 679 VAL A N 1
ATOM 5329 C CA . VAL A 1 679 ? 9.522 -4.305 47.409 1.00 97.62 679 VAL A CA 1
ATOM 5330 C C . VAL A 1 679 ? 10.418 -3.190 47.927 1.00 97.62 679 VAL A C 1
ATOM 5332 O O . VAL A 1 679 ? 10.467 -2.938 49.135 1.00 97.62 679 VAL A O 1
ATOM 5335 N N . THR A 1 680 ? 11.104 -2.499 47.023 1.00 97.62 680 THR A N 1
ATOM 5336 C CA . THR A 1 680 ? 11.783 -1.236 47.327 1.00 97.62 680 THR A CA 1
ATOM 5337 C C . THR A 1 680 ? 10.794 -0.093 47.132 1.00 97.62 680 THR A C 1
ATOM 5339 O O . THR A 1 680 ? 10.106 -0.015 46.109 1.00 97.62 680 THR A O 1
ATOM 5342 N N . ALA A 1 681 ? 10.664 0.769 48.140 1.00 95.06 681 ALA A N 1
ATOM 5343 C CA . ALA A 1 681 ? 9.777 1.917 48.050 1.00 95.06 681 ALA A CA 1
ATOM 5344 C C . ALA A 1 681 ? 10.275 3.092 48.897 1.00 95.06 681 ALA A C 1
ATOM 5346 O O . ALA A 1 681 ? 10.284 3.013 50.132 1.00 95.06 681 ALA A O 1
ATOM 5347 N N . GLY A 1 682 ? 10.678 4.173 48.225 1.00 93.44 682 GLY A N 1
ATOM 5348 C CA . GLY A 1 682 ? 11.244 5.360 48.866 1.00 93.44 682 GLY A CA 1
ATOM 5349 C C . GLY A 1 682 ? 12.434 5.000 49.758 1.00 93.44 682 GLY A C 1
ATOM 5350 O O . GLY A 1 682 ? 13.330 4.270 49.353 1.00 93.44 682 GLY A O 1
ATOM 5351 N N . ASP A 1 683 ? 12.426 5.446 51.011 1.00 96.06 683 ASP A N 1
ATOM 5352 C CA . ASP A 1 683 ? 13.517 5.211 51.973 1.00 96.06 683 ASP A CA 1
ATOM 5353 C C . ASP A 1 683 ? 13.426 3.856 52.704 1.00 96.06 683 ASP A C 1
ATOM 5355 O O . ASP A 1 683 ? 13.946 3.693 53.814 1.00 96.06 683 ASP A O 1
ATOM 5359 N N . ARG A 1 684 ? 12.674 2.890 52.161 1.00 95.12 684 ARG A N 1
ATOM 5360 C CA . ARG A 1 684 ? 12.270 1.678 52.890 1.00 95.12 684 ARG A CA 1
ATOM 5361 C C . ARG A 1 684 ? 12.245 0.440 52.000 1.00 95.12 684 ARG A C 1
ATOM 5363 O O . ARG A 1 684 ? 12.109 0.509 50.781 1.00 95.12 684 ARG A O 1
ATOM 5370 N N . LEU A 1 685 ? 12.318 -0.714 52.661 1.00 97.62 685 LEU A N 1
ATOM 5371 C CA . LEU A 1 685 ? 11.995 -2.014 52.079 1.00 97.62 685 LEU A CA 1
ATOM 5372 C C . LEU A 1 685 ? 10.708 -2.533 52.712 1.00 97.62 685 LEU A C 1
ATOM 5374 O O . LEU A 1 685 ? 10.504 -2.402 53.921 1.00 97.62 685 LEU A O 1
ATOM 5378 N N . PHE A 1 686 ? 9.875 -3.175 51.909 1.00 97.06 686 PHE A N 1
ATOM 5379 C CA . PHE A 1 686 ? 8.715 -3.928 52.361 1.00 97.06 686 PHE A CA 1
ATOM 5380 C C . PHE A 1 686 ? 8.916 -5.386 51.995 1.00 97.06 686 PHE A C 1
ATOM 5382 O O . PHE A 1 686 ? 9.426 -5.677 50.922 1.00 97.06 686 PHE A O 1
ATOM 5389 N N . TYR A 1 687 ? 8.513 -6.311 52.856 1.00 96.94 687 TYR A N 1
ATOM 5390 C CA . TYR A 1 687 ? 8.648 -7.732 52.570 1.00 96.94 687 TYR A CA 1
ATOM 5391 C C . TYR A 1 687 ? 7.431 -8.534 53.012 1.00 96.94 687 TYR A C 1
ATOM 5393 O O . TYR A 1 687 ? 6.640 -8.110 53.860 1.00 96.94 687 TYR A O 1
ATOM 5401 N N . ARG A 1 688 ? 7.306 -9.725 52.439 1.00 94.88 688 ARG A N 1
ATOM 5402 C CA . ARG A 1 688 ? 6.420 -10.796 52.900 1.00 94.88 688 ARG A CA 1
ATOM 5403 C C . ARG A 1 688 ? 7.022 -12.143 52.524 1.00 94.88 688 ARG A C 1
ATOM 5405 O O . ARG A 1 688 ? 7.850 -12.218 51.626 1.00 94.88 688 ARG A O 1
ATOM 5412 N N . THR A 1 689 ? 6.608 -13.194 53.216 1.00 90.25 689 THR A N 1
ATOM 5413 C CA . THR A 1 689 ? 7.094 -14.572 53.012 1.00 90.25 689 THR A CA 1
ATOM 5414 C C . THR A 1 689 ? 6.020 -15.501 52.438 1.00 90.25 689 THR A C 1
ATOM 5416 O O . THR A 1 689 ? 6.180 -16.721 52.436 1.00 90.25 689 THR A O 1
ATOM 5419 N N . ASP A 1 690 ? 4.907 -14.918 51.993 1.00 84.25 690 ASP A N 1
ATOM 5420 C CA . ASP A 1 690 ? 3.772 -15.574 51.354 1.00 84.25 690 ASP A CA 1
ATOM 5421 C C . ASP A 1 690 ? 3.019 -14.542 50.493 1.00 84.25 690 ASP A C 1
ATOM 5423 O O . ASP A 1 690 ? 2.788 -13.415 50.939 1.00 84.25 690 ASP A O 1
ATOM 5427 N N . SER A 1 691 ? 2.617 -14.918 49.276 1.00 81.25 691 SER A N 1
ATOM 5428 C CA . SER A 1 691 ? 2.023 -14.007 48.283 1.00 81.25 691 SER A CA 1
ATOM 5429 C C . SER A 1 691 ? 0.591 -13.569 48.615 1.00 81.25 691 SER A C 1
ATOM 5431 O O . SER A 1 691 ? 0.080 -12.607 48.030 1.00 81.25 691 SER A O 1
ATOM 5433 N N . GLN A 1 692 ? -0.071 -14.228 49.572 1.00 83.12 692 GLN A N 1
ATOM 5434 C CA . GLN A 1 692 ? -1.397 -13.825 50.056 1.00 83.12 692 GLN A CA 1
ATOM 5435 C C . GLN A 1 692 ? -1.333 -12.881 51.255 1.00 83.12 692 GLN A C 1
ATOM 5437 O O . GLN A 1 692 ? -2.271 -12.114 51.489 1.00 83.12 692 GLN A O 1
ATOM 5442 N N . SER A 1 693 ? -0.216 -12.888 51.978 1.00 86.38 693 SER A N 1
ATOM 5443 C CA . SER A 1 693 ? 0.001 -12.040 53.142 1.00 86.38 693 SER A CA 1
ATOM 5444 C C . SER A 1 693 ? 0.229 -10.568 52.752 1.00 86.38 693 SER A C 1
ATOM 5446 O O . SER A 1 693 ? 0.779 -10.277 51.682 1.00 86.38 693 SER A O 1
ATOM 5448 N N . PRO A 1 694 ? -0.180 -9.599 53.595 1.00 88.81 694 PRO A N 1
ATOM 5449 C CA . PRO A 1 694 ? 0.146 -8.195 53.377 1.00 88.81 694 PRO A CA 1
ATOM 5450 C C . PRO A 1 694 ? 1.650 -7.957 53.547 1.00 88.81 694 PRO A C 1
ATOM 5452 O O . PRO A 1 694 ? 2.299 -8.568 54.400 1.00 88.81 694 PRO A O 1
ATOM 5455 N N . PHE A 1 695 ? 2.190 -7.030 52.759 1.00 94.44 695 PHE A N 1
ATOM 5456 C CA . PHE A 1 695 ? 3.558 -6.552 52.923 1.00 94.44 695 PHE A CA 1
ATOM 5457 C C . PHE A 1 695 ? 3.741 -5.865 54.280 1.00 94.44 695 PHE A C 1
ATOM 5459 O O . PHE A 1 695 ? 2.886 -5.095 54.722 1.00 94.44 695 PHE A O 1
ATOM 5466 N N . ARG A 1 696 ? 4.877 -6.126 54.927 1.00 94.50 696 ARG A N 1
ATOM 5467 C CA . ARG A 1 696 ? 5.302 -5.484 56.175 1.00 94.50 696 ARG A CA 1
ATOM 5468 C C . ARG A 1 696 ? 6.555 -4.667 55.917 1.00 94.50 696 ARG A C 1
ATOM 5470 O O . ARG A 1 696 ? 7.403 -5.069 55.127 1.00 94.50 696 ARG A O 1
ATOM 5477 N N . GLU A 1 697 ? 6.686 -3.533 56.590 1.00 96.06 697 GLU A N 1
ATOM 5478 C CA . GLU A 1 697 ? 7.920 -2.753 56.531 1.00 96.06 697 GLU A CA 1
ATOM 5479 C C . GLU A 1 697 ? 9.080 -3.556 57.143 1.00 96.06 697 GLU A C 1
ATOM 5481 O O . GLU A 1 697 ? 8.935 -4.188 58.192 1.00 96.06 697 GLU A O 1
ATOM 5486 N N . SER A 1 698 ? 10.234 -3.536 56.481 1.00 96.81 698 SER A N 1
ATOM 5487 C CA . SER A 1 698 ? 11.469 -4.140 56.974 1.00 96.81 698 SER A CA 1
ATOM 5488 C C . SER A 1 698 ? 11.949 -3.464 58.265 1.00 96.81 698 SER A C 1
ATOM 5490 O O . SER A 1 698 ? 11.761 -2.260 58.489 1.00 96.81 698 SER A O 1
ATOM 5492 N N . ALA A 1 699 ? 12.627 -4.235 59.118 1.00 96.00 699 ALA A N 1
ATOM 5493 C CA . ALA A 1 699 ? 13.297 -3.698 60.301 1.00 96.00 699 ALA A CA 1
ATOM 5494 C C . ALA A 1 699 ? 14.591 -2.929 59.965 1.00 96.00 699 ALA A C 1
ATOM 5496 O O . ALA A 1 699 ? 15.166 -2.284 60.844 1.00 96.00 699 ALA A O 1
ATOM 5497 N N . ILE A 1 700 ? 15.050 -2.963 58.710 1.00 96.69 700 ILE A N 1
ATOM 5498 C CA . ILE A 1 700 ? 16.212 -2.208 58.238 1.00 96.69 700 ILE A CA 1
ATOM 5499 C C . ILE A 1 700 ? 15.832 -0.728 58.120 1.00 96.69 700 ILE A C 1
ATOM 5501 O O . ILE A 1 700 ? 14.933 -0.359 57.366 1.00 96.69 700 ILE A O 1
ATOM 5505 N N . LYS A 1 701 ? 16.526 0.130 58.875 1.00 94.44 701 LYS A N 1
ATOM 5506 C CA . LYS A 1 701 ? 16.305 1.585 58.913 1.00 94.44 701 LYS A CA 1
ATOM 5507 C C . LYS A 1 701 ? 17.501 2.356 58.356 1.00 94.44 701 LYS A C 1
ATOM 5509 O O . LYS A 1 701 ? 18.616 1.837 58.289 1.00 94.44 701 LYS A O 1
ATOM 5514 N N . GLY A 1 702 ? 17.261 3.621 58.009 1.00 93.88 702 GLY A N 1
ATOM 5515 C CA . GLY A 1 702 ? 18.298 4.548 57.549 1.00 93.88 702 GLY A CA 1
ATOM 5516 C C . GLY A 1 702 ? 18.739 4.334 56.101 1.00 93.88 702 GLY A C 1
ATOM 5517 O O . GLY A 1 702 ? 19.865 4.700 55.763 1.00 93.88 702 GLY A O 1
ATOM 5518 N N . LEU A 1 703 ? 17.887 3.717 55.277 1.00 96.81 703 LEU A N 1
ATOM 5519 C CA . LEU A 1 703 ? 18.033 3.757 53.823 1.00 96.81 703 LEU A CA 1
ATOM 5520 C C . LEU A 1 703 ? 17.580 5.119 53.302 1.00 96.81 703 LEU A C 1
ATOM 5522 O O . LEU A 1 703 ? 16.836 5.829 53.979 1.00 96.81 703 LEU A O 1
ATOM 5526 N N . LYS A 1 704 ? 18.049 5.469 52.110 1.00 96.75 704 LYS A N 1
ATOM 5527 C CA . LYS A 1 704 ? 17.633 6.659 51.385 1.00 96.75 704 LYS A CA 1
ATOM 5528 C C . LYS A 1 704 ? 17.496 6.329 49.905 1.00 96.75 704 LYS A C 1
ATOM 5530 O O . LYS A 1 704 ? 18.463 5.851 49.313 1.00 96.75 704 LYS A O 1
ATOM 5535 N N . ASP A 1 705 ? 16.337 6.599 49.315 1.00 93.44 705 ASP A N 1
ATOM 5536 C CA . ASP A 1 705 ? 16.009 6.281 47.919 1.00 93.44 705 ASP A CA 1
ATOM 5537 C C . ASP A 1 705 ? 16.364 4.822 47.534 1.00 93.44 705 ASP A C 1
ATOM 5539 O O . ASP A 1 705 ? 17.201 4.583 46.664 1.00 93.44 705 ASP A O 1
ATOM 5543 N N . ALA A 1 706 ? 15.800 3.817 48.200 1.00 95.12 706 ALA A N 1
ATOM 5544 C CA . ALA A 1 706 ? 16.014 2.423 47.818 1.00 95.12 706 ALA A CA 1
ATOM 5545 C C . ALA A 1 706 ? 15.350 2.139 46.459 1.00 95.12 706 ALA A C 1
ATOM 5547 O O . ALA A 1 706 ? 14.128 2.236 46.323 1.00 95.12 706 ALA A O 1
ATOM 5548 N N . HIS A 1 707 ? 16.150 1.776 45.453 1.00 95.81 707 HIS A N 1
ATOM 5549 C CA . HIS A 1 707 ? 15.650 1.558 44.092 1.00 95.81 707 HIS A CA 1
ATOM 5550 C C . HIS A 1 707 ? 15.545 0.089 43.708 1.00 95.81 707 HIS A C 1
ATOM 5552 O O . HIS A 1 707 ? 14.612 -0.260 43.005 1.00 95.81 707 HIS A O 1
ATOM 5558 N N . SER A 1 708 ? 16.479 -0.764 44.131 1.00 97.56 708 SER A N 1
ATOM 5559 C CA . SER A 1 708 ? 16.550 -2.148 43.664 1.00 97.56 708 SER A CA 1
ATOM 5560 C C . SER A 1 708 ? 17.111 -3.085 44.730 1.00 97.56 708 SER A C 1
ATOM 5562 O O . SER A 1 708 ? 17.864 -2.672 45.615 1.00 97.56 708 SER A O 1
ATOM 5564 N N . VAL A 1 709 ? 16.724 -4.356 44.665 1.00 97.81 709 VAL A N 1
ATOM 5565 C CA . VAL A 1 709 ? 17.196 -5.417 45.550 1.00 97.81 709 VAL A CA 1
ATOM 5566 C C . VAL A 1 709 ? 17.282 -6.727 44.776 1.00 97.81 709 VAL A C 1
ATOM 5568 O O . VAL A 1 709 ? 16.417 -7.028 43.963 1.00 97.81 709 VAL A O 1
ATOM 5571 N N . VAL A 1 710 ? 18.303 -7.534 45.052 1.00 97.06 710 VAL A N 1
ATOM 5572 C CA . VAL A 1 710 ? 18.460 -8.867 44.461 1.00 97.06 710 VAL A CA 1
ATOM 5573 C C . VAL A 1 710 ? 18.992 -9.854 45.489 1.00 97.06 710 VAL A C 1
ATOM 5575 O O . VAL A 1 710 ? 19.737 -9.485 46.397 1.00 97.06 710 VAL A O 1
ATOM 5578 N N . PHE A 1 711 ? 18.615 -11.124 45.369 1.00 96.06 711 PHE A N 1
ATOM 5579 C CA . PHE A 1 711 ? 19.170 -12.192 46.192 1.00 96.06 711 PHE A CA 1
ATOM 5580 C C . PHE A 1 711 ? 20.371 -12.842 45.503 1.00 96.06 711 PHE A C 1
ATOM 5582 O O . PHE A 1 711 ? 20.268 -13.288 44.364 1.00 96.06 711 PHE A O 1
ATOM 5589 N N . ASN A 1 712 ? 21.493 -12.944 46.214 1.00 94.50 712 ASN A N 1
ATOM 5590 C CA . ASN A 1 712 ? 22.664 -13.684 45.765 1.00 94.50 712 ASN A CA 1
ATOM 5591 C C . ASN A 1 712 ? 22.691 -15.079 46.422 1.00 94.50 712 ASN A C 1
ATOM 5593 O O . ASN A 1 712 ? 22.920 -15.193 47.632 1.00 94.50 712 ASN A O 1
ATOM 5597 N N . PRO A 1 713 ? 22.505 -16.169 45.657 1.00 90.62 713 PRO A N 1
ATOM 5598 C CA . PRO A 1 713 ? 22.518 -17.521 46.205 1.00 90.62 713 PRO A CA 1
ATOM 5599 C C . PRO A 1 713 ? 23.901 -17.973 46.702 1.00 90.62 713 PRO A C 1
ATOM 5601 O O . PRO A 1 713 ? 23.967 -18.891 47.521 1.00 90.62 713 PRO A O 1
ATOM 5604 N N . HIS A 1 714 ? 24.999 -17.345 46.259 1.00 89.44 714 HIS A N 1
ATOM 5605 C CA . HIS A 1 714 ? 26.355 -17.775 46.621 1.00 89.44 714 HIS A CA 1
ATOM 5606 C C . HIS A 1 714 ? 26.709 -17.507 48.087 1.00 89.44 714 HIS A C 1
ATOM 5608 O O . HIS A 1 714 ? 27.280 -18.370 48.751 1.00 89.44 714 HIS A O 1
ATOM 5614 N N . ASP A 1 715 ? 26.364 -16.331 48.606 1.00 91.50 715 ASP A N 1
ATOM 5615 C CA . ASP A 1 715 ? 26.586 -15.952 50.010 1.00 91.50 715 ASP A CA 1
ATOM 5616 C C . ASP A 1 715 ? 25.292 -15.946 50.843 1.00 91.50 715 ASP A C 1
ATOM 5618 O O . ASP A 1 715 ? 25.329 -15.789 52.075 1.00 91.50 715 ASP A O 1
ATOM 5622 N N . ARG A 1 716 ? 24.159 -16.205 50.174 1.00 92.62 716 ARG A N 1
ATOM 5623 C CA . ARG A 1 716 ? 22.806 -16.233 50.734 1.00 92.62 716 ARG A CA 1
ATOM 5624 C C . ARG A 1 716 ? 22.450 -14.895 51.378 1.00 92.62 716 ARG A C 1
ATOM 5626 O O . ARG A 1 716 ? 21.962 -14.868 52.513 1.00 92.62 716 ARG A O 1
ATOM 5633 N N . LEU A 1 717 ? 22.751 -13.803 50.677 1.00 95.12 717 LEU A N 1
ATOM 5634 C CA . LEU A 1 717 ? 22.443 -12.433 51.079 1.00 95.12 717 LEU A CA 1
ATOM 5635 C C . LEU A 1 717 ? 21.568 -11.744 50.041 1.00 95.12 717 LEU A C 1
ATOM 5637 O O . LEU A 1 717 ? 21.744 -11.914 48.837 1.00 95.12 717 LEU A O 1
ATOM 5641 N N . PHE A 1 718 ? 20.666 -10.898 50.520 1.00 97.56 718 PHE A N 1
ATOM 5642 C CA . PHE A 1 718 ? 20.076 -9.850 49.706 1.00 97.56 718 PHE A CA 1
ATOM 5643 C C . PHE A 1 718 ? 21.054 -8.691 49.593 1.00 97.56 718 PHE A C 1
ATOM 5645 O O . PHE A 1 718 ? 21.674 -8.302 50.585 1.00 97.56 718 PHE A O 1
ATOM 5652 N N . TYR A 1 719 ? 21.155 -8.133 48.397 1.00 97.81 719 TYR A N 1
ATOM 5653 C CA . TYR A 1 719 ? 21.870 -6.908 48.089 1.00 97.81 719 TYR A CA 1
ATOM 5654 C C . TYR A 1 719 ? 20.835 -5.864 47.703 1.00 97.81 719 TYR A C 1
ATOM 5656 O O . TYR A 1 719 ? 20.103 -6.083 46.746 1.00 97.81 719 TYR A O 1
ATOM 5664 N N . ALA A 1 720 ? 20.767 -4.750 48.426 1.00 98.06 720 ALA A N 1
ATOM 5665 C CA . ALA A 1 720 ? 19.874 -3.645 48.089 1.00 98.06 720 ALA A CA 1
ATOM 5666 C C . ALA A 1 720 ? 20.663 -2.371 47.799 1.00 98.06 720 ALA A C 1
ATOM 5668 O O . ALA A 1 720 ? 21.681 -2.090 48.448 1.00 98.06 720 ALA A O 1
ATOM 5669 N N . THR A 1 721 ? 20.171 -1.592 46.840 1.00 97.81 721 THR A N 1
ATOM 5670 C CA . THR A 1 721 ? 20.667 -0.247 46.591 1.00 97.81 721 THR A CA 1
ATOM 5671 C C . THR A 1 721 ? 20.168 0.691 47.685 1.00 97.81 721 THR A C 1
ATOM 5673 O O . THR A 1 721 ? 18.987 0.744 48.013 1.00 97.81 721 THR A O 1
ATOM 5676 N N . ASP A 1 722 ? 21.100 1.424 48.284 1.00 97.44 722 ASP A N 1
ATOM 5677 C CA . ASP A 1 722 ? 20.829 2.527 49.201 1.00 97.44 722 ASP A CA 1
ATOM 5678 C C . ASP A 1 722 ? 21.304 3.800 48.494 1.00 97.44 722 ASP A C 1
ATOM 5680 O O . ASP A 1 722 ? 22.355 4.381 48.801 1.00 97.44 722 ASP A O 1
ATOM 5684 N N . THR A 1 723 ? 20.586 4.119 47.413 1.00 96.81 723 THR A N 1
ATOM 5685 C CA . THR A 1 723 ? 21.018 5.029 46.349 1.00 96.81 723 THR A CA 1
ATOM 5686 C C . THR A 1 723 ? 21.343 6.410 46.904 1.00 96.81 723 THR A C 1
ATOM 5688 O O . THR A 1 723 ? 22.416 6.950 46.638 1.00 96.81 723 THR A O 1
ATOM 5691 N N . GLY A 1 724 ? 20.471 6.974 47.735 1.00 96.50 724 GLY A N 1
ATOM 5692 C CA . GLY A 1 724 ? 20.656 8.293 48.334 1.00 96.50 724 GLY A CA 1
ATOM 5693 C C . GLY A 1 724 ? 21.824 8.375 49.323 1.00 96.50 724 GLY A C 1
ATOM 5694 O O . GLY A 1 724 ? 22.347 9.465 49.545 1.00 96.50 724 GLY A O 1
ATOM 5695 N N . ASN A 1 725 ? 22.271 7.244 49.879 1.00 97.81 725 ASN A N 1
ATOM 5696 C CA . ASN A 1 725 ? 23.470 7.154 50.721 1.00 97.81 725 ASN A CA 1
ATOM 5697 C C . ASN A 1 725 ? 24.716 6.683 49.951 1.00 97.81 725 ASN A C 1
ATOM 5699 O O . ASN A 1 725 ? 25.747 6.411 50.569 1.00 97.81 725 ASN A O 1
ATOM 5703 N N . HIS A 1 726 ? 24.642 6.585 48.618 1.00 97.50 726 HIS A N 1
ATOM 5704 C CA . HIS A 1 726 ? 25.757 6.214 47.743 1.00 97.50 726 HIS A CA 1
ATOM 5705 C C . HIS A 1 726 ? 26.414 4.869 48.112 1.00 97.50 726 HIS A C 1
ATOM 5707 O O . HIS A 1 726 ? 27.639 4.740 48.091 1.00 97.50 726 HIS A O 1
ATOM 5713 N N . ARG A 1 727 ? 25.614 3.859 48.478 1.00 97.19 727 ARG A N 1
ATOM 5714 C CA . ARG A 1 727 ? 26.132 2.547 48.894 1.00 97.19 727 ARG A CA 1
ATOM 5715 C C . ARG A 1 727 ? 25.218 1.389 48.500 1.00 97.19 727 ARG A C 1
ATOM 5717 O O . ARG A 1 727 ? 24.032 1.582 48.253 1.00 97.19 727 ARG A O 1
ATOM 5724 N N . LEU A 1 728 ? 25.768 0.180 48.497 1.00 97.50 728 LEU A N 1
ATOM 5725 C CA . LEU A 1 728 ? 24.988 -1.058 48.558 1.00 97.50 728 LEU A CA 1
ATOM 5726 C C . LEU A 1 728 ? 24.969 -1.562 49.998 1.00 97.50 728 LEU A C 1
ATOM 5728 O O . LEU A 1 728 ? 25.966 -1.450 50.720 1.00 97.50 728 LEU A O 1
ATOM 5732 N N . ILE A 1 729 ? 23.857 -2.155 50.410 1.00 97.44 729 ILE A N 1
ATOM 5733 C CA . ILE A 1 729 ? 23.768 -2.865 51.684 1.00 97.44 729 ILE A CA 1
ATOM 5734 C C . ILE A 1 729 ? 23.517 -4.347 51.451 1.00 97.44 729 ILE A C 1
ATOM 5736 O O . ILE A 1 729 ? 22.875 -4.723 50.473 1.00 97.44 729 ILE A O 1
ATOM 5740 N N . THR A 1 730 ? 24.000 -5.182 52.368 1.00 97.19 730 THR A N 1
ATOM 5741 C CA . THR A 1 730 ? 23.693 -6.617 52.358 1.00 97.19 730 THR A CA 1
ATOM 5742 C C . THR A 1 730 ? 23.030 -7.061 53.648 1.00 97.19 730 THR A C 1
ATOM 5744 O O . THR A 1 730 ? 23.383 -6.581 54.725 1.00 97.19 730 THR A O 1
ATOM 5747 N N . PHE A 1 731 ? 22.073 -7.978 53.560 1.00 96.75 731 PHE A N 1
ATOM 5748 C CA . PHE A 1 731 ? 21.357 -8.519 54.717 1.00 96.75 731 PHE A CA 1
ATOM 5749 C C . PHE A 1 731 ? 20.854 -9.940 54.430 1.00 96.75 731 PHE A C 1
ATOM 5751 O O . PHE A 1 731 ? 20.673 -10.320 53.278 1.00 96.75 731 PHE A O 1
ATOM 5758 N N . ARG A 1 732 ? 20.647 -10.751 55.477 1.00 94.69 732 ARG A N 1
ATOM 5759 C CA . ARG A 1 732 ? 20.070 -12.107 55.333 1.00 94.69 732 ARG A CA 1
ATOM 5760 C C . ARG A 1 732 ? 18.553 -12.101 55.382 1.00 94.69 732 ARG A C 1
ATOM 5762 O O . ARG A 1 732 ? 17.918 -12.812 54.615 1.00 94.69 732 ARG A O 1
ATOM 5769 N N . ASP A 1 733 ? 18.004 -11.337 56.316 1.00 94.50 733 ASP A N 1
ATOM 5770 C CA . ASP A 1 733 ? 16.595 -11.389 56.672 1.00 94.50 733 ASP A CA 1
ATOM 5771 C C . ASP A 1 733 ? 16.017 -9.967 56.685 1.00 94.50 733 ASP A C 1
ATOM 5773 O O . ASP A 1 733 ? 16.465 -9.154 57.498 1.00 94.50 733 ASP A O 1
ATOM 5777 N N . PRO A 1 734 ? 15.044 -9.640 55.813 1.00 94.94 734 PRO A N 1
ATOM 5778 C CA . PRO A 1 734 ? 14.397 -8.330 55.814 1.00 94.94 734 PRO A CA 1
ATOM 5779 C C . PRO A 1 734 ? 13.600 -8.045 57.101 1.00 94.94 734 PRO A C 1
ATOM 5781 O O . PRO A 1 734 ? 13.287 -6.884 57.373 1.00 94.94 734 PRO A O 1
ATOM 5784 N N . ALA A 1 735 ? 13.283 -9.054 57.917 1.00 94.94 735 ALA A N 1
ATOM 5785 C CA . ALA A 1 735 ? 12.658 -8.876 59.227 1.00 94.94 735 ALA A CA 1
ATOM 5786 C C . ALA A 1 735 ? 13.643 -8.422 60.319 1.00 94.94 735 ALA A C 1
ATOM 5788 O O . ALA A 1 735 ? 13.214 -7.965 61.379 1.00 94.94 735 ALA A O 1
ATOM 5789 N N . SER A 1 736 ? 14.951 -8.533 60.072 1.00 95.62 736 SER A N 1
ATOM 5790 C CA . SER A 1 736 ? 16.011 -8.171 61.011 1.00 95.62 736 SER A CA 1
ATOM 5791 C C . SER A 1 736 ? 16.585 -6.793 60.692 1.00 95.62 736 SER A C 1
ATOM 5793 O O . SER A 1 736 ? 16.758 -6.426 59.534 1.00 95.62 736 SER A O 1
ATOM 5795 N N . SER A 1 737 ? 16.932 -6.018 61.720 1.00 93.62 737 SER A N 1
ATOM 5796 C CA . SER A 1 737 ? 17.630 -4.735 61.551 1.00 93.62 737 SER A CA 1
ATOM 5797 C C . SER A 1 737 ? 19.123 -4.900 61.223 1.00 93.62 737 SER A C 1
ATOM 5799 O O . SER A 1 737 ? 19.817 -3.909 60.983 1.00 93.62 737 SER A O 1
ATOM 5801 N N . GLN A 1 738 ? 19.639 -6.136 61.209 1.00 94.50 738 GLN A N 1
ATOM 5802 C CA . GLN A 1 738 ? 21.053 -6.420 60.973 1.00 94.50 738 GLN A CA 1
ATOM 5803 C C . GLN A 1 738 ? 21.439 -6.306 59.492 1.00 94.50 738 GLN A C 1
ATOM 5805 O O . GLN A 1 738 ? 21.121 -7.165 58.669 1.00 94.50 738 GLN A O 1
ATOM 5810 N N . VAL A 1 739 ? 22.228 -5.277 59.183 1.00 95.50 739 VAL A N 1
ATOM 5811 C CA . VAL A 1 739 ? 22.950 -5.136 57.911 1.00 95.50 739 VAL A CA 1
ATOM 5812 C C . VAL A 1 739 ? 24.353 -5.720 58.068 1.00 95.50 739 VAL A C 1
ATOM 5814 O O . VAL A 1 739 ? 25.061 -5.365 59.006 1.00 95.50 739 VAL A O 1
ATOM 5817 N N . GLN A 1 740 ? 24.764 -6.590 57.146 1.00 93.44 740 GLN A N 1
ATOM 5818 C CA . GLN A 1 740 ? 26.066 -7.261 57.193 1.00 93.44 740 GLN A CA 1
ATOM 5819 C C . GLN A 1 740 ? 27.192 -6.404 56.636 1.00 93.44 740 GLN A C 1
ATOM 5821 O O . GLN A 1 740 ? 28.209 -6.222 57.293 1.00 93.44 740 GLN A O 1
ATOM 5826 N N . ASN A 1 741 ? 27.006 -5.866 55.432 1.00 93.12 741 ASN A N 1
ATOM 5827 C CA . ASN A 1 741 ? 28.002 -5.026 54.776 1.00 93.12 741 ASN A CA 1
ATOM 5828 C C . ASN A 1 741 ? 27.365 -3.750 54.245 1.00 93.12 741 ASN A C 1
ATOM 5830 O O . ASN A 1 741 ? 26.197 -3.739 53.848 1.00 93.12 741 ASN A O 1
ATOM 5834 N N . ARG A 1 742 ? 28.175 -2.691 54.209 1.00 95.12 742 ARG A N 1
ATOM 5835 C CA . ARG A 1 742 ? 27.857 -1.392 53.615 1.00 95.12 742 ARG A CA 1
ATOM 5836 C C . ARG A 1 742 ? 28.958 -1.054 52.625 1.00 95.12 742 ARG A C 1
ATOM 5838 O O . ARG A 1 742 ? 30.014 -0.567 53.013 1.00 95.12 742 ARG A O 1
ATOM 5845 N N . LEU A 1 743 ? 28.727 -1.371 51.361 1.00 94.56 743 LEU A N 1
ATOM 5846 C CA . LEU A 1 743 ? 29.709 -1.182 50.302 1.00 94.56 743 LEU A CA 1
ATOM 5847 C C . LEU A 1 743 ? 29.568 0.239 49.772 1.00 94.56 743 LEU A C 1
ATOM 5849 O O . LEU A 1 743 ? 28.546 0.565 49.182 1.00 94.56 743 LEU A O 1
ATOM 5853 N N . THR A 1 744 ? 30.567 1.085 49.997 1.00 95.38 744 THR A N 1
ATOM 5854 C CA . THR A 1 744 ? 30.627 2.458 49.457 1.00 95.38 744 THR A CA 1
ATOM 5855 C C . THR A 1 744 ? 31.509 2.553 48.210 1.00 95.38 744 THR A C 1
ATOM 5857 O O . THR A 1 744 ? 31.574 3.601 47.568 1.00 95.38 744 THR A O 1
ATOM 5860 N N . SER A 1 745 ? 32.180 1.460 47.846 1.00 93.06 745 SER A N 1
ATOM 5861 C CA . SER A 1 745 ? 32.993 1.331 46.642 1.00 93.06 745 SER A CA 1
ATOM 5862 C C . SER A 1 745 ? 32.955 -0.095 46.093 1.00 93.06 745 SER A C 1
ATOM 5864 O O . SER A 1 745 ? 32.749 -1.059 46.833 1.00 93.06 745 SER A O 1
ATOM 5866 N N . LEU A 1 746 ? 33.166 -0.213 44.783 1.00 92.44 746 LEU A N 1
ATOM 5867 C CA . LEU A 1 746 ? 33.405 -1.454 44.046 1.00 92.44 746 LEU A CA 1
ATOM 5868 C C . LEU A 1 746 ? 34.535 -1.190 43.047 1.00 92.44 746 LEU A C 1
ATOM 5870 O O . LEU A 1 746 ? 34.594 -0.105 42.480 1.00 92.44 746 LEU A O 1
ATOM 5874 N N . ALA A 1 747 ? 35.435 -2.155 42.840 1.00 86.25 747 ALA A N 1
ATOM 5875 C CA . ALA A 1 747 ? 36.580 -2.010 41.927 1.00 86.25 747 ALA A CA 1
ATOM 5876 C C . ALA A 1 747 ? 37.397 -0.730 42.214 1.00 86.25 747 ALA A C 1
ATOM 5878 O O . ALA A 1 747 ? 37.687 0.049 41.310 1.00 86.25 747 ALA A O 1
ATOM 5879 N N . GLU A 1 748 ? 37.635 -0.442 43.503 1.00 87.56 748 GLU A N 1
ATOM 5880 C CA . GLU A 1 748 ? 38.287 0.789 44.004 1.00 87.56 748 GLU A CA 1
ATOM 5881 C C . GLU A 1 748 ? 37.589 2.110 43.615 1.00 87.56 748 GLU A C 1
ATOM 5883 O O . GLU A 1 748 ? 38.017 3.201 43.989 1.00 87.56 748 GLU A O 1
ATOM 5888 N N . THR A 1 749 ? 36.443 2.027 42.946 1.00 89.50 749 THR A N 1
ATOM 5889 C CA . THR A 1 749 ? 35.643 3.157 42.496 1.00 89.50 749 THR A CA 1
ATOM 5890 C C . THR A 1 749 ? 34.533 3.417 43.500 1.00 89.50 749 THR A C 1
ATOM 5892 O O . THR A 1 749 ? 33.796 2.511 43.893 1.00 89.50 749 THR A O 1
ATOM 5895 N N . LYS A 1 750 ? 34.388 4.671 43.935 1.00 94.06 750 LYS A N 1
ATOM 5896 C CA . LYS A 1 750 ? 33.286 5.061 44.822 1.00 94.06 750 LYS A CA 1
ATOM 5897 C C . LYS A 1 750 ? 31.953 4.846 44.116 1.00 94.06 750 LYS A C 1
ATOM 5899 O O . LYS A 1 750 ? 31.753 5.302 42.989 1.00 94.06 750 LYS A O 1
ATOM 5904 N N . LEU A 1 751 ? 31.026 4.208 44.815 1.00 95.00 751 LEU A N 1
ATOM 5905 C CA . LEU A 1 751 ? 29.646 4.166 44.375 1.00 95.00 751 LEU A CA 1
ATOM 5906 C C . LEU A 1 751 ? 29.063 5.572 44.469 1.00 95.00 751 LEU A C 1
ATOM 5908 O O . LEU A 1 751 ? 29.308 6.313 45.422 1.00 95.00 751 LEU A O 1
ATOM 5912 N N . LYS A 1 752 ? 28.307 5.957 43.450 1.00 95.75 752 LYS A N 1
ATOM 5913 C CA . LYS A 1 752 ? 27.616 7.237 43.387 1.00 95.75 752 LYS A CA 1
ATOM 5914 C C . LYS A 1 752 ? 26.195 6.949 42.964 1.00 95.75 752 LYS A C 1
ATOM 5916 O O . LYS A 1 752 ? 25.968 6.687 41.797 1.00 95.75 752 LYS A O 1
ATOM 5921 N N . ARG A 1 753 ? 25.263 6.991 43.920 1.00 96.12 753 ARG A N 1
ATOM 5922 C CA . ARG A 1 753 ? 23.851 6.683 43.675 1.00 96.12 753 ARG A CA 1
ATOM 5923 C C . ARG A 1 753 ? 23.664 5.353 42.932 1.00 96.12 753 ARG A C 1
ATOM 5925 O O . ARG A 1 753 ? 23.040 5.366 41.878 1.00 96.12 753 ARG A O 1
ATOM 5932 N N . PRO A 1 754 ? 24.182 4.220 43.453 1.00 96.50 754 PRO A N 1
ATOM 5933 C CA . PRO A 1 754 ? 23.989 2.937 42.790 1.00 96.50 754 PRO A CA 1
ATOM 5934 C C . PRO A 1 754 ? 22.493 2.711 42.569 1.00 96.50 754 PRO A C 1
ATOM 5936 O O . PRO A 1 754 ? 21.714 2.820 43.519 1.00 96.50 754 PRO A O 1
ATOM 5939 N N . HIS A 1 755 ? 22.091 2.516 41.318 1.00 95.75 755 HIS A N 1
ATOM 5940 C CA . HIS A 1 755 ? 20.691 2.690 40.923 1.00 95.75 755 HIS A CA 1
ATOM 5941 C C . HIS A 1 755 ? 19.966 1.357 40.738 1.00 95.75 755 HIS A C 1
ATOM 5943 O O . HIS A 1 755 ? 18.821 1.204 41.163 1.00 95.75 755 HIS A O 1
ATOM 5949 N N . ASP A 1 756 ? 20.671 0.369 40.192 1.00 97.88 756 ASP A N 1
ATOM 5950 C CA . ASP A 1 756 ? 20.164 -0.984 40.017 1.00 97.88 756 ASP A CA 1
ATOM 5951 C C . ASP A 1 756 ? 21.217 -2.034 40.383 1.00 97.88 756 ASP A C 1
ATOM 5953 O O . ASP A 1 756 ? 22.427 -1.749 40.453 1.00 97.88 756 ASP A O 1
ATOM 5957 N N . ILE A 1 757 ? 20.735 -3.243 40.656 1.00 97.50 757 ILE A N 1
ATOM 5958 C CA . ILE A 1 757 ? 21.544 -4.417 40.936 1.00 97.50 757 ILE A CA 1
ATOM 5959 C C . ILE A 1 757 ? 20.833 -5.695 40.478 1.00 97.50 757 ILE A C 1
ATOM 5961 O O . ILE A 1 757 ? 19.722 -5.986 40.909 1.00 97.50 757 ILE A O 1
ATOM 5965 N N . VAL A 1 758 ? 21.510 -6.493 39.652 1.00 97.25 758 VAL A N 1
ATOM 5966 C CA . VAL A 1 758 ? 20.979 -7.754 39.112 1.00 97.25 758 VAL A CA 1
ATOM 5967 C C . VAL A 1 758 ? 21.948 -8.908 39.326 1.00 97.25 758 VAL A C 1
ATOM 5969 O O . VAL A 1 758 ? 23.162 -8.714 39.431 1.00 97.25 758 VAL A O 1
ATOM 5972 N N . PHE A 1 759 ? 21.407 -10.122 39.397 1.00 95.12 759 PHE A N 1
ATOM 5973 C CA . PHE A 1 759 ? 22.164 -11.361 39.541 1.00 95.12 759 PHE A CA 1
ATOM 5974 C C . PHE A 1 759 ? 21.974 -12.227 38.299 1.00 95.12 759 PHE A C 1
ATOM 5976 O O . PHE A 1 759 ? 20.856 -12.608 37.962 1.00 95.12 759 PHE A O 1
ATOM 5983 N N . ASP A 1 760 ? 23.074 -12.575 37.644 1.00 94.06 760 ASP A N 1
ATOM 5984 C CA . ASP A 1 760 ? 23.074 -13.522 36.541 1.00 94.06 760 ASP A CA 1
ATOM 5985 C C . ASP A 1 760 ? 23.198 -14.948 37.078 1.00 94.06 760 ASP A C 1
ATOM 5987 O O . ASP A 1 760 ? 24.264 -15.365 37.534 1.00 94.06 760 ASP A O 1
ATOM 5991 N N . GLN A 1 761 ? 22.113 -15.716 36.985 1.00 88.25 761 GLN A N 1
ATOM 5992 C CA . GLN A 1 761 ? 22.090 -17.111 37.422 1.00 88.25 761 GLN A CA 1
ATOM 5993 C C . GLN A 1 761 ? 23.042 -18.013 36.627 1.00 88.25 761 GLN A C 1
ATOM 5995 O O . GLN A 1 761 ? 23.541 -18.994 37.174 1.00 88.25 761 GLN A O 1
ATOM 6000 N N . SER A 1 762 ? 23.305 -17.696 35.356 1.00 86.12 762 SER A N 1
ATOM 6001 C CA . SER A 1 762 ? 24.102 -18.549 34.468 1.00 86.12 762 SER A CA 1
ATOM 6002 C C . SER A 1 762 ? 25.594 -18.461 34.771 1.00 86.12 762 SER A C 1
ATOM 6004 O O . SER A 1 762 ? 26.304 -19.466 34.765 1.00 86.12 762 SER A O 1
ATOM 6006 N N . THR A 1 763 ? 26.073 -17.258 35.082 1.00 88.06 763 THR A N 1
ATOM 6007 C CA . THR A 1 763 ? 27.485 -17.024 35.370 1.00 88.06 763 THR A CA 1
ATOM 6008 C C . THR A 1 763 ? 27.760 -16.929 36.863 1.00 88.06 763 THR A C 1
ATOM 6010 O O . THR A 1 763 ? 28.899 -17.140 37.279 1.00 88.06 763 THR A O 1
ATOM 6013 N N . GLY A 1 764 ? 26.751 -16.595 37.671 1.00 89.94 764 GLY A N 1
ATOM 6014 C CA . GLY A 1 764 ? 26.833 -16.300 39.099 1.00 89.94 764 GLY A CA 1
ATOM 6015 C C . GLY A 1 764 ? 27.350 -14.894 39.415 1.00 89.94 764 GLY A C 1
ATOM 6016 O O . GLY A 1 764 ? 27.926 -14.691 40.482 1.00 89.94 764 GLY A O 1
ATOM 6017 N N . TRP A 1 765 ? 27.355 -13.967 38.452 1.00 93.38 765 TRP A N 1
ATOM 6018 C CA . TRP A 1 765 ? 27.850 -12.599 38.650 1.00 93.38 765 TRP A CA 1
ATOM 6019 C C . TRP A 1 765 ? 26.737 -11.667 39.136 1.00 93.38 765 TRP A C 1
ATOM 6021 O O . TRP A 1 765 ? 25.608 -11.733 38.660 1.00 93.38 765 TRP A O 1
ATOM 6031 N N . LEU A 1 766 ? 27.079 -10.767 40.056 1.00 95.75 766 LEU A N 1
ATOM 6032 C CA . LEU A 1 766 ? 26.295 -9.576 40.356 1.00 95.75 766 LEU A CA 1
ATOM 6033 C C . LEU A 1 766 ? 26.768 -8.424 39.482 1.00 95.75 766 LEU A C 1
ATOM 6035 O O . LEU A 1 766 ? 27.976 -8.241 39.295 1.00 95.75 766 LEU A O 1
ATOM 6039 N N . TYR A 1 767 ? 25.810 -7.625 39.030 1.00 97.44 767 TYR A N 1
ATOM 6040 C CA . TYR A 1 767 ? 26.051 -6.391 38.304 1.00 97.44 767 TYR A CA 1
ATOM 6041 C C . TYR A 1 767 ? 25.371 -5.237 39.020 1.00 97.44 767 TYR A C 1
ATOM 6043 O O . TYR A 1 767 ? 24.205 -5.355 39.371 1.00 97.44 767 TYR A O 1
ATOM 6051 N N . SER A 1 768 ? 26.077 -4.129 39.237 1.00 96.69 768 SER A N 1
ATOM 6052 C CA . SER A 1 768 ? 25.487 -2.903 39.789 1.00 96.69 768 SER A CA 1
ATOM 6053 C C . SER A 1 768 ? 25.978 -1.682 39.028 1.00 96.69 768 SER A C 1
ATOM 6055 O O . SER A 1 768 ? 27.105 -1.688 38.536 1.00 96.69 768 SER A O 1
ATOM 6057 N N . LEU A 1 769 ? 25.149 -0.643 38.918 1.00 94.81 769 LEU A N 1
ATOM 6058 C CA . LEU A 1 769 ? 25.442 0.522 38.080 1.00 94.81 769 LEU A CA 1
ATOM 6059 C C . LEU A 1 769 ? 25.587 1.815 38.885 1.00 94.81 769 LEU A C 1
ATOM 6061 O O . LEU A 1 769 ? 24.775 2.095 39.767 1.00 94.81 769 LEU A O 1
ATOM 6065 N N . ASN A 1 770 ? 26.574 2.633 38.522 1.00 95.75 770 ASN A N 1
ATOM 6066 C CA . ASN A 1 770 ? 26.591 4.064 38.817 1.00 95.75 770 ASN A CA 1
ATOM 6067 C C . ASN A 1 770 ? 25.917 4.804 37.645 1.00 95.75 770 ASN A C 1
ATOM 6069 O O . ASN A 1 770 ? 26.434 4.744 36.528 1.00 95.75 770 ASN A O 1
ATOM 6073 N N . PRO A 1 771 ? 24.803 5.521 37.866 1.00 92.62 771 PRO A N 1
ATOM 6074 C CA . PRO A 1 771 ? 23.940 5.982 36.786 1.00 92.62 771 PRO A CA 1
ATOM 6075 C C . PRO A 1 771 ? 24.561 7.122 35.980 1.00 92.62 771 PRO A C 1
ATOM 6077 O O . PRO A 1 771 ? 24.599 7.027 34.755 1.00 92.62 771 PRO A O 1
ATOM 6080 N N . ASP A 1 772 ? 25.102 8.144 36.655 1.00 90.69 772 ASP A N 1
ATOM 6081 C CA . ASP A 1 772 ? 25.632 9.365 36.024 1.00 90.69 772 ASP A CA 1
ATOM 6082 C C . ASP A 1 772 ? 26.998 9.154 35.359 1.00 90.69 772 ASP A C 1
ATOM 6084 O O . ASP A 1 772 ? 27.313 9.789 34.361 1.00 90.69 772 ASP A O 1
ATOM 6088 N N . SER A 1 773 ? 27.844 8.279 35.918 1.00 89.19 773 SER A N 1
ATOM 6089 C CA . SER A 1 773 ? 29.106 7.902 35.265 1.00 89.19 773 SER A CA 1
ATOM 6090 C C . SER A 1 773 ? 28.928 6.752 34.279 1.00 89.19 773 SER A C 1
ATOM 6092 O O . SER A 1 773 ? 29.857 6.441 33.541 1.00 89.19 773 SER A O 1
ATOM 6094 N N . THR A 1 774 ? 27.753 6.114 34.259 1.00 90.44 774 THR A N 1
ATOM 6095 C CA . THR A 1 774 ? 27.412 4.956 33.414 1.00 90.44 774 THR A CA 1
ATOM 6096 C C . THR A 1 774 ? 28.411 3.800 33.541 1.00 90.44 774 THR A C 1
ATOM 6098 O O . THR A 1 774 ? 28.636 3.021 32.617 1.00 90.44 774 THR A O 1
ATOM 6101 N N . GLN A 1 775 ? 29.029 3.698 34.719 1.00 95.12 775 GLN A N 1
ATOM 6102 C CA . GLN A 1 775 ? 29.938 2.615 35.058 1.00 95.12 775 GLN A CA 1
ATOM 6103 C C . GLN A 1 775 ? 29.133 1.441 35.595 1.00 95.12 775 GLN A C 1
ATOM 6105 O O . GLN A 1 775 ? 28.328 1.607 36.516 1.00 95.12 775 GLN A O 1
ATOM 6110 N N . VAL A 1 776 ? 29.391 0.252 35.064 1.00 97.00 776 VAL A N 1
ATOM 6111 C CA . VAL A 1 776 ? 28.799 -0.992 35.553 1.00 97.00 776 VAL A CA 1
ATOM 6112 C C . VAL A 1 776 ? 29.878 -1.817 36.229 1.00 97.00 776 VAL A C 1
ATOM 6114 O O . VAL A 1 776 ? 30.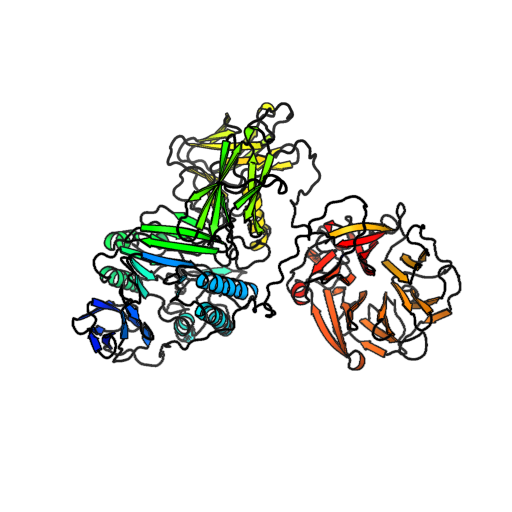946 -2.040 35.667 1.00 97.00 776 VAL A O 1
ATOM 6117 N N . PHE A 1 777 ? 29.600 -2.276 37.441 1.00 96.19 777 PHE A N 1
ATOM 6118 C CA . PHE A 1 777 ? 30.492 -3.106 38.236 1.00 96.19 777 PHE A CA 1
ATOM 6119 C C . PHE A 1 777 ? 30.043 -4.553 38.170 1.00 96.19 777 PHE A C 1
ATOM 6121 O O . PHE A 1 777 ? 28.857 -4.819 38.345 1.00 96.19 777 PHE A O 1
ATOM 6128 N N . ARG A 1 778 ? 30.983 -5.483 37.998 1.00 94.94 778 ARG A N 1
ATOM 6129 C CA . ARG A 1 778 ? 30.730 -6.929 38.028 1.00 94.94 778 ARG A CA 1
ATOM 6130 C C . ARG A 1 778 ? 31.503 -7.586 39.170 1.00 94.94 778 ARG A C 1
ATOM 6132 O O . ARG A 1 778 ? 32.717 -7.431 39.242 1.00 94.94 778 ARG A O 1
ATOM 6139 N N . PHE A 1 779 ? 30.832 -8.328 40.053 1.00 93.81 779 PHE A N 1
ATOM 6140 C CA . PHE A 1 779 ? 31.451 -8.955 41.237 1.00 93.81 779 PHE A CA 1
ATOM 6141 C C . PHE A 1 779 ? 30.694 -10.210 41.707 1.00 93.81 779 PHE A C 1
ATOM 6143 O O . PHE A 1 779 ? 29.547 -10.419 41.331 1.00 93.81 779 PHE A O 1
ATOM 6150 N N . LYS A 1 780 ? 31.325 -11.090 42.499 1.00 89.94 780 LYS A N 1
ATOM 6151 C CA . LYS A 1 780 ? 30.676 -12.328 43.003 1.00 89.94 780 LYS A CA 1
ATOM 6152 C C . LYS A 1 780 ? 30.034 -12.177 44.377 1.00 89.94 780 LYS A C 1
ATOM 6154 O O . LYS A 1 780 ? 28.971 -12.732 44.633 1.00 89.94 780 LYS A O 1
ATOM 6159 N N . THR A 1 781 ? 30.716 -11.477 45.277 1.00 85.94 781 THR A N 1
ATOM 6160 C CA . THR A 1 781 ? 30.339 -11.321 46.689 1.00 85.94 781 THR A CA 1
ATOM 6161 C C . THR A 1 781 ? 30.898 -10.005 47.228 1.00 85.94 781 THR A C 1
ATOM 6163 O O . THR A 1 781 ? 31.875 -9.485 46.685 1.00 85.94 781 THR A O 1
ATOM 6166 N N . ALA A 1 782 ? 30.332 -9.513 48.328 1.00 68.94 782 ALA A N 1
ATOM 6167 C CA . ALA A 1 782 ? 30.629 -8.246 49.000 1.00 68.94 782 ALA A CA 1
ATOM 6168 C C . ALA A 1 782 ? 32.050 -8.119 49.612 1.00 68.94 782 ALA A C 1
ATOM 6170 O O . ALA A 1 782 ? 32.177 -7.876 50.809 1.00 68.94 782 ALA A O 1
ATOM 6171 N N . GLY A 1 783 ? 33.119 -8.247 48.812 1.00 58.91 783 GLY A N 1
ATOM 6172 C CA . GLY A 1 783 ? 34.468 -7.825 49.227 1.00 58.91 783 GLY A CA 1
ATOM 6173 C C . GLY A 1 783 ? 35.655 -8.691 48.797 1.00 58.91 783 GLY A C 1
ATOM 6174 O O . GLY A 1 783 ? 36.533 -8.915 49.625 1.00 58.91 783 GLY A O 1
ATOM 6175 N N . LYS A 1 784 ? 35.718 -9.195 47.552 1.00 58.84 784 LYS A N 1
ATOM 6176 C CA . LYS A 1 784 ? 36.910 -9.950 47.093 1.00 58.84 784 LYS A CA 1
ATOM 6177 C C . LYS A 1 784 ? 37.561 -9.453 45.804 1.00 58.84 784 LYS A C 1
ATOM 6179 O O . LYS A 1 784 ? 38.778 -9.409 45.773 1.00 58.84 784 LYS A O 1
ATOM 6184 N N . THR A 1 785 ? 36.796 -9.015 44.812 1.00 78.62 785 THR A N 1
ATOM 6185 C CA . THR A 1 785 ? 37.273 -8.372 43.572 1.00 78.62 785 THR A CA 1
ATOM 6186 C C . THR A 1 785 ? 36.048 -7.883 42.799 1.00 78.62 785 THR A C 1
ATOM 6188 O O . THR A 1 785 ? 34.969 -8.473 42.921 1.00 78.62 785 THR A O 1
ATOM 6191 N N . ALA A 1 786 ? 36.190 -6.811 42.024 1.00 87.44 786 ALA A N 1
ATOM 6192 C CA . ALA A 1 786 ? 35.162 -6.368 41.091 1.00 87.44 786 ALA A CA 1
ATOM 6193 C C . ALA A 1 786 ? 35.819 -5.804 39.829 1.00 87.44 786 ALA A C 1
ATOM 6195 O O . ALA A 1 786 ? 36.853 -5.145 39.928 1.00 87.44 786 ALA A O 1
ATOM 6196 N N . ASP A 1 787 ? 35.191 -6.039 38.683 1.00 92.25 787 ASP A N 1
ATOM 6197 C CA . ASP A 1 787 ? 35.568 -5.444 37.402 1.00 92.25 787 ASP A CA 1
ATOM 6198 C C . ASP A 1 787 ? 34.664 -4.245 37.105 1.00 92.25 787 ASP A C 1
ATOM 6200 O O . ASP A 1 787 ? 33.537 -4.176 37.607 1.00 92.25 787 ASP A O 1
ATOM 6204 N N . VAL A 1 788 ? 35.126 -3.331 36.250 1.00 94.38 788 VAL A N 1
ATOM 6205 C CA . VAL A 1 788 ? 34.348 -2.172 35.801 1.00 94.38 788 VAL A CA 1
ATOM 6206 C C . VAL A 1 788 ? 34.266 -2.115 34.276 1.00 94.38 788 VAL A C 1
ATOM 6208 O O . VAL A 1 788 ? 35.271 -2.256 33.578 1.00 94.38 788 VAL A O 1
ATOM 6211 N N . LEU A 1 789 ? 33.056 -1.888 33.773 1.00 95.75 789 LEU A N 1
ATOM 6212 C CA . LEU A 1 789 ? 32.765 -1.510 32.396 1.00 95.75 789 LEU A CA 1
ATOM 6213 C C . LEU A 1 789 ? 32.414 -0.021 32.379 1.00 95.75 789 LEU A C 1
ATOM 6215 O O . LEU A 1 789 ? 31.530 0.409 33.120 1.00 95.75 789 LEU A O 1
ATOM 6219 N N . ASP A 1 790 ? 33.101 0.756 31.546 1.00 93.50 790 ASP A N 1
ATOM 6220 C CA . ASP A 1 790 ? 32.883 2.197 31.405 1.00 93.50 790 ASP A CA 1
ATOM 6221 C C . ASP A 1 790 ? 32.154 2.499 30.088 1.00 93.50 790 ASP A C 1
ATOM 6223 O O . ASP A 1 790 ? 32.687 2.262 29.003 1.00 93.50 790 ASP A O 1
ATOM 6227 N N . LEU A 1 791 ? 30.927 3.019 30.186 1.00 94.50 791 LEU A N 1
ATOM 6228 C CA . LEU A 1 791 ? 30.094 3.396 29.040 1.00 94.50 791 LEU A CA 1
ATOM 6229 C C . LEU A 1 791 ? 29.947 4.918 28.883 1.00 94.50 791 LEU A C 1
ATOM 6231 O O . LEU A 1 791 ? 29.160 5.369 28.047 1.00 94.50 791 LEU A O 1
ATOM 6235 N N . SER A 1 792 ? 30.731 5.714 29.619 1.00 90.62 792 SER A N 1
ATOM 6236 C CA . SER A 1 792 ? 30.582 7.181 29.710 1.00 90.62 792 SER A CA 1
ATOM 6237 C C . SER A 1 792 ? 30.764 7.919 28.387 1.00 90.62 792 SER A C 1
ATOM 6239 O O . SER A 1 792 ? 30.276 9.032 28.213 1.00 90.62 792 SER A O 1
ATOM 6241 N N . ARG A 1 793 ? 31.446 7.300 27.418 1.00 88.31 793 ARG A N 1
ATOM 6242 C CA . ARG A 1 793 ? 31.602 7.849 26.061 1.00 88.31 793 ARG A CA 1
ATOM 6243 C C . ARG A 1 793 ? 30.343 7.734 25.207 1.00 88.31 793 ARG A C 1
ATOM 6245 O O . ARG A 1 793 ? 30.247 8.404 24.183 1.00 88.31 793 ARG A O 1
ATOM 6252 N N . HIS A 1 794 ? 29.422 6.857 25.589 1.00 87.44 794 HIS A N 1
ATOM 6253 C CA . HIS A 1 794 ? 28.260 6.496 24.785 1.00 87.44 794 HIS A CA 1
ATOM 6254 C C . HIS A 1 794 ? 26.946 6.857 25.457 1.00 87.44 794 HIS A C 1
ATOM 6256 O O . HIS A 1 794 ? 25.983 7.172 24.764 1.00 87.44 794 HIS A O 1
ATOM 6262 N N . LEU A 1 795 ? 26.903 6.802 26.786 1.00 88.69 795 LEU A N 1
ATOM 6263 C CA . LEU A 1 795 ? 25.716 7.059 27.582 1.00 88.69 795 LEU A CA 1
ATOM 6264 C C . LEU A 1 795 ? 25.942 8.293 28.465 1.00 88.69 795 LEU A C 1
ATOM 6266 O O . LEU A 1 795 ? 27.017 8.460 29.031 1.00 88.69 795 LEU A O 1
ATOM 6270 N N . GLY A 1 796 ? 24.917 9.137 28.607 1.00 84.88 796 GLY A N 1
ATOM 6271 C CA . GLY A 1 796 ? 24.923 10.237 29.581 1.00 84.88 796 GLY A CA 1
ATOM 6272 C C . GLY A 1 796 ? 24.417 9.801 30.958 1.00 84.88 796 GLY A C 1
ATOM 6273 O O . GLY A 1 796 ? 25.010 10.124 31.980 1.00 84.88 796 GLY A O 1
ATOM 6274 N N . TYR A 1 797 ? 23.323 9.038 30.985 1.00 93.44 797 TYR A N 1
ATOM 6275 C CA . TYR A 1 797 ? 22.715 8.529 32.209 1.00 93.44 797 TYR A CA 1
ATOM 6276 C C . TYR A 1 797 ? 22.081 7.155 31.952 1.00 93.44 797 TYR A C 1
ATOM 6278 O O . TYR A 1 797 ? 21.301 6.982 31.008 1.00 93.44 797 TYR A O 1
ATOM 6286 N N . SER A 1 798 ? 22.413 6.180 32.801 1.00 94.06 798 SER A N 1
ATOM 6287 C CA . SER A 1 798 ? 21.891 4.805 32.756 1.00 94.06 798 SER A CA 1
ATOM 6288 C C . SER A 1 798 ? 21.029 4.510 33.981 1.00 94.06 798 SER A C 1
ATOM 6290 O O . SER A 1 798 ? 21.328 5.012 35.063 1.00 94.06 798 SER A O 1
ATOM 6292 N N . ARG A 1 799 ? 19.942 3.744 33.818 1.00 94.81 799 ARG A N 1
ATOM 6293 C CA . ARG A 1 799 ? 18.946 3.562 34.892 1.00 94.81 799 ARG A CA 1
ATOM 6294 C C . ARG A 1 799 ? 18.753 2.123 35.356 1.00 94.81 799 ARG A C 1
ATOM 6296 O O . ARG A 1 799 ? 18.584 1.932 36.555 1.00 94.81 799 ARG A O 1
ATOM 6303 N N . ALA A 1 800 ? 18.818 1.157 34.446 1.00 97.50 800 ALA A N 1
ATOM 6304 C CA . ALA A 1 800 ? 18.559 -0.251 34.737 1.00 97.50 800 ALA A CA 1
ATOM 6305 C C . ALA A 1 800 ? 19.617 -1.176 34.133 1.00 97.50 800 ALA A C 1
ATOM 6307 O O . ALA A 1 800 ? 20.360 -0.794 33.214 1.00 97.50 800 ALA A O 1
ATOM 6308 N N . LEU A 1 801 ? 19.653 -2.399 34.654 1.00 98.25 801 LEU A N 1
ATOM 6309 C CA . LEU A 1 801 ? 20.404 -3.527 34.127 1.00 98.25 801 LEU A CA 1
ATOM 6310 C C . LEU A 1 801 ? 19.466 -4.705 33.913 1.00 98.25 801 LEU A C 1
ATOM 6312 O O . LEU A 1 801 ? 18.614 -4.990 34.742 1.00 98.25 801 LEU A O 1
ATOM 6316 N N . THR A 1 802 ? 19.730 -5.470 32.864 1.00 97.31 802 THR A N 1
ATOM 6317 C CA . THR A 1 802 ? 18.942 -6.661 32.554 1.00 97.31 802 THR A CA 1
ATOM 6318 C C . THR A 1 802 ? 19.867 -7.792 32.157 1.00 97.31 802 THR A C 1
ATOM 6320 O O . THR A 1 802 ? 20.846 -7.581 31.438 1.00 97.31 802 THR A O 1
ATOM 6323 N N . VAL A 1 803 ? 19.568 -9.009 32.608 1.00 95.50 803 VAL A N 1
ATOM 6324 C CA . VAL A 1 803 ? 20.294 -10.209 32.190 1.00 95.50 803 VAL A CA 1
ATOM 6325 C C . VAL A 1 803 ? 19.340 -11.158 31.486 1.00 95.50 803 VAL A C 1
ATOM 6327 O O . VAL A 1 803 ? 18.405 -11.669 32.093 1.00 95.50 803 VAL A O 1
ATOM 6330 N N . VAL A 1 804 ? 19.623 -11.450 30.218 1.00 91.94 804 VAL A N 1
ATOM 6331 C CA . VAL A 1 804 ? 18.838 -12.389 29.407 1.00 91.94 804 VAL A CA 1
ATOM 6332 C C . VAL A 1 804 ? 19.785 -13.403 28.790 1.00 91.94 804 VAL A C 1
ATOM 6334 O O . VAL A 1 804 ? 20.738 -13.030 28.110 1.00 91.94 804 VAL A O 1
ATOM 6337 N N . ASN A 1 805 ? 19.545 -14.693 29.035 1.00 85.12 805 ASN A N 1
ATOM 6338 C CA . ASN A 1 805 ? 20.356 -15.797 28.503 1.00 85.12 805 ASN A CA 1
ATOM 6339 C C . ASN A 1 805 ? 21.875 -15.625 28.745 1.00 85.12 805 ASN A C 1
ATOM 6341 O O . ASN A 1 805 ? 22.686 -15.872 27.855 1.00 85.12 805 ASN A O 1
ATOM 6345 N N . GLY A 1 806 ? 22.256 -15.161 29.943 1.00 85.44 806 GLY A N 1
ATOM 6346 C CA . GLY A 1 806 ? 23.656 -14.931 30.332 1.00 85.44 806 GLY A CA 1
ATOM 6347 C C . GLY A 1 806 ? 24.316 -13.711 29.684 1.00 85.44 806 GLY A C 1
ATOM 6348 O O . GLY A 1 806 ? 25.533 -13.544 29.767 1.00 85.44 806 GLY A O 1
ATOM 6349 N N . ARG A 1 807 ? 23.532 -12.853 29.023 1.00 93.06 807 ARG A N 1
ATOM 6350 C CA . ARG A 1 807 ? 23.997 -11.601 28.425 1.00 93.06 807 ARG A CA 1
ATOM 6351 C C . ARG A 1 807 ? 23.470 -10.406 29.206 1.00 93.06 807 ARG A C 1
ATOM 6353 O O . ARG A 1 807 ? 22.285 -10.351 29.523 1.00 93.06 807 ARG A O 1
ATOM 6360 N N . LEU A 1 808 ? 24.361 -9.458 29.495 1.00 97.69 808 LEU A N 1
ATOM 6361 C CA . LEU A 1 808 ? 24.040 -8.218 30.198 1.00 97.69 808 LEU A CA 1
ATOM 6362 C C . LEU A 1 808 ? 23.618 -7.128 29.208 1.00 97.69 808 LEU A C 1
ATOM 6364 O O . LEU A 1 808 ? 24.306 -6.885 28.214 1.00 97.69 808 LEU A O 1
ATOM 6368 N N . TYR A 1 809 ? 22.544 -6.428 29.546 1.00 98.19 809 TYR A N 1
ATOM 6369 C CA . TYR A 1 809 ? 22.056 -5.242 28.862 1.00 98.19 809 TYR A CA 1
ATOM 6370 C C . TYR A 1 809 ? 22.056 -4.057 29.833 1.00 98.19 809 TYR A C 1
ATOM 6372 O O . TYR A 1 809 ? 21.623 -4.188 30.977 1.00 98.19 809 TYR A O 1
ATOM 6380 N N . VAL A 1 810 ? 22.569 -2.908 29.388 1.00 98.31 810 VAL A N 1
ATOM 6381 C CA . VAL A 1 810 ? 22.630 -1.667 30.177 1.00 98.31 810 VAL A CA 1
ATOM 6382 C C . VAL A 1 810 ? 21.707 -0.631 29.556 1.00 98.31 810 VAL A C 1
ATOM 6384 O O . VAL A 1 810 ? 21.847 -0.295 28.376 1.00 98.31 810 VAL A O 1
ATOM 6387 N N . ILE A 1 811 ? 20.758 -0.119 30.341 1.00 98.06 811 ILE A N 1
ATOM 6388 C CA . ILE A 1 811 ? 19.685 0.734 29.827 1.00 98.06 811 ILE A CA 1
ATOM 6389 C C . ILE A 1 811 ? 20.096 2.204 29.931 1.00 98.06 811 ILE A C 1
ATOM 6391 O O . ILE A 1 811 ? 20.048 2.825 30.998 1.00 98.06 811 ILE A O 1
ATOM 6395 N N . GLY A 1 812 ? 20.514 2.763 28.797 1.00 96.25 812 GLY A N 1
ATOM 6396 C CA . GLY A 1 812 ? 20.866 4.165 28.593 1.00 96.25 812 GLY A CA 1
ATOM 6397 C C . GLY A 1 812 ? 19.628 5.049 28.507 1.00 96.25 812 GLY A C 1
ATOM 6398 O O . GLY A 1 812 ? 19.237 5.493 27.427 1.00 96.25 812 GLY A O 1
ATOM 6399 N N . SER A 1 813 ? 19.016 5.297 29.662 1.00 94.81 813 SER A N 1
ATOM 6400 C CA . SER A 1 813 ? 17.748 6.010 29.810 1.00 94.81 813 SER A CA 1
ATOM 6401 C C . SER A 1 813 ? 17.666 7.303 29.004 1.00 94.81 813 SER A C 1
ATOM 6403 O O . SER A 1 813 ? 16.766 7.472 28.184 1.00 94.81 813 SER A O 1
ATOM 6405 N N . SER A 1 814 ? 18.553 8.261 29.284 1.00 90.88 814 SER A N 1
ATOM 6406 C CA . SER A 1 814 ? 18.316 9.657 28.898 1.00 90.88 814 SER A CA 1
ATOM 6407 C C . SER A 1 814 ? 18.391 9.874 27.383 1.00 90.88 814 SER A C 1
ATOM 6409 O O . SER A 1 814 ? 17.653 10.692 26.825 1.00 90.88 814 SER A O 1
ATOM 6411 N N . ILE A 1 815 ? 19.183 9.034 26.711 1.00 92.56 815 ILE A N 1
ATOM 6412 C CA . ILE A 1 815 ? 19.352 8.991 25.258 1.00 92.56 815 ILE A CA 1
ATOM 6413 C C . ILE A 1 815 ? 18.512 7.897 24.570 1.00 92.56 815 ILE A C 1
ATOM 6415 O O . ILE A 1 815 ? 18.576 7.777 23.353 1.00 92.56 815 ILE A O 1
ATOM 6419 N N . GLY A 1 816 ? 17.707 7.125 25.310 1.00 94.94 816 GLY A N 1
ATOM 6420 C CA . GLY A 1 816 ? 16.860 6.068 24.745 1.00 94.94 816 GLY A CA 1
ATOM 6421 C C . GLY A 1 816 ? 17.656 4.966 24.040 1.00 94.94 816 GLY A C 1
ATOM 6422 O O . GLY A 1 816 ? 17.342 4.602 22.912 1.00 94.94 816 GLY A O 1
ATOM 6423 N N . ALA A 1 817 ? 18.714 4.455 24.667 1.00 96.31 817 ALA A N 1
ATOM 6424 C CA . ALA A 1 817 ? 19.554 3.408 24.087 1.00 96.31 817 ALA A CA 1
ATOM 6425 C C . ALA A 1 817 ? 19.675 2.197 25.015 1.00 96.31 817 ALA A C 1
ATOM 6427 O O . ALA A 1 817 ? 19.580 2.323 26.234 1.00 96.31 817 ALA A O 1
ATOM 6428 N N . VAL A 1 818 ? 19.941 1.029 24.437 1.00 97.88 818 VAL A N 1
ATOM 6429 C CA . VAL A 1 818 ? 20.271 -0.196 25.170 1.00 97.88 818 VAL A CA 1
ATOM 6430 C C . VAL A 1 818 ? 21.635 -0.695 24.721 1.00 97.88 818 VAL A C 1
ATOM 6432 O O . VAL A 1 818 ? 21.876 -0.879 23.528 1.00 97.88 818 VAL A O 1
ATOM 6435 N N . VAL A 1 819 ? 22.540 -0.911 25.672 1.00 97.94 819 VAL A N 1
ATOM 6436 C CA . VAL A 1 819 ? 23.879 -1.443 25.408 1.00 97.94 819 VAL A CA 1
ATOM 6437 C C . VAL A 1 819 ? 23.888 -2.932 25.705 1.00 97.94 819 VAL A C 1
ATOM 6439 O O . VAL A 1 819 ? 23.779 -3.341 26.854 1.00 97.94 819 VAL A O 1
ATOM 6442 N N . GLU A 1 820 ? 24.041 -3.739 24.667 1.00 97.75 820 GLU A N 1
ATOM 6443 C CA . GLU A 1 820 ? 24.251 -5.178 24.751 1.00 97.75 820 GLU A CA 1
ATOM 6444 C C . GLU A 1 820 ? 25.740 -5.468 24.968 1.00 97.75 820 GLU A C 1
ATOM 6446 O O . GLU A 1 820 ? 26.565 -5.210 24.089 1.00 97.75 820 GLU A O 1
ATOM 6451 N N . VAL A 1 821 ? 26.097 -6.011 26.130 1.00 96.69 821 VAL A N 1
ATOM 6452 C CA . VAL A 1 821 ? 27.491 -6.325 26.464 1.00 96.69 821 VAL A CA 1
ATOM 6453 C C . VAL A 1 821 ? 27.867 -7.676 25.862 1.00 96.69 821 VAL A C 1
ATOM 6455 O O . VAL A 1 821 ? 27.331 -8.713 26.252 1.00 96.69 821 VAL A O 1
ATOM 6458 N N . ILE A 1 822 ? 28.797 -7.658 24.907 1.00 95.19 822 ILE A N 1
ATOM 6459 C CA . ILE A 1 822 ? 29.274 -8.848 24.191 1.00 95.19 822 ILE A CA 1
ATOM 6460 C C . ILE A 1 822 ? 30.378 -9.538 24.992 1.00 95.19 822 ILE A C 1
ATOM 6462 O O . ILE A 1 822 ? 30.314 -10.744 25.218 1.00 95.19 822 ILE A O 1
ATOM 6466 N N . ASP A 1 823 ? 31.352 -8.763 25.471 1.00 91.75 823 ASP A N 1
ATOM 6467 C CA . ASP A 1 823 ? 32.416 -9.233 26.355 1.00 91.75 823 ASP A CA 1
ATOM 6468 C C . ASP A 1 823 ? 32.761 -8.130 27.361 1.00 91.75 823 ASP A C 1
ATOM 6470 O O . ASP A 1 823 ? 33.364 -7.108 27.032 1.00 91.75 823 ASP A O 1
ATOM 6474 N N . PHE A 1 824 ? 32.377 -8.346 28.618 1.00 93.56 824 PHE A N 1
ATOM 6475 C CA . PHE A 1 824 ? 32.608 -7.381 29.692 1.00 93.56 824 PHE A CA 1
ATOM 6476 C C . PHE A 1 824 ? 34.105 -7.168 29.967 1.00 93.56 824 PHE A C 1
ATOM 6478 O O . PHE A 1 824 ? 34.522 -6.047 30.237 1.00 93.56 824 PHE A O 1
ATOM 6485 N N . GLY A 1 825 ? 34.922 -8.228 29.902 1.00 89.00 825 GLY A N 1
ATOM 6486 C CA . GLY A 1 825 ? 36.350 -8.152 30.228 1.00 89.00 825 GLY A CA 1
ATOM 6487 C C . GLY A 1 825 ? 37.155 -7.409 29.163 1.00 89.00 825 GLY A C 1
ATOM 6488 O O . GLY A 1 825 ? 38.120 -6.724 29.489 1.00 89.00 825 GLY A O 1
ATOM 6489 N N . LYS A 1 826 ? 36.724 -7.505 27.901 1.00 92.62 826 LYS A N 1
ATOM 6490 C CA . LYS A 1 826 ? 37.310 -6.764 26.773 1.00 92.62 826 LYS A CA 1
ATOM 6491 C C . LYS A 1 826 ? 36.674 -5.396 26.527 1.00 92.62 826 LYS A C 1
ATOM 6493 O O . LYS A 1 826 ? 37.127 -4.678 25.643 1.00 92.62 826 LYS A O 1
ATOM 6498 N N . GLN A 1 827 ? 35.642 -5.039 27.292 1.00 93.19 827 GLN A N 1
ATOM 6499 C CA . GLN A 1 827 ? 34.803 -3.863 27.050 1.00 93.19 827 GLN A CA 1
ATOM 6500 C C . GLN A 1 827 ? 34.205 -3.823 25.630 1.00 93.19 827 GLN A C 1
ATOM 6502 O O . GLN A 1 827 ? 34.121 -2.766 25.010 1.00 93.19 827 GLN A O 1
ATOM 6507 N N . GLU A 1 828 ? 33.775 -4.974 25.108 1.00 94.12 828 GLU A N 1
ATOM 6508 C CA . GLU A 1 828 ? 33.111 -5.081 23.805 1.00 94.12 828 GLU A CA 1
ATOM 6509 C C . GLU A 1 828 ? 31.588 -5.078 23.978 1.00 94.12 828 GLU A C 1
ATOM 6511 O O . GLU A 1 828 ? 31.026 -5.844 24.768 1.00 94.12 828 GLU A O 1
ATOM 6516 N N . TYR A 1 829 ? 30.899 -4.227 23.219 1.00 96.19 829 TYR A N 1
ATOM 6517 C CA . TYR A 1 829 ? 29.449 -4.062 23.295 1.00 96.19 829 TYR A CA 1
ATOM 6518 C C . TYR A 1 829 ? 28.843 -3.577 21.975 1.00 96.19 829 TYR A C 1
ATOM 6520 O O . TYR A 1 829 ? 29.528 -3.047 21.100 1.00 96.19 829 TYR A O 1
ATOM 6528 N N . LYS A 1 830 ? 27.524 -3.739 21.855 1.00 96.12 830 LYS A N 1
ATOM 6529 C CA . LYS A 1 830 ? 26.695 -3.229 20.760 1.00 96.12 830 LYS A CA 1
ATOM 6530 C C . LYS A 1 830 ? 25.638 -2.278 21.316 1.00 96.12 830 LYS A C 1
ATOM 6532 O O . LYS A 1 830 ? 25.052 -2.547 22.357 1.00 96.12 830 LYS A O 1
ATOM 6537 N N . ILE A 1 831 ? 25.384 -1.174 20.618 1.00 96.50 831 ILE A N 1
ATOM 6538 C CA . ILE A 1 831 ? 24.403 -0.165 21.036 1.00 96.50 831 ILE A CA 1
ATOM 6539 C C . ILE A 1 831 ? 23.169 -0.247 20.138 1.00 96.50 831 ILE A C 1
ATOM 6541 O O . ILE A 1 831 ? 23.275 -0.157 18.912 1.00 96.50 831 ILE A O 1
ATOM 6545 N N . HIS A 1 832 ? 22.004 -0.376 20.764 1.00 96.81 832 HIS A N 1
ATOM 6546 C CA . HIS A 1 832 ? 20.692 -0.378 20.128 1.00 96.81 832 HIS A CA 1
ATOM 6547 C C . HIS A 1 832 ? 19.972 0.921 20.491 1.00 96.81 832 HIS A C 1
ATOM 6549 O O . HIS A 1 832 ? 19.529 1.098 21.623 1.00 96.81 832 HIS A O 1
ATOM 6555 N N . ASN A 1 833 ? 19.892 1.856 19.547 1.00 96.00 833 ASN A N 1
ATOM 6556 C CA . ASN A 1 833 ? 19.205 3.132 19.760 1.00 96.00 833 ASN A CA 1
ATOM 6557 C C . ASN A 1 833 ? 17.709 2.983 19.487 1.00 96.00 833 ASN A C 1
ATOM 6559 O O . ASN A 1 833 ? 17.336 2.374 18.484 1.00 96.00 833 ASN A O 1
ATOM 6563 N N . SER A 1 834 ? 16.870 3.588 20.326 1.00 95.25 834 SER A N 1
ATOM 6564 C CA . SER A 1 834 ? 15.433 3.658 20.082 1.00 95.25 834 SER A CA 1
ATOM 6565 C C . SER A 1 834 ? 15.102 4.562 18.900 1.00 95.25 834 SER A C 1
ATOM 6567 O O . SER A 1 834 ? 15.748 5.596 18.694 1.00 95.25 834 SER A O 1
ATOM 6569 N N . PHE A 1 835 ? 14.043 4.207 18.185 1.00 92.94 835 PHE A N 1
ATOM 6570 C CA . PHE A 1 835 ? 13.464 5.002 17.115 1.00 92.94 835 PHE A CA 1
ATOM 6571 C C . PHE A 1 835 ? 13.128 6.429 17.560 1.00 92.94 835 PHE A C 1
ATOM 6573 O O . PHE A 1 835 ? 12.631 6.650 18.665 1.00 92.94 835 PHE A O 1
ATOM 6580 N N . GLU A 1 836 ? 13.394 7.393 16.674 1.00 85.12 836 GLU A N 1
ATOM 6581 C CA . GLU A 1 836 ? 13.071 8.815 16.855 1.00 85.12 836 GLU A CA 1
ATOM 6582 C C . GLU A 1 836 ? 13.449 9.388 18.233 1.00 85.12 836 GLU A C 1
ATOM 6584 O O . GLU A 1 836 ? 12.681 10.131 18.853 1.00 85.12 836 GLU A O 1
ATOM 6589 N N . LYS A 1 837 ? 14.656 9.097 18.736 1.00 90.94 837 LYS A N 1
ATOM 6590 C CA . LYS A 1 837 ? 15.163 9.843 19.890 1.00 90.94 837 LYS A CA 1
ATOM 6591 C C . LYS A 1 837 ? 15.310 11.326 19.529 1.00 90.94 837 LYS A C 1
ATOM 6593 O O . LYS A 1 837 ? 16.021 11.670 18.589 1.00 90.94 837 LYS A O 1
ATOM 6598 N N . LYS A 1 838 ? 14.657 12.211 20.292 1.00 87.50 838 LYS A N 1
ATOM 6599 C CA . LYS A 1 838 ? 14.594 13.656 19.979 1.00 87.50 838 LYS A CA 1
ATOM 6600 C C . LYS A 1 838 ? 15.541 14.497 20.813 1.00 87.50 838 LYS A C 1
ATOM 6602 O O . LYS A 1 838 ? 16.134 15.445 20.310 1.00 87.50 838 LYS A O 1
ATOM 6607 N N . LYS A 1 839 ? 15.647 14.182 22.104 1.00 89.88 839 LYS A N 1
ATOM 6608 C CA . LYS A 1 839 ? 16.404 14.991 23.059 1.00 89.88 839 LYS A CA 1
ATOM 6609 C C . LYS A 1 839 ? 16.872 14.155 24.241 1.00 89.88 839 LYS A C 1
ATOM 6611 O O . LYS A 1 839 ? 16.091 13.368 24.773 1.00 89.88 839 LYS A O 1
ATOM 6616 N N . ASP A 1 840 ? 18.107 14.390 24.673 1.00 91.69 840 ASP A N 1
ATOM 6617 C CA . ASP A 1 840 ? 18.630 13.890 25.944 1.00 91.69 840 ASP A CA 1
ATOM 6618 C C . ASP A 1 840 ? 17.885 14.538 27.125 1.00 91.69 840 ASP A C 1
ATOM 6620 O O . ASP A 1 840 ? 17.855 15.767 27.267 1.00 91.69 840 ASP A O 1
ATOM 6624 N N . ALA A 1 841 ? 17.207 13.717 27.924 1.00 91.56 841 ALA A N 1
ATOM 6625 C CA . ALA A 1 841 ? 16.379 14.180 29.029 1.00 91.56 841 ALA A CA 1
ATOM 6626 C C . ALA A 1 841 ? 16.230 13.102 30.114 1.00 91.56 841 ALA A C 1
ATOM 6628 O O . ALA A 1 841 ? 16.148 11.917 29.789 1.00 91.56 841 ALA A O 1
ATOM 6629 N N . PRO A 1 842 ? 16.132 13.487 31.400 1.00 91.00 842 PRO A N 1
ATOM 6630 C CA . PRO A 1 842 ? 15.972 12.533 32.498 1.00 91.00 842 PRO A CA 1
ATOM 6631 C C . PRO A 1 842 ? 14.571 11.897 32.551 1.00 91.00 842 PRO A C 1
ATOM 6633 O O . PRO A 1 842 ? 14.438 10.783 33.052 1.00 91.00 842 PRO A O 1
ATOM 6636 N N . ALA A 1 843 ? 13.554 12.585 32.028 1.00 96.00 843 ALA A N 1
ATOM 6637 C CA . ALA A 1 843 ? 12.160 12.156 31.904 1.00 96.00 843 ALA A CA 1
ATOM 6638 C C . ALA A 1 843 ? 11.474 12.996 30.808 1.00 96.00 843 ALA A C 1
ATOM 6640 O O . ALA A 1 843 ? 12.040 14.001 30.360 1.00 96.00 843 ALA A O 1
ATOM 6641 N N . GLY A 1 844 ? 10.279 12.610 30.354 1.00 95.56 844 GLY A N 1
ATOM 6642 C CA . GLY A 1 844 ? 9.601 13.358 29.290 1.00 95.56 844 GLY A CA 1
ATOM 6643 C C . GLY A 1 844 ? 8.284 12.773 28.799 1.00 95.56 844 GLY A C 1
ATOM 6644 O O . GLY A 1 844 ? 7.446 12.335 29.577 1.00 95.56 844 GLY A O 1
ATOM 6645 N N . SER A 1 845 ? 8.106 12.806 27.483 1.00 95.69 845 SER A N 1
ATOM 6646 C CA . SER A 1 845 ? 7.008 12.161 26.763 1.00 95.69 845 SER A CA 1
ATOM 6647 C C . SER A 1 845 ? 7.536 11.646 25.432 1.00 95.69 845 SER A C 1
ATOM 6649 O O . SER A 1 845 ? 8.537 12.156 24.914 1.00 95.69 845 SER A O 1
ATOM 6651 N N . TRP A 1 846 ? 6.824 10.712 24.809 1.00 93.56 846 TRP A N 1
ATOM 6652 C CA . TRP A 1 846 ? 7.180 10.246 23.471 1.00 93.56 846 TRP A CA 1
ATOM 6653 C C . TRP A 1 846 ? 7.344 11.406 22.470 1.00 93.56 846 TRP A C 1
ATOM 6655 O O . TRP A 1 846 ? 8.302 11.469 21.686 1.00 93.56 846 TRP A O 1
ATOM 6665 N N . LYS A 1 847 ? 6.441 12.392 22.524 1.00 92.38 847 LYS A N 1
ATOM 6666 C CA . LYS A 1 847 ? 6.457 13.539 21.611 1.00 92.38 847 LYS A CA 1
ATOM 6667 C C . LYS A 1 847 ? 7.615 14.497 21.868 1.00 92.38 847 LYS A C 1
ATOM 6669 O O . LYS A 1 847 ? 8.219 14.932 20.890 1.00 92.38 847 LYS A O 1
ATOM 6674 N N . SER A 1 848 ? 7.946 14.786 23.127 1.00 92.25 848 SER A N 1
ATOM 6675 C CA . SER A 1 848 ? 8.973 15.778 23.477 1.00 92.25 848 SER A CA 1
ATOM 6676 C C . SER A 1 848 ? 10.398 15.225 23.457 1.00 92.25 848 SER A C 1
ATOM 6678 O O . SER A 1 848 ? 11.318 15.931 23.048 1.00 92.25 848 SER A O 1
ATOM 6680 N N . THR A 1 849 ? 10.601 13.977 23.879 1.00 94.81 849 THR A N 1
ATOM 6681 C CA . THR A 1 849 ? 11.946 13.430 24.119 1.00 94.81 849 THR A CA 1
ATOM 6682 C C . THR A 1 849 ? 12.275 12.192 23.294 1.00 94.81 849 THR A C 1
ATOM 6684 O O . THR A 1 849 ? 13.454 11.848 23.203 1.00 94.81 849 THR A O 1
ATOM 6687 N N . GLY A 1 850 ? 11.285 11.527 22.688 1.00 96.50 850 GLY A N 1
ATOM 6688 C CA . GLY A 1 850 ? 11.407 10.109 22.326 1.00 96.50 850 GLY A CA 1
ATOM 6689 C C . GLY A 1 850 ? 11.409 9.233 23.588 1.00 96.50 850 GLY A C 1
ATOM 6690 O O . GLY A 1 850 ? 11.124 9.743 24.678 1.00 96.50 850 GLY A O 1
ATOM 6691 N N . LEU A 1 851 ? 11.752 7.944 23.470 1.00 97.06 851 LEU A N 1
ATOM 6692 C CA . LEU A 1 851 ? 11.839 7.054 24.637 1.00 97.06 851 LEU A CA 1
ATOM 6693 C C . LEU A 1 851 ? 12.873 7.577 25.651 1.00 97.06 851 LEU A C 1
ATOM 6695 O O . LEU A 1 851 ? 13.955 8.058 25.290 1.00 97.06 851 LEU A O 1
ATOM 6699 N N . VAL A 1 852 ? 12.513 7.505 26.932 1.00 97.06 852 VAL A N 1
ATOM 6700 C CA . VAL A 1 852 ? 13.403 7.782 28.069 1.00 97.06 852 VAL A CA 1
ATOM 6701 C C . VAL A 1 852 ? 13.364 6.544 28.946 1.00 97.06 852 VAL A C 1
ATOM 6703 O O . VAL A 1 852 ? 12.593 6.481 29.900 1.00 97.06 852 VAL A O 1
ATOM 6706 N N . LEU A 1 853 ? 14.116 5.524 28.539 1.00 97.06 853 LEU A N 1
ATOM 6707 C CA . LEU A 1 853 ? 13.940 4.157 29.022 1.00 97.06 853 LEU A CA 1
ATOM 6708 C C . LEU A 1 853 ? 14.168 4.067 30.536 1.00 97.06 853 LEU A C 1
ATOM 6710 O O . LEU A 1 853 ? 15.215 4.473 31.032 1.00 97.06 853 LEU A O 1
ATOM 6714 N N . ASN A 1 854 ? 13.186 3.552 31.270 1.00 95.50 854 ASN A N 1
ATOM 6715 C CA . ASN A 1 854 ? 13.342 3.212 32.679 1.00 95.50 854 ASN A CA 1
ATOM 6716 C C . ASN A 1 854 ? 13.983 1.844 32.827 1.00 95.50 854 ASN A C 1
ATOM 6718 O O . ASN A 1 854 ? 14.990 1.735 33.519 1.00 95.50 854 ASN A O 1
ATOM 6722 N N . ASP A 1 855 ? 13.426 0.859 32.132 1.00 97.94 855 ASP A N 1
ATOM 6723 C CA . ASP A 1 855 ? 13.883 -0.519 32.136 1.00 97.94 855 ASP A CA 1
ATOM 6724 C C . ASP A 1 855 ? 13.538 -1.212 30.812 1.00 97.94 855 ASP A C 1
ATOM 6726 O O . ASP A 1 855 ? 12.643 -0.757 30.088 1.00 97.94 855 ASP A O 1
ATOM 6730 N N . VAL A 1 856 ? 14.253 -2.290 30.485 1.00 98.25 856 VAL A N 1
ATOM 6731 C CA . VAL A 1 856 ? 13.998 -3.130 29.310 1.00 98.25 856 VAL A CA 1
ATOM 6732 C C . VAL A 1 856 ? 14.240 -4.593 29.654 1.00 98.25 856 VAL A C 1
ATOM 6734 O O . VAL A 1 856 ? 15.386 -5.004 29.750 1.00 98.25 856 VAL A O 1
ATOM 6737 N N . ASP A 1 857 ? 13.190 -5.403 29.745 1.00 97.81 857 ASP A N 1
ATOM 6738 C CA . ASP A 1 857 ? 13.303 -6.798 30.176 1.00 97.81 857 ASP A CA 1
ATOM 6739 C C . ASP A 1 857 ? 12.672 -7.788 29.194 1.00 97.81 857 ASP A C 1
ATOM 6741 O O . ASP A 1 857 ? 11.840 -7.417 28.364 1.00 97.81 857 ASP A O 1
ATOM 6745 N N . PHE A 1 858 ? 13.083 -9.054 29.255 1.00 96.25 858 PHE A N 1
ATOM 6746 C CA . PHE A 1 858 ? 12.630 -10.089 28.325 1.00 96.25 858 PHE A CA 1
ATOM 6747 C C . PHE A 1 858 ? 11.698 -11.083 29.008 1.00 96.25 858 PHE A C 1
ATOM 6749 O O . PHE A 1 858 ? 12.040 -11.716 30.006 1.00 96.25 858 PHE A O 1
ATOM 6756 N N . PHE A 1 859 ? 10.516 -11.273 28.429 1.00 95.50 859 PHE A N 1
ATOM 6757 C CA . PHE A 1 859 ? 9.506 -12.174 28.960 1.00 95.50 859 PHE A CA 1
ATOM 6758 C C . PHE A 1 859 ? 8.743 -12.854 27.820 1.00 95.50 859 PHE A C 1
ATOM 6760 O O . PHE A 1 859 ? 8.283 -12.199 26.889 1.00 95.50 859 PHE A O 1
ATOM 6767 N N . GLN A 1 860 ? 8.634 -14.186 27.877 1.00 90.62 860 GLN A N 1
ATOM 6768 C CA . GLN A 1 860 ? 7.851 -15.009 26.938 1.00 90.62 860 GLN A CA 1
ATOM 6769 C C . GLN A 1 860 ? 8.012 -14.612 25.453 1.00 90.62 860 GLN A C 1
ATOM 6771 O O . GLN A 1 860 ? 7.051 -14.336 24.734 1.00 90.62 860 GLN A O 1
ATOM 6776 N N . GLY A 1 861 ? 9.264 -14.573 24.988 1.00 88.44 861 GLY A N 1
ATOM 6777 C CA . GLY A 1 861 ? 9.586 -14.352 23.575 1.00 88.44 861 GLY A CA 1
ATOM 6778 C C . GLY A 1 861 ? 9.612 -12.889 23.127 1.00 88.44 861 GLY A C 1
ATOM 6779 O O . GLY A 1 861 ? 9.893 -12.640 21.959 1.00 88.44 861 GLY A O 1
ATOM 6780 N N . HIS A 1 862 ? 9.347 -11.932 24.020 1.00 95.25 862 HIS A N 1
ATOM 6781 C CA . HIS A 1 862 ? 9.312 -10.508 23.694 1.00 95.25 862 HIS A CA 1
ATOM 6782 C C . HIS A 1 862 ? 10.154 -9.684 24.667 1.00 95.25 862 HIS A C 1
ATOM 6784 O O . HIS A 1 862 ? 10.276 -10.008 25.848 1.00 95.25 862 HIS A O 1
ATOM 6790 N N . TRP A 1 863 ? 10.685 -8.576 24.164 1.00 98.00 863 TRP A N 1
ATOM 6791 C CA . TRP A 1 863 ? 11.221 -7.491 24.968 1.00 98.00 863 TRP A CA 1
ATOM 6792 C C . TRP A 1 863 ? 10.096 -6.549 25.378 1.00 98.00 863 TRP A C 1
ATOM 6794 O O . TRP A 1 863 ? 9.203 -6.234 24.590 1.00 98.00 863 TRP A O 1
ATOM 6804 N N . TYR A 1 864 ? 10.169 -6.068 26.607 1.00 98.38 864 TYR A N 1
ATOM 6805 C CA . TYR A 1 864 ? 9.276 -5.084 27.186 1.00 98.38 864 TYR A CA 1
ATOM 6806 C C . TYR A 1 864 ? 10.115 -3.910 27.640 1.00 98.38 864 TYR A C 1
ATOM 6808 O O . TYR A 1 864 ? 11.143 -4.114 28.271 1.00 98.38 864 TYR A O 1
ATOM 6816 N N . ALA A 1 865 ? 9.686 -2.691 27.344 1.00 98.25 865 ALA A N 1
ATOM 6817 C CA . ALA A 1 865 ? 10.396 -1.495 27.762 1.00 98.25 865 ALA A CA 1
ATOM 6818 C C . ALA A 1 865 ? 9.452 -0.502 28.428 1.00 98.25 865 ALA A C 1
ATOM 6820 O O . ALA A 1 865 ? 8.328 -0.284 27.973 1.00 98.25 865 ALA A O 1
ATOM 6821 N N . THR A 1 866 ? 9.921 0.123 29.499 1.00 98.31 866 THR A N 1
ATOM 6822 C CA . THR A 1 866 ? 9.217 1.197 30.202 1.00 98.31 866 THR A CA 1
ATOM 6823 C C . THR A 1 866 ? 9.923 2.521 29.943 1.00 98.31 866 THR A C 1
ATOM 6825 O O . THR A 1 866 ? 11.128 2.548 29.704 1.00 98.31 866 THR A O 1
ATOM 6828 N N . SER A 1 867 ? 9.202 3.641 29.974 1.00 97.75 867 SER A N 1
ATOM 6829 C CA . SER A 1 867 ? 9.792 4.982 29.888 1.00 97.75 867 SER A CA 1
ATOM 6830 C C . SER A 1 867 ? 9.379 5.862 31.064 1.00 97.75 867 SER A C 1
ATOM 6832 O O . SER A 1 867 ? 8.249 5.790 31.550 1.00 97.75 867 SER A O 1
ATOM 6834 N N . TYR A 1 868 ? 10.286 6.742 31.496 1.00 97.12 868 TYR A N 1
ATOM 6835 C CA . TYR A 1 868 ? 10.022 7.736 32.534 1.00 97.12 868 TYR A CA 1
ATOM 6836 C C . TYR A 1 868 ? 9.222 8.906 31.963 1.00 97.12 868 TYR A C 1
ATOM 6838 O O . TYR A 1 868 ? 9.755 9.991 31.710 1.00 97.12 868 TYR A O 1
ATOM 6846 N N . PHE A 1 869 ? 7.927 8.684 31.762 1.00 96.88 869 PHE A N 1
ATOM 6847 C CA . PHE A 1 869 ? 6.996 9.719 31.333 1.00 96.88 869 PHE A CA 1
ATOM 6848 C C . PHE A 1 869 ? 6.062 10.118 32.470 1.00 96.88 869 PHE A C 1
ATOM 6850 O O . PHE A 1 869 ? 5.417 9.273 33.087 1.00 96.88 869 PHE A O 1
ATOM 6857 N N . CYS A 1 870 ? 6.005 11.415 32.764 1.00 94.06 870 CYS A N 1
ATOM 6858 C CA . CYS A 1 870 ? 5.150 11.967 33.811 1.00 94.06 870 CYS A CA 1
ATOM 6859 C C . CYS A 1 870 ? 4.694 13.395 33.469 1.00 94.06 870 CYS A C 1
ATOM 6861 O O . CYS A 1 870 ? 5.362 14.078 32.682 1.00 94.06 870 CYS A O 1
ATOM 6863 N N . PRO A 1 871 ? 3.578 13.861 34.061 1.00 92.44 871 PRO A N 1
ATOM 6864 C CA . PRO A 1 871 ? 3.007 15.175 33.771 1.00 92.44 871 PRO A CA 1
ATOM 6865 C C . PRO A 1 871 ? 4.011 16.332 33.862 1.00 92.44 871 PRO A C 1
ATOM 6867 O O . PRO A 1 871 ? 4.116 17.117 32.918 1.00 92.44 871 PRO A O 1
ATOM 6870 N N . THR A 1 872 ? 4.804 16.398 34.938 1.00 94.12 872 THR A N 1
ATOM 6871 C CA . THR A 1 872 ? 5.781 17.474 35.172 1.00 94.12 872 THR A CA 1
ATOM 6872 C C . THR A 1 872 ? 6.790 17.618 34.025 1.00 94.12 872 THR A C 1
ATOM 6874 O O . THR A 1 872 ? 7.170 18.736 33.679 1.00 94.12 872 THR A O 1
ATOM 6877 N N . TYR A 1 873 ? 7.201 16.517 33.385 1.00 94.50 873 TYR A N 1
ATOM 6878 C CA . TYR A 1 873 ? 8.205 16.539 32.310 1.00 94.50 873 TYR A CA 1
ATOM 6879 C C . TYR A 1 873 ? 7.603 16.518 30.898 1.00 94.50 873 TYR A C 1
ATOM 6881 O O . TYR A 1 873 ? 8.286 16.850 29.925 1.00 94.50 873 TYR A O 1
ATOM 6889 N N . ALA A 1 874 ? 6.334 16.136 30.761 1.00 90.19 874 ALA A N 1
ATOM 6890 C CA . ALA A 1 874 ? 5.642 16.089 29.477 1.00 90.19 874 ALA A CA 1
ATOM 6891 C C . ALA A 1 874 ? 5.054 17.446 29.051 1.00 90.19 874 ALA A C 1
ATOM 6893 O O . ALA A 1 874 ? 4.852 17.681 27.856 1.00 90.19 874 ALA A O 1
ATOM 6894 N N . GLY A 1 875 ? 4.793 18.354 29.997 1.00 88.00 875 GLY A N 1
ATOM 6895 C CA . GLY A 1 875 ? 4.107 19.614 29.711 1.00 88.00 875 GLY A CA 1
ATOM 6896 C C . GLY A 1 875 ? 2.687 19.355 29.196 1.00 88.00 875 GLY A C 1
ATOM 6897 O O . GLY A 1 875 ? 1.909 18.667 29.846 1.00 88.00 875 GLY A O 1
ATOM 6898 N N . HIS A 1 876 ? 2.348 19.883 28.016 1.00 84.31 876 HIS A N 1
ATOM 6899 C CA . HIS A 1 876 ? 1.041 19.659 27.373 1.00 84.31 876 HIS A CA 1
ATOM 6900 C C . HIS A 1 876 ? 0.965 18.373 26.527 1.00 84.31 876 HIS A C 1
ATOM 6902 O O . HIS A 1 876 ? -0.064 18.111 25.912 1.00 84.31 876 HIS A O 1
ATOM 6908 N N . GLN A 1 877 ? 2.052 17.600 26.436 1.00 89.69 877 GLN A N 1
ATOM 6909 C CA . GLN A 1 877 ? 2.109 16.384 25.619 1.00 89.69 877 GLN A CA 1
ATOM 6910 C C . GLN A 1 877 ? 1.543 15.169 26.366 1.00 89.69 877 GLN A C 1
ATOM 6912 O O . GLN A 1 877 ? 1.557 15.120 27.596 1.00 89.69 877 GLN A O 1
ATOM 6917 N N . ASN A 1 878 ? 1.090 14.159 25.617 1.00 88.31 878 ASN A N 1
ATOM 6918 C CA . ASN A 1 878 ? 0.599 12.909 26.194 1.00 88.31 878 ASN A CA 1
ATOM 6919 C C . ASN A 1 878 ? 1.750 12.112 26.842 1.00 88.31 878 ASN A C 1
ATOM 6921 O O . ASN A 1 878 ? 2.658 11.645 26.154 1.00 88.31 878 ASN A O 1
ATOM 6925 N N . TYR A 1 879 ? 1.709 11.956 28.166 1.00 90.69 879 TYR A N 1
ATOM 6926 C CA . TYR A 1 879 ? 2.674 11.176 28.954 1.00 90.69 879 TYR A CA 1
ATOM 6927 C C . TYR A 1 879 ? 2.306 9.692 29.084 1.00 90.69 879 TYR A C 1
ATOM 6929 O O . TYR A 1 879 ? 3.107 8.913 29.594 1.00 90.69 879 TYR A O 1
ATOM 6937 N N . ASP A 1 880 ? 1.120 9.292 28.630 1.00 93.75 880 ASP A N 1
ATOM 6938 C CA . ASP A 1 880 ? 0.691 7.896 28.619 1.00 93.75 880 ASP A CA 1
ATOM 6939 C C . ASP A 1 880 ? 0.964 7.208 27.273 1.00 93.75 880 ASP A C 1
ATOM 6941 O O . ASP A 1 880 ? 0.780 6.006 27.174 1.00 93.75 880 ASP A O 1
ATOM 6945 N N . GLU A 1 881 ? 1.433 7.921 26.247 1.00 93.75 881 GLU A N 1
ATOM 6946 C CA . GLU A 1 881 ? 1.831 7.327 24.961 1.00 93.75 881 GLU A CA 1
ATOM 6947 C C . GLU A 1 881 ? 3.234 6.695 25.064 1.00 93.75 881 GLU A C 1
ATOM 6949 O O . GLU A 1 881 ? 4.195 7.368 25.444 1.00 93.75 881 GLU A O 1
ATOM 6954 N N . ASN A 1 882 ? 3.371 5.419 24.681 1.00 96.00 882 ASN A N 1
ATOM 6955 C CA . ASN A 1 882 ? 4.618 4.640 24.651 1.00 96.00 882 ASN A CA 1
ATOM 6956 C C . ASN A 1 882 ? 5.404 4.590 25.980 1.00 96.00 882 ASN A C 1
ATOM 6958 O O . ASN A 1 882 ? 6.616 4.351 25.979 1.00 96.00 882 ASN A O 1
ATOM 6962 N N . LYS A 1 883 ? 4.753 4.803 27.132 1.00 96.69 883 LYS A N 1
ATOM 6963 C CA . LYS A 1 883 ? 5.412 4.657 28.444 1.00 96.69 883 LYS A CA 1
ATOM 6964 C C . LYS A 1 883 ? 5.648 3.197 28.832 1.00 96.69 883 LYS A C 1
ATOM 6966 O O . LYS A 1 883 ? 6.487 2.935 29.688 1.00 96.69 883 LYS A O 1
ATOM 6971 N N . PHE A 1 884 ? 4.926 2.262 28.221 1.00 98.12 884 PHE A N 1
ATOM 6972 C CA . PHE A 1 884 ? 5.130 0.825 28.355 1.00 98.12 884 PHE A CA 1
ATOM 6973 C C . PHE A 1 884 ? 4.908 0.154 27.001 1.00 98.12 884 PHE A C 1
ATOM 6975 O O . PHE A 1 884 ? 3.796 0.175 26.484 1.00 98.12 884 PHE A O 1
ATOM 6982 N N . ILE A 1 885 ? 5.959 -0.417 26.416 1.00 97.69 885 ILE A N 1
ATOM 6983 C CA . ILE A 1 885 ? 5.945 -0.972 25.058 1.00 97.69 885 ILE A CA 1
ATOM 6984 C C . ILE A 1 885 ? 6.450 -2.416 25.030 1.00 97.69 885 ILE A C 1
ATOM 6986 O O . ILE A 1 885 ? 7.184 -2.836 25.925 1.00 97.69 885 ILE A O 1
ATOM 6990 N N . ARG A 1 886 ? 6.092 -3.159 23.980 1.00 96.12 886 ARG A N 1
ATOM 6991 C CA . ARG A 1 886 ? 6.550 -4.532 23.723 1.00 96.12 886 ARG A CA 1
ATOM 6992 C C . ARG A 1 886 ? 7.017 -4.707 22.278 1.00 96.12 886 ARG A C 1
ATOM 6994 O O . ARG A 1 886 ? 6.327 -4.278 21.362 1.00 96.12 886 ARG A O 1
ATOM 7001 N N . PHE A 1 887 ? 8.150 -5.373 22.065 1.00 95.62 887 PHE A N 1
ATOM 7002 C CA . PHE A 1 887 ? 8.733 -5.631 20.740 1.00 95.62 887 PHE A CA 1
ATOM 7003 C C . PHE A 1 887 ? 9.471 -6.978 20.687 1.00 95.62 887 PHE A C 1
ATOM 7005 O O . PHE A 1 887 ? 9.767 -7.559 21.729 1.00 95.62 887 PHE A O 1
ATOM 7012 N N . GLN A 1 888 ? 9.761 -7.513 19.496 1.00 91.50 888 GLN A N 1
ATOM 7013 C CA . GLN A 1 888 ? 10.383 -8.840 19.354 1.00 91.50 888 GLN A CA 1
ATOM 7014 C C . GLN A 1 888 ? 11.901 -8.765 19.187 1.00 91.50 888 GLN A C 1
ATOM 7016 O O . GLN A 1 888 ? 12.635 -9.577 19.753 1.00 91.50 888 GLN A O 1
ATOM 7021 N N . THR A 1 889 ? 12.394 -7.784 18.435 1.00 93.00 889 THR A N 1
ATOM 7022 C CA . THR A 1 889 ? 13.803 -7.686 18.045 1.00 93.00 889 THR A CA 1
ATOM 7023 C C . THR A 1 889 ? 14.385 -6.300 18.317 1.00 93.00 889 THR A C 1
ATOM 7025 O O . THR A 1 889 ? 13.685 -5.295 18.344 1.00 93.00 889 THR A O 1
ATOM 7028 N N . TRP A 1 890 ? 15.708 -6.192 18.454 1.00 93.75 890 TRP A N 1
ATOM 7029 C CA . TRP A 1 890 ? 16.353 -4.876 18.565 1.00 93.75 890 TRP A CA 1
ATOM 7030 C C . TRP A 1 890 ? 16.169 -3.996 17.317 1.00 93.75 890 TRP A C 1
ATOM 7032 O O . TRP A 1 890 ? 16.285 -2.774 17.409 1.00 93.75 890 TRP A O 1
ATOM 7042 N N . GLN A 1 891 ? 15.865 -4.598 16.160 1.00 89.12 891 GLN A N 1
ATOM 7043 C CA . GLN A 1 891 ? 15.515 -3.853 14.953 1.00 89.12 891 GLN A CA 1
ATOM 7044 C C . GLN A 1 891 ? 14.156 -3.161 15.116 1.00 89.12 891 GLN A C 1
ATOM 7046 O O . GLN A 1 891 ? 14.035 -1.990 14.767 1.00 89.12 891 GLN A O 1
ATOM 7051 N N . ASP A 1 892 ? 13.187 -3.820 15.750 1.00 89.88 892 ASP A N 1
ATOM 7052 C CA . ASP A 1 892 ? 11.878 -3.242 16.064 1.00 89.88 892 ASP A CA 1
ATOM 7053 C C . ASP A 1 892 ? 12.000 -1.989 16.943 1.00 89.88 892 ASP A C 1
ATOM 7055 O O . ASP A 1 892 ? 11.387 -0.958 16.658 1.00 89.88 892 ASP A O 1
ATOM 7059 N N . LEU A 1 893 ? 12.855 -2.045 17.975 1.00 94.50 893 LEU A N 1
ATOM 7060 C CA . LEU A 1 893 ? 13.167 -0.891 18.826 1.00 94.50 893 LEU A CA 1
ATOM 7061 C C . LEU A 1 893 ? 13.815 0.249 18.025 1.00 94.50 893 LEU A C 1
ATOM 7063 O O . LEU A 1 893 ? 13.567 1.422 18.300 1.00 94.50 893 LEU A O 1
ATOM 7067 N N . LYS A 1 894 ? 14.642 -0.071 17.029 1.00 91.00 894 LYS A N 1
ATOM 7068 C CA . LYS A 1 894 ? 15.306 0.925 16.179 1.00 91.00 894 LYS A CA 1
ATOM 7069 C C . LYS A 1 894 ? 14.361 1.558 15.157 1.00 91.00 894 LYS A C 1
ATOM 7071 O O . LYS A 1 894 ? 14.563 2.712 14.787 1.00 91.00 894 LYS A O 1
ATOM 7076 N N . GLU A 1 895 ? 13.349 0.821 14.709 1.00 86.69 895 GLU A N 1
ATOM 7077 C CA . GLU A 1 895 ? 12.411 1.230 13.655 1.00 86.69 895 GLU A CA 1
ATOM 7078 C C . GLU A 1 895 ? 11.079 1.784 14.167 1.00 86.69 895 GLU A C 1
ATOM 7080 O O . GLU A 1 895 ? 10.325 2.360 13.386 1.00 86.69 895 GLU A O 1
ATOM 7085 N N . GLY A 1 896 ? 10.777 1.650 15.460 1.00 89.69 896 GLY A N 1
ATOM 7086 C CA . GLY A 1 896 ? 9.520 2.161 16.007 1.00 89.69 896 GLY A CA 1
ATOM 7087 C C . GLY A 1 896 ? 8.380 1.153 15.942 1.00 89.69 896 GLY A C 1
ATOM 7088 O O . GLY A 1 896 ? 7.215 1.550 15.968 1.00 89.69 896 GLY A O 1
ATOM 7089 N N . THR A 1 897 ? 8.703 -0.132 15.789 1.00 89.94 897 THR A N 1
ATOM 7090 C CA . THR A 1 897 ? 7.741 -1.206 15.520 1.00 89.94 897 THR A CA 1
ATOM 7091 C C . THR A 1 897 ? 7.442 -1.975 16.803 1.00 89.94 897 THR A C 1
ATOM 7093 O O . THR A 1 897 ? 7.940 -3.070 17.018 1.00 89.94 897 THR A O 1
ATOM 7096 N N . TRP A 1 898 ? 6.629 -1.409 17.686 1.00 94.44 898 TRP A N 1
ATOM 7097 C CA . TRP A 1 898 ? 6.275 -2.033 18.962 1.00 94.44 898 TRP A CA 1
ATOM 7098 C C . TRP A 1 898 ? 4.784 -1.906 19.260 1.00 94.44 898 TRP A C 1
ATOM 7100 O O . TRP A 1 898 ? 4.103 -1.012 18.752 1.00 94.44 898 TRP A O 1
ATOM 7110 N N . ASP A 1 899 ? 4.290 -2.778 20.130 1.00 91.81 899 ASP A N 1
ATOM 7111 C CA . ASP A 1 899 ? 2.971 -2.639 20.730 1.00 91.81 899 ASP A CA 1
ATOM 7112 C C . ASP A 1 899 ? 3.044 -1.636 21.879 1.00 91.81 899 ASP A C 1
ATOM 7114 O O . ASP A 1 899 ? 3.858 -1.795 22.790 1.00 91.81 899 ASP A O 1
ATOM 7118 N N . ASP A 1 900 ? 2.175 -0.627 21.869 1.00 94.50 900 ASP A N 1
ATOM 7119 C CA . ASP A 1 900 ? 2.006 0.271 23.009 1.00 94.50 900 ASP A CA 1
ATOM 7120 C C . ASP A 1 900 ? 1.033 -0.352 24.022 1.00 94.50 900 ASP A C 1
ATOM 7122 O O . ASP A 1 900 ? -0.180 -0.432 23.808 1.00 94.50 900 ASP A O 1
ATOM 7126 N N . LEU A 1 901 ? 1.584 -0.820 25.139 1.00 95.50 901 LEU A N 1
ATOM 7127 C CA . LEU A 1 901 ? 0.860 -1.446 26.241 1.00 95.50 901 LEU A CA 1
ATOM 7128 C C . LEU A 1 901 ? 0.465 -0.437 27.327 1.00 95.50 901 LEU A C 1
ATOM 7130 O O . LEU A 1 901 ? -0.095 -0.822 28.354 1.00 95.50 901 LEU A O 1
ATOM 7134 N N . SER A 1 902 ? 0.721 0.855 27.125 1.00 94.25 902 SER A N 1
ATOM 7135 C CA . SER A 1 902 ? 0.541 1.878 28.157 1.00 94.25 902 SER A CA 1
ATOM 7136 C C . SER A 1 902 ? -0.889 1.981 28.683 1.00 94.25 902 SER A C 1
ATOM 7138 O O . SER A 1 902 ? -1.073 2.262 29.865 1.00 94.25 902 SER A O 1
ATOM 7140 N N . ARG A 1 903 ? -1.893 1.659 27.853 1.00 89.62 903 ARG A N 1
ATOM 7141 C CA . ARG A 1 903 ? -3.317 1.613 28.242 1.00 89.62 903 ARG A CA 1
ATOM 7142 C C . ARG A 1 903 ? -3.632 0.619 29.365 1.00 89.62 903 ARG A C 1
ATOM 7144 O O . ARG A 1 903 ? -4.658 0.746 30.023 1.00 89.62 903 ARG A O 1
ATOM 7151 N N . PHE A 1 904 ? -2.783 -0.390 29.564 1.00 92.38 904 PHE A N 1
ATOM 7152 C CA . PHE A 1 904 ? -2.969 -1.404 30.603 1.00 92.38 904 PHE A CA 1
ATOM 7153 C C . PHE A 1 904 ? -2.498 -0.942 31.986 1.00 92.38 904 PHE A C 1
ATOM 7155 O O . PHE A 1 904 ? -2.741 -1.622 32.984 1.00 92.38 904 PHE A O 1
ATOM 7162 N N . LEU A 1 905 ? -1.825 0.205 32.054 1.00 92.62 905 LEU A N 1
ATOM 7163 C CA . LEU A 1 905 ? -1.428 0.847 33.294 1.00 92.62 905 LEU A CA 1
ATOM 7164 C C . LEU A 1 905 ? -2.266 2.112 33.500 1.00 92.62 905 LEU A C 1
ATOM 7166 O O . LEU A 1 905 ? -2.586 2.802 32.533 1.00 92.62 905 LEU A O 1
ATOM 7170 N N . PRO A 1 906 ? -2.595 2.474 34.748 1.00 90.88 906 PRO A N 1
ATOM 7171 C CA . PRO A 1 906 ? -3.320 3.712 35.003 1.00 90.88 906 PRO A CA 1
ATOM 7172 C C . PRO A 1 906 ? -2.579 4.950 34.490 1.00 90.88 906 PRO A C 1
ATOM 7174 O O . PRO A 1 906 ? -1.347 4.992 34.424 1.00 90.88 906 PRO A O 1
ATOM 7177 N N . SER A 1 907 ? -3.336 5.984 34.139 1.00 91.00 907 SER A N 1
ATOM 7178 C CA . SER A 1 907 ? -2.770 7.281 33.761 1.00 91.00 907 SER A CA 1
ATOM 7179 C C . SER A 1 907 ? -1.965 7.892 34.919 1.00 91.00 907 SER A C 1
ATOM 7181 O O . SER A 1 907 ? -2.227 7.602 36.089 1.00 91.00 907 SER A O 1
ATOM 7183 N N . LYS A 1 908 ? -0.982 8.744 34.598 1.00 87.94 908 LYS A N 1
ATOM 7184 C CA . LYS A 1 908 ? -0.105 9.491 35.538 1.00 87.94 908 LYS A CA 1
ATOM 7185 C C . LYS A 1 908 ? 0.911 8.659 36.326 1.00 87.94 908 LYS A C 1
ATOM 7187 O O . LYS A 1 908 ? 1.724 9.232 37.050 1.00 87.94 908 LYS A O 1
ATOM 7192 N N . VAL A 1 909 ? 0.897 7.335 36.189 1.00 93.44 909 VAL A N 1
ATOM 7193 C CA . VAL A 1 909 ? 1.914 6.473 36.805 1.00 93.44 909 VAL A CA 1
ATOM 7194 C C . VAL A 1 909 ? 3.111 6.314 35.879 1.00 93.44 909 VAL A C 1
ATOM 7196 O O . VAL A 1 909 ? 2.947 6.159 34.663 1.00 93.44 909 VAL A O 1
ATOM 7199 N N . VAL A 1 910 ? 4.294 6.289 36.483 1.00 96.44 910 VAL A N 1
ATOM 7200 C CA . VAL A 1 910 ? 5.556 5.935 35.844 1.00 96.44 910 VAL A CA 1
ATOM 7201 C C . VAL A 1 910 ? 5.786 4.440 36.061 1.00 96.44 910 VAL A C 1
ATOM 7203 O O . VAL A 1 910 ? 5.981 4.037 37.211 1.00 96.44 910 VAL A O 1
ATOM 7206 N N . PRO A 1 911 ? 5.777 3.602 35.010 1.00 97.25 911 PRO A N 1
ATOM 7207 C CA . PRO A 1 911 ? 6.310 2.254 35.120 1.00 97.25 911 PRO A CA 1
ATOM 7208 C C . PRO A 1 911 ? 7.829 2.324 35.264 1.00 97.25 911 PRO A C 1
ATOM 7210 O O . PRO A 1 911 ? 8.516 2.927 34.437 1.00 97.25 911 PRO A O 1
ATOM 7213 N N . TYR A 1 912 ? 8.333 1.771 36.362 1.00 95.69 912 TYR A N 1
ATOM 7214 C CA . TYR A 1 912 ? 9.735 1.842 36.743 1.00 95.69 912 TYR A CA 1
ATOM 7215 C C . TYR A 1 912 ? 10.461 0.563 36.327 1.00 95.69 912 TYR A C 1
ATOM 7217 O O . TYR A 1 912 ? 10.676 0.396 35.126 1.00 95.69 912 TYR A O 1
ATOM 7225 N N . TYR A 1 913 ? 10.785 -0.336 37.261 1.00 97.50 913 TYR A N 1
ATOM 7226 C CA . TYR A 1 913 ? 11.413 -1.610 36.928 1.00 97.50 913 TYR A CA 1
ATOM 7227 C C . TYR A 1 913 ? 10.408 -2.698 36.559 1.00 97.50 913 TYR A C 1
ATOM 7229 O O . TYR A 1 91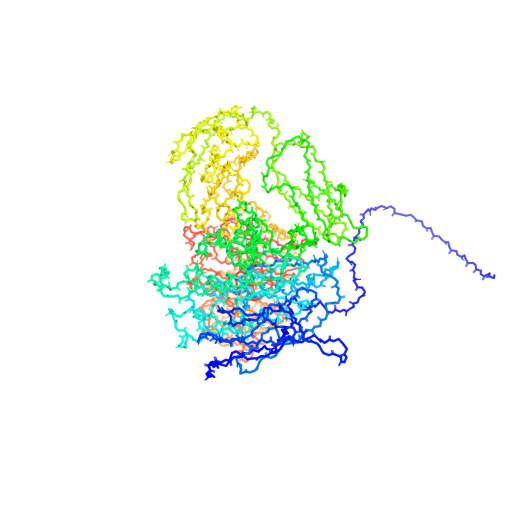3 ? 9.280 -2.768 37.073 1.00 97.50 913 TYR A O 1
ATOM 7237 N N . LEU A 1 914 ? 10.873 -3.548 35.656 1.00 98.12 914 LEU A N 1
ATOM 7238 C CA . LEU A 1 914 ? 10.266 -4.784 35.220 1.00 98.12 914 LEU A CA 1
ATOM 7239 C C . LEU A 1 914 ? 10.961 -5.945 35.939 1.00 98.12 914 LEU A C 1
ATOM 7241 O O . LEU A 1 914 ? 12.156 -5.916 36.204 1.00 98.12 914 LEU A O 1
ATOM 7245 N N . THR A 1 915 ? 10.205 -6.977 36.296 1.00 97.06 915 THR A N 1
ATOM 7246 C CA . THR A 1 915 ? 10.775 -8.165 36.939 1.00 97.06 915 THR A CA 1
ATOM 7247 C C . THR A 1 915 ? 10.106 -9.416 36.389 1.00 97.06 915 THR A C 1
ATOM 7249 O O . THR A 1 915 ? 8.957 -9.700 36.746 1.00 97.06 915 THR A O 1
ATOM 7252 N N . PRO A 1 916 ? 10.776 -10.181 35.515 1.00 94.31 916 PRO A N 1
ATOM 7253 C CA . PRO A 1 916 ? 10.280 -11.477 35.071 1.00 94.31 916 PRO A CA 1
ATOM 7254 C C . PRO A 1 916 ? 10.226 -12.474 36.241 1.00 94.31 916 PRO A C 1
ATOM 7256 O O . PRO A 1 916 ? 11.188 -12.625 36.994 1.00 94.31 916 PRO A O 1
ATOM 7259 N N . GLY A 1 917 ? 9.103 -13.177 36.391 1.00 86.56 917 GLY A N 1
ATOM 7260 C CA . GLY A 1 917 ? 8.903 -14.243 37.377 1.00 86.56 917 GLY A CA 1
ATOM 7261 C C . GLY A 1 917 ? 8.140 -15.434 36.789 1.00 86.56 917 GLY A C 1
ATOM 7262 O O . GLY A 1 917 ? 7.824 -15.453 35.598 1.00 86.56 917 GLY A O 1
ATOM 7263 N N . GLU A 1 918 ? 7.844 -16.453 37.606 1.00 80.62 918 GLU A N 1
ATOM 7264 C CA . GLU A 1 918 ? 7.153 -17.671 37.148 1.00 80.62 918 GLU A CA 1
ATOM 7265 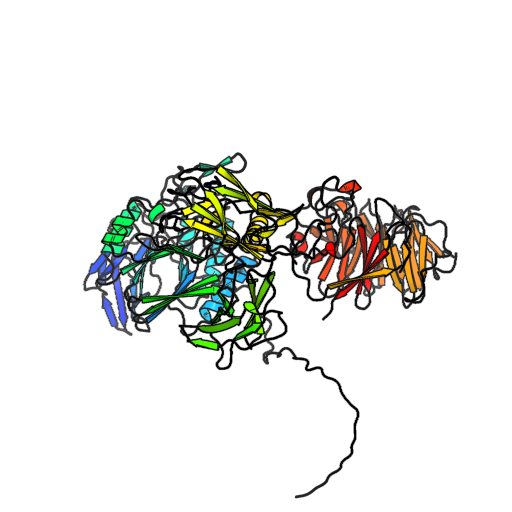C C . GLU A 1 918 ? 5.787 -17.345 36.515 1.00 80.62 918 GLU A C 1
ATOM 7267 O O . GLU A 1 918 ? 4.809 -17.053 37.202 1.00 80.62 918 GLU A O 1
ATOM 7272 N N . GLY A 1 919 ? 5.737 -17.383 35.180 1.00 87.38 919 GLY A N 1
ATOM 7273 C CA . GLY A 1 919 ? 4.526 -17.179 34.383 1.00 87.38 919 GLY A CA 1
ATOM 7274 C C . GLY A 1 919 ? 4.019 -15.735 34.287 1.00 87.38 919 GLY A C 1
ATOM 7275 O O . GLY A 1 919 ? 2.952 -15.525 33.711 1.00 87.38 919 GLY A O 1
ATOM 7276 N N . ALA A 1 920 ? 4.742 -14.740 34.813 1.00 95.31 920 ALA A N 1
ATOM 7277 C CA . ALA A 1 920 ? 4.314 -13.339 34.779 1.00 95.31 920 ALA A CA 1
ATOM 7278 C C . ALA A 1 920 ? 5.485 -12.347 34.699 1.00 95.31 920 ALA A C 1
ATOM 7280 O O . ALA A 1 920 ? 6.589 -12.626 35.164 1.00 95.31 920 ALA A O 1
ATOM 7281 N N . LEU A 1 921 ? 5.207 -11.153 34.178 1.00 97.56 921 LEU A N 1
ATOM 7282 C CA . LEU A 1 921 ? 6.089 -9.989 34.241 1.00 97.56 921 LEU A CA 1
ATOM 7283 C C . LEU A 1 921 ? 5.538 -8.995 35.267 1.00 97.56 921 LEU A C 1
ATOM 7285 O O . LEU A 1 921 ? 4.429 -8.483 35.109 1.00 97.56 921 LEU A O 1
ATOM 7289 N N . PHE A 1 922 ? 6.288 -8.722 36.330 1.00 97.94 922 PHE A N 1
ATOM 7290 C CA . PHE A 1 922 ? 5.891 -7.764 37.359 1.00 97.94 922 PHE A CA 1
ATOM 7291 C C . PHE A 1 922 ? 6.378 -6.360 37.003 1.00 97.94 922 PHE A C 1
ATOM 7293 O O . PHE A 1 922 ? 7.473 -6.193 36.481 1.00 97.94 922 PHE A O 1
ATOM 7300 N N . ILE A 1 923 ? 5.545 -5.355 37.263 1.00 98.25 923 ILE A N 1
ATOM 7301 C CA . ILE A 1 923 ? 5.763 -3.967 36.851 1.00 98.25 923 ILE A CA 1
ATOM 7302 C C . ILE A 1 923 ? 5.580 -3.091 38.087 1.00 98.25 923 ILE A C 1
ATOM 7304 O O . ILE A 1 923 ? 4.450 -2.881 38.542 1.00 98.25 923 ILE A O 1
ATOM 7308 N N . ALA A 1 924 ? 6.677 -2.593 38.650 1.00 97.75 924 ALA A N 1
ATOM 7309 C CA . ALA A 1 924 ? 6.614 -1.603 39.717 1.00 97.75 924 ALA A CA 1
ATOM 7310 C C . ALA A 1 924 ? 6.248 -0.240 39.118 1.00 97.75 924 ALA A C 1
ATOM 7312 O O . ALA A 1 924 ? 6.835 0.191 38.126 1.00 97.75 924 ALA A O 1
ATOM 7313 N N . VAL A 1 925 ? 5.260 0.439 39.697 1.00 96.62 925 VAL A N 1
ATOM 7314 C CA . VAL A 1 925 ? 4.821 1.764 39.254 1.00 96.62 925 VAL A CA 1
ATOM 7315 C C . VAL A 1 925 ? 4.704 2.712 40.437 1.00 96.62 925 VAL A C 1
ATOM 7317 O O . VAL A 1 925 ? 4.318 2.300 41.534 1.00 96.62 925 VAL A O 1
ATOM 7320 N N . PHE A 1 926 ? 4.949 3.997 40.204 1.00 94.44 926 PHE A N 1
ATOM 7321 C CA . PHE A 1 926 ? 4.652 5.046 41.177 1.00 94.44 926 PHE A CA 1
ATOM 7322 C C . PHE A 1 926 ? 4.112 6.304 40.503 1.00 94.44 926 PHE A C 1
ATOM 7324 O O . PHE A 1 926 ? 4.287 6.523 39.303 1.00 94.44 926 PHE A O 1
ATOM 7331 N N . ASN A 1 927 ? 3.446 7.145 41.286 1.00 92.88 927 ASN A N 1
ATOM 7332 C CA . ASN A 1 927 ? 2.985 8.453 40.848 1.00 92.88 927 ASN A CA 1
ATOM 7333 C C . ASN A 1 927 ? 4.063 9.505 41.135 1.00 92.88 927 ASN A C 1
ATOM 7335 O O . ASN A 1 927 ? 4.294 9.858 42.288 1.00 92.88 927 ASN A O 1
ATOM 7339 N N . HIS A 1 928 ? 4.709 10.020 40.087 1.00 93.56 928 HIS A N 1
ATOM 7340 C CA . HIS A 1 928 ? 5.763 11.031 40.226 1.00 93.56 928 HIS A CA 1
ATOM 7341 C C . HIS A 1 928 ? 5.268 12.327 40.875 1.00 93.56 928 HIS A C 1
ATOM 7343 O O . HIS A 1 928 ? 5.970 12.915 41.690 1.00 93.56 928 HIS A O 1
ATOM 7349 N N . GLU A 1 929 ? 4.058 12.761 40.523 1.00 90.94 929 GLU A N 1
ATOM 7350 C CA . GLU A 1 929 ? 3.496 14.029 40.993 1.00 90.94 929 GLU A CA 1
ATOM 7351 C C . GLU A 1 929 ? 3.104 13.955 42.470 1.00 90.94 929 GLU A C 1
ATOM 7353 O O . GLU A 1 929 ? 3.206 14.933 43.206 1.00 90.94 929 GLU A O 1
ATOM 7358 N N . HIS A 1 930 ? 2.640 12.780 42.903 1.00 89.62 930 HIS A N 1
ATOM 7359 C CA . HIS A 1 930 ? 2.180 12.545 44.267 1.00 89.62 930 HIS A CA 1
ATOM 7360 C C . HIS A 1 930 ? 2.654 11.172 44.770 1.00 89.62 930 HIS A C 1
ATOM 7362 O O . HIS A 1 930 ? 1.835 10.244 44.868 1.00 89.62 930 HIS A O 1
ATOM 7368 N N . PRO A 1 931 ? 3.951 11.015 45.098 1.00 84.81 931 PRO A N 1
ATOM 7369 C CA . PRO A 1 931 ? 4.466 9.765 45.640 1.00 84.81 931 PRO A CA 1
ATOM 7370 C C . PRO A 1 931 ? 3.698 9.370 46.904 1.00 84.81 931 PRO A C 1
ATOM 7372 O O . PRO A 1 931 ? 3.373 10.208 47.745 1.00 84.81 931 PRO A O 1
ATOM 7375 N N . GLY A 1 932 ? 3.375 8.091 47.038 1.00 83.44 932 GLY A N 1
ATOM 7376 C CA . GLY A 1 932 ? 2.578 7.547 48.134 1.00 83.44 932 GLY A CA 1
ATOM 7377 C C . GLY A 1 932 ? 1.085 7.411 47.840 1.00 83.44 932 GLY A C 1
ATOM 7378 O O . GLY A 1 932 ? 0.377 6.809 48.645 1.00 83.44 932 GLY A O 1
ATOM 7379 N N . THR A 1 933 ? 0.587 7.949 46.720 1.00 85.31 933 THR A N 1
ATOM 7380 C CA . THR A 1 933 ? -0.855 7.930 46.403 1.00 85.31 933 THR A CA 1
ATOM 7381 C C . THR A 1 933 ? -1.278 6.756 45.525 1.00 85.31 933 THR A C 1
ATOM 7383 O O . THR A 1 933 ? -2.396 6.257 45.672 1.00 85.31 933 THR A O 1
ATOM 7386 N N . PHE A 1 934 ? -0.412 6.310 44.610 1.00 85.50 934 PHE A N 1
ATOM 7387 C CA . PHE A 1 934 ? -0.732 5.252 43.654 1.00 85.50 934 PHE A CA 1
ATOM 7388 C C . PHE A 1 934 ? 0.510 4.442 43.266 1.00 85.50 934 PHE A C 1
ATOM 7390 O O . PHE A 1 934 ? 0.820 4.237 42.095 1.00 85.50 934 PHE A O 1
ATOM 7397 N N . ASP A 1 935 ? 1.230 3.958 44.267 1.00 91.62 935 ASP A N 1
ATOM 7398 C CA . ASP A 1 935 ? 2.484 3.254 44.052 1.00 91.62 935 ASP A CA 1
ATOM 7399 C C . ASP A 1 935 ? 2.290 1.779 44.359 1.00 91.62 935 ASP A C 1
ATOM 7401 O O . ASP A 1 935 ? 1.967 1.376 45.484 1.00 91.62 935 ASP A O 1
ATOM 7405 N N . LYS A 1 936 ? 2.394 0.978 43.306 1.00 95.19 936 LYS A N 1
ATOM 7406 C CA . LYS A 1 936 ? 1.874 -0.384 43.255 1.00 95.19 936 LYS A CA 1
ATOM 7407 C C . LYS A 1 936 ? 2.764 -1.251 42.380 1.00 95.19 936 LYS A C 1
ATOM 7409 O O . LYS A 1 936 ? 3.551 -0.766 41.580 1.00 95.19 936 LYS A O 1
ATOM 7414 N N . VAL A 1 937 ? 2.563 -2.551 42.491 1.00 96.62 937 VAL A N 1
ATOM 7415 C CA . VAL A 1 937 ? 3.100 -3.563 41.592 1.00 96.62 937 VAL A CA 1
ATOM 7416 C C . VAL A 1 937 ? 1.936 -4.128 40.792 1.00 96.62 937 VAL A C 1
ATOM 7418 O O . VAL A 1 937 ? 0.946 -4.588 41.370 1.00 96.62 937 VAL A O 1
ATOM 7421 N N . TYR A 1 938 ? 2.054 -4.103 39.471 1.00 96.75 938 TYR A N 1
ATOM 7422 C CA . TYR A 1 938 ? 1.173 -4.805 38.543 1.00 96.75 938 TYR A CA 1
ATOM 7423 C C . TYR A 1 938 ? 1.828 -6.113 38.103 1.00 96.75 938 TYR A C 1
ATOM 7425 O O . TYR A 1 938 ? 3.045 -6.249 38.157 1.00 96.75 938 TYR A O 1
ATOM 7433 N N . ARG A 1 939 ? 1.024 -7.082 37.673 1.00 95.19 939 ARG A N 1
ATOM 7434 C CA . ARG A 1 939 ? 1.497 -8.291 36.994 1.00 95.19 939 ARG A CA 1
ATOM 7435 C C . ARG A 1 939 ? 0.881 -8.354 35.607 1.00 95.19 939 ARG A C 1
ATOM 7437 O O . ARG A 1 939 ? -0.328 -8.155 35.471 1.00 95.19 939 ARG A O 1
ATOM 7444 N N . LEU A 1 940 ? 1.704 -8.651 34.617 1.00 96.38 940 LEU A N 1
ATOM 7445 C CA . LEU A 1 940 ? 1.312 -8.972 33.257 1.00 96.38 940 LEU A CA 1
ATOM 7446 C C . LEU A 1 940 ? 1.415 -10.485 33.064 1.00 96.38 940 LEU A C 1
ATOM 7448 O O . LEU A 1 940 ? 2.454 -11.076 33.346 1.00 96.38 940 LEU A O 1
ATOM 7452 N N . THR A 1 941 ? 0.349 -11.096 32.566 1.00 93.56 941 THR A N 1
ATOM 7453 C CA . THR A 1 941 ? 0.302 -12.499 32.133 1.00 93.56 941 THR A CA 1
ATOM 7454 C C . THR A 1 941 ? -0.122 -12.563 30.671 1.00 93.56 941 THR A C 1
ATOM 7456 O O . THR A 1 941 ? -0.819 -11.665 30.198 1.00 93.56 941 THR A O 1
ATOM 7459 N N . ILE A 1 942 ? 0.285 -13.615 29.964 1.00 87.31 942 ILE A N 1
ATOM 7460 C CA . ILE A 1 942 ? -0.153 -13.894 28.593 1.00 87.31 942 ILE A CA 1
ATOM 7461 C C . ILE A 1 942 ? -0.989 -15.177 28.643 1.00 87.31 942 ILE A C 1
ATOM 7463 O O . ILE A 1 942 ? -0.483 -16.204 29.093 1.00 87.31 942 ILE A O 1
ATOM 7467 N N . SER A 1 943 ? -2.271 -15.114 28.277 1.00 73.50 943 SER A N 1
ATOM 7468 C CA . SER A 1 943 ? -3.100 -16.309 28.099 1.00 73.50 943 SER A CA 1
ATOM 7469 C C . SER A 1 943 ? -2.754 -16.984 26.774 1.00 73.50 943 SER A C 1
ATOM 7471 O O . SER A 1 943 ? -2.564 -16.291 25.773 1.00 73.50 943 SER A O 1
ATOM 7473 N N . GLU A 1 944 ? -2.676 -18.313 26.792 1.00 48.47 944 GLU A N 1
ATOM 7474 C CA . GLU A 1 944 ? -2.505 -19.142 25.590 1.00 48.47 944 GLU A CA 1
ATOM 7475 C C . GLU A 1 944 ? -3.693 -19.048 24.628 1.00 48.47 944 GLU A C 1
ATOM 7477 O O . GLU A 1 944 ? -4.840 -18.871 25.111 1.00 48.47 944 GLU A O 1
#

Sequence (944 aa):
MRAILTLFCLIGTALSGVAIQPAIGQDGKSPKPEVLDLLLKETPKPDYDAPVPDQISGRVVLHAGRETSGVTGVSVTDGYSVVKTNADGAYVLKPAADAVFVYITRPAGYDVQGHWYKPLSAQVDFDLRAADRDEDEFIFVHVTDTHVSQNLRSLEGLSRFVREVNALKPKPRFVVNSGDLLDLHKALISNPDSGHRDFRNYVGIMNHLAMPHYNVAGDHTDSSYRLTQFPRGDHRCGKPLYWEYLGPHFFSFEYGRIHFVSVDFGYHLGRRQILVKGKNLEYPTNEVQPVHIEWLKQDMARRTPGSFVVTTSEADLGDHCPGFAEIARQNDVRLQLVGDIHVVSHKARSVPYRSGGALAGCWWNAKTEQLCPDLSPQGYLIYRVVGEKLEHFYKGLGQRVAITSHRVGAPLQGRVTFQAHLVQPSPDESLEYSLNGEDWSPMREVGRPFYRAAFQATVDTASLADGLFTFHVRSTSGEVRTREFVVANQRDSSQFKTDAELTFSVGYDTGWTKHKAPTDKVDVLFNGQVTGTLDPNTRKEYSLTIPASRLRSANVLSFRFVQPKDGMSLSSPVLSFKEATFRDPRDTAIRRIRTAHWGQESEDWGGFIAGAAAPPDETPFHRKQNSFCFVLNPTQSPDIHADAEKGLPSGVQVTQYAPKSASFPGCTHIAFSGKTEIVTAGDRLFYRTDSQSPFRESAIKGLKDAHSVVFNPHDRLFYATDTGNHRLITFRDPASSQVQNRLTSLAETKLKRPHDIVFDQSTGWLYSLNPDSTQVFRFKTAGKTADVLDLSRHLGYSRALTVVNGRLYVIGSSIGAVVEVIDFGKQEYKIHNSFEKKKDAPAGSWKSTGLVLNDVDFFQGHWYATSYFCPTYAGHQNYDENKFIRFQTWQDLKEGTWDDLSRFLPSKVVPYYLTPGEGALFIAVFNHEHPGTFDKVYRLTISE

Solvent-accessible surface area (backbone atoms only — not comparable to full-atom values): 49648 Å² total; per-residue (Å²): 134,87,83,84,90,85,93,83,90,84,93,83,83,89,86,92,76,88,76,82,71,80,82,76,70,94,63,101,64,77,82,72,70,66,48,57,77,68,44,77,73,94,57,60,46,62,62,87,84,60,79,77,49,85,46,30,34,34,36,34,34,34,49,62,90,92,46,76,42,42,40,54,63,40,37,38,33,38,62,53,54,64,42,58,19,37,77,70,4,38,39,70,45,70,59,57,93,85,46,51,37,39,33,48,38,45,50,52,60,39,39,70,51,84,65,62,52,38,42,73,48,57,66,56,71,42,44,31,27,72,39,98,55,79,43,58,55,47,32,36,36,39,38,16,28,40,39,22,41,88,50,65,60,31,44,29,50,52,28,46,50,38,54,53,57,63,65,40,73,79,63,49,64,34,37,37,31,15,9,20,55,25,63,39,44,52,53,45,73,46,56,46,71,55,49,54,51,21,49,49,48,46,49,7,36,58,58,67,36,86,41,57,71,47,70,25,47,22,56,24,45,35,32,40,39,62,39,88,83,30,36,72,55,34,84,61,19,29,43,57,58,48,28,47,74,72,37,76,49,56,49,43,37,35,54,47,46,36,39,37,36,34,47,56,33,64,26,33,52,76,78,37,73,45,78,53,96,91,39,78,39,50,34,48,62,50,43,42,48,72,64,52,53,51,20,52,52,45,47,57,75,53,50,69,88,91,43,36,29,34,42,26,15,21,56,65,46,80,83,27,27,89,66,35,69,59,55,30,67,77,47,49,41,66,40,34,41,25,18,83,53,22,34,75,45,76,46,93,53,101,56,26,36,36,29,37,16,7,44,23,18,57,72,58,40,73,67,33,74,56,21,15,56,70,72,44,54,15,20,26,30,39,36,40,36,51,67,91,45,78,47,72,51,80,42,38,66,96,46,47,67,45,76,77,36,70,60,59,32,39,76,41,56,39,81,40,74,37,31,34,37,33,50,66,59,54,97,89,51,49,46,29,34,20,70,78,79,74,63,74,43,79,35,46,76,78,47,70,58,90,58,26,40,32,31,37,40,78,46,62,40,68,83,51,73,55,29,82,44,48,43,32,38,30,38,78,86,67,58,71,47,75,43,42,29,24,30,42,66,70,59,82,28,88,84,48,88,59,57,31,39,39,37,37,27,31,31,54,89,60,89,81,60,70,62,31,36,27,79,50,52,27,41,33,23,49,69,86,38,80,64,50,72,48,58,47,69,43,67,48,77,46,78,38,73,41,52,18,80,70,43,39,39,26,33,40,40,34,67,49,60,80,48,83,67,38,24,27,27,27,37,72,57,36,41,36,48,85,98,45,78,35,52,27,56,40,56,55,55,41,29,48,38,34,26,49,69,72,31,74,86,32,47,74,54,46,32,34,31,29,71,44,39,79,69,52,68,72,49,59,41,27,41,80,49,58,66,45,36,35,65,51,63,93,86,65,77,94,70,89,78,85,76,81,72,75,74,74,63,83,38,69,44,64,44,86,64,34,59,91,86,67,48,36,54,33,24,26,26,64,33,77,54,90,56,33,37,39,33,21,23,27,51,35,44,30,33,32,71,42,93,84,56,75,73,38,77,34,48,51,73,89,48,29,50,20,36,23,50,34,65,40,80,88,82,58,30,37,42,32,27,21,15,70,68,22,20,40,37,28,29,74,46,64,79,40,61,63,68,77,46,76,42,49,53,56,60,93,38,71,42,51,39,27,39,31,48,45,65,35,83,80,78,54,39,33,39,37,33,24,20,69,61,28,32,36,36,40,31,73,60,102,83,82,61,41,47,75,36,81,38,54,93,82,33,70,31,35,46,30,67,33,71,57,97,78,33,47,33,41,28,20,10,21,66,16,30,38,36,41,46,75,35,68,90,79,68,39,65,47,79,42,53,40,32,73,55,66,40,78,36,92,45,15,13,45,87,74,18,14,52,20,32,30,23,63,44,71,54,96,84,28,38,36,37,19,13,35,16,28,62,90,57,20,65,95,50,63,27,59,50,64,21,26,30,37,31,72,46,71,62,26,45,41,69,62,54,56,49,68,50,24,85,68,46,69,81,67,41,25,41,34,33,67,34,74,53,97,80,33,40,34,37,12,19,17,20,78,92,48,62,40,71,59,7,34,30,33,32,36,36,69,51,134

Nearest PDB structures (foldseek):
  7nyq-assembly1_A  TM=7.170E-01  e=1.568E-07  Drosophila melanogaster
  8em7-assembly1_B  TM=3.401E-01  e=1.127E-08  Mus musculus
  2xy2-assembly1_A  TM=3.181E-01  e=6.440E-05  Homo sapiens
  5icu-assembly1_A  TM=5.325E-01  e=2.133E-02  Methylosinus trichosporium OB3b
  2wim-assembly2_B  TM=2.896E-01  e=6.490E-04  Homo sapiens

Radius of gyration: 34.37 Å; Cα contacts (8 Å, |Δi|>4): 2435; chains: 1; bounding box: 77×98×108 Å

Secondary structure (DSSP, 8-state):
-------------------------S----PPPSSPPP---------SSSPPPS-EEEEEEEEETTEEEE-TT-EEESSS-EEE--TTSEEEE---TT--EEEEPBPTTEEEES-SEEE--SB--EEEEE-SS-SSEEEEEEE----BSS-HHHHHHHHHHHHHHHH-SSPPSEEEE-S--B---TTT-S-HHHHHHHHHHHHHHHTT-SS-EEE---TTT--STTTTTS-TTSTTTT-HHHHHHH--SSEEEEETTEEEEE-------S-EEEEETTEEEEE---S--HHHHHHHHHHHHTSPTT-EEEEE-SS-HHHHSTTHHHHHHHHTEEEEEE-SS--EEEE-SSS-EEEE--TTTTTT-GGGTTB-TTS-BSEEEEEEEETTEEEEEEEETT-SEEE-SS-TTEEE-SEEEEEEEEES--TT--EEEESSSSS-EEPEEEE--TTEEEEEEEEEGGGSPSEEEEEEEEETTS-EEEEEEEE------TT--S-EEEEEEBT---SSS-----SS-EEEEETTEEEEEEPTT---EEEEEE-GGG--SEEEEEEEESSTT-EEEEPPPEEEETTEEE--HHHHHHHHHHHHHH-GGGTT-SEEEEES-SSSPP-SSEEE-SEEEEE--TT----S---------TTEEEEEEE-SSS--SSEEEEEEETTEEEEEETTEEEEESSTTSPPEE-S-----S---EEEETTTTEEEEEEGGGTEEEEES-TTS----EEESEETTEEPSS---EEEETTTTEEEEEETTTTEEEEESSTTS-EEEEE-TTT-S---EEEEETTEEEEEETTTTEEEEEEETTTTEEEEEEPTT-----SSB-HHHHS--EEEEEEETTEEEEEE-B-HHHHTTS-SSTTSEEEESSHHHHHHT--EE-GGGS-TTEEEEEEEEETTEEEEEEEESSSTTSS-EEEEEEE--

Mean predicted aligned error: 15.61 Å